Protein AF-0000000067797303 (afdb_homodimer)

Structure (mmCIF, N/CA/C/O backbone):
data_AF-0000000067797303-model_v1
#
loop_
_entity.id
_entity.type
_entity.pdbx_description
1 polymer 'Pre-rRNA-processing protein RIX1'
#
loop_
_atom_site.group_PDB
_atom_site.id
_atom_site.type_symbol
_atom_site.label_atom_id
_atom_site.label_alt_id
_atom_site.label_comp_id
_atom_site.label_asym_id
_atom_site.label_entity_id
_atom_site.label_seq_id
_atom_site.pdbx_PDB_ins_code
_atom_site.Cartn_x
_atom_site.Cartn_y
_atom_site.Cartn_z
_atom_site.occupancy
_atom_site.B_iso_or_equiv
_atom_site.auth_seq_id
_atom_site.auth_comp_id
_atom_site.auth_asym_id
_atom_site.auth_atom_id
_atom_site.pdbx_PDB_model_num
ATOM 1 N N . MET A 1 1 ? 4.363 29.547 15.898 1 52.78 1 MET A N 1
ATOM 2 C CA . MET A 1 1 ? 5.242 28.484 15.422 1 52.78 1 MET A CA 1
ATOM 3 C C . MET A 1 1 ? 6.004 27.844 16.578 1 52.78 1 MET A C 1
ATOM 5 O O . MET A 1 1 ? 6.551 28.547 17.438 1 52.78 1 MET A O 1
ATOM 9 N N . THR A 1 2 ? 5.508 26.719 16.922 1 61.22 2 THR A N 1
ATOM 10 C CA . THR A 1 2 ? 6.168 26.047 18.031 1 61.22 2 THR A CA 1
ATOM 11 C C . THR A 1 2 ? 7.68 26 17.828 1 61.22 2 THR A C 1
ATOM 13 O O . THR A 1 2 ? 8.148 25.594 16.766 1 61.22 2 THR A O 1
ATOM 16 N N . THR A 1 3 ? 8.359 26.734 18.703 1 76.94 3 THR A N 1
ATOM 17 C CA . THR A 1 3 ? 9.812 26.922 18.656 1 76.94 3 THR A CA 1
ATOM 18 C C . THR A 1 3 ? 10.516 25.734 19.312 1 76.94 3 THR A C 1
ATOM 20 O O . THR A 1 3 ? 9.898 24.953 20.031 1 76.94 3 THR A O 1
ATOM 23 N N . LEU A 1 4 ? 11.625 25.406 18.875 1 87 4 LEU A N 1
ATOM 24 C CA . LEU A 1 4 ? 12.469 24.359 19.453 1 87 4 LEU A CA 1
ATOM 25 C C . LEU A 1 4 ? 12.594 24.531 20.953 1 87 4 LEU A C 1
ATOM 27 O O . LEU A 1 4 ? 12.703 23.547 21.688 1 87 4 LEU A O 1
ATOM 31 N N . LYS A 1 5 ? 12.391 25.797 21.438 1 87 5 LYS A N 1
ATOM 32 C CA . LYS A 1 5 ? 12.453 26.078 22.859 1 87 5 LYS A CA 1
ATOM 33 C C . LYS A 1 5 ? 11.258 25.469 23.594 1 87 5 LYS A C 1
ATOM 35 O O . LYS A 1 5 ? 11.406 24.938 24.688 1 87 5 LYS A O 1
ATOM 40 N N . THR A 1 6 ? 10.195 25.547 22.953 1 87 6 THR A N 1
ATOM 41 C CA . THR A 1 6 ? 8.977 25 23.547 1 87 6 THR A CA 1
ATOM 42 C C . THR A 1 6 ? 9.047 23.469 23.609 1 87 6 THR A C 1
ATOM 44 O O . THR A 1 6 ? 8.578 22.859 24.578 1 87 6 THR A O 1
ATOM 47 N N . ILE A 1 7 ? 9.656 22.859 22.672 1 88.88 7 ILE A N 1
ATOM 48 C CA . ILE A 1 7 ? 9.773 21.406 22.609 1 88.88 7 ILE A CA 1
ATOM 49 C C . ILE A 1 7 ? 10.711 20.922 23.719 1 88.88 7 ILE A C 1
ATOM 51 O O . ILE A 1 7 ? 10.438 19.922 24.375 1 88.88 7 ILE A O 1
ATOM 55 N N . LEU A 1 8 ? 11.758 21.719 23.953 1 89.88 8 LEU A N 1
ATOM 56 C CA . LEU A 1 8 ? 12.75 21.344 24.938 1 89.88 8 LEU A CA 1
ATOM 57 C C . LEU A 1 8 ? 12.219 21.547 26.359 1 89.88 8 LEU A C 1
ATOM 59 O O . LEU A 1 8 ? 12.508 20.75 27.25 1 89.88 8 LEU A O 1
ATOM 63 N N . GLY A 1 9 ? 11.398 22.594 26.453 1 85.25 9 GLY A N 1
ATOM 64 C CA . GLY A 1 9 ? 10.891 22.922 27.781 1 85.25 9 GLY A CA 1
ATOM 65 C C . GLY A 1 9 ? 9.602 22.203 28.125 1 85.25 9 GLY A C 1
ATOM 66 O O . GLY A 1 9 ? 9.141 22.25 29.266 1 85.25 9 GLY A O 1
ATOM 67 N N . GLY A 1 10 ? 9.086 21.438 27.266 1 87.5 10 GLY A N 1
ATOM 68 C CA . GLY A 1 10 ? 7.809 20.781 27.484 1 87.5 10 GLY A CA 1
ATOM 69 C C . GLY A 1 10 ? 7.883 19.281 27.312 1 87.5 10 GLY A C 1
ATOM 70 O O . GLY A 1 10 ? 8.258 18.547 28.234 1 87.5 10 GLY A O 1
ATOM 71 N N . PRO A 1 11 ? 7.672 18.766 26.109 1 85.19 11 PRO A N 1
ATOM 72 C CA . PRO A 1 11 ? 7.574 17.328 25.891 1 85.19 11 PRO A CA 1
ATOM 73 C C . PRO A 1 11 ? 8.898 16.594 26.125 1 85.19 11 PRO A C 1
ATOM 75 O O . PRO A 1 11 ? 8.898 15.438 26.531 1 85.19 11 PRO A O 1
ATOM 78 N N . LEU A 1 12 ? 10.008 17.297 25.875 1 86.56 12 LEU A N 1
ATOM 79 C CA . LEU A 1 12 ? 11.305 16.625 26 1 86.56 12 LEU A CA 1
ATOM 80 C C . LEU A 1 12 ? 11.969 16.984 27.328 1 86.56 12 LEU A C 1
ATOM 82 O O . LEU A 1 12 ? 13.125 16.625 27.562 1 86.56 12 LEU A O 1
ATOM 86 N N . ALA A 1 13 ? 11.211 17.578 28.141 1 85.38 13 ALA A N 1
ATOM 87 C CA . ALA A 1 13 ? 11.766 17.938 29.453 1 85.38 13 ALA A CA 1
ATOM 88 C C . ALA A 1 13 ? 12.055 16.688 30.281 1 85.38 13 ALA A C 1
ATOM 90 O O . ALA A 1 13 ? 11.391 15.664 30.125 1 85.38 13 ALA A O 1
ATOM 91 N N . PRO A 1 14 ? 13.023 16.703 31.125 1 80.75 14 PRO A N 1
ATOM 92 C CA . PRO A 1 14 ? 13.414 15.539 31.938 1 80.75 14 PRO A CA 1
ATOM 93 C C . PRO A 1 14 ? 12.281 15.055 32.844 1 80.75 14 PRO A C 1
ATOM 95 O O . PRO A 1 14 ? 12.242 13.875 33.219 1 80.75 14 PRO A O 1
ATOM 98 N N . ASP A 1 15 ? 11.367 15.93 33.125 1 78.12 15 ASP A N 1
ATOM 99 C CA . ASP A 1 15 ? 10.289 15.578 34.062 1 78.12 15 ASP A CA 1
ATOM 100 C C . ASP A 1 15 ? 9.219 14.742 33.344 1 78.12 15 ASP A C 1
ATOM 102 O O . ASP A 1 15 ? 8.391 14.117 34.031 1 78.12 15 ASP A O 1
ATOM 106 N N . HIS A 1 16 ? 9.312 14.672 32.125 1 76.62 16 HIS A N 1
ATOM 107 C CA . HIS A 1 16 ? 8.242 14 31.375 1 76.62 16 HIS A CA 1
ATOM 108 C C . HIS A 1 16 ? 8.773 12.773 30.641 1 76.62 16 HIS A C 1
ATOM 110 O O . HIS A 1 16 ? 8.32 12.469 29.531 1 76.62 16 HIS A O 1
ATOM 116 N N . VAL A 1 17 ? 9.609 12.016 31.297 1 75.44 17 VAL A N 1
ATOM 117 C CA . VAL A 1 17 ? 10.281 10.883 30.656 1 75.44 17 VAL A CA 1
ATOM 118 C C . VAL A 1 17 ? 9.312 9.703 30.562 1 75.44 17 VAL A C 1
ATOM 120 O O . VAL A 1 17 ? 9.414 8.891 29.625 1 75.44 17 VAL A O 1
ATOM 123 N N . SER A 1 18 ? 8.266 9.695 31.391 1 76.38 18 SER A N 1
ATOM 124 C CA . SER A 1 18 ? 7.336 8.57 31.422 1 76.38 18 SER A CA 1
ATOM 125 C C . SER A 1 18 ? 6.41 8.602 30.203 1 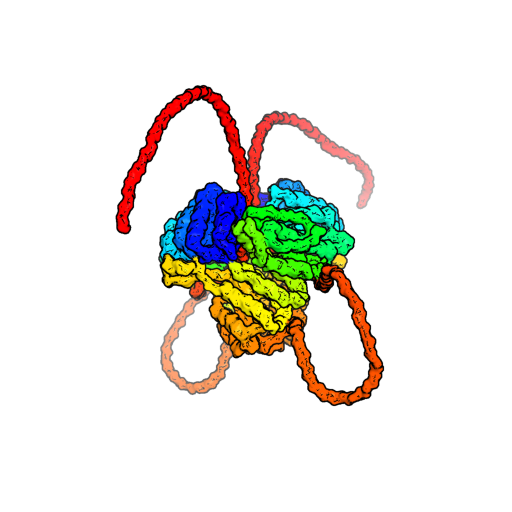76.38 18 SER A C 1
ATOM 127 O O . SER A 1 18 ? 5.969 7.551 29.734 1 76.38 18 SER A O 1
ATOM 129 N N . ASP A 1 19 ? 6.223 9.766 29.594 1 81.31 19 ASP A N 1
ATOM 130 C CA . ASP A 1 19 ? 5.297 9.898 28.484 1 81.31 19 ASP A CA 1
ATOM 131 C C . ASP A 1 19 ? 6.043 10.195 27.188 1 81.31 19 ASP A C 1
ATOM 133 O O . ASP A 1 19 ? 5.473 10.766 26.25 1 81.31 19 ASP A O 1
ATOM 137 N N . LEU A 1 20 ? 7.223 9.805 27.188 1 82.62 20 LEU A N 1
ATOM 138 C CA . LEU A 1 20 ? 8.102 10.18 26.078 1 82.62 20 LEU A CA 1
ATOM 139 C C . LEU A 1 20 ? 7.609 9.602 24.766 1 82.62 20 LEU A C 1
ATOM 141 O O . LEU A 1 20 ? 7.668 10.266 23.719 1 82.62 20 LEU A O 1
ATOM 145 N N . SER A 1 21 ? 7.039 8.406 24.828 1 78.38 21 SER A N 1
ATOM 146 C CA . SER A 1 21 ? 6.609 7.758 23.594 1 78.38 21 SER A CA 1
ATOM 147 C C . SER A 1 21 ? 5.449 8.508 22.953 1 78.38 21 SER A C 1
ATOM 149 O O . SER A 1 21 ? 5.434 8.711 21.734 1 78.38 21 SER A O 1
ATOM 151 N N . ASN A 1 22 ? 4.566 9.008 23.703 1 76.94 22 ASN A N 1
ATOM 152 C CA . ASN A 1 22 ? 3.42 9.758 23.188 1 76.94 22 ASN A CA 1
ATOM 153 C C . ASN A 1 22 ? 3.822 11.156 22.75 1 76.94 22 ASN A C 1
ATOM 155 O O . ASN A 1 22 ? 3.312 11.664 21.734 1 76.94 22 ASN A O 1
ATOM 159 N N . ASN A 1 23 ? 4.781 11.703 23.406 1 84.5 23 ASN A N 1
ATOM 160 C CA . ASN A 1 23 ? 5.246 13.047 23.078 1 84.5 23 ASN A CA 1
ATOM 161 C C . ASN A 1 23 ? 6.078 13.055 21.812 1 84.5 23 ASN A C 1
ATOM 163 O O . ASN A 1 23 ? 6.125 14.062 21.094 1 84.5 23 ASN A O 1
ATOM 167 N N . LEU A 1 24 ? 6.664 11.945 21.578 1 88 24 LEU A N 1
ATOM 168 C CA . LEU A 1 24 ? 7.609 11.859 20.469 1 88 24 LEU A CA 1
ATOM 169 C C . LEU A 1 24 ? 6.898 12.07 19.125 1 88 24 LEU A C 1
ATOM 171 O O . LEU A 1 24 ? 7.438 12.719 18.234 1 88 24 LEU A O 1
ATOM 175 N N . VAL A 1 25 ? 5.664 11.57 19.031 1 83.44 25 VAL A N 1
ATOM 176 C CA . VAL A 1 25 ? 4.93 11.664 17.781 1 83.44 25 VAL A CA 1
ATOM 177 C C . VAL A 1 25 ? 4.691 13.133 17.438 1 83.44 25 VAL A C 1
ATOM 179 O O . VAL A 1 25 ? 4.875 13.547 16.281 1 83.44 25 VAL A O 1
ATOM 182 N N . VAL A 1 26 ? 4.41 13.906 18.359 1 83.81 26 VAL A N 1
ATOM 183 C CA . VAL A 1 26 ? 4.105 15.32 18.156 1 83.81 26 VAL A CA 1
ATOM 184 C C . VAL A 1 26 ? 5.398 16.094 17.875 1 83.81 26 VAL A C 1
ATOM 186 O O . VAL A 1 26 ? 5.434 16.969 17 1 83.81 26 VAL A O 1
ATOM 189 N N . VAL A 1 27 ? 6.406 15.734 18.625 1 89 27 VAL A N 1
ATOM 190 C CA . VAL A 1 27 ? 7.691 16.406 18.469 1 89 27 VAL A CA 1
ATOM 191 C C . VAL A 1 27 ? 8.234 16.172 17.062 1 89 27 VAL A C 1
ATOM 193 O O . VAL A 1 27 ? 8.695 17.109 16.406 1 89 27 VAL A O 1
ATOM 196 N N . LEU A 1 28 ? 8.078 14.938 16.609 1 90.56 28 LEU A N 1
ATOM 197 C CA . LEU A 1 28 ? 8.57 14.602 15.281 1 90.56 28 LEU A CA 1
ATOM 198 C C . LEU A 1 28 ? 7.773 15.328 14.203 1 90.56 28 LEU A C 1
ATOM 200 O O . LEU A 1 28 ? 8.336 15.766 13.195 1 90.56 28 LEU A O 1
ATOM 204 N N . HIS A 1 29 ? 6.531 15.438 14.391 1 87.56 29 HIS A N 1
ATOM 205 C CA . HIS A 1 29 ? 5.699 16.172 13.445 1 87.56 29 HIS A CA 1
ATOM 206 C C . HIS A 1 29 ? 6.172 17.609 13.312 1 87.56 29 HIS A C 1
ATOM 208 O O . HIS A 1 29 ? 6.219 18.156 12.203 1 87.56 29 HIS A O 1
ATOM 214 N N . GLN A 1 30 ? 6.547 18.219 14.383 1 87.38 30 GLN A N 1
ATOM 215 C CA . GLN A 1 30 ? 6.992 19.609 14.383 1 87.38 30 GLN A CA 1
ATOM 216 C C . GLN A 1 30 ? 8.359 19.734 13.719 1 87.38 30 GLN A C 1
ATOM 218 O O . GLN A 1 30 ? 8.617 20.703 13 1 87.38 30 GLN A O 1
ATOM 223 N N . ILE A 1 31 ? 9.188 18.766 13.953 1 90.19 31 ILE A N 1
ATOM 224 C CA . ILE A 1 31 ? 10.531 18.812 13.398 1 90.19 31 ILE A CA 1
ATOM 225 C C . ILE A 1 31 ? 10.469 18.656 11.883 1 90.19 31 ILE A C 1
ATOM 227 O O . ILE A 1 31 ? 11.125 19.391 11.141 1 90.19 31 ILE A O 1
ATOM 231 N N . TYR A 1 32 ? 9.617 17.812 11.359 1 87.94 32 TYR A N 1
ATOM 232 C CA . TYR A 1 32 ? 9.586 17.484 9.938 1 87.94 32 TYR A CA 1
ATOM 233 C C . TYR A 1 32 ? 8.773 18.531 9.164 1 87.94 32 TYR A C 1
ATOM 235 O O . TYR A 1 32 ? 9.078 18.828 8.008 1 87.94 32 TYR A O 1
ATOM 243 N N . ASN A 1 33 ? 7.82 19.141 9.836 1 87.25 33 ASN A N 1
ATOM 244 C CA . ASN A 1 33 ? 6.887 19.922 9.031 1 87.25 33 ASN A CA 1
ATOM 245 C C . ASN A 1 33 ? 6.945 21.406 9.391 1 87.25 33 ASN A C 1
ATOM 247 O O . ASN A 1 33 ? 6.477 22.25 8.625 1 87.25 33 ASN A O 1
ATOM 251 N N . ALA A 1 34 ? 7.441 21.781 10.492 1 84.12 34 ALA A N 1
ATOM 252 C CA . ALA A 1 34 ? 7.465 23.188 10.906 1 84.12 34 ALA A CA 1
ATOM 253 C C . ALA A 1 34 ? 8.891 23.734 10.898 1 84.12 34 ALA A C 1
ATOM 255 O O . ALA A 1 34 ? 9.148 24.812 11.445 1 84.12 34 ALA A O 1
ATOM 256 N N . ASN A 1 35 ? 9.875 23.078 10.281 1 81.5 35 ASN A N 1
ATOM 257 C CA . ASN A 1 35 ? 11.258 23.516 10.195 1 81.5 35 ASN A CA 1
ATOM 258 C C . ASN A 1 35 ? 11.766 24.047 11.531 1 81.5 35 ASN A C 1
ATOM 260 O O . ASN A 1 35 ? 12.383 25.109 11.586 1 81.5 35 ASN A O 1
ATOM 264 N N . ALA A 1 36 ? 11.406 23.375 12.562 1 84.12 36 ALA A N 1
ATOM 265 C CA . ALA A 1 36 ? 11.719 23.797 13.922 1 84.12 36 ALA A CA 1
ATOM 266 C C . ALA A 1 36 ? 13.234 23.875 14.141 1 84.12 36 ALA A C 1
ATOM 268 O O . ALA A 1 36 ? 13.711 24.75 14.875 1 84.12 36 ALA A O 1
ATOM 269 N N . LEU A 1 37 ? 14.039 23.094 13.477 1 87.44 37 LEU A N 1
ATOM 270 C CA . LEU A 1 37 ? 15.484 23.047 13.711 1 87.44 37 LEU A CA 1
ATOM 271 C C . LEU A 1 37 ? 16.203 24.125 12.906 1 87.44 37 LEU A C 1
ATOM 273 O O . LEU A 1 37 ? 17.141 24.75 13.406 1 87.44 37 LEU A O 1
ATOM 277 N N . THR A 1 38 ? 15.766 24.375 11.727 1 82.81 38 THR A N 1
ATOM 278 C CA . THR A 1 38 ? 16.453 25.312 10.852 1 82.81 38 THR A CA 1
ATOM 279 C C . THR A 1 38 ? 16.203 26.75 11.297 1 82.81 38 THR A C 1
ATOM 281 O O . THR A 1 38 ? 17.016 27.641 11.055 1 82.81 38 THR A O 1
ATOM 284 N N . THR A 1 39 ? 15.086 27 11.953 1 82.12 39 THR A N 1
ATOM 285 C CA . THR A 1 39 ? 14.734 28.344 12.367 1 82.12 39 THR A CA 1
ATOM 286 C C . THR A 1 39 ? 15.227 28.625 13.789 1 82.12 39 THR A C 1
ATOM 288 O O . THR A 1 39 ? 15.156 29.75 14.266 1 82.12 39 THR A O 1
ATOM 291 N N . ALA A 1 40 ? 15.758 27.672 14.422 1 86.94 40 ALA A N 1
ATOM 292 C CA . ALA A 1 40 ? 16.188 27.812 15.812 1 86.94 40 ALA A CA 1
ATOM 293 C C . ALA A 1 40 ? 17.547 28.5 15.906 1 86.94 40 ALA A C 1
ATOM 295 O O . ALA A 1 40 ? 18.344 28.422 14.977 1 86.94 40 ALA A O 1
ATOM 296 N N . ASP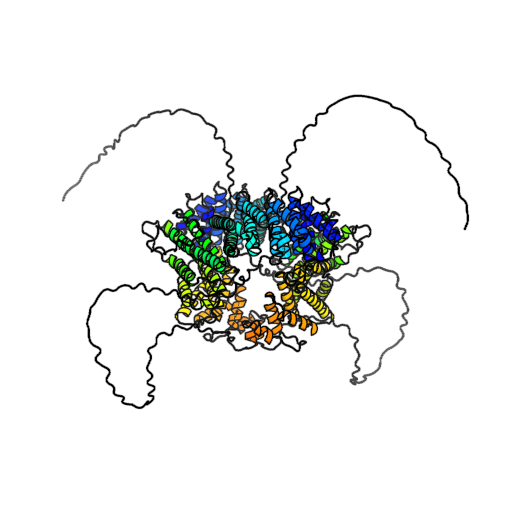 A 1 41 ? 17.734 29.219 17.031 1 87 41 ASP A N 1
ATOM 297 C CA . ASP A 1 41 ? 19.016 29.828 17.312 1 87 41 ASP A CA 1
ATOM 298 C C . ASP A 1 41 ? 20.062 28.766 17.688 1 87 41 ASP A C 1
ATOM 300 O O . ASP A 1 41 ? 19.703 27.672 18.125 1 87 41 ASP A O 1
ATOM 304 N N . GLU A 1 42 ? 21.328 29.078 17.562 1 87.62 42 GLU A N 1
ATOM 305 C CA . GLU A 1 42 ? 22.406 28.125 17.766 1 87.62 42 GLU A CA 1
ATOM 306 C C . GLU A 1 42 ? 22.438 27.609 19.203 1 87.62 42 GLU A C 1
ATOM 308 O O . GLU A 1 42 ? 22.703 26.438 19.453 1 87.62 42 GLU A O 1
ATOM 313 N N . ASN A 1 43 ? 22.109 28.484 20.109 1 90.62 43 ASN A N 1
ATOM 314 C CA . ASN A 1 43 ? 22.109 28.078 21.516 1 90.62 43 ASN A CA 1
ATOM 315 C C . ASN A 1 43 ? 21.016 27.031 21.797 1 90.62 43 ASN A C 1
ATOM 317 O O . ASN A 1 43 ? 21.266 26.047 22.484 1 90.62 43 ASN A O 1
ATOM 321 N N . THR A 1 44 ? 19.891 27.312 21.281 1 92 44 THR A N 1
ATOM 322 C CA . THR A 1 44 ? 18.781 26.375 21.469 1 92 44 THR A CA 1
ATOM 323 C C . THR A 1 44 ? 19.078 25.062 20.75 1 92 44 THR A C 1
ATOM 325 O O . THR A 1 44 ? 18.75 23.984 21.25 1 92 44 THR A O 1
ATOM 328 N N . LEU A 1 45 ? 19.703 25.141 19.594 1 92.5 45 LEU A N 1
ATOM 329 C CA . LEU A 1 45 ? 20.047 23.953 18.828 1 92.5 45 LEU A CA 1
ATOM 330 C C . LEU A 1 45 ? 21.078 23.109 19.578 1 92.5 45 LEU A C 1
ATOM 332 O O . LEU A 1 45 ? 20.984 21.875 19.578 1 92.5 45 LEU A O 1
ATOM 336 N N . HIS A 1 46 ? 21.969 23.781 20.234 1 93.19 46 HIS A N 1
ATOM 337 C CA . HIS A 1 46 ? 22.969 23.078 21.031 1 93.19 46 HIS A CA 1
ATOM 338 C C . HIS A 1 46 ? 22.344 22.328 22.203 1 93.19 46 HIS A C 1
ATOM 340 O O . HIS A 1 46 ? 22.688 21.188 22.484 1 93.19 46 HIS A O 1
ATOM 346 N N . LYS A 1 47 ? 21.422 23.031 22.844 1 93.88 47 LYS A N 1
ATOM 347 C CA . LYS A 1 47 ? 20.719 22.375 23.953 1 93.88 47 LYS A CA 1
ATOM 348 C C . LYS A 1 47 ? 19.969 21.141 23.469 1 93.88 47 LYS A C 1
ATOM 350 O O . LYS A 1 47 ? 19.891 20.141 24.172 1 93.88 47 LYS A O 1
ATOM 355 N N . PHE A 1 48 ? 19.406 21.312 22.328 1 95.06 48 PHE A N 1
ATOM 356 C CA . PHE A 1 48 ? 18.688 20.188 21.734 1 95.06 48 PHE A CA 1
ATOM 357 C C . PHE A 1 48 ? 19.625 19.031 21.453 1 95.06 48 PHE A C 1
ATOM 359 O O . PHE A 1 48 ? 19.328 17.875 21.781 1 95.06 48 PHE A O 1
ATOM 366 N N . ARG A 1 49 ? 20.781 19.281 20.891 1 96.38 49 ARG A N 1
ATOM 367 C CA . ARG A 1 49 ? 21.766 18.25 20.578 1 96.38 49 ARG A CA 1
ATOM 368 C C . ARG A 1 49 ? 22.219 17.547 21.859 1 96.38 49 ARG A C 1
ATOM 370 O O . ARG A 1 49 ? 22.375 16.312 21.875 1 96.38 49 ARG A O 1
ATOM 377 N N . VAL A 1 50 ? 22.359 18.312 22.859 1 95.62 50 VAL A N 1
ATOM 378 C CA . VAL A 1 50 ? 22.781 17.75 24.141 1 95.62 50 VAL A CA 1
ATOM 379 C C . VAL A 1 50 ? 21.688 16.844 24.703 1 95.62 50 VAL A C 1
ATOM 381 O O . VAL A 1 50 ? 21.969 15.773 25.234 1 95.62 50 VAL A O 1
ATOM 384 N N . ARG A 1 51 ? 20.5 17.297 24.578 1 94.62 51 ARG A N 1
ATOM 385 C CA . ARG A 1 51 ? 19.375 16.5 25.062 1 94.62 51 ARG A CA 1
ATOM 386 C C . ARG A 1 51 ? 19.266 15.188 24.297 1 94.62 51 ARG A C 1
ATOM 388 O O . ARG A 1 51 ? 19 14.141 24.906 1 94.62 51 ARG A O 1
ATOM 395 N N . VAL A 1 52 ? 19.422 15.195 23 1 96.44 52 VAL A N 1
ATOM 396 C CA . VAL A 1 52 ? 19.391 13.984 22.172 1 96.44 52 VAL A CA 1
ATOM 397 C C . VAL A 1 52 ? 20.5 13.031 22.625 1 96.44 52 VAL A C 1
ATOM 399 O O . VAL A 1 52 ? 20.25 11.828 22.781 1 96.44 52 VAL A O 1
ATOM 402 N N . SER A 1 53 ? 21.672 13.57 22.859 1 97.44 53 SER A N 1
ATOM 403 C CA . SER A 1 53 ? 22.781 12.75 23.328 1 97.44 53 SER A CA 1
ATOM 404 C C . SER A 1 53 ? 22.484 12.125 24.688 1 97.44 53 SER A C 1
ATOM 406 O O . SER A 1 53 ? 22.859 10.977 24.938 1 97.44 53 SER A O 1
ATOM 408 N N . ALA A 1 54 ? 21.812 12.875 25.469 1 95.69 54 ALA A N 1
ATOM 409 C CA . ALA A 1 54 ? 21.438 12.367 26.797 1 95.69 54 ALA A CA 1
ATOM 410 C C . ALA A 1 54 ? 20.484 11.188 26.688 1 95.69 54 ALA A C 1
ATOM 412 O O . ALA A 1 54 ? 20.594 10.219 27.438 1 95.69 54 ALA A O 1
ATOM 413 N N . PHE A 1 55 ? 19.547 11.273 25.844 1 95.69 55 PHE A N 1
ATOM 414 C CA . PHE A 1 55 ? 18.625 10.172 25.609 1 95.69 55 PHE A CA 1
ATOM 415 C C . PHE A 1 55 ? 19.375 8.938 25.109 1 95.69 55 PHE A C 1
ATOM 417 O O . PHE A 1 55 ? 19.109 7.82 25.547 1 95.69 55 PHE A O 1
ATOM 424 N N . LEU A 1 56 ? 20.328 9.102 24.203 1 97.25 56 LEU A N 1
ATOM 425 C CA . LEU A 1 56 ? 21.062 7.996 23.594 1 97.25 56 LEU A CA 1
ATOM 426 C C . LEU A 1 56 ? 21.953 7.305 24.625 1 97.25 56 LEU A C 1
ATOM 428 O O . LEU A 1 56 ? 22.203 6.102 24.516 1 97.25 56 LEU A O 1
ATOM 432 N N . LYS A 1 57 ? 22.328 8.055 25.609 1 95.62 57 LYS A N 1
ATOM 433 C CA . LYS A 1 57 ? 23.234 7.512 26.625 1 95.62 57 LYS A CA 1
ATOM 434 C C . LYS A 1 57 ? 22.453 6.988 27.828 1 95.62 57 LYS A C 1
ATOM 436 O O . LYS A 1 57 ? 23.031 6.441 28.766 1 95.62 57 LYS A O 1
ATOM 441 N N . SER A 1 58 ? 21.234 7.086 27.766 1 94.19 58 SER A N 1
ATOM 442 C CA . SER A 1 58 ? 20.406 6.734 28.922 1 94.19 58 SER A CA 1
ATOM 443 C C . SER A 1 58 ? 20.453 5.23 29.188 1 94.19 58 SER A C 1
ATOM 445 O O . SER A 1 58 ? 20.734 4.441 28.297 1 94.19 58 SER A O 1
ATOM 447 N N . ASN A 1 59 ? 20.125 4.867 30.422 1 92.25 59 ASN A N 1
ATOM 448 C CA . ASN A 1 59 ? 20.062 3.457 30.797 1 92.25 59 ASN A CA 1
ATOM 449 C C . ASN A 1 59 ? 18.688 2.857 30.5 1 92.25 59 ASN A C 1
ATOM 451 O O . ASN A 1 59 ? 18.516 1.64 30.578 1 92.25 59 ASN A O 1
ATOM 455 N N . ASP A 1 60 ? 17.828 3.697 30.203 1 91.88 60 ASP A N 1
ATOM 456 C CA . ASP A 1 60 ? 16.484 3.25 29.891 1 91.88 60 ASP A CA 1
ATOM 457 C C . ASP A 1 60 ? 16.328 2.984 28.391 1 91.88 60 ASP A C 1
ATOM 459 O O . ASP A 1 60 ? 16.641 3.852 27.562 1 91.88 60 ASP A O 1
ATOM 463 N N . SER A 1 61 ? 15.914 1.793 28.094 1 92.12 61 SER A N 1
ATOM 464 C CA . SER A 1 61 ? 15.789 1.37 26.703 1 92.12 61 SER A CA 1
ATOM 465 C C . SER A 1 61 ? 14.812 2.256 25.953 1 92.12 61 SER A C 1
ATOM 467 O O . SER A 1 61 ? 15.023 2.566 24.781 1 92.12 61 SER A O 1
ATOM 469 N N . ARG A 1 62 ? 13.781 2.703 26.594 1 90.12 62 ARG A N 1
ATOM 470 C CA . ARG A 1 62 ? 12.781 3.553 25.953 1 90.12 62 ARG A CA 1
ATOM 471 C C . ARG A 1 62 ? 13.367 4.918 25.609 1 90.12 62 ARG A C 1
ATOM 473 O O . ARG A 1 62 ? 13.047 5.488 24.562 1 90.12 62 ARG A O 1
ATOM 480 N N . GLN A 1 63 ? 14.156 5.371 26.453 1 93.38 63 GLN A N 1
ATOM 481 C CA . GLN A 1 63 ? 14.812 6.648 26.203 1 93.38 63 GLN A CA 1
ATOM 482 C C . GLN A 1 63 ? 15.812 6.543 25.062 1 93.38 63 GLN A C 1
ATOM 484 O O . GLN A 1 63 ? 15.922 7.453 24.234 1 93.38 63 GLN A O 1
ATOM 489 N N . ARG A 1 64 ? 16.5 5.445 25.047 1 95.81 64 ARG A N 1
ATOM 490 C CA . ARG A 1 64 ? 17.422 5.234 23.938 1 95.81 64 ARG A CA 1
ATOM 491 C C . ARG A 1 64 ? 16.688 5.148 22.609 1 95.81 64 ARG A C 1
ATOM 493 O O . ARG A 1 64 ? 17.125 5.688 21.609 1 95.81 64 ARG A O 1
ATOM 500 N N . TRP A 1 65 ? 15.586 4.438 22.672 1 95.25 65 TRP A N 1
ATOM 501 C CA . TRP A 1 65 ? 14.727 4.328 21.484 1 95.25 65 TRP A CA 1
ATOM 502 C C . TRP A 1 65 ? 14.281 5.707 21.016 1 95.25 65 TRP A C 1
ATOM 504 O O . TRP A 1 65 ? 14.375 6.023 19.828 1 95.25 65 TRP A O 1
ATOM 514 N N . CYS A 1 66 ? 13.891 6.574 21.875 1 94.38 66 CYS A N 1
ATOM 515 C CA . CYS A 1 66 ? 13.469 7.938 21.562 1 94.38 66 CYS A CA 1
ATOM 516 C C . CYS A 1 66 ? 14.641 8.766 21.047 1 94.38 66 CYS A C 1
ATOM 518 O O . CYS A 1 66 ? 14.492 9.523 20.078 1 94.38 66 CYS A O 1
ATOM 520 N N . GLY A 1 67 ? 15.719 8.578 21.703 1 96.12 67 GLY A N 1
ATOM 521 C CA . GLY A 1 67 ? 16.906 9.281 21.266 1 96.12 67 GLY A CA 1
ATOM 522 C C . GLY A 1 67 ? 17.297 8.953 19.828 1 96.12 67 GLY A C 1
ATOM 523 O O . GLY A 1 67 ? 17.703 9.836 19.078 1 96.12 67 GLY A O 1
ATOM 524 N N . ALA A 1 68 ? 17.141 7.73 19.453 1 97.38 68 ALA A N 1
ATOM 525 C CA . ALA A 1 68 ? 17.469 7.312 18.094 1 97.38 68 ALA A CA 1
ATOM 526 C C . ALA A 1 68 ? 16.547 7.961 17.078 1 97.38 68 ALA A C 1
ATOM 528 O O . ALA A 1 68 ? 16.984 8.383 16.016 1 97.38 68 ALA A O 1
ATOM 529 N N . PHE A 1 69 ? 15.25 8.086 17.422 1 96.19 69 PHE A N 1
ATOM 530 C CA . PHE A 1 69 ? 14.289 8.758 16.547 1 96.19 69 PHE A CA 1
ATOM 531 C C . PHE A 1 69 ? 14.648 10.227 16.375 1 96.19 69 PHE A C 1
ATOM 533 O O . PHE A 1 69 ? 14.617 10.758 15.273 1 96.19 69 PHE A O 1
ATOM 540 N N . LEU A 1 70 ? 14.969 10.797 17.469 1 96.44 70 LEU A N 1
ATOM 541 C CA . LEU A 1 70 ? 15.258 12.227 17.453 1 96.44 70 LEU A CA 1
ATOM 542 C C . LEU A 1 70 ? 16.547 12.508 16.688 1 96.44 70 LEU A C 1
ATOM 544 O O . LEU A 1 70 ? 16.656 13.508 15.969 1 96.44 70 LEU A O 1
ATOM 548 N N . ALA A 1 71 ? 17.5 11.641 16.875 1 97.81 71 ALA A N 1
ATOM 549 C CA . ALA A 1 71 ? 18.734 11.789 16.109 1 97.81 71 ALA A CA 1
ATOM 550 C C . ALA A 1 71 ? 18.469 11.68 14.609 1 97.81 71 ALA A C 1
ATOM 552 O O . ALA A 1 71 ? 19 12.461 13.82 1 97.81 71 ALA A O 1
ATOM 553 N N . LEU A 1 72 ? 17.656 10.672 14.211 1 97.38 72 LEU A N 1
ATOM 554 C CA . LEU A 1 72 ? 17.281 10.5 12.812 1 97.38 72 LEU A CA 1
ATOM 555 C C . LEU A 1 72 ? 16.594 11.75 12.273 1 97.38 72 LEU A C 1
ATOM 557 O O . LEU A 1 72 ? 16.953 12.25 11.211 1 97.38 72 LEU A O 1
ATOM 561 N N . ALA A 1 73 ? 15.68 12.258 13.023 1 95.38 73 ALA A N 1
ATOM 562 C CA . ALA A 1 73 ? 14.938 13.453 12.602 1 95.38 73 ALA A CA 1
ATOM 563 C C . ALA A 1 73 ? 15.859 14.664 12.516 1 95.38 73 ALA A C 1
ATOM 565 O O . ALA A 1 73 ? 15.734 15.477 11.602 1 95.38 73 ALA A O 1
ATOM 566 N N . ALA A 1 74 ? 16.766 14.805 13.453 1 95.56 74 ALA A N 1
ATOM 567 C CA . ALA A 1 74 ? 17.672 15.938 13.5 1 95.56 74 ALA A CA 1
ATOM 568 C C . ALA A 1 74 ? 18.609 15.945 12.289 1 95.56 74 ALA A C 1
ATOM 570 O O . ALA A 1 74 ? 18.781 16.984 11.641 1 95.56 74 ALA A O 1
ATOM 571 N N . VAL A 1 75 ? 19.109 14.82 11.93 1 94.5 75 VAL A N 1
ATOM 572 C CA . VAL A 1 75 ? 20.094 14.75 10.852 1 94.5 75 VAL A CA 1
ATOM 573 C C . VAL A 1 75 ? 19.391 14.953 9.508 1 94.5 75 VAL A C 1
ATOM 575 O O . VAL A 1 75 ? 19.984 15.508 8.578 1 94.5 75 VAL A O 1
ATOM 578 N N . GLN A 1 76 ? 18.172 14.57 9.367 1 92.06 76 GLN A N 1
ATOM 579 C CA . GLN A 1 76 ? 17.438 14.727 8.117 1 92.06 76 GLN A CA 1
ATOM 580 C C . GLN A 1 76 ? 17.016 16.172 7.898 1 92.06 76 GLN A C 1
ATOM 582 O O . GLN A 1 76 ? 16.812 16.594 6.758 1 92.06 76 GLN A O 1
ATOM 587 N N . ASN A 1 77 ? 16.922 16.906 9 1 90.88 77 ASN A N 1
ATOM 588 C CA . ASN A 1 77 ? 16.297 18.219 8.867 1 90.88 77 ASN A CA 1
ATOM 589 C C . ASN A 1 77 ? 17.281 19.344 9.133 1 90.88 77 ASN A C 1
ATOM 591 O O . ASN A 1 77 ? 16.969 20.516 8.93 1 90.88 77 ASN A O 1
ATOM 595 N N . SER A 1 78 ? 18.469 19 9.547 1 91.44 78 SER A N 1
ATOM 596 C CA . SER A 1 78 ? 19.453 20.047 9.844 1 91.44 78 SER A CA 1
ATOM 597 C C . SER A 1 78 ? 20.875 19.562 9.562 1 91.44 78 SER A C 1
ATOM 599 O O . SER A 1 78 ? 21.391 18.688 10.273 1 91.44 78 SER A O 1
ATOM 601 N N . TRP A 1 79 ? 21.578 20.156 8.617 1 91.12 79 TRP A N 1
ATOM 602 C CA . TRP A 1 79 ? 22.953 19.797 8.289 1 91.12 79 TRP A CA 1
ATOM 603 C C . TRP A 1 79 ? 23.906 20.234 9.391 1 91.12 79 TRP A C 1
ATOM 605 O O . TRP A 1 79 ? 24.953 19.625 9.602 1 91.12 79 TRP A O 1
ATOM 615 N N . GLU A 1 80 ? 23.453 21.219 10.148 1 90.44 80 GLU A N 1
ATOM 616 C CA . GLU A 1 80 ? 24.25 21.688 11.266 1 90.44 80 GLU A CA 1
ATOM 617 C C . GLU A 1 80 ? 24.344 20.641 12.367 1 90.44 80 GLU A C 1
ATOM 619 O O . GLU A 1 80 ? 25.406 20.453 12.969 1 90.44 80 GLU A O 1
ATOM 624 N N . CYS A 1 81 ? 23.219 20.047 12.594 1 93.12 81 CYS A N 1
ATOM 625 C CA . CYS A 1 81 ? 23.219 19 13.594 1 93.12 81 CYS A CA 1
ATOM 626 C C . CYS A 1 81 ? 24.141 17.844 13.172 1 93.12 81 CYS A C 1
ATOM 628 O O . CYS A 1 81 ? 24.875 17.297 14 1 93.12 81 CYS A O 1
ATOM 630 N N . LEU A 1 82 ? 24.141 17.5 11.914 1 93.56 82 LEU A N 1
ATOM 631 C CA . LEU A 1 82 ? 24.969 16.406 11.398 1 93.56 82 LEU A CA 1
ATOM 632 C C . LEU A 1 82 ? 26.438 16.766 11.461 1 93.56 82 LEU A C 1
ATOM 634 O O . LEU A 1 82 ? 27.266 15.953 11.875 1 93.56 82 LEU A O 1
ATOM 638 N N . LYS A 1 83 ? 26.766 18 11.07 1 91.88 83 LYS A N 1
ATOM 639 C CA . LYS A 1 83 ? 28.156 18.438 11.062 1 91.88 83 LYS A CA 1
ATOM 640 C C . LYS A 1 83 ? 28.719 18.484 12.477 1 91.88 83 LYS A C 1
ATOM 642 O O . LYS A 1 83 ? 29.844 18.031 12.719 1 91.88 83 LYS A O 1
ATOM 647 N N . ASN A 1 84 ? 27.953 18.906 13.438 1 92.19 84 ASN A N 1
ATOM 648 C CA . ASN A 1 84 ? 28.469 19.172 14.773 1 92.19 84 ASN A CA 1
ATOM 649 C C . ASN A 1 84 ? 28.422 17.938 15.664 1 92.19 84 ASN A C 1
ATOM 651 O O . ASN A 1 84 ? 29.312 17.703 16.469 1 92.19 84 ASN A O 1
ATOM 655 N N . HIS A 1 85 ? 27.359 17.125 15.516 1 95.06 85 HIS A N 1
ATOM 656 C CA . HIS A 1 85 ? 27.172 16.047 16.469 1 95.06 85 HIS A CA 1
ATOM 657 C C . HIS A 1 85 ? 27.031 14.703 15.75 1 95.06 85 HIS A C 1
ATOM 659 O O . HIS A 1 85 ? 26.828 13.672 16.391 1 95.06 85 HIS A O 1
ATOM 665 N N . GLY A 1 86 ? 27.109 14.664 14.492 1 95.38 86 GLY A N 1
ATOM 666 C CA . GLY A 1 86 ? 26.891 13.445 13.727 1 95.38 86 GLY A CA 1
ATOM 667 C C . GLY A 1 86 ? 27.828 12.32 14.117 1 95.38 86 GLY A C 1
ATOM 668 O O . GLY A 1 86 ? 27.391 11.188 14.328 1 95.38 86 GLY A O 1
ATOM 669 N N . ALA A 1 87 ? 29.094 12.633 14.281 1 96.12 87 ALA A N 1
ATOM 670 C CA . ALA A 1 87 ? 30.094 11.633 14.641 1 96.12 87 ALA A CA 1
ATOM 671 C C . ALA A 1 87 ? 29.812 11.062 16.031 1 96.12 87 ALA A C 1
ATOM 673 O O . ALA A 1 87 ? 29.891 9.852 16.234 1 96.12 87 ALA A O 1
ATOM 674 N N . THR A 1 88 ? 29.5 11.953 16.938 1 96.94 88 THR A N 1
ATOM 675 C CA . THR A 1 88 ? 29.203 11.547 18.312 1 96.94 88 THR A CA 1
ATOM 676 C C . THR A 1 88 ? 27.969 10.656 18.359 1 96.94 88 THR A C 1
ATOM 678 O O . THR A 1 88 ? 28 9.586 18.984 1 96.94 88 THR A O 1
ATOM 681 N N . TRP A 1 89 ? 26.906 11.055 17.719 1 98.19 89 TRP A N 1
ATOM 682 C CA . TRP A 1 89 ? 25.656 10.289 17.703 1 98.19 89 TRP A CA 1
ATOM 683 C C . TRP A 1 89 ? 25.875 8.93 17.047 1 98.19 89 TRP A C 1
ATOM 685 O O . TRP A 1 89 ? 25.344 7.918 17.516 1 98.19 89 TRP A O 1
ATOM 695 N N . LEU A 1 90 ? 26.609 8.883 15.93 1 98.12 90 LEU A N 1
ATOM 696 C CA . LEU A 1 90 ? 26.859 7.613 15.25 1 98.12 90 LEU A CA 1
ATOM 697 C C . LEU A 1 90 ? 27.578 6.641 16.188 1 98.12 90 LEU A C 1
ATOM 699 O O . LEU A 1 90 ? 27.234 5.457 16.234 1 98.12 90 LEU A O 1
ATOM 703 N N . GLY A 1 91 ? 28.516 7.18 16.938 1 97.62 91 GLY A N 1
ATOM 704 C CA . GLY A 1 91 ? 29.188 6.348 17.922 1 97.62 91 GLY A CA 1
ATOM 705 C C . GLY A 1 91 ? 28.25 5.801 18.969 1 97.62 91 GLY A C 1
ATOM 706 O O . GLY A 1 91 ? 28.312 4.617 19.312 1 97.62 91 GLY A O 1
ATOM 707 N N . MET A 1 92 ? 27.391 6.602 19.484 1 98 92 MET A N 1
ATOM 708 C CA . MET A 1 92 ? 26.438 6.203 20.5 1 98 92 MET A CA 1
ATOM 709 C C . MET A 1 92 ? 25.438 5.184 19.953 1 98 92 MET A C 1
ATOM 711 O O . MET A 1 92 ? 25.047 4.246 20.656 1 98 92 MET A O 1
ATOM 715 N N . LEU A 1 93 ? 25.016 5.387 18.719 1 98.44 93 LEU A N 1
ATOM 716 C CA . LEU A 1 93 ? 24.078 4.469 18.078 1 98.44 93 LEU A CA 1
ATOM 717 C C . LEU A 1 93 ? 24.703 3.096 17.875 1 98.44 93 LEU A C 1
ATOM 719 O O . LEU A 1 93 ? 24.047 2.07 18.062 1 98.44 93 LEU A O 1
ATOM 723 N N . ILE A 1 94 ? 25.984 3.066 17.469 1 98.19 94 ILE A N 1
ATOM 724 C CA . ILE A 1 94 ? 26.703 1.806 17.328 1 98.19 94 ILE A CA 1
ATOM 725 C C . ILE A 1 94 ? 26.766 1.09 18.672 1 98.19 94 ILE A C 1
ATOM 727 O O . ILE A 1 94 ? 26.578 -0.127 18.75 1 98.19 94 ILE A O 1
ATOM 731 N N . HIS A 1 95 ? 26.953 1.881 19.672 1 97.5 95 HIS A N 1
ATOM 732 C CA . HIS A 1 95 ? 26.984 1.312 21.016 1 97.5 95 HIS A CA 1
ATOM 733 C C . HIS A 1 95 ? 25.656 0.688 21.391 1 97.5 95 HIS A C 1
ATOM 735 O O . HIS A 1 95 ? 25.609 -0.379 22.016 1 97.5 95 HIS A O 1
ATOM 741 N N . ILE A 1 96 ? 24.562 1.276 21.062 1 97.75 96 ILE A N 1
ATOM 742 C CA . ILE A 1 96 ? 23.234 0.754 21.328 1 97.75 96 ILE A CA 1
ATOM 743 C C . ILE A 1 96 ? 23.062 -0.587 20.625 1 97.75 96 ILE A C 1
ATOM 745 O O . ILE A 1 96 ? 22.422 -1.497 21.156 1 97.75 96 ILE A O 1
ATOM 749 N N . LEU A 1 97 ? 23.609 -0.812 19.422 1 96.94 97 LEU A N 1
ATOM 750 C CA . LEU A 1 97 ? 23.5 -2.053 18.656 1 96.94 97 LEU A CA 1
ATOM 751 C C . LEU A 1 97 ? 24.281 -3.174 19.344 1 96.94 97 LEU A C 1
ATOM 753 O O . LEU A 1 97 ? 24 -4.355 19.125 1 96.94 97 LEU A O 1
ATOM 757 N N . GLU A 1 98 ? 25.219 -2.781 20.141 1 95.5 98 GLU A N 1
ATOM 758 C CA . GLU A 1 98 ? 26.031 -3.771 20.844 1 95.5 98 GLU A CA 1
ATOM 759 C C . GLU A 1 98 ? 25.375 -4.199 22.156 1 95.5 98 GLU A C 1
ATOM 761 O O . GLU A 1 98 ? 25.75 -5.227 22.719 1 95.5 98 GLU A O 1
ATOM 766 N N . LEU A 1 99 ? 24.406 -3.443 22.594 1 95 99 LEU A N 1
ATOM 767 C CA . LEU A 1 99 ? 23.688 -3.744 23.828 1 95 99 LEU A CA 1
ATOM 768 C C . LEU A 1 99 ? 22.5 -4.668 23.562 1 95 99 LEU A C 1
ATOM 770 O O . LEU A 1 99 ? 21.984 -4.707 22.453 1 95 99 LEU A O 1
ATOM 774 N N . PRO A 1 100 ? 22.141 -5.535 24.578 1 92.56 100 PRO A N 1
ATOM 775 C CA . PRO A 1 100 ? 20.922 -6.34 24.438 1 92.56 100 PRO A CA 1
ATOM 776 C C . PRO A 1 100 ? 19.656 -5.504 24.531 1 92.56 100 PRO A C 1
ATOM 778 O O . PRO A 1 100 ? 19.25 -5.105 25.625 1 92.56 100 PRO A O 1
ATOM 781 N N . GLU A 1 101 ? 19.156 -5.113 23.469 1 92.75 101 GLU A N 1
ATOM 782 C CA . GLU A 1 101 ? 18 -4.23 23.359 1 92.75 101 GLU A CA 1
ATOM 783 C C . GLU A 1 101 ? 16.844 -4.93 22.672 1 92.75 101 GLU A C 1
ATOM 785 O O . GLU A 1 101 ? 17 -6.004 22.094 1 92.75 101 GLU A O 1
ATOM 790 N N . ALA A 1 102 ? 15.68 -4.344 22.891 1 91.31 102 ALA A N 1
ATOM 791 C CA . ALA A 1 102 ? 14.516 -4.789 22.125 1 91.31 102 ALA A CA 1
ATOM 792 C C . ALA A 1 102 ? 14.734 -4.57 20.625 1 91.31 102 ALA A C 1
ATOM 794 O O . ALA A 1 102 ? 15.422 -3.631 20.219 1 91.31 102 ALA A O 1
ATOM 795 N N . PRO A 1 103 ? 14.172 -5.434 19.75 1 93.31 103 PRO A N 1
ATOM 796 C CA . PRO A 1 103 ? 14.359 -5.324 18.312 1 93.31 103 PRO A CA 1
ATOM 797 C C . PRO A 1 103 ? 13.969 -3.949 17.766 1 93.31 103 PRO A C 1
ATOM 799 O O . PRO A 1 103 ? 14.633 -3.43 16.859 1 93.31 103 PRO A O 1
ATOM 802 N N . ALA A 1 104 ? 12.969 -3.348 18.344 1 91.56 104 ALA A N 1
ATOM 803 C CA . ALA A 1 104 ? 12.523 -2.041 17.875 1 91.56 104 ALA A CA 1
ATOM 804 C C . ALA A 1 104 ? 13.609 -0.985 18.062 1 91.56 104 ALA A C 1
ATOM 806 O O . ALA A 1 104 ? 13.781 -0.106 17.203 1 91.56 104 ALA A O 1
ATOM 807 N N . THR A 1 105 ? 14.305 -1.06 19.141 1 95.5 105 THR A N 1
ATOM 808 C CA . THR A 1 105 ? 15.383 -0.116 19.422 1 95.5 105 THR A CA 1
ATOM 809 C C . THR A 1 105 ? 16.562 -0.357 18.5 1 95.5 105 THR A C 1
ATOM 811 O O . THR A 1 105 ? 17.156 0.59 17.969 1 95.5 105 THR A O 1
ATOM 814 N N . TRP A 1 106 ? 16.891 -1.607 18.25 1 96.56 106 TRP A N 1
ATOM 815 C CA . TRP A 1 106 ? 17.953 -1.952 17.312 1 96.56 106 TRP A CA 1
ATOM 816 C C . TRP A 1 106 ? 17.625 -1.438 15.922 1 96.56 106 TRP A C 1
ATOM 818 O O . TRP A 1 106 ? 18.5 -0.869 15.25 1 96.56 106 TRP A O 1
ATOM 828 N N . GLU A 1 107 ? 16.406 -1.653 15.484 1 96.75 107 GLU A N 1
ATOM 829 C CA . GLU A 1 107 ? 15.977 -1.234 14.148 1 96.75 107 GLU A CA 1
ATOM 830 C C . GLU A 1 107 ? 16.125 0.273 13.969 1 96.75 107 GLU A C 1
ATOM 832 O O . GLU A 1 107 ? 16.656 0.732 12.953 1 96.75 107 GLU A O 1
ATOM 837 N N . MET A 1 108 ? 15.773 1.04 14.977 1 96.88 108 MET A N 1
ATOM 838 C CA . MET A 1 108 ? 15.828 2.496 14.875 1 96.88 108 MET A CA 1
ATOM 839 C C . MET A 1 108 ? 17.266 2.986 14.93 1 96.88 108 MET A C 1
ATOM 841 O O . MET A 1 108 ? 17.641 3.939 14.242 1 96.88 108 MET A O 1
ATOM 845 N N . ALA A 1 109 ? 17.984 2.355 15.797 1 98.12 109 ALA A N 1
ATOM 846 C CA . ALA A 1 109 ? 19.406 2.721 15.875 1 98.12 109 ALA A CA 1
ATOM 847 C C . ALA A 1 109 ? 20.109 2.496 14.539 1 98.12 109 ALA A C 1
ATOM 849 O O . ALA A 1 109 ? 20.875 3.35 14.086 1 98.12 109 ALA A O 1
ATOM 850 N N . LEU A 1 110 ? 19.828 1.415 13.906 1 98.25 110 LEU A N 1
ATOM 851 C CA . LEU A 1 110 ? 20.438 1.116 12.617 1 98.25 110 LEU A CA 1
ATOM 852 C C . LEU A 1 110 ? 19.906 2.045 11.531 1 98.25 110 LEU A C 1
ATOM 854 O O . LEU A 1 110 ? 20.672 2.518 10.688 1 98.25 110 LEU A O 1
ATOM 858 N N . ARG A 1 111 ? 18.609 2.295 11.531 1 98 111 ARG A N 1
ATOM 859 C CA . ARG A 1 111 ? 18.031 3.207 10.555 1 98 111 ARG A CA 1
ATOM 860 C C . ARG A 1 111 ? 18.656 4.594 10.656 1 98 111 ARG A C 1
ATOM 862 O O . ARG A 1 111 ? 18.984 5.203 9.633 1 98 111 ARG A O 1
ATOM 869 N N . ALA A 1 112 ? 18.781 5.055 11.859 1 98.31 112 ALA A N 1
ATOM 870 C CA . ALA A 1 112 ? 19.391 6.367 12.078 1 98.31 112 ALA A CA 1
ATOM 871 C C . ALA A 1 112 ? 20.844 6.383 11.617 1 98.31 112 ALA A C 1
ATOM 873 O O . ALA A 1 112 ? 21.281 7.332 10.961 1 98.31 112 ALA A O 1
ATOM 874 N N . SER A 1 113 ? 21.594 5.344 11.938 1 98.44 113 SER A N 1
ATOM 875 C CA . SER A 1 113 ? 22.984 5.25 11.531 1 98.44 113 SER A CA 1
ATOM 876 C C . SER A 1 113 ? 23.125 5.211 10.016 1 98.44 113 SER A C 1
ATOM 878 O O . SER A 1 113 ? 23.953 5.93 9.445 1 98.44 113 SER A O 1
ATOM 880 N N . ALA A 1 114 ? 22.281 4.359 9.406 1 97.81 114 ALA A N 1
ATOM 881 C CA . ALA A 1 114 ? 22.344 4.223 7.953 1 97.81 114 ALA A CA 1
ATOM 882 C C . ALA A 1 114 ? 21.969 5.535 7.266 1 97.81 114 ALA A C 1
ATOM 884 O O . ALA A 1 114 ? 22.562 5.891 6.242 1 97.81 114 ALA A O 1
ATOM 885 N N . GLU A 1 115 ? 21.047 6.25 7.836 1 96.75 115 GLU A N 1
ATOM 886 C CA . GLU A 1 115 ? 20.641 7.539 7.273 1 96.75 115 GLU A CA 1
ATOM 887 C C . GLU A 1 115 ? 21.781 8.547 7.34 1 96.75 115 GLU A C 1
ATOM 889 O O . GLU A 1 115 ? 22.047 9.266 6.375 1 96.75 115 GLU A O 1
ATOM 894 N N . MET A 1 116 ? 22.484 8.602 8.438 1 97.12 116 MET A N 1
ATOM 895 C CA . MET A 1 116 ? 23.609 9.508 8.594 1 97.12 116 MET A CA 1
ATOM 896 C C . MET A 1 116 ? 24.703 9.203 7.566 1 97.12 116 MET A C 1
ATOM 898 O O . MET A 1 116 ? 25.234 10.117 6.93 1 97.12 116 MET A O 1
ATOM 902 N N . LEU A 1 117 ? 24.922 7.98 7.395 1 97.69 117 LEU A N 1
ATOM 903 C CA . LEU A 1 117 ? 25.953 7.562 6.457 1 97.69 117 LEU A CA 1
ATOM 904 C C . LEU A 1 117 ? 25.531 7.844 5.02 1 97.69 117 LEU A C 1
ATOM 906 O O . LEU A 1 117 ? 26.359 8.203 4.184 1 97.69 117 LEU A O 1
ATOM 910 N N . ALA A 1 118 ? 24.281 7.645 4.688 1 95.44 118 ALA A N 1
ATOM 911 C CA . ALA A 1 118 ? 23.781 7.938 3.348 1 95.44 118 ALA A CA 1
ATOM 912 C C . ALA A 1 118 ? 23.859 9.43 3.053 1 95.44 118 ALA A C 1
ATOM 914 O O . ALA A 1 118 ? 24.188 9.836 1.936 1 95.44 118 ALA A O 1
ATOM 915 N N . LEU A 1 119 ? 23.578 10.258 4.059 1 94.12 119 LEU A N 1
ATOM 916 C CA . LEU A 1 119 ? 23.562 11.703 3.883 1 94.12 119 LEU A CA 1
ATOM 917 C C . LEU A 1 119 ? 24.969 12.234 3.623 1 94.12 119 LEU A C 1
ATOM 919 O O . LEU A 1 119 ? 25.141 13.18 2.848 1 94.12 119 LEU A O 1
ATOM 923 N N . VAL A 1 120 ? 25.984 11.688 4.18 1 95.38 120 VAL A N 1
ATOM 924 C CA . VAL A 1 120 ? 27.328 12.219 4.078 1 95.38 120 VAL A CA 1
ATOM 925 C C . VAL A 1 120 ? 28.016 11.656 2.834 1 95.38 120 VAL A C 1
ATOM 927 O O . VAL A 1 120 ? 29.094 12.109 2.451 1 95.38 120 VAL A O 1
ATOM 930 N N . SER A 1 121 ? 27.312 10.75 2.176 1 93.44 121 SER A N 1
ATOM 931 C CA . SER A 1 121 ? 27.891 10.148 0.977 1 93.44 121 SER A CA 1
ATOM 932 C C . SER A 1 121 ? 28.219 11.203 -0.069 1 93.44 121 SER A C 1
ATOM 934 O O . SER A 1 121 ? 27.469 12.156 -0.269 1 93.44 121 SER A O 1
ATOM 936 N N . GLN A 1 122 ? 29.422 11.109 -0.749 1 90.06 122 GLN A N 1
ATOM 937 C CA . GLN A 1 122 ? 29.922 11.969 -1.822 1 90.06 122 GLN A CA 1
ATOM 938 C C . GLN A 1 122 ? 30.328 13.336 -1.29 1 90.06 122 GLN A C 1
ATOM 940 O O . GLN A 1 122 ? 30.562 14.266 -2.066 1 90.06 122 GLN A O 1
ATOM 945 N N . LYS A 1 123 ? 30.297 13.562 -0.018 1 93.25 123 LYS A N 1
ATOM 946 C CA . LYS A 1 123 ? 30.781 14.758 0.65 1 93.25 123 LYS A CA 1
ATOM 947 C C . LYS A 1 123 ? 32.094 14.477 1.392 1 93.25 123 LYS A C 1
ATOM 949 O O . LYS A 1 123 ? 32.062 14.008 2.533 1 93.25 123 LYS A O 1
ATOM 954 N N . THR A 1 124 ? 33.188 14.797 0.797 1 92.31 124 THR A N 1
ATOM 955 C CA . THR A 1 124 ? 34.5 14.32 1.146 1 92.31 124 THR A CA 1
ATOM 956 C C . THR A 1 124 ? 34.844 14.688 2.588 1 92.31 124 THR A C 1
ATOM 958 O O . THR A 1 124 ? 35.281 13.836 3.361 1 92.31 124 THR A O 1
ATOM 961 N N . GLU A 1 125 ? 34.625 15.898 3.014 1 92.69 125 GLU A N 1
ATOM 962 C CA . GLU A 1 125 ? 35.031 16.328 4.355 1 92.69 125 GLU A CA 1
ATOM 963 C C . GLU A 1 125 ? 34.125 15.688 5.418 1 92.69 125 GLU A C 1
ATOM 965 O O . GLU A 1 125 ? 34.625 15.203 6.438 1 92.69 125 GLU A O 1
ATOM 970 N N . LEU A 1 126 ? 32.844 15.711 5.176 1 93.94 126 LEU A N 1
ATOM 971 C CA . LEU A 1 126 ? 31.906 15.109 6.121 1 93.94 126 LEU A CA 1
ATOM 972 C C . LEU A 1 126 ? 32.125 13.602 6.215 1 93.94 126 LEU A C 1
ATOM 974 O O . LEU A 1 126 ? 32 13.016 7.293 1 93.94 126 LEU A O 1
ATOM 978 N N . THR A 1 127 ? 32.438 12.961 5.074 1 95.31 127 THR A N 1
ATOM 979 C CA . THR A 1 127 ? 32.719 11.531 5.066 1 95.31 127 THR A CA 1
ATOM 980 C C . THR A 1 127 ? 33.938 11.211 5.926 1 95.31 127 THR A C 1
ATOM 982 O O . THR A 1 127 ? 33.906 10.242 6.691 1 95.31 127 THR A O 1
ATOM 985 N N . ARG A 1 128 ? 34.938 11.984 5.805 1 94.56 128 ARG A N 1
ATOM 986 C CA . ARG A 1 128 ? 36.156 11.781 6.57 1 94.56 128 ARG A CA 1
ATOM 987 C C . ARG A 1 128 ? 35.906 11.945 8.062 1 94.56 128 ARG A C 1
ATOM 989 O O . ARG A 1 128 ? 36.406 11.156 8.875 1 94.56 128 ARG A O 1
ATOM 996 N N . GLU A 1 129 ? 35.062 12.844 8.391 1 93.94 129 GLU A N 1
ATOM 997 C CA . GLU A 1 129 ? 34.812 13.195 9.789 1 93.94 129 GLU A CA 1
ATOM 998 C C . GLU A 1 129 ? 33.844 12.219 10.445 1 93.94 129 GLU A C 1
ATOM 1000 O O . GLU A 1 129 ? 34 11.875 11.617 1 93.94 129 GLU A O 1
ATOM 1005 N N . ILE A 1 130 ? 32.844 11.789 9.734 1 95.56 130 ILE A N 1
ATOM 1006 C CA . ILE A 1 130 ? 31.734 11.102 10.367 1 95.56 130 ILE A CA 1
ATOM 1007 C C . ILE A 1 130 ? 31.75 9.617 9.992 1 95.56 130 ILE A C 1
ATOM 1009 O O . ILE A 1 130 ? 31.562 8.75 10.844 1 95.56 130 ILE A O 1
ATOM 1013 N N . ALA A 1 131 ? 31.984 9.219 8.758 1 95.19 131 ALA A N 1
ATOM 1014 C CA . ALA A 1 131 ? 31.688 7.887 8.234 1 95.19 131 ALA A CA 1
ATOM 1015 C C . ALA A 1 131 ? 32.938 6.996 8.266 1 95.19 131 ALA A C 1
ATOM 1017 O O . ALA A 1 131 ? 32.844 5.828 8.648 1 95.19 131 ALA A O 1
ATOM 1018 N N . THR A 1 132 ? 34.125 7.488 7.988 1 93.94 132 THR A N 1
ATOM 1019 C CA . THR A 1 132 ? 35.281 6.684 7.672 1 93.94 132 THR A CA 1
ATOM 1020 C C . THR A 1 132 ? 35.656 5.754 8.828 1 93.94 132 THR A C 1
ATOM 1022 O O . THR A 1 132 ? 35.906 4.566 8.625 1 93.94 132 THR A O 1
ATOM 1025 N N . SER A 1 133 ? 35.594 6.191 10.047 1 94.25 133 SER A N 1
ATOM 1026 C CA . SER A 1 133 ? 36.031 5.387 11.172 1 94.25 133 SER A CA 1
ATOM 1027 C C . SER A 1 133 ? 34.875 4.59 11.781 1 94.25 133 SER A C 1
ATOM 1029 O O . SER A 1 133 ? 35.094 3.766 12.672 1 94.25 133 SER A O 1
ATOM 1031 N N . ARG A 1 134 ? 33.719 4.723 11.281 1 96.12 134 ARG A N 1
ATOM 1032 C CA . ARG A 1 134 ? 32.562 4.16 11.984 1 96.12 134 ARG A CA 1
ATOM 1033 C C . ARG A 1 134 ? 31.859 3.125 11.125 1 96.12 134 ARG A C 1
ATOM 1035 O O . ARG A 1 134 ? 31.016 2.369 11.617 1 96.12 134 ARG A O 1
ATOM 1042 N N . ILE A 1 135 ? 32.125 2.98 9.867 1 96.75 135 ILE A N 1
ATOM 1043 C CA . ILE A 1 135 ? 31.453 2.061 8.961 1 96.75 135 ILE A CA 1
ATOM 1044 C C . ILE A 1 135 ? 31.75 0.62 9.375 1 96.75 135 ILE A C 1
ATOM 1046 O O . ILE A 1 135 ? 30.844 -0.207 9.438 1 96.75 135 ILE A O 1
ATOM 1050 N N . ALA A 1 136 ? 32.969 0.352 9.703 1 96.19 136 ALA A N 1
ATOM 1051 C CA . ALA A 1 136 ? 33.375 -1.007 10.055 1 96.19 136 ALA A CA 1
ATOM 1052 C C . ALA A 1 136 ? 32.719 -1.469 11.344 1 96.19 136 ALA A C 1
ATOM 1054 O O . ALA A 1 136 ? 32.062 -2.514 11.375 1 96.19 136 ALA A O 1
ATOM 1055 N N . PRO A 1 137 ? 32.812 -0.684 12.422 1 97.19 137 PRO A N 1
ATOM 1056 C CA . PRO A 1 137 ? 32.156 -1.109 13.648 1 97.19 137 PRO A CA 1
ATOM 1057 C C . PRO A 1 137 ? 30.641 -1.24 13.484 1 97.19 137 PRO A C 1
ATOM 1059 O O . PRO A 1 137 ? 30.031 -2.131 14.07 1 97.19 137 PRO A O 1
ATOM 1062 N N . LEU A 1 138 ? 30.047 -0.391 12.781 1 98.19 138 LEU A N 1
ATOM 1063 C CA . LEU A 1 138 ? 28.609 -0.467 12.539 1 98.19 138 LEU A CA 1
ATOM 1064 C C . LEU A 1 138 ? 28.25 -1.758 11.812 1 98.19 138 LEU A C 1
ATOM 1066 O O . LEU A 1 138 ? 27.312 -2.457 12.211 1 98.19 138 LEU A O 1
ATOM 1070 N N . SER A 1 139 ? 28.953 -2.041 10.703 1 97.31 139 SER A N 1
ATOM 1071 C CA . SER A 1 139 ? 28.688 -3.23 9.906 1 97.31 139 SER A CA 1
ATOM 1072 C C . SER A 1 139 ? 28.859 -4.504 10.727 1 97.31 139 SER A C 1
ATOM 1074 O O . SER A 1 139 ? 28.047 -5.426 10.633 1 97.31 139 SER A O 1
ATOM 1076 N N . LYS A 1 140 ? 29.859 -4.488 11.586 1 96.75 140 LYS A N 1
ATOM 1077 C CA . LYS A 1 140 ? 30.109 -5.645 12.438 1 96.75 140 LYS A CA 1
ATOM 1078 C C . LYS A 1 140 ? 28.969 -5.855 13.43 1 96.75 140 LYS A C 1
ATOM 1080 O O . LYS A 1 140 ? 28.469 -6.977 13.594 1 96.75 140 LYS A O 1
ATOM 1085 N N . ALA A 1 141 ? 28.547 -4.82 14.047 1 96.88 141 ALA A N 1
ATOM 1086 C CA . ALA A 1 141 ? 27.484 -4.902 15.031 1 96.88 141 ALA A CA 1
ATOM 1087 C C . ALA A 1 141 ? 26.172 -5.32 14.383 1 96.88 141 ALA A C 1
ATOM 1089 O O . ALA A 1 141 ? 25.453 -6.176 14.906 1 96.88 141 ALA A O 1
ATOM 1090 N N . ALA A 1 142 ? 25.844 -4.723 13.25 1 97.31 142 ALA A N 1
ATOM 1091 C CA . ALA A 1 142 ? 24.594 -5.012 12.555 1 97.31 142 ALA A CA 1
ATOM 1092 C C . ALA A 1 142 ? 24.578 -6.453 12.047 1 97.31 142 ALA A C 1
ATOM 1094 O O . ALA A 1 142 ? 23.547 -7.137 12.148 1 97.31 142 ALA A O 1
ATOM 1095 N N . LEU A 1 143 ? 25.672 -6.977 11.516 1 96.88 143 LEU A N 1
ATOM 1096 C CA . LEU A 1 143 ? 25.75 -8.336 10.992 1 96.88 143 LEU A CA 1
ATOM 1097 C C . LEU A 1 143 ? 25.656 -9.359 12.117 1 96.88 143 LEU A C 1
ATOM 1099 O O . LEU A 1 143 ? 25.094 -10.438 11.93 1 96.88 143 LEU A O 1
ATOM 1103 N N . ALA A 1 144 ? 26.188 -8.992 13.242 1 95.44 144 ALA A N 1
ATOM 1104 C CA . ALA A 1 144 ? 26.109 -9.891 14.391 1 95.44 144 ALA A CA 1
ATOM 1105 C C . ALA A 1 144 ? 24.656 -10.125 14.789 1 95.44 144 ALA A C 1
ATOM 1107 O O . ALA A 1 144 ? 24.266 -11.25 15.117 1 95.44 144 ALA A O 1
ATOM 1108 N N . ILE A 1 145 ? 23.875 -9.125 14.766 1 95.25 145 ILE A N 1
ATOM 1109 C CA . ILE A 1 145 ? 22.453 -9.227 15.109 1 95.25 145 ILE A CA 1
ATOM 1110 C C . ILE A 1 145 ? 21.703 -9.984 14.016 1 95.25 145 ILE A C 1
ATOM 1112 O O . ILE A 1 145 ? 20.875 -10.844 14.305 1 95.25 145 ILE A O 1
ATOM 1116 N N . LEU A 1 146 ? 22 -9.742 12.727 1 95.12 146 LEU A N 1
ATOM 1117 C CA . LEU A 1 146 ? 21.344 -10.367 11.578 1 95.12 146 LEU A CA 1
ATOM 1118 C C . LEU A 1 146 ? 21.594 -11.867 11.562 1 95.12 146 LEU A C 1
ATOM 1120 O O . LEU A 1 146 ? 20.719 -12.641 11.18 1 95.12 146 LEU A O 1
ATOM 1124 N N . GLU A 1 147 ? 22.734 -12.258 12.039 1 92.81 147 GLU A N 1
ATOM 1125 C CA . GLU A 1 147 ? 23.125 -13.656 12 1 92.81 147 GLU A CA 1
ATOM 1126 C C . GLU A 1 147 ? 22.578 -14.422 13.195 1 92.81 147 GLU A C 1
ATOM 1128 O O . GLU A 1 147 ? 22.609 -15.656 13.219 1 92.81 147 GLU A O 1
ATOM 1133 N N . SER A 1 148 ? 22 -13.703 14.086 1 88.44 148 SER A N 1
ATOM 1134 C CA . SER A 1 148 ? 21.469 -14.367 15.266 1 88.44 148 SER A CA 1
ATOM 1135 C C . SER A 1 148 ? 19.969 -14.609 15.125 1 88.44 148 SER A C 1
ATOM 1137 O O . SER A 1 148 ? 19.156 -13.688 15.266 1 88.44 148 SER A O 1
ATOM 1139 N N . PRO A 1 149 ? 19.547 -15.883 14.867 1 74.12 149 PRO A N 1
ATOM 1140 C CA . PRO A 1 149 ? 18.141 -16.203 14.617 1 74.12 149 PRO A CA 1
ATOM 1141 C C . PRO A 1 149 ? 17.266 -15.977 15.844 1 74.12 149 PRO A C 1
ATOM 1143 O O . PRO A 1 149 ? 16.062 -15.672 15.719 1 74.12 149 PRO A O 1
ATOM 1146 N N . GLU A 1 150 ? 17.797 -16.078 17.016 1 78.88 150 GLU A N 1
ATOM 1147 C CA . GLU A 1 150 ? 17 -15.945 18.25 1 78.88 150 GLU A CA 1
ATOM 1148 C C . GLU A 1 150 ? 16.578 -14.5 18.469 1 78.88 150 GLU A C 1
ATOM 1150 O O . GLU A 1 150 ? 15.5 -14.234 19 1 78.88 150 GLU A O 1
ATOM 1155 N N . ASN A 1 151 ? 17.391 -13.68 17.969 1 76.44 151 ASN A N 1
ATOM 1156 C CA . ASN A 1 151 ? 17.188 -12.273 18.297 1 76.44 151 ASN A CA 1
ATOM 1157 C C . ASN A 1 151 ? 16.594 -11.508 17.109 1 76.44 151 ASN A C 1
ATOM 1159 O O . ASN A 1 151 ? 16.172 -10.359 17.266 1 76.44 151 ASN A O 1
ATOM 1163 N N . CYS A 1 152 ? 16.531 -12.188 16.031 1 86.81 152 CYS A N 1
ATOM 1164 C CA . CYS A 1 152 ? 16.172 -11.406 14.852 1 86.81 152 CYS A CA 1
ATOM 1165 C C . CYS A 1 152 ? 14.922 -11.977 14.18 1 86.81 152 CYS A C 1
ATOM 1167 O O . CYS A 1 152 ? 15.008 -12.953 13.438 1 86.81 152 CYS A O 1
ATOM 1169 N N . SER A 1 153 ? 13.82 -11.391 14.547 1 88.69 153 SER A N 1
ATOM 1170 C CA . SER A 1 153 ? 12.578 -11.758 13.859 1 88.69 153 SER A CA 1
ATOM 1171 C C . SER A 1 153 ? 12.656 -11.438 12.375 1 88.69 153 SER A C 1
ATOM 1173 O O . SER A 1 153 ? 13.5 -10.648 11.945 1 88.69 153 SER A O 1
ATOM 1175 N N . PRO A 1 154 ? 11.891 -12.109 11.477 1 90.5 154 PRO A N 1
ATOM 1176 C CA . PRO A 1 154 ? 11.922 -11.82 10.039 1 90.5 154 PRO A CA 1
ATOM 1177 C C . PRO A 1 154 ? 11.664 -10.344 9.727 1 90.5 154 PRO A C 1
ATOM 1179 O O . PRO A 1 154 ? 12.266 -9.797 8.805 1 90.5 154 PRO A O 1
ATOM 1182 N N . SER A 1 155 ? 10.852 -9.758 10.5 1 90.12 155 SER A N 1
ATOM 1183 C CA . SER A 1 155 ? 10.57 -8.344 10.281 1 90.12 155 SER A CA 1
ATOM 1184 C C . SER A 1 155 ? 11.789 -7.484 10.602 1 90.12 155 SER A C 1
ATOM 1186 O O . SER A 1 155 ? 12.109 -6.543 9.875 1 90.12 155 SER A O 1
ATOM 1188 N N . THR A 1 156 ? 12.445 -7.816 11.703 1 94.19 156 THR A N 1
ATOM 1189 C CA . THR A 1 156 ? 13.656 -7.102 12.07 1 94.19 156 THR A CA 1
ATOM 1190 C C . THR A 1 156 ? 14.766 -7.352 11.055 1 94.19 156 THR A C 1
ATOM 1192 O O . THR A 1 156 ? 15.477 -6.422 10.664 1 94.19 156 THR A O 1
ATOM 1195 N N . ALA A 1 157 ? 14.836 -8.578 10.609 1 96.12 157 ALA A N 1
ATOM 1196 C CA . ALA A 1 157 ? 15.844 -8.938 9.617 1 96.12 157 ALA A CA 1
ATOM 1197 C C . ALA A 1 157 ? 15.648 -8.141 8.328 1 96.12 157 ALA A C 1
ATOM 1199 O O . ALA A 1 157 ? 16.625 -7.734 7.691 1 96.12 157 ALA A O 1
ATOM 1200 N N . ALA A 1 158 ? 14.43 -7.996 7.938 1 96.19 158 ALA A N 1
ATOM 1201 C CA . ALA A 1 158 ? 14.125 -7.242 6.723 1 96.19 158 ALA A CA 1
ATOM 1202 C C . ALA A 1 158 ? 14.648 -5.809 6.824 1 96.19 158 ALA A C 1
ATOM 1204 O O . ALA A 1 158 ? 15.211 -5.277 5.863 1 96.19 158 ALA A O 1
ATOM 1205 N N . VAL A 1 159 ? 14.516 -5.156 7.965 1 96.19 159 VAL A N 1
ATOM 1206 C CA . VAL A 1 159 ? 15.008 -3.801 8.18 1 96.19 159 VAL A CA 1
ATOM 1207 C C . VAL A 1 159 ? 16.531 -3.789 8.125 1 96.19 159 VAL A C 1
ATOM 1209 O O . VAL A 1 159 ? 17.125 -2.938 7.465 1 96.19 159 VAL A O 1
ATOM 1212 N N . PHE A 1 160 ? 17.125 -4.746 8.789 1 97.25 160 PHE A N 1
ATOM 1213 C CA . PHE A 1 160 ? 18.594 -4.82 8.844 1 97.25 160 PHE A CA 1
ATOM 1214 C C . PHE A 1 160 ? 19.172 -5.031 7.445 1 97.25 160 PHE A C 1
ATOM 1216 O O . PHE A 1 160 ? 20.156 -4.398 7.082 1 97.25 160 PHE A O 1
ATOM 1223 N N . VAL A 1 161 ? 18.5 -5.879 6.68 1 97.5 161 VAL A N 1
ATOM 1224 C CA . VAL A 1 161 ? 18.969 -6.152 5.324 1 97.5 161 VAL A CA 1
ATOM 1225 C C . VAL A 1 161 ? 18.859 -4.891 4.473 1 97.5 161 VAL A C 1
ATOM 1227 O O . VAL A 1 161 ? 19.812 -4.516 3.781 1 97.5 161 VAL A O 1
ATOM 1230 N N . SER A 1 162 ? 17.797 -4.184 4.555 1 97.38 162 SER A N 1
ATOM 1231 C CA . SER A 1 162 ? 17.562 -2.98 3.764 1 97.38 162 SER A CA 1
ATOM 1232 C C . SER A 1 162 ? 18.547 -1.874 4.148 1 97.38 162 SER A C 1
ATOM 1234 O O . SER A 1 162 ? 19.094 -1.197 3.277 1 97.38 162 SER A O 1
ATOM 1236 N N . GLU A 1 163 ? 18.719 -1.703 5.457 1 97.69 163 GLU A N 1
ATOM 1237 C CA . GLU A 1 163 ? 19.594 -0.629 5.918 1 97.69 163 GLU A CA 1
ATOM 1238 C C . GLU A 1 163 ? 21.062 -0.933 5.602 1 97.69 163 GLU A C 1
ATOM 1240 O O . GLU A 1 163 ? 21.828 -0.031 5.254 1 97.69 163 GLU A O 1
ATOM 1245 N N . LEU A 1 164 ? 21.5 -2.166 5.734 1 97.5 164 LEU A N 1
ATOM 1246 C CA . LEU A 1 164 ? 22.859 -2.535 5.383 1 97.5 164 LEU A CA 1
ATOM 1247 C C . LEU A 1 164 ? 23.094 -2.387 3.883 1 97.5 164 LEU A C 1
ATOM 1249 O O . LEU A 1 164 ? 24.188 -2.016 3.457 1 97.5 164 LEU A O 1
ATOM 1253 N N . GLN A 1 165 ? 22.047 -2.73 3.111 1 96.81 165 GLN A N 1
ATOM 1254 C CA . GLN A 1 165 ? 22.109 -2.49 1.674 1 96.81 165 GLN A CA 1
ATOM 1255 C C . GLN A 1 165 ? 22.344 -1.013 1.374 1 96.81 165 GLN A C 1
ATOM 1257 O O . GLN A 1 165 ? 23.188 -0.672 0.532 1 96.81 165 GLN A O 1
ATOM 1262 N N . ARG A 1 166 ? 21.656 -0.173 2.047 1 96.06 166 ARG A N 1
ATOM 1263 C CA . ARG A 1 166 ? 21.797 1.271 1.871 1 96.06 166 ARG A CA 1
ATOM 1264 C C . ARG A 1 166 ? 23.203 1.74 2.213 1 96.06 166 ARG A C 1
ATOM 1266 O O . ARG A 1 166 ? 23.766 2.578 1.51 1 96.06 166 ARG A O 1
ATOM 1273 N N . VAL A 1 167 ? 23.781 1.191 3.27 1 96.75 167 VAL A N 1
ATOM 1274 C CA . VAL A 1 167 ? 25.125 1.548 3.689 1 96.75 167 VAL A CA 1
ATOM 1275 C C . VAL A 1 167 ? 26.141 1.093 2.633 1 96.75 167 VAL A C 1
ATOM 1277 O O . VAL A 1 167 ? 27.062 1.831 2.289 1 96.75 167 VAL A O 1
ATOM 1280 N N . ASN A 1 168 ? 25.938 -0.105 2.104 1 95.75 168 ASN A N 1
ATOM 1281 C CA . ASN A 1 168 ? 26.828 -0.643 1.069 1 95.75 168 ASN A CA 1
ATOM 1282 C C . ASN A 1 168 ? 26.828 0.236 -0.179 1 95.75 168 ASN A C 1
ATOM 1284 O O . ASN A 1 168 ? 27.875 0.512 -0.749 1 95.75 168 ASN A O 1
ATOM 1288 N N . VAL A 1 169 ? 25.719 0.711 -0.595 1 94.88 169 VAL A N 1
ATOM 1289 C CA . VAL A 1 169 ? 25.594 1.536 -1.793 1 94.88 169 VAL A CA 1
ATOM 1290 C C . VAL A 1 169 ? 26.203 2.914 -1.535 1 94.88 169 VAL A C 1
ATOM 1292 O O . VAL A 1 169 ? 26.875 3.469 -2.4 1 94.88 169 VAL A O 1
ATOM 1295 N N . ALA A 1 170 ? 26.016 3.461 -0.302 1 95.31 170 ALA A N 1
ATOM 1296 C CA . ALA A 1 170 ? 26.5 4.797 0.037 1 95.31 170 ALA A CA 1
ATOM 1297 C C . ALA A 1 170 ? 28.016 4.812 0.213 1 95.31 170 ALA A C 1
ATOM 1299 O O . ALA A 1 170 ? 28.688 5.766 -0.19 1 95.31 170 ALA A O 1
ATOM 1300 N N . HIS A 1 171 ? 28.516 3.795 0.837 1 95.12 171 HIS A N 1
ATOM 1301 C CA . HIS A 1 171 ? 29.953 3.725 1.13 1 95.12 171 HIS A CA 1
ATOM 1302 C C . HIS A 1 171 ? 30.516 2.354 0.777 1 95.12 171 HIS A C 1
ATOM 1304 O O . HIS A 1 171 ? 30.953 1.609 1.66 1 95.12 171 HIS A O 1
ATOM 1310 N N . PRO A 1 172 ? 30.672 2.109 -0.519 1 94.12 172 PRO A N 1
ATOM 1311 C CA . PRO A 1 172 ? 31.109 0.783 -0.962 1 94.12 172 PRO A CA 1
ATOM 1312 C C . PRO A 1 172 ? 32.531 0.449 -0.512 1 94.12 172 PRO A C 1
ATOM 1314 O O . PRO A 1 172 ? 32.812 -0.692 -0.136 1 94.12 172 PRO A O 1
ATOM 1317 N N . VAL A 1 173 ? 33.406 1.424 -0.497 1 92.31 173 VAL A N 1
ATOM 1318 C CA . VAL A 1 173 ? 34.812 1.201 -0.146 1 92.31 173 VAL A CA 1
ATOM 1319 C C . VAL A 1 173 ? 34.906 0.823 1.33 1 92.31 173 VAL A C 1
ATOM 1321 O O . VAL A 1 173 ? 35.625 -0.119 1.686 1 92.31 173 VAL A O 1
ATOM 1324 N N . GLY A 1 174 ? 34.156 1.514 2.189 1 93.25 174 GLY A N 1
ATOM 1325 C CA . GLY A 1 174 ? 34.156 1.228 3.615 1 93.25 174 GLY A CA 1
ATOM 1326 C C . GLY A 1 174 ? 33.5 -0.091 3.973 1 93.25 174 GLY A C 1
ATOM 1327 O O . GLY A 1 174 ? 33.875 -0.731 4.957 1 93.25 174 GLY A O 1
ATOM 1328 N N . PHE A 1 175 ? 32.625 -0.542 3.156 1 95.5 175 PHE A N 1
ATOM 1329 C CA . PHE A 1 175 ? 31.844 -1.735 3.43 1 95.5 175 PHE A CA 1
ATOM 1330 C C . PHE A 1 175 ? 32.5 -2.975 2.855 1 95.5 175 PHE A C 1
ATOM 1332 O O . PHE A 1 175 ? 32.156 -4.102 3.205 1 95.5 175 PHE A O 1
ATOM 1339 N N . ARG A 1 176 ? 33.5 -2.891 2.051 1 94.25 176 ARG A N 1
ATOM 1340 C CA . ARG A 1 176 ? 34.156 -3.949 1.281 1 94.25 176 ARG A CA 1
ATOM 1341 C C . ARG A 1 176 ? 34.625 -5.078 2.191 1 94.25 176 ARG A C 1
ATOM 1343 O O . ARG A 1 176 ? 34.375 -6.254 1.914 1 94.25 176 ARG A O 1
ATOM 1350 N N . PRO A 1 177 ? 35.188 -4.809 3.365 1 94.56 177 PRO A N 1
ATOM 1351 C CA . PRO A 1 177 ? 35.656 -5.895 4.227 1 94.56 177 PRO A CA 1
ATOM 1352 C C . PRO A 1 177 ? 34.531 -6.754 4.77 1 94.56 177 PRO A C 1
ATOM 1354 O O . PRO A 1 177 ? 34.75 -7.891 5.191 1 94.56 177 PRO A O 1
ATOM 1357 N N . HIS A 1 178 ? 33.375 -6.254 4.789 1 95.5 178 HIS A N 1
ATOM 1358 C CA . HIS A 1 178 ? 32.219 -6.949 5.375 1 95.5 178 HIS A CA 1
ATOM 1359 C C . HIS A 1 178 ? 31.297 -7.477 4.293 1 95.5 178 HIS A C 1
ATOM 1361 O O . HIS A 1 178 ? 30.266 -8.094 4.598 1 95.5 178 HIS A O 1
ATOM 1367 N N . SER A 1 179 ? 31.625 -7.277 3.037 1 94.25 179 SER A N 1
ATOM 1368 C CA . SER A 1 179 ? 30.766 -7.613 1.914 1 94.25 179 SER A CA 1
ATOM 1369 C C . SER A 1 179 ? 30.547 -9.117 1.81 1 94.25 179 SER A C 1
ATOM 1371 O O . SER A 1 179 ? 29.422 -9.578 1.623 1 94.25 179 SER A O 1
ATOM 1373 N N . LYS A 1 180 ? 31.562 -9.906 1.972 1 93.5 180 LYS A N 1
ATOM 1374 C CA . LYS A 1 180 ? 31.453 -11.352 1.857 1 93.5 180 LYS A CA 1
ATOM 1375 C C . LYS A 1 180 ? 30.594 -11.93 2.979 1 93.5 180 LYS A C 1
ATOM 1377 O O . LYS A 1 180 ? 29.781 -12.828 2.746 1 93.5 180 LYS A O 1
ATOM 1382 N N . ARG A 1 181 ? 30.859 -11.43 4.148 1 95.44 181 ARG A N 1
ATOM 1383 C CA . ARG A 1 181 ? 30.062 -11.867 5.289 1 95.44 181 ARG A CA 1
ATOM 1384 C C . ARG A 1 181 ? 28.594 -11.523 5.09 1 95.44 181 ARG A C 1
ATOM 1386 O O . ARG A 1 181 ? 27.703 -12.336 5.387 1 95.44 181 ARG A O 1
ATOM 1393 N N . PHE A 1 182 ? 28.375 -10.383 4.629 1 96 182 PHE A N 1
ATOM 1394 C CA . PHE A 1 182 ? 27.031 -9.938 4.336 1 96 182 PHE A CA 1
ATOM 1395 C C . PHE A 1 182 ? 26.391 -10.805 3.258 1 96 182 PHE A C 1
ATOM 1397 O O . PHE A 1 182 ? 25.25 -11.234 3.393 1 96 182 PHE A O 1
ATOM 1404 N N . GLN A 1 183 ? 27.078 -11.164 2.252 1 95.25 183 GLN A N 1
ATOM 1405 C CA . GLN A 1 183 ? 26.594 -12.031 1.177 1 95.25 183 GLN A CA 1
ATOM 1406 C C . GLN A 1 183 ? 26.219 -13.414 1.706 1 95.25 183 GLN A C 1
ATOM 1408 O O . GLN A 1 183 ? 25.172 -13.953 1.356 1 95.25 183 GLN A O 1
ATOM 1413 N N . SER A 1 184 ? 27.047 -13.914 2.541 1 94.88 184 SER A N 1
ATOM 1414 C CA . SER A 1 184 ? 26.781 -15.234 3.119 1 94.88 184 SER A CA 1
ATOM 1415 C C . SER A 1 184 ? 25.5 -15.219 3.949 1 94.88 184 SER A C 1
ATOM 1417 O O . SER A 1 184 ? 24.719 -16.172 3.9 1 94.88 184 SER A O 1
ATOM 1419 N N . ALA A 1 185 ? 25.344 -14.164 4.699 1 95.19 185 ALA A N 1
ATOM 1420 C CA . ALA A 1 185 ? 24.125 -14.023 5.492 1 95.19 185 ALA A CA 1
ATOM 1421 C C . ALA A 1 185 ? 22.891 -13.938 4.602 1 95.19 185 ALA A C 1
ATOM 1423 O O . ALA A 1 185 ? 21.859 -14.523 4.91 1 95.19 185 ALA A O 1
ATOM 1424 N N . LEU A 1 186 ? 23 -13.203 3.498 1 96.81 186 LEU A N 1
ATOM 1425 C CA . LEU A 1 186 ? 21.891 -13.039 2.568 1 96.81 186 LEU A CA 1
ATOM 1426 C C . LEU A 1 186 ? 21.547 -14.367 1.906 1 96.81 186 LEU A C 1
ATOM 1428 O O . LEU A 1 186 ? 20.359 -14.711 1.772 1 96.81 186 LEU A O 1
ATOM 1432 N N . ILE A 1 187 ? 22.531 -15.148 1.521 1 95.81 187 ILE A N 1
ATOM 1433 C CA . ILE A 1 187 ? 22.312 -16.453 0.891 1 95.81 187 ILE A CA 1
ATOM 1434 C C . ILE A 1 187 ? 21.578 -17.375 1.861 1 95.81 187 ILE A C 1
ATOM 1436 O O . ILE A 1 187 ? 20.656 -18.078 1.474 1 95.81 187 ILE A O 1
ATOM 1440 N N . ARG A 1 188 ? 21.938 -17.312 3.062 1 93.56 188 ARG A N 1
ATOM 1441 C CA . ARG A 1 188 ? 21.281 -18.125 4.078 1 93.56 188 ARG A CA 1
ATOM 1442 C C . ARG A 1 188 ? 19.828 -17.719 4.246 1 93.56 188 ARG A C 1
ATOM 1444 O O . ARG A 1 188 ? 18.938 -18.578 4.355 1 93.56 188 ARG A O 1
ATOM 1451 N N . LEU A 1 189 ? 19.547 -16.438 4.301 1 94.56 189 LEU A N 1
ATOM 1452 C CA . LEU A 1 189 ? 18.188 -15.93 4.457 1 94.56 189 LEU A CA 1
ATOM 1453 C C . LEU A 1 189 ? 17.328 -16.312 3.262 1 94.56 189 LEU A C 1
ATOM 1455 O O . LEU A 1 189 ? 16.172 -16.703 3.428 1 94.56 189 LEU A O 1
ATOM 1459 N N . ILE A 1 190 ? 17.844 -16.281 2.07 1 95.94 190 ILE A N 1
ATOM 1460 C CA . ILE A 1 190 ? 17.109 -16.625 0.858 1 95.94 190 ILE A CA 1
ATOM 1461 C C . ILE A 1 190 ? 16.781 -18.109 0.862 1 95.94 190 ILE A C 1
ATOM 1463 O O . ILE A 1 190 ? 15.688 -18.516 0.448 1 95.94 190 ILE A O 1
ATOM 1467 N N . ALA A 1 191 ? 17.656 -18.875 1.419 1 92.75 191 ALA A N 1
ATOM 1468 C CA . ALA A 1 191 ? 17.516 -20.328 1.397 1 92.75 191 ALA A CA 1
ATOM 1469 C C . ALA A 1 191 ? 16.547 -20.797 2.473 1 92.75 191 ALA A C 1
ATOM 1471 O O . ALA A 1 191 ? 15.828 -21.797 2.283 1 92.75 191 ALA A O 1
ATOM 1472 N N . THR A 1 192 ? 16.438 -20.062 3.545 1 87.88 192 THR A N 1
ATOM 1473 C CA . THR A 1 192 ? 15.789 -20.672 4.699 1 87.88 192 THR A CA 1
ATOM 1474 C C . THR A 1 192 ? 14.539 -19.891 5.082 1 87.88 192 THR A C 1
ATOM 1476 O O . THR A 1 192 ? 13.625 -20.438 5.703 1 87.88 192 THR A O 1
ATOM 1479 N N . SER A 1 193 ? 14.438 -18.688 4.754 1 85.88 193 SER A N 1
ATOM 1480 C CA . SER A 1 193 ? 13.367 -17.859 5.293 1 85.88 193 SER A CA 1
ATOM 1481 C C . SER A 1 193 ? 12.039 -18.141 4.602 1 85.88 193 SER A C 1
ATOM 1483 O O . SER A 1 193 ? 11.977 -18.203 3.371 1 85.88 193 SER A O 1
ATOM 1485 N N . PRO A 1 194 ? 11.031 -18.312 5.414 1 84.81 194 PRO A N 1
ATOM 1486 C CA . PRO A 1 194 ? 9.703 -18.531 4.832 1 84.81 194 PRO A CA 1
ATOM 1487 C C . PRO A 1 194 ? 9 -17.219 4.48 1 84.81 194 PRO A C 1
ATOM 1489 O O . PRO A 1 194 ? 7.984 -17.234 3.777 1 84.81 194 PRO A O 1
ATOM 1492 N N . ASP A 1 195 ? 9.539 -16.062 4.938 1 87.69 195 ASP A N 1
ATOM 1493 C CA . ASP A 1 195 ? 8.922 -14.758 4.691 1 87.69 195 ASP A CA 1
ATOM 1494 C C . ASP A 1 195 ? 9.305 -14.219 3.318 1 87.69 195 ASP A C 1
ATOM 1496 O O . ASP A 1 195 ? 10.477 -13.914 3.07 1 87.69 195 ASP A O 1
ATOM 1500 N N . SER A 1 196 ? 8.344 -14.148 2.475 1 89.38 196 SER A N 1
ATOM 1501 C CA . SER A 1 196 ? 8.602 -13.742 1.097 1 89.38 196 SER A CA 1
ATOM 1502 C C . SER A 1 196 ? 9.125 -12.312 1.032 1 89.38 196 SER A C 1
ATOM 1504 O O . SER A 1 196 ? 9.945 -11.984 0.169 1 89.38 196 SER A O 1
ATOM 1506 N N . LYS A 1 197 ? 8.648 -11.414 1.938 1 93.31 197 LYS A N 1
ATOM 1507 C CA . LYS A 1 197 ? 9.125 -10.039 1.937 1 93.31 197 LYS A CA 1
ATOM 1508 C C . LYS A 1 197 ? 10.602 -9.969 2.301 1 93.31 197 LYS A C 1
ATOM 1510 O O . LYS A 1 197 ? 11.367 -9.219 1.685 1 93.31 197 LYS A O 1
ATOM 1515 N N . LEU A 1 198 ? 10.898 -10.781 3.285 1 95.75 198 LEU A N 1
ATOM 1516 C CA . LEU A 1 198 ? 12.297 -10.828 3.689 1 95.75 198 LEU A CA 1
ATOM 1517 C C . LEU A 1 198 ? 13.164 -11.398 2.572 1 95.75 198 LEU A C 1
ATOM 1519 O O . LEU A 1 198 ? 14.258 -10.891 2.307 1 95.75 198 LEU A O 1
ATOM 1523 N N . VAL A 1 199 ? 12.695 -12.406 1.896 1 96.44 199 VAL A N 1
ATOM 1524 C CA . VAL A 1 199 ? 13.438 -13.016 0.797 1 96.44 199 VAL A CA 1
ATOM 1525 C C . VAL A 1 199 ? 13.633 -11.992 -0.321 1 96.44 199 VAL A C 1
ATOM 1527 O O . VAL A 1 199 ? 14.727 -11.883 -0.888 1 96.44 199 VAL A O 1
ATOM 1530 N N . GLN A 1 200 ? 12.656 -11.25 -0.614 1 97 200 GLN A N 1
ATOM 1531 C CA . GLN A 1 200 ? 12.758 -10.219 -1.642 1 97 200 GLN A CA 1
ATOM 1532 C C . GLN A 1 200 ? 13.82 -9.188 -1.277 1 97 200 GLN A C 1
ATOM 1534 O O . GLN A 1 200 ? 14.648 -8.812 -2.115 1 97 200 GLN A O 1
ATOM 1539 N N . LYS A 1 201 ? 13.75 -8.695 -0.055 1 97.25 201 LYS A N 1
ATOM 1540 C CA . LYS A 1 201 ? 14.734 -7.719 0.39 1 97.25 201 LYS A CA 1
ATOM 1541 C C . LYS A 1 201 ? 16.141 -8.297 0.348 1 97.25 201 LYS A C 1
ATOM 1543 O O . LYS A 1 201 ? 17.094 -7.602 -0.002 1 97.25 201 LYS A O 1
ATOM 1548 N N . ALA A 1 202 ? 16.219 -9.539 0.787 1 97.81 202 ALA A N 1
ATOM 1549 C CA . ALA A 1 202 ? 17.531 -10.211 0.744 1 97.81 202 ALA A CA 1
ATOM 1550 C C . ALA A 1 202 ? 18.031 -10.344 -0.691 1 97.81 202 ALA A C 1
ATOM 1552 O O . ALA A 1 202 ? 19.219 -10.164 -0.958 1 97.81 202 ALA A O 1
ATOM 1553 N N . CYS A 1 203 ? 17.156 -10.633 -1.611 1 97.94 203 CYS A N 1
ATOM 1554 C CA . CYS A 1 203 ? 17.531 -10.719 -3.021 1 97.94 203 CYS A CA 1
ATOM 1555 C C . CYS A 1 203 ? 17.969 -9.367 -3.553 1 97.94 203 CYS A C 1
ATOM 1557 O O . CYS A 1 203 ? 18.984 -9.266 -4.246 1 97.94 203 CYS A O 1
ATOM 1559 N N . ASP A 1 204 ? 17.297 -8.344 -3.217 1 96.75 204 ASP A N 1
ATOM 1560 C CA . ASP A 1 204 ? 17.688 -7 -3.627 1 96.75 204 ASP A CA 1
ATOM 1561 C C . ASP A 1 204 ? 19.078 -6.641 -3.104 1 96.75 204 ASP A C 1
ATOM 1563 O O . ASP A 1 204 ? 19.875 -6.055 -3.824 1 96.75 204 ASP A O 1
ATOM 1567 N N . ALA A 1 205 ? 19.234 -7.012 -1.886 1 97.38 205 ALA A N 1
ATOM 1568 C CA . ALA A 1 205 ? 20.5 -6.676 -1.241 1 97.38 205 ALA A CA 1
ATOM 1569 C C . ALA A 1 205 ? 21.656 -7.449 -1.867 1 97.38 205 ALA A C 1
ATOM 1571 O O . ALA A 1 205 ? 22.766 -6.922 -1.995 1 97.38 205 ALA A O 1
ATOM 1572 N N . LEU A 1 206 ? 21.438 -8.68 -2.225 1 96.75 206 LEU A N 1
ATOM 1573 C CA . LEU A 1 206 ? 22.484 -9.508 -2.807 1 96.75 206 LEU A CA 1
ATOM 1574 C C . LEU A 1 206 ? 22.922 -8.961 -4.16 1 96.75 206 LEU A C 1
ATOM 1576 O O . LEU A 1 206 ? 24.094 -9.102 -4.539 1 96.75 206 LEU A O 1
ATOM 1580 N N . THR A 1 207 ? 22.062 -8.297 -4.879 1 95.25 207 THR A N 1
ATOM 1581 C CA . THR A 1 207 ? 22.391 -7.75 -6.191 1 95.25 207 THR A CA 1
ATOM 1582 C C . THR A 1 207 ? 23.328 -6.551 -6.059 1 95.25 207 THR A C 1
ATOM 1584 O O . THR A 1 207 ? 24.031 -6.199 -7.008 1 95.25 207 THR A O 1
ATOM 1587 N N . VAL A 1 208 ? 23.312 -5.871 -4.871 1 92 208 VAL A N 1
ATOM 1588 C CA . VAL A 1 208 ? 24.125 -4.668 -4.688 1 92 208 VAL A CA 1
ATOM 1589 C C . VAL A 1 208 ? 25.516 -5.051 -4.211 1 92 208 VAL A C 1
ATOM 1591 O O . VAL A 1 208 ? 26.375 -4.184 -3.992 1 92 208 VAL A O 1
ATOM 1594 N N . ALA A 1 209 ? 25.828 -6.297 -4.148 1 87.75 209 ALA A N 1
ATOM 1595 C CA . ALA A 1 209 ? 27.125 -6.785 -3.727 1 87.75 209 ALA A CA 1
ATOM 1596 C C . ALA A 1 209 ? 28.234 -6.27 -4.648 1 87.75 209 ALA A C 1
ATOM 1598 O O . ALA A 1 209 ? 29.359 -6.023 -4.207 1 87.75 209 ALA A O 1
ATOM 1599 N N . HIS A 1 210 ? 27.922 -5.961 -5.887 1 92.19 210 HIS A N 1
ATOM 1600 C CA . HIS A 1 210 ? 28.922 -5.562 -6.875 1 92.19 210 HIS A CA 1
ATOM 1601 C C . HIS A 1 210 ? 29.422 -4.145 -6.617 1 92.19 210 HIS A C 1
ATOM 1603 O O . HIS A 1 210 ? 30.469 -3.75 -7.117 1 92.19 210 HIS A O 1
ATOM 1609 N N . TYR A 1 211 ? 28.703 -3.352 -5.824 1 92.19 211 TYR A N 1
ATOM 1610 C CA . TYR A 1 211 ? 29.125 -1.993 -5.496 1 92.19 211 TYR A CA 1
ATOM 1611 C C . TYR A 1 211 ? 30.469 -1.997 -4.766 1 92.19 211 TYR A C 1
ATOM 1613 O O . TYR A 1 211 ? 31.25 -1.059 -4.895 1 92.19 211 TYR A O 1
ATOM 1621 N N . SER A 1 212 ? 30.672 -3.041 -3.992 1 91.25 212 SER A N 1
ATOM 1622 C CA . SER A 1 212 ? 31.891 -3.121 -3.176 1 91.25 212 SER A CA 1
ATOM 1623 C C . SER A 1 212 ? 32.969 -3.908 -3.887 1 91.25 212 SER A C 1
ATOM 1625 O O . SER A 1 212 ? 33.938 -4.383 -3.248 1 91.25 212 SER A O 1
ATOM 1627 N N . ALA A 1 213 ? 32.812 -4.094 -5.164 1 89.5 213 ALA A N 1
ATOM 1628 C CA . ALA A 1 213 ? 33.844 -4.801 -5.918 1 89.5 213 ALA A CA 1
ATOM 1629 C C . ALA A 1 213 ? 35.125 -4 -5.953 1 89.5 213 ALA A C 1
ATOM 1631 O O . ALA A 1 213 ? 35.125 -2.77 -5.875 1 89.5 213 ALA A O 1
ATOM 1632 N N . SER A 1 214 ? 36.281 -4.637 -5.98 1 85.75 214 SER A N 1
ATOM 1633 C CA . SER A 1 214 ? 37.562 -3.979 -6.035 1 85.75 214 SER A CA 1
ATOM 1634 C C . SER A 1 214 ? 38 -3.73 -7.473 1 85.75 214 SER A C 1
ATOM 1636 O O . SER A 1 214 ? 37.562 -4.418 -8.391 1 85.75 214 SER A O 1
ATOM 1638 N N . ASN A 1 215 ? 38.875 -2.834 -7.727 1 82.44 215 ASN A N 1
ATOM 1639 C CA . ASN A 1 215 ? 39.625 -2.605 -8.961 1 82.44 215 ASN A CA 1
ATOM 1640 C C . ASN A 1 215 ? 38.688 -2.443 -10.156 1 82.44 215 ASN A C 1
ATOM 1642 O O . ASN A 1 215 ? 38.906 -3.088 -11.188 1 82.44 215 ASN A O 1
ATOM 1646 N N . PHE A 1 216 ? 37.625 -1.656 -10.055 1 82.88 216 PHE A N 1
ATOM 1647 C CA . PHE A 1 216 ? 36.688 -1.334 -11.125 1 82.88 216 PHE A CA 1
ATOM 1648 C C . PHE A 1 216 ? 36.031 -2.598 -11.68 1 82.88 216 PHE A C 1
ATOM 1650 O O . PHE A 1 216 ? 35.812 -2.705 -12.891 1 82.88 216 PHE A O 1
ATOM 1657 N N . GLY A 1 217 ? 35.938 -3.596 -10.828 1 90.31 217 GLY A N 1
ATOM 1658 C CA . GLY A 1 217 ? 35.344 -4.867 -11.234 1 90.31 217 GLY A CA 1
ATOM 1659 C C . GLY A 1 217 ? 33.844 -4.957 -10.977 1 90.31 217 GLY A C 1
ATOM 1660 O O . GLY A 1 217 ? 33.312 -6.051 -10.859 1 90.31 217 GLY A O 1
ATOM 1661 N N . GLU A 1 218 ? 33.219 -3.781 -10.852 1 91.75 218 GLU A N 1
ATOM 1662 C CA . GLU A 1 218 ? 31.812 -3.77 -10.492 1 91.75 218 GLU A CA 1
ATOM 1663 C C . GLU A 1 218 ? 30.953 -4.465 -11.547 1 91.75 218 GLU A C 1
ATOM 1665 O O . GLU A 1 218 ? 30.109 -5.305 -11.227 1 91.75 218 GLU A O 1
ATOM 1670 N N . ALA A 1 219 ? 31.203 -4.176 -12.828 1 94 219 ALA A N 1
ATOM 1671 C CA . ALA A 1 219 ? 30.422 -4.762 -13.922 1 94 219 ALA A CA 1
ATOM 1672 C C . ALA A 1 219 ? 30.656 -6.27 -14.008 1 94 219 ALA A C 1
ATOM 1674 O O . ALA A 1 219 ? 29.703 -7.035 -14.195 1 94 219 ALA A O 1
ATOM 1675 N N . ALA A 1 220 ? 31.875 -6.707 -13.828 1 93 220 ALA A N 1
ATOM 1676 C CA . ALA A 1 220 ? 32.219 -8.125 -13.898 1 93 220 ALA A CA 1
ATOM 1677 C C . ALA A 1 220 ? 31.594 -8.898 -12.742 1 93 220 ALA A C 1
ATOM 1679 O O . ALA A 1 220 ? 31.078 -10 -12.93 1 93 220 ALA A O 1
ATOM 1680 N N . GLU A 1 221 ? 31.672 -8.328 -11.586 1 92.94 221 GLU A N 1
ATOM 1681 C CA . GLU A 1 221 ? 31.094 -8.977 -10.414 1 92.94 221 GLU A CA 1
ATOM 1682 C C . GLU A 1 221 ? 29.578 -9.094 -10.539 1 92.94 221 GLU A C 1
ATOM 1684 O O . GLU A 1 221 ? 28.984 -10.109 -10.148 1 92.94 221 GLU A O 1
ATOM 1689 N N . TRP A 1 222 ? 28.984 -8.016 -11.008 1 95.12 222 TRP A N 1
ATOM 1690 C CA . TRP A 1 222 ? 27.531 -8.062 -11.242 1 95.12 222 TRP A CA 1
ATOM 1691 C C . TRP A 1 222 ? 27.188 -9.18 -12.219 1 95.12 222 TRP A C 1
ATOM 1693 O O . TRP A 1 222 ? 26.266 -9.961 -11.969 1 95.12 222 TRP A O 1
ATOM 1703 N N . ARG A 1 223 ? 27.875 -9.234 -13.352 1 94 223 ARG A N 1
ATOM 1704 C CA . ARG A 1 223 ? 27.609 -10.242 -14.375 1 94 223 ARG A CA 1
ATOM 1705 C C . ARG A 1 223 ? 27.844 -11.648 -13.836 1 94 223 ARG A C 1
ATOM 1707 O O . ARG A 1 223 ? 27.062 -12.562 -14.125 1 94 223 ARG A O 1
ATOM 1714 N N . GLU A 1 224 ? 28.844 -11.781 -13.047 1 93.06 224 GLU A N 1
ATOM 1715 C CA . GLU A 1 224 ? 29.109 -13.078 -12.43 1 93.06 224 GLU A CA 1
ATOM 1716 C C . GLU A 1 224 ? 27.984 -13.492 -11.5 1 93.06 224 GLU A C 1
ATOM 1718 O O . GLU A 1 224 ? 27.578 -14.656 -11.469 1 93.06 224 GLU A O 1
ATOM 1723 N N . GLY A 1 225 ? 27.516 -12.578 -10.719 1 94.56 225 GLY A N 1
ATOM 1724 C CA . GLY A 1 225 ? 26.375 -12.852 -9.859 1 94.56 225 GLY A CA 1
ATOM 1725 C C . GLY A 1 225 ? 25.125 -13.258 -10.625 1 94.56 225 GLY A C 1
ATOM 1726 O O . GLY A 1 225 ? 24.422 -14.195 -10.227 1 94.56 225 GLY A O 1
ATOM 1727 N N . CYS A 1 226 ? 24.859 -12.594 -11.711 1 95.5 226 CYS A N 1
ATOM 1728 C CA . CYS A 1 226 ? 23.703 -12.891 -12.555 1 95.5 226 CYS A CA 1
ATOM 1729 C C . CYS A 1 226 ? 23.828 -14.273 -13.18 1 95.5 226 CYS A C 1
ATOM 1731 O O . CYS A 1 226 ? 22.875 -15.062 -13.148 1 95.5 226 CYS A O 1
ATOM 1733 N N . LEU A 1 227 ? 25 -14.555 -13.703 1 95.19 227 LEU A N 1
ATOM 1734 C CA . LEU A 1 227 ? 25.234 -15.859 -14.312 1 95.19 227 LEU A CA 1
ATOM 1735 C C . LEU A 1 227 ? 25.156 -16.969 -13.273 1 95.19 227 LEU A C 1
ATOM 1737 O O . LEU A 1 227 ? 24.656 -18.062 -13.555 1 95.19 227 LEU A O 1
ATOM 1741 N N . SER A 1 228 ? 25.672 -16.672 -12.078 1 94.94 228 SER A N 1
ATOM 1742 C CA . SER A 1 228 ? 25.578 -17.641 -10.992 1 94.94 228 SER A CA 1
ATOM 1743 C C . SER A 1 228 ? 24.125 -17.953 -10.648 1 94.94 228 SER A C 1
ATOM 1745 O O . SER A 1 228 ? 23.781 -19.094 -10.367 1 94.94 228 SER A O 1
ATOM 1747 N N . THR A 1 229 ? 23.328 -16.953 -10.641 1 96.5 229 THR A N 1
ATOM 1748 C CA . THR A 1 229 ? 21.906 -17.125 -10.359 1 96.5 229 THR A CA 1
ATOM 1749 C C . THR A 1 229 ? 21.25 -18 -11.422 1 96.5 229 THR A C 1
ATOM 1751 O O . THR A 1 229 ? 20.5 -18.906 -11.102 1 96.5 229 THR A O 1
ATOM 1754 N N . ILE A 1 230 ? 21.562 -17.75 -12.727 1 96.12 230 ILE A N 1
ATOM 1755 C CA . ILE A 1 230 ? 21.031 -18.531 -13.836 1 96.12 230 ILE A CA 1
ATOM 1756 C C . ILE A 1 230 ? 21.469 -20 -13.695 1 96.12 230 ILE A C 1
ATOM 1758 O O . ILE A 1 230 ? 20.656 -20.906 -13.836 1 96.12 230 ILE A O 1
ATOM 1762 N N . SER A 1 231 ? 22.703 -20.141 -13.367 1 94.75 231 SER A N 1
ATOM 1763 C CA . SER A 1 231 ? 23.234 -21.484 -13.18 1 94.75 231 SER A CA 1
ATOM 1764 C C . SER A 1 231 ? 22.562 -22.188 -12.016 1 94.75 231 SER A C 1
ATOM 1766 O O . SER A 1 231 ? 22.219 -23.375 -12.117 1 94.75 231 SER A O 1
ATOM 1768 N N . ASP A 1 232 ? 22.391 -21.516 -10.93 1 94.94 232 ASP A N 1
ATOM 1769 C CA . ASP A 1 232 ? 21.734 -22.094 -9.75 1 94.94 232 ASP A CA 1
ATOM 1770 C C . ASP A 1 232 ? 20.297 -22.484 -10.062 1 94.94 232 ASP A C 1
ATOM 1772 O O . ASP A 1 232 ? 19.797 -23.469 -9.508 1 94.94 232 ASP A O 1
ATOM 1776 N N . ILE A 1 233 ? 19.578 -21.766 -10.922 1 95.69 233 ILE A N 1
ATOM 1777 C CA . ILE A 1 233 ? 18.219 -22.125 -11.32 1 95.69 233 ILE A CA 1
ATOM 1778 C C . ILE A 1 233 ? 18.25 -23.453 -12.078 1 95.69 233 ILE A C 1
ATOM 1780 O O . ILE A 1 233 ? 17.453 -24.344 -11.82 1 95.69 233 ILE A O 1
ATOM 1784 N N . HIS A 1 234 ? 19.234 -23.547 -13.023 1 94 234 HIS A N 1
ATOM 1785 C CA . HIS A 1 234 ? 19.375 -24.797 -13.758 1 94 234 HIS A CA 1
ATOM 1786 C C . HIS A 1 234 ? 19.656 -25.969 -12.82 1 94 234 HIS A C 1
ATOM 1788 O O . HIS A 1 234 ? 19.062 -27.047 -12.953 1 94 234 HIS A O 1
ATOM 1794 N N . ILE A 1 235 ? 20.5 -25.719 -11.859 1 92.25 235 ILE A N 1
ATOM 1795 C CA . ILE A 1 235 ? 20.875 -26.75 -10.906 1 92.25 235 ILE A CA 1
ATOM 1796 C C . ILE A 1 235 ? 19.656 -27.156 -10.078 1 92.25 235 ILE A C 1
ATOM 1798 O O . ILE A 1 235 ? 19.406 -28.344 -9.859 1 92.25 235 ILE A O 1
ATOM 1802 N N . ALA A 1 236 ? 18.953 -26.203 -9.602 1 92.94 236 ALA A N 1
ATOM 1803 C CA . ALA A 1 236 ? 17.766 -26.469 -8.781 1 92.94 236 ALA A CA 1
ATOM 1804 C C . ALA A 1 236 ? 16.703 -27.219 -9.57 1 92.94 236 ALA A C 1
ATOM 1806 O O . ALA A 1 236 ? 16.078 -28.141 -9.055 1 92.94 236 ALA A O 1
ATOM 1807 N N . VAL A 1 237 ? 16.484 -26.859 -10.875 1 93.44 237 VAL A N 1
ATOM 1808 C CA . VAL A 1 237 ? 15.508 -27.547 -11.727 1 93.44 237 VAL A CA 1
ATOM 1809 C C . VAL A 1 237 ? 15.969 -28.984 -11.977 1 93.44 237 VAL A C 1
ATOM 1811 O O . VAL A 1 237 ? 15.156 -29.906 -11.945 1 93.44 237 VAL A O 1
ATOM 1814 N N . ASN A 1 238 ? 17.281 -29.141 -12.219 1 91.5 238 ASN A N 1
ATOM 1815 C CA . ASN A 1 238 ? 17.828 -30.484 -12.375 1 91.5 238 ASN A CA 1
ATOM 1816 C C . ASN A 1 238 ? 17.562 -31.344 -11.141 1 91.5 238 ASN A C 1
ATOM 1818 O O . ASN A 1 238 ? 17.172 -32.5 -11.266 1 91.5 238 ASN A O 1
ATOM 1822 N N . ALA A 1 239 ? 17.734 -30.766 -10.023 1 90.56 239 ALA A N 1
ATOM 1823 C CA . ALA A 1 239 ? 17.531 -31.5 -8.773 1 90.56 239 ALA A CA 1
ATOM 1824 C C . ALA A 1 239 ? 16.062 -31.906 -8.609 1 90.56 239 ALA A C 1
ATOM 1826 O O . ALA A 1 239 ? 15.781 -32.969 -8.086 1 90.56 239 ALA A O 1
ATOM 1827 N N . LEU A 1 240 ? 15.164 -31.109 -8.969 1 91.56 240 LEU A N 1
ATOM 1828 C CA . LEU A 1 240 ? 13.734 -31.391 -8.891 1 91.56 240 LEU A CA 1
ATOM 1829 C C . LEU A 1 240 ? 13.359 -32.531 -9.812 1 91.56 240 LEU A C 1
ATOM 1831 O O . LEU A 1 240 ? 12.516 -33.375 -9.469 1 91.56 240 LEU A O 1
ATOM 1835 N N . LEU A 1 241 ? 14.031 -32.656 -10.992 1 91.19 241 LEU A N 1
ATOM 1836 C CA . LEU A 1 241 ? 13.664 -33.625 -12.016 1 91.19 241 LEU A CA 1
ATOM 1837 C C . LEU A 1 241 ? 14.492 -34.906 -11.875 1 91.19 241 LEU A C 1
ATOM 1839 O O . LEU A 1 241 ? 14.125 -35.938 -12.406 1 91.19 241 LEU A O 1
ATOM 1843 N N . GLU A 1 242 ? 15.578 -34.688 -11.242 1 87.44 242 GLU A N 1
ATOM 1844 C CA . GLU A 1 242 ? 16.516 -35.812 -11.148 1 87.44 242 GLU A CA 1
ATOM 1845 C C . GLU A 1 242 ? 15.852 -37.031 -10.539 1 87.44 242 GLU A C 1
ATOM 1847 O O . GLU A 1 242 ? 15.211 -36.938 -9.492 1 87.44 242 GLU A O 1
ATOM 1852 N N . GLY A 1 243 ? 16.016 -38.156 -11.211 1 85.38 243 GLY A N 1
ATOM 1853 C CA . GLY A 1 243 ? 15.469 -39.406 -10.75 1 85.38 243 GLY A CA 1
ATOM 1854 C C . GLY A 1 243 ? 14.008 -39.594 -11.102 1 85.38 243 GLY A C 1
ATOM 1855 O O . GLY A 1 243 ? 13.469 -40.719 -10.961 1 85.38 243 GLY A O 1
ATOM 1856 N N . ARG A 1 244 ? 13.359 -38.656 -11.586 1 90.12 244 ARG A N 1
ATOM 1857 C CA . ARG A 1 244 ? 11.922 -38.688 -11.836 1 90.12 244 ARG A CA 1
ATOM 1858 C C . ARG A 1 244 ? 11.625 -38.719 -13.328 1 90.12 244 ARG A C 1
ATOM 1860 O O . ARG A 1 244 ? 10.594 -39.25 -13.758 1 90.12 244 ARG A O 1
ATOM 1867 N N . THR A 1 245 ? 12.484 -38.094 -14.031 1 88.69 245 THR A N 1
ATOM 1868 C CA . THR A 1 245 ? 12.227 -37.969 -15.461 1 88.69 245 THR A CA 1
ATOM 1869 C C . THR A 1 245 ? 13.32 -38.656 -16.281 1 88.69 245 THR A C 1
ATOM 1871 O O . THR A 1 245 ? 14.414 -38.906 -15.758 1 88.69 245 THR A O 1
ATOM 1874 N N . ASP A 1 246 ? 12.992 -39 -17.531 1 82.69 246 ASP A N 1
ATOM 1875 C CA . ASP A 1 246 ? 13.922 -39.594 -18.484 1 82.69 246 ASP A CA 1
ATOM 1876 C C . ASP A 1 246 ? 14.594 -38.531 -19.344 1 82.69 246 ASP A C 1
ATOM 1878 O O . ASP A 1 246 ? 15.539 -38.844 -20.094 1 82.69 246 ASP A O 1
ATOM 1882 N N . ASP A 1 247 ? 14.055 -37.375 -19.156 1 77.12 247 ASP A N 1
ATOM 1883 C CA . ASP A 1 247 ? 14.562 -36.312 -20 1 77.12 247 ASP A CA 1
ATOM 1884 C C . ASP A 1 247 ? 15.977 -35.906 -19.609 1 77.12 247 ASP A C 1
ATOM 1886 O O . ASP A 1 247 ? 16.359 -36.062 -18.438 1 77.12 247 ASP A O 1
ATOM 1890 N N . ALA A 1 248 ? 16.688 -35.469 -20.625 1 71.56 248 ALA A N 1
ATOM 1891 C CA . ALA A 1 248 ? 18.047 -35.031 -20.359 1 71.56 248 ALA A CA 1
ATOM 1892 C C . ALA A 1 248 ? 18.047 -33.781 -19.5 1 71.56 248 ALA A C 1
ATOM 1894 O O . ALA A 1 248 ? 17.266 -32.844 -19.734 1 71.56 248 ALA A O 1
ATOM 1895 N N . LEU A 1 249 ? 18.797 -33.906 -18.438 1 75.62 249 LEU A N 1
ATOM 1896 C CA . LEU A 1 249 ? 18.984 -32.75 -17.562 1 75.62 249 LEU A CA 1
ATOM 1897 C C . LEU A 1 249 ? 19.875 -31.719 -18.219 1 75.62 249 LEU A C 1
ATOM 1899 O O . LEU A 1 249 ? 20.688 -32.031 -19.078 1 75.62 249 LEU A O 1
ATOM 1903 N N . ALA A 1 250 ? 19.547 -30.406 -18.016 1 73.69 250 ALA A N 1
ATOM 1904 C CA . ALA A 1 250 ? 20.312 -29.297 -18.594 1 73.69 250 ALA A CA 1
ATOM 1905 C C . ALA A 1 250 ? 21.766 -29.344 -18.109 1 73.69 250 ALA A C 1
ATOM 1907 O O . ALA A 1 250 ? 22.031 -29.719 -16.984 1 73.69 250 ALA A O 1
ATOM 1908 N N . SER A 1 251 ? 22.656 -29.062 -19.141 1 75.38 251 SER A N 1
ATOM 1909 C CA . SER A 1 251 ? 24.062 -28.922 -18.781 1 75.38 251 SER A CA 1
ATOM 1910 C C . SER A 1 251 ? 24.328 -27.609 -18.047 1 75.38 251 SER A C 1
ATOM 1912 O O . SER A 1 251 ? 23.922 -26.531 -18.516 1 75.38 251 SER A O 1
ATOM 1914 N N . VAL A 1 252 ? 24.719 -27.734 -16.781 1 72.5 252 VAL A N 1
ATOM 1915 C CA . VAL A 1 252 ? 24.906 -26.531 -15.969 1 72.5 252 VAL A CA 1
ATOM 1916 C C . VAL A 1 252 ? 26.391 -26.25 -15.812 1 72.5 252 VAL A C 1
ATOM 1918 O O . VAL A 1 252 ? 27.203 -27.172 -15.742 1 72.5 252 VAL A O 1
ATOM 1921 N N . GLU A 1 253 ? 26.781 -24.953 -16.172 1 69.75 253 GLU A N 1
ATOM 1922 C CA . GLU A 1 253 ? 28.109 -24.5 -15.797 1 69.75 253 GLU A CA 1
ATOM 1923 C C . GLU A 1 253 ? 28.266 -24.422 -14.281 1 69.75 253 GLU A C 1
ATOM 1925 O O . GLU A 1 253 ? 27.75 -23.5 -13.648 1 69.75 253 GLU A O 1
ATOM 1930 N N . GLN A 1 254 ? 28.812 -25.453 -13.602 1 63.97 254 GLN A N 1
ATOM 1931 C CA . GLN A 1 254 ? 28.875 -25.578 -12.148 1 63.97 254 GLN A CA 1
ATOM 1932 C C . GLN A 1 254 ? 29.797 -24.516 -11.547 1 63.97 254 GLN A C 1
ATOM 1934 O O . GLN A 1 254 ? 29.672 -24.172 -10.375 1 63.97 254 GLN A O 1
ATOM 1939 N N . THR A 1 255 ? 30.656 -23.844 -12.281 1 67.5 255 THR A N 1
ATOM 1940 C CA . THR A 1 255 ? 31.703 -22.969 -11.742 1 67.5 255 THR A CA 1
ATOM 1941 C C . THR A 1 255 ? 31.094 -21.641 -11.297 1 67.5 255 THR A C 1
ATOM 1943 O O . THR A 1 255 ? 31.672 -20.938 -10.461 1 67.5 255 THR A O 1
ATOM 1946 N N . LYS A 1 256 ? 29.875 -21.359 -11.617 1 81 256 LYS A N 1
ATOM 1947 C CA . LYS A 1 256 ? 29.281 -20.078 -11.25 1 81 256 LYS A CA 1
ATOM 1948 C C . LYS A 1 256 ? 28 -20.281 -10.445 1 81 256 LYS A C 1
ATOM 1950 O O . LYS A 1 256 ? 26.922 -20.484 -11.023 1 81 256 LYS A O 1
ATOM 1955 N N . SER A 1 257 ? 28.281 -20.422 -9.094 1 90.75 257 SER A N 1
ATOM 1956 C CA . SER A 1 257 ? 27.141 -20.641 -8.211 1 90.75 257 SER A CA 1
ATOM 1957 C C . SER A 1 257 ? 27.281 -19.844 -6.918 1 90.75 257 SER A C 1
ATOM 1959 O O . SER A 1 257 ? 28.391 -19.625 -6.434 1 90.75 257 SER A O 1
ATOM 1961 N N . TRP A 1 258 ? 26.172 -19.344 -6.414 1 91.25 258 TRP A N 1
ATOM 1962 C CA . TRP A 1 258 ? 26.172 -18.719 -5.102 1 91.25 258 TRP A CA 1
ATOM 1963 C C . TRP A 1 258 ? 26.328 -19.75 -3.996 1 91.25 258 TRP A C 1
ATOM 1965 O O . TRP A 1 258 ? 26.672 -19.406 -2.861 1 91.25 258 TRP A O 1
ATOM 1975 N N . GLY A 1 259 ? 26.047 -20.969 -4.34 1 87.12 259 GLY A N 1
ATOM 1976 C CA . GLY A 1 259 ? 26.219 -22.047 -3.377 1 87.12 259 GLY A CA 1
ATOM 1977 C C . GLY A 1 259 ? 24.938 -22.375 -2.621 1 87.12 259 GLY A C 1
ATOM 1978 O O . GLY A 1 259 ? 24.984 -22.766 -1.451 1 87.12 259 GLY A O 1
ATOM 1979 N N . PHE A 1 260 ? 23.75 -22.234 -3.219 1 90 260 PHE A N 1
ATOM 1980 C CA . PHE A 1 260 ? 22.484 -22.609 -2.596 1 90 260 PHE A CA 1
ATOM 1981 C C . PHE A 1 260 ? 22.344 -24.125 -2.498 1 90 260 PHE A C 1
ATOM 1983 O O . PHE A 1 260 ? 22.734 -24.844 -3.418 1 90 260 PHE A O 1
ATOM 1990 N N . ASP A 1 261 ? 21.844 -24.562 -1.403 1 82.38 261 ASP A N 1
ATOM 1991 C CA . ASP A 1 261 ? 21.641 -26 -1.236 1 82.38 261 ASP A CA 1
ATOM 1992 C C . ASP A 1 261 ? 20.406 -26.469 -2.01 1 82.38 261 ASP A C 1
ATOM 1994 O O . ASP A 1 261 ? 19.375 -25.812 -2.004 1 82.38 261 ASP A O 1
ATOM 1998 N N . THR A 1 262 ? 20.656 -27.531 -2.76 1 78 262 THR A N 1
ATOM 1999 C CA . THR A 1 262 ? 19.531 -28.109 -3.486 1 78 262 THR A CA 1
ATOM 2000 C C . THR A 1 262 ? 18.812 -29.141 -2.631 1 78 262 THR A C 1
ATOM 2002 O O . THR A 1 262 ? 19.438 -29.875 -1.864 1 78 262 THR A O 1
ATOM 2005 N N . LYS A 1 263 ? 17.578 -29.016 -2.518 1 72.56 263 LYS A N 1
ATOM 2006 C CA . LYS A 1 263 ? 16.75 -29.969 -1.764 1 72.56 263 LYS A CA 1
ATOM 2007 C C . LYS A 1 263 ? 16.203 -31.062 -2.67 1 72.56 263 LYS A C 1
ATOM 2009 O O . LYS A 1 263 ? 15.727 -30.781 -3.773 1 72.56 263 LYS A O 1
ATOM 2014 N N . SER A 1 264 ? 16.734 -32.375 -2.467 1 76.31 264 SER A N 1
ATOM 2015 C CA . SER A 1 264 ? 16.266 -33.5 -3.264 1 76.31 264 SER A CA 1
ATOM 2016 C C . SER A 1 264 ? 15.508 -34.531 -2.406 1 76.31 264 SER A C 1
ATOM 2018 O O . SER A 1 264 ? 15.859 -34.75 -1.244 1 76.31 264 SER A O 1
ATOM 2020 N N . GLY A 1 265 ? 14.117 -34.5 -2.43 1 80.31 265 GLY A N 1
ATOM 2021 C CA . GLY A 1 265 ? 13.312 -35.438 -1.682 1 80.31 265 GLY A CA 1
ATOM 2022 C C . GLY A 1 265 ? 12.016 -35.812 -2.375 1 80.31 265 GLY A C 1
ATOM 2023 O O . GLY A 1 265 ? 11.633 -35.188 -3.363 1 80.31 265 GLY A O 1
ATOM 2024 N N . SER A 1 266 ? 11.516 -36.969 -1.854 1 83.19 266 SER A N 1
ATOM 2025 C CA . SER A 1 266 ? 10.312 -37.469 -2.504 1 83.19 266 SER A CA 1
ATOM 2026 C C . SER A 1 266 ? 9.062 -37.094 -1.712 1 83.19 266 SER A C 1
ATOM 2028 O O . SER A 1 266 ? 7.945 -37.219 -2.217 1 83.19 266 SER A O 1
ATOM 2030 N N . SER A 1 267 ? 9.281 -36.688 -0.509 1 84.25 267 SER A N 1
ATOM 2031 C CA . SER A 1 267 ? 8.117 -36.281 0.277 1 84.25 267 SER A CA 1
ATOM 2032 C C . SER A 1 267 ? 7.492 -35 -0.281 1 84.25 267 SER A C 1
ATOM 2034 O O . SER A 1 267 ? 8.172 -34.219 -0.928 1 84.25 267 SER A O 1
ATOM 2036 N N . PRO A 1 268 ? 6.227 -34.875 -0.16 1 86.12 268 PRO A N 1
ATOM 2037 C CA . PRO A 1 268 ? 5.59 -33.656 -0.636 1 86.12 268 PRO A CA 1
ATOM 2038 C C . PRO A 1 268 ? 6.262 -32.406 -0.102 1 86.12 268 PRO A C 1
ATOM 2040 O O . PRO A 1 268 ? 6.434 -31.422 -0.84 1 86.12 268 PRO A O 1
ATOM 2043 N N . ALA A 1 269 ? 6.676 -32.438 1.126 1 84.31 269 ALA A N 1
ATOM 2044 C CA . ALA A 1 269 ? 7.34 -31.266 1.725 1 84.31 269 ALA A CA 1
ATOM 2045 C C . ALA A 1 269 ? 8.656 -30.969 1.017 1 84.31 269 ALA A C 1
ATOM 2047 O O . ALA A 1 269 ? 9 -29.812 0.795 1 84.31 269 ALA A O 1
ATOM 2048 N N . ASP A 1 270 ? 9.312 -31.984 0.658 1 87.81 270 ASP A N 1
ATOM 2049 C CA . ASP A 1 270 ? 10.594 -31.812 -0.029 1 87.81 270 ASP A CA 1
ATOM 2050 C C . ASP A 1 270 ? 10.391 -31.25 -1.434 1 87.81 270 ASP A C 1
ATOM 2052 O O . ASP A 1 270 ? 11.164 -30.406 -1.884 1 87.81 270 ASP A O 1
ATOM 2056 N N . ILE A 1 271 ? 9.422 -31.75 -2.078 1 90.19 271 ILE A N 1
ATOM 2057 C CA . ILE A 1 271 ? 9.125 -31.312 -3.438 1 90.19 271 ILE A CA 1
ATOM 2058 C C . ILE A 1 271 ? 8.734 -29.844 -3.43 1 90.19 271 ILE A C 1
ATOM 2060 O O . ILE A 1 271 ? 9.219 -29.047 -4.246 1 90.19 271 ILE A O 1
ATOM 2064 N N . TYR A 1 272 ? 7.957 -29.5 -2.463 1 88.62 272 TYR A N 1
ATOM 2065 C CA . TYR A 1 272 ? 7.504 -28.109 -2.389 1 88.62 272 TYR A CA 1
ATOM 2066 C C . TYR A 1 272 ? 8.633 -27.188 -1.949 1 88.62 272 TYR A C 1
ATOM 2068 O O . TYR A 1 272 ? 8.719 -26.047 -2.391 1 88.62 272 TYR A O 1
ATOM 2076 N N . ALA A 1 273 ? 9.477 -27.656 -1.078 1 88.38 273 ALA A N 1
ATOM 2077 C CA . ALA A 1 273 ? 10.641 -26.891 -0.674 1 88.38 273 ALA A CA 1
ATOM 2078 C C . ALA A 1 273 ? 11.57 -26.625 -1.859 1 88.38 273 ALA A C 1
ATOM 2080 O O . ALA A 1 273 ? 12.148 -25.547 -1.986 1 88.38 273 ALA A O 1
ATOM 2081 N N . SER A 1 274 ? 11.727 -27.656 -2.68 1 91.56 274 SER A N 1
ATOM 2082 C CA . SER A 1 274 ? 12.539 -27.516 -3.883 1 91.56 274 SER A CA 1
ATOM 2083 C C . SER A 1 274 ? 11.938 -26.5 -4.84 1 91.56 274 SER A C 1
ATOM 2085 O O . SER A 1 274 ? 12.656 -25.672 -5.414 1 91.56 274 SER A O 1
ATOM 2087 N N . ALA A 1 275 ? 10.68 -26.578 -4.988 1 91.25 275 ALA A N 1
ATOM 2088 C CA . ALA A 1 275 ? 9.992 -25.609 -5.844 1 91.25 275 ALA A CA 1
ATOM 2089 C C . ALA A 1 275 ? 10.141 -24.188 -5.301 1 91.25 275 ALA A C 1
ATOM 2091 O O . ALA A 1 275 ? 10.359 -23.25 -6.062 1 91.25 275 ALA A O 1
ATOM 2092 N N . LYS A 1 276 ? 10.031 -24.062 -4 1 91.62 276 LYS A N 1
ATOM 2093 C CA . LYS A 1 276 ? 10.172 -22.75 -3.369 1 91.62 276 LYS A CA 1
ATOM 2094 C C . LYS A 1 276 ? 11.578 -22.203 -3.57 1 91.62 276 LYS A C 1
ATOM 2096 O O . LYS A 1 276 ? 11.758 -20.984 -3.756 1 91.62 276 LYS A O 1
ATOM 2101 N N . ALA A 1 277 ? 12.516 -23.062 -3.482 1 93.75 277 ALA A N 1
ATOM 2102 C CA . ALA A 1 277 ? 13.898 -22.641 -3.725 1 93.75 277 ALA A CA 1
ATOM 2103 C C . ALA A 1 277 ? 14.055 -22.078 -5.137 1 93.75 277 ALA A C 1
ATOM 2105 O O . ALA A 1 277 ? 14.734 -21.062 -5.332 1 93.75 277 ALA A O 1
ATOM 2106 N N . ILE A 1 278 ? 13.438 -22.75 -6.105 1 95.5 278 ILE A N 1
ATOM 2107 C CA . ILE A 1 278 ? 13.5 -22.297 -7.488 1 95.5 278 ILE A CA 1
ATOM 2108 C C . ILE A 1 278 ? 12.805 -20.953 -7.617 1 95.5 278 ILE A C 1
ATOM 2110 O O . ILE A 1 278 ? 13.312 -20.047 -8.281 1 95.5 278 ILE A O 1
ATOM 2114 N N . GLU A 1 279 ? 11.695 -20.797 -6.977 1 95.06 279 GLU A N 1
ATOM 2115 C CA . GLU A 1 279 ? 10.977 -19.531 -6.973 1 95.06 279 GLU A CA 1
ATOM 2116 C C . GLU A 1 279 ? 11.836 -18.406 -6.395 1 95.06 279 GLU A C 1
ATOM 2118 O O . GLU A 1 279 ? 11.852 -17.297 -6.926 1 95.06 279 GLU A O 1
ATOM 2123 N N . ASN A 1 280 ? 12.477 -18.672 -5.301 1 96.31 280 ASN A N 1
ATOM 2124 C CA . ASN A 1 280 ? 13.352 -17.688 -4.676 1 96.31 280 ASN A CA 1
ATOM 2125 C C . ASN A 1 280 ? 14.484 -17.266 -5.609 1 96.31 280 ASN A C 1
ATOM 2127 O O . ASN A 1 280 ? 14.859 -16.094 -5.652 1 96.31 280 ASN A O 1
ATOM 2131 N N . LEU A 1 281 ? 15 -18.234 -6.324 1 97.12 281 LEU A N 1
ATOM 2132 C CA . LEU A 1 281 ? 16.078 -17.938 -7.258 1 97.12 281 LEU A CA 1
ATOM 2133 C C . LEU A 1 281 ? 15.578 -17.062 -8.398 1 97.12 281 LEU A C 1
ATOM 2135 O O . LEU A 1 281 ? 16.297 -16.172 -8.875 1 97.12 281 LEU A O 1
ATOM 2139 N N . TYR A 1 282 ? 14.414 -17.312 -8.844 1 97.81 282 TYR A N 1
ATOM 2140 C CA . TYR A 1 282 ? 13.836 -16.438 -9.859 1 97.81 282 TYR A CA 1
ATOM 2141 C C . TYR A 1 282 ? 13.594 -15.039 -9.297 1 97.81 282 TYR A C 1
ATOM 2143 O O . TYR A 1 282 ? 13.711 -14.047 -10.016 1 97.81 282 TYR A O 1
ATOM 2151 N N . THR A 1 283 ? 13.219 -14.961 -8.039 1 97.69 283 THR A N 1
ATOM 2152 C CA . THR A 1 283 ? 13.102 -13.656 -7.395 1 97.69 283 THR A CA 1
ATOM 2153 C C . THR A 1 283 ? 14.438 -12.922 -7.406 1 97.69 283 THR A C 1
ATOM 2155 O O . THR A 1 283 ? 14.492 -11.711 -7.637 1 97.69 283 THR A O 1
ATOM 2158 N N . LEU A 1 284 ? 15.445 -13.68 -7.133 1 98.12 284 LEU A N 1
ATOM 2159 C CA . LEU A 1 284 ? 16.797 -13.117 -7.184 1 98.12 284 LEU A CA 1
ATOM 2160 C C . LEU A 1 284 ? 17.125 -12.633 -8.594 1 98.12 284 LEU A C 1
ATOM 2162 O O . LEU A 1 284 ? 17.672 -11.539 -8.766 1 98.12 284 LEU A O 1
ATOM 2166 N N . LEU A 1 285 ? 16.797 -13.453 -9.586 1 98.19 285 LEU A N 1
ATOM 2167 C CA . LEU A 1 285 ? 17.031 -13.062 -10.969 1 98.19 285 LEU A CA 1
ATOM 2168 C C . LEU A 1 285 ? 16.266 -11.789 -11.32 1 98.19 285 LEU A C 1
ATOM 2170 O O . LEU A 1 285 ? 16.797 -10.898 -11.977 1 98.19 285 LEU A O 1
ATOM 2174 N N . THR A 1 286 ? 15.055 -11.75 -10.875 1 97.94 286 THR A N 1
ATOM 2175 C CA . THR A 1 286 ? 14.234 -10.562 -11.094 1 97.94 286 THR A CA 1
ATOM 2176 C C . THR A 1 286 ? 14.883 -9.336 -10.469 1 97.94 286 THR A C 1
ATOM 2178 O O . THR A 1 286 ? 14.891 -8.258 -11.062 1 97.94 286 THR A O 1
ATOM 2181 N N . ALA A 1 287 ? 15.445 -9.492 -9.312 1 97.44 287 ALA A N 1
ATOM 2182 C CA . ALA A 1 287 ? 16.125 -8.391 -8.641 1 97.44 287 ALA A CA 1
ATOM 2183 C C . ALA A 1 287 ? 17.328 -7.914 -9.445 1 97.44 287 ALA A C 1
ATOM 2185 O O . ALA A 1 287 ? 17.562 -6.707 -9.578 1 97.44 287 ALA A O 1
ATOM 2186 N N . PHE A 1 288 ? 18.094 -8.812 -10.047 1 97.06 288 PHE A N 1
ATOM 2187 C CA . PHE A 1 288 ? 19.234 -8.461 -10.891 1 97.06 288 PHE A CA 1
ATOM 2188 C C . PHE A 1 288 ? 18.781 -7.625 -12.086 1 97.06 288 PHE A C 1
ATOM 2190 O O . PHE A 1 288 ? 19.484 -6.691 -12.484 1 97.06 288 PHE A O 1
ATOM 2197 N N . LEU A 1 289 ? 17.641 -7.926 -12.539 1 96.88 289 LEU A N 1
ATOM 2198 C CA . LEU A 1 289 ? 17.172 -7.32 -13.781 1 96.88 289 LEU A CA 1
ATOM 2199 C C . LEU A 1 289 ? 16.422 -6.023 -13.508 1 96.88 289 LEU A C 1
ATOM 2201 O O . LEU A 1 289 ? 16.203 -5.219 -14.422 1 96.88 289 LEU A O 1
ATOM 2205 N N . SER A 1 290 ? 16.031 -5.801 -12.281 1 94.69 290 SER A N 1
ATOM 2206 C CA . SER A 1 290 ? 15.164 -4.656 -12 1 94.69 290 SER A CA 1
ATOM 2207 C C . SER A 1 290 ? 15.914 -3.58 -11.219 1 94.69 290 SER A C 1
ATOM 2209 O O . SER A 1 290 ? 15.602 -2.393 -11.336 1 94.69 290 SER A O 1
ATOM 2211 N N . GLN A 1 291 ? 16.891 -3.883 -10.508 1 93.06 291 GLN A N 1
ATOM 2212 C CA . GLN A 1 291 ? 17.578 -2.928 -9.641 1 93.06 291 GLN A CA 1
ATOM 2213 C C . GLN A 1 291 ? 18.625 -2.139 -10.414 1 93.06 291 GLN A C 1
ATOM 2215 O O . GLN A 1 291 ? 19.281 -2.674 -11.312 1 93.06 291 GLN A O 1
ATOM 2220 N N . PRO A 1 292 ? 18.828 -0.885 -10.016 1 91.5 292 PRO A N 1
ATOM 2221 C CA . PRO A 1 292 ? 19.875 -0.084 -10.648 1 91.5 292 PRO A CA 1
ATOM 2222 C C . PRO A 1 292 ? 21.281 -0.595 -10.336 1 91.5 292 PRO A C 1
ATOM 2224 O O . PRO A 1 292 ? 21.5 -1.242 -9.312 1 91.5 292 PRO A O 1
ATOM 2227 N N . THR A 1 293 ? 22.172 -0.381 -11.234 1 92.75 293 THR A N 1
ATOM 2228 C CA . THR A 1 293 ? 23.547 -0.824 -11.07 1 92.75 293 THR A CA 1
ATOM 2229 C C . THR A 1 293 ? 24.484 0.372 -10.93 1 92.75 293 THR A C 1
ATOM 2231 O O . THR A 1 293 ? 24.141 1.492 -11.305 1 92.75 293 THR A O 1
ATOM 2234 N N . ALA A 1 294 ? 25.625 0.174 -10.383 1 89.94 294 ALA A N 1
ATOM 2235 C CA . ALA A 1 294 ? 26.641 1.211 -10.18 1 89.94 294 ALA A CA 1
ATOM 2236 C C . ALA A 1 294 ? 27.219 1.682 -11.508 1 89.94 294 ALA A C 1
ATOM 2238 O O . ALA A 1 294 ? 27.516 2.865 -11.672 1 89.94 294 ALA A O 1
ATOM 2239 N N . VAL A 1 295 ? 27.406 0.791 -12.398 1 91.38 295 VAL A N 1
ATOM 2240 C CA . VAL A 1 295 ? 27.984 1.022 -13.719 1 91.38 295 VAL A CA 1
ATOM 2241 C C . VAL A 1 295 ? 27.156 0.296 -14.781 1 91.38 295 VAL A C 1
ATOM 2243 O O . VAL A 1 295 ? 26.359 -0.589 -14.461 1 91.38 295 VAL A O 1
ATOM 2246 N N . PRO A 1 296 ? 27.25 0.748 -15.961 1 92.19 296 PRO A N 1
ATOM 2247 C CA . PRO A 1 296 ? 26.562 -0.002 -17.016 1 92.19 296 PRO A CA 1
ATOM 2248 C C . PRO A 1 296 ? 27.031 -1.454 -17.109 1 92.19 296 PRO A C 1
ATOM 2250 O O . PRO A 1 296 ? 28.234 -1.732 -16.984 1 92.19 296 PRO A O 1
ATOM 2253 N N . VAL A 1 297 ? 26.141 -2.281 -17.188 1 94 297 VAL A N 1
ATOM 2254 C CA . VAL A 1 297 ? 26.453 -3.705 -17.188 1 94 297 VAL A CA 1
ATOM 2255 C C . VAL A 1 297 ? 25.922 -4.363 -18.453 1 94 297 VAL A C 1
ATOM 2257 O O . VAL A 1 297 ? 25.047 -3.809 -19.125 1 94 297 VAL A O 1
ATOM 2260 N N . LYS A 1 298 ? 26.516 -5.531 -18.797 1 92.81 298 LYS A N 1
ATOM 2261 C CA . LYS A 1 298 ? 26.047 -6.344 -19.922 1 92.81 298 LYS A CA 1
ATOM 2262 C C . LYS A 1 298 ? 25.094 -7.445 -19.438 1 92.81 298 LYS A C 1
ATOM 2264 O O . LYS A 1 298 ? 25.516 -8.367 -18.75 1 92.81 298 LYS A O 1
ATOM 2269 N N . ILE A 1 299 ? 23.859 -7.387 -19.844 1 95.06 299 ILE A N 1
ATOM 2270 C CA . ILE A 1 299 ? 22.844 -8.352 -19.422 1 95.06 299 ILE A CA 1
ATOM 2271 C C . ILE A 1 299 ? 22.906 -9.586 -20.328 1 95.06 299 ILE A C 1
ATOM 2273 O O . ILE A 1 299 ? 22.906 -9.469 -21.547 1 95.06 299 ILE A O 1
ATOM 2277 N N . PRO A 1 300 ? 23.016 -10.719 -19.781 1 94.06 300 PRO A N 1
ATOM 2278 C CA . PRO A 1 300 ? 23.078 -11.945 -20.578 1 94.06 300 PRO A CA 1
ATOM 2279 C C . PRO A 1 300 ? 21.719 -12.398 -21.094 1 94.06 300 PRO A C 1
ATOM 2281 O O . PRO A 1 300 ? 21.219 -13.445 -20.672 1 94.06 300 PRO A O 1
ATOM 2284 N N . VAL A 1 301 ? 21.125 -11.781 -22.047 1 94.69 301 VAL A N 1
ATOM 2285 C CA . VAL A 1 301 ? 19.812 -12.062 -22.594 1 94.69 301 VAL A CA 1
ATOM 2286 C C . VAL A 1 301 ? 19.812 -13.445 -23.25 1 94.69 301 VAL A C 1
ATOM 2288 O O . VAL A 1 301 ? 18.844 -14.195 -23.125 1 94.69 301 VAL A O 1
ATOM 2291 N N . GLY A 1 302 ? 20.891 -13.805 -23.844 1 91.62 302 GLY A N 1
ATOM 2292 C CA . GLY A 1 302 ? 21.031 -15.086 -24.516 1 91.62 302 GLY A CA 1
ATOM 2293 C C . GLY A 1 302 ? 20.984 -16.266 -23.578 1 91.62 302 GLY A C 1
ATOM 2294 O O . GLY A 1 302 ? 20.766 -17.406 -24.016 1 91.62 302 GLY A O 1
ATOM 2295 N N . ARG A 1 303 ? 21.172 -16.062 -22.328 1 92.56 303 ARG A N 1
ATOM 2296 C CA . ARG A 1 303 ? 21.109 -17.125 -21.344 1 92.56 303 ARG A CA 1
ATOM 2297 C C . ARG A 1 303 ? 19.766 -17.141 -20.625 1 92.56 303 ARG A C 1
ATOM 2299 O O . ARG A 1 303 ? 19.297 -18.172 -20.156 1 92.56 303 ARG A O 1
ATOM 2306 N N . ILE A 1 304 ? 19.141 -16.016 -20.516 1 95.69 304 ILE A N 1
ATOM 2307 C CA . ILE A 1 304 ? 17.891 -15.867 -19.766 1 95.69 304 ILE A CA 1
ATOM 2308 C C . ILE A 1 304 ? 16.719 -16.406 -20.594 1 95.69 304 ILE A C 1
ATOM 2310 O O . ILE A 1 304 ? 15.836 -17.078 -20.078 1 95.69 304 ILE A O 1
ATOM 2314 N N . ILE A 1 305 ? 16.703 -16.172 -21.906 1 94.69 305 ILE A N 1
ATOM 2315 C CA . ILE A 1 305 ? 15.602 -16.594 -22.766 1 94.69 305 ILE A CA 1
ATOM 2316 C C . ILE A 1 305 ? 15.562 -18.109 -22.844 1 94.69 305 ILE A C 1
ATOM 2318 O O . ILE A 1 305 ? 14.516 -18.734 -22.641 1 94.69 305 ILE A O 1
ATOM 2322 N N . PRO A 1 306 ? 16.719 -18.766 -23.094 1 93.25 306 PRO A N 1
ATOM 2323 C CA . PRO A 1 306 ? 16.688 -20.219 -23.078 1 93.25 306 PRO A CA 1
ATOM 2324 C C . PRO A 1 306 ? 16.266 -20.797 -21.734 1 93.25 306 PRO A C 1
ATOM 2326 O O . PRO A 1 306 ? 15.617 -21.828 -21.672 1 93.25 306 PRO A O 1
ATOM 2329 N N . LEU A 1 307 ? 16.672 -20.172 -20.672 1 94.62 307 LEU A N 1
ATOM 2330 C CA . LEU A 1 307 ? 16.234 -20.594 -19.344 1 94.62 307 LEU A CA 1
ATOM 2331 C C . LEU A 1 307 ? 14.711 -20.547 -19.25 1 94.62 307 LEU A C 1
ATOM 2333 O O . LEU A 1 307 ? 14.086 -21.469 -18.703 1 94.62 307 LEU A O 1
ATOM 2337 N N . PHE A 1 308 ? 14.156 -19.469 -19.703 1 95.19 308 PHE A N 1
ATOM 2338 C CA . PHE A 1 308 ? 12.711 -19.312 -19.719 1 95.19 308 PHE A CA 1
ATOM 2339 C C . PHE A 1 308 ? 12.062 -20.422 -20.547 1 95.19 308 PHE A C 1
ATOM 2341 O O . PHE A 1 308 ? 11.062 -21.016 -20.125 1 95.19 308 PHE A O 1
ATOM 2348 N N . ASN A 1 309 ? 12.625 -20.672 -21.734 1 92.94 309 ASN A N 1
ATOM 2349 C CA . ASN A 1 309 ? 12.109 -21.734 -22.594 1 92.94 309 ASN A CA 1
ATOM 2350 C C . ASN A 1 309 ? 12.18 -23.094 -21.906 1 92.94 309 ASN A C 1
ATOM 2352 O O . ASN A 1 309 ? 11.258 -23.906 -22.031 1 92.94 309 ASN A O 1
ATOM 2356 N N . ARG A 1 310 ? 13.188 -23.328 -21.203 1 91.94 310 ARG A N 1
ATOM 2357 C CA . ARG A 1 310 ? 13.352 -24.578 -20.469 1 91.94 310 ARG A CA 1
ATOM 2358 C C . ARG A 1 310 ? 12.242 -24.766 -19.438 1 91.94 310 ARG A C 1
ATOM 2360 O O . ARG A 1 310 ? 11.633 -25.828 -19.359 1 91.94 310 ARG A O 1
ATOM 2367 N N . VAL A 1 311 ? 11.984 -23.781 -18.656 1 92.31 311 VAL A N 1
ATOM 2368 C CA . VAL A 1 311 ? 11.023 -23.859 -17.562 1 92.31 311 VAL A CA 1
ATOM 2369 C C . VAL A 1 311 ? 9.617 -24.016 -18.125 1 92.31 311 VAL A C 1
ATOM 2371 O O . VAL A 1 311 ? 8.797 -24.75 -17.578 1 92.31 311 VAL A O 1
ATOM 2374 N N . THR A 1 312 ? 9.312 -23.375 -19.219 1 90.56 312 THR A N 1
ATOM 2375 C CA . THR A 1 312 ? 7.992 -23.484 -19.828 1 90.56 312 THR A CA 1
ATOM 2376 C C . THR A 1 312 ? 7.781 -24.859 -20.453 1 90.56 312 THR A C 1
ATOM 2378 O O . THR A 1 312 ? 6.648 -25.312 -20.578 1 90.56 312 THR A O 1
ATOM 2381 N N . SER A 1 313 ? 8.867 -25.5 -20.797 1 89.31 313 SER A N 1
ATOM 2382 C CA . SER A 1 313 ? 8.789 -26.828 -21.422 1 89.31 313 SER A CA 1
ATOM 2383 C C . SER A 1 313 ? 8.648 -27.922 -20.359 1 89.31 313 SER A C 1
ATOM 2385 O O . SER A 1 313 ? 8.484 -29.094 -20.703 1 89.31 313 SER A O 1
ATOM 2387 N N . LEU A 1 314 ? 8.703 -27.594 -19.109 1 89.25 314 LEU A N 1
ATOM 2388 C CA . LEU A 1 314 ? 8.602 -28.562 -18.031 1 89.25 314 LEU A CA 1
ATOM 2389 C C . LEU A 1 314 ? 7.266 -29.297 -18.078 1 89.25 314 LEU A C 1
ATOM 2391 O O . LEU A 1 314 ? 7.168 -30.453 -17.656 1 89.25 314 LEU A O 1
ATOM 2395 N N . ALA A 1 315 ? 6.254 -28.641 -18.531 1 83.19 315 ALA A N 1
ATOM 2396 C CA . ALA A 1 315 ? 4.926 -29.234 -18.594 1 83.19 315 ALA A CA 1
ATOM 2397 C C . ALA A 1 315 ? 4.926 -30.469 -19.484 1 83.19 315 ALA A C 1
ATOM 2399 O O . ALA A 1 315 ? 4.066 -31.344 -19.359 1 83.19 315 ALA A O 1
ATOM 2400 N N . GLN A 1 316 ? 5.934 -30.594 -20.344 1 84.56 316 GLN A N 1
ATOM 2401 C CA . GLN A 1 316 ? 5.98 -31.672 -21.312 1 84.56 316 GLN A CA 1
ATOM 2402 C C . GLN A 1 316 ? 6.957 -32.75 -20.891 1 84.56 316 GLN A C 1
ATOM 2404 O O . GLN A 1 316 ? 7.273 -33.656 -21.656 1 84.56 316 GLN A O 1
ATOM 2409 N N . VAL A 1 317 ? 7.34 -32.688 -19.688 1 87.19 317 VAL A N 1
ATOM 2410 C CA . VAL A 1 317 ? 8.312 -33.656 -19.203 1 87.19 317 VAL A CA 1
ATOM 2411 C C . VAL A 1 317 ? 7.629 -35.031 -19.031 1 87.19 317 VAL A C 1
ATOM 2413 O O . VAL A 1 317 ? 6.484 -35.094 -18.578 1 87.19 317 VAL A O 1
ATOM 2416 N N . HIS A 1 318 ? 8.406 -36.062 -19.359 1 89.75 318 HIS A N 1
ATOM 2417 C CA . HIS A 1 318 ? 7.922 -37.406 -19.203 1 89.75 318 HIS A CA 1
ATOM 2418 C C . HIS A 1 318 ? 8.523 -38.062 -17.953 1 89.75 318 HIS A C 1
ATOM 2420 O O . HIS A 1 318 ? 9.75 -38.188 -17.859 1 89.75 318 HIS A O 1
ATOM 2426 N N . PHE A 1 319 ? 7.621 -38.531 -17.141 1 91.94 319 PHE A N 1
ATOM 2427 C CA . PHE A 1 319 ? 8.078 -39.125 -15.891 1 91.94 319 PHE A CA 1
ATOM 2428 C C . PHE A 1 319 ? 8.414 -40.594 -16.094 1 91.94 319 PHE A C 1
ATOM 2430 O O . PHE A 1 319 ? 7.793 -41.281 -16.922 1 91.94 319 PHE A O 1
ATOM 2437 N N . LYS A 1 320 ? 9.375 -41.031 -15.359 1 91.25 320 LYS A N 1
ATOM 2438 C CA . LYS A 1 320 ? 9.727 -42.438 -15.367 1 91.25 320 LYS A CA 1
ATOM 2439 C C . LYS A 1 320 ? 8.57 -43.281 -14.836 1 91.25 320 LYS A C 1
ATOM 2441 O O . LYS A 1 320 ? 7.797 -42.844 -13.984 1 91.25 320 LYS A O 1
ATOM 2446 N N . ALA A 1 321 ? 8.531 -44.5 -15.203 1 89.12 321 ALA A N 1
ATOM 2447 C CA . ALA A 1 321 ? 7.418 -45.406 -14.898 1 89.12 321 ALA A CA 1
ATOM 2448 C C . ALA A 1 321 ? 7.359 -45.719 -13.406 1 89.12 321 ALA A C 1
ATOM 2450 O O . ALA A 1 321 ? 6.281 -45.969 -12.859 1 89.12 321 ALA A O 1
ATOM 2451 N N . HIS A 1 322 ? 8.484 -45.719 -12.766 1 90.19 322 HIS A N 1
ATOM 2452 C CA . HIS A 1 322 ? 8.516 -46.156 -11.375 1 90.19 322 HIS A CA 1
ATOM 2453 C C . HIS A 1 322 ? 8.062 -45.031 -10.438 1 90.19 322 HIS A C 1
ATOM 2455 O O . HIS A 1 322 ? 7.793 -45.281 -9.258 1 90.19 322 HIS A O 1
ATOM 2461 N N . VAL A 1 323 ? 7.969 -43.844 -10.953 1 91.81 323 VAL A N 1
ATOM 2462 C CA . VAL A 1 323 ? 7.562 -42.719 -10.117 1 91.81 323 VAL A CA 1
ATOM 2463 C C . VAL A 1 323 ? 6.055 -42.75 -9.898 1 91.81 323 VAL A C 1
ATOM 2465 O O . VAL A 1 323 ? 5.277 -42.75 -10.852 1 91.81 323 VAL A O 1
ATOM 2468 N N . PRO A 1 324 ? 5.625 -42.906 -8.586 1 89.5 324 PRO A N 1
ATOM 2469 C CA . PRO A 1 324 ? 4.191 -42.938 -8.289 1 89.5 324 PRO A CA 1
ATOM 2470 C C . PRO A 1 324 ? 3.43 -41.75 -8.875 1 89.5 324 PRO A C 1
ATOM 2472 O O . PRO A 1 324 ? 3.982 -40.656 -8.992 1 89.5 324 PRO A O 1
ATOM 2475 N N . LEU A 1 325 ? 2.252 -42 -9.164 1 87.94 325 LEU A N 1
ATOM 2476 C CA . LEU A 1 325 ? 1.4 -41 -9.797 1 87.94 325 LEU A CA 1
ATOM 2477 C C . LEU A 1 325 ? 1.226 -39.781 -8.891 1 87.94 325 LEU A C 1
ATOM 2479 O O . LEU A 1 325 ? 1.193 -38.656 -9.359 1 87.94 325 LEU A O 1
ATOM 2483 N N . VAL A 1 326 ? 1.097 -40.031 -7.621 1 86.62 326 VAL A N 1
ATOM 2484 C CA . VAL A 1 326 ? 0.922 -38.938 -6.664 1 86.62 326 VAL A CA 1
ATOM 2485 C C . VAL A 1 326 ? 2.129 -38.031 -6.719 1 86.62 326 VAL A C 1
ATOM 2487 O O . VAL A 1 326 ? 1.977 -36.781 -6.73 1 86.62 326 VAL A O 1
ATOM 2490 N N . GLU A 1 327 ? 3.264 -38.562 -6.762 1 89.25 327 GLU A N 1
ATOM 2491 C CA . GLU A 1 327 ? 4.488 -37.781 -6.82 1 89.25 327 GLU A CA 1
ATOM 2492 C C . GLU A 1 327 ? 4.594 -37.031 -8.141 1 89.25 327 GLU A C 1
ATOM 2494 O O . GLU A 1 327 ? 5.027 -35.875 -8.164 1 89.25 327 GLU A O 1
ATOM 2499 N N . GLN A 1 328 ? 4.199 -37.719 -9.242 1 90.81 328 GLN A N 1
ATOM 2500 C CA . GLN A 1 328 ? 4.211 -37.031 -10.547 1 90.81 328 GLN A CA 1
ATOM 2501 C C . GLN A 1 328 ? 3.318 -35.812 -10.539 1 90.81 328 GLN A C 1
ATOM 2503 O O . GLN A 1 328 ? 3.734 -34.719 -10.984 1 90.81 328 GLN A O 1
ATOM 2508 N N . ASN A 1 329 ? 2.201 -36 -9.969 1 87.94 329 ASN A N 1
ATOM 2509 C CA . ASN A 1 329 ? 1.234 -34.906 -9.953 1 87.94 329 ASN A CA 1
ATOM 2510 C C . ASN A 1 329 ? 1.678 -33.781 -9.023 1 87.94 329 ASN A C 1
ATOM 2512 O O . ASN A 1 329 ? 1.406 -32.594 -9.297 1 87.94 329 ASN A O 1
ATOM 2516 N N . LEU A 1 330 ? 2.344 -34.156 -7.996 1 87.75 330 LEU A N 1
ATOM 2517 C CA . LEU A 1 330 ? 2.875 -33.156 -7.09 1 87.75 330 LEU A CA 1
ATOM 2518 C C . LEU A 1 330 ? 3.924 -32.312 -7.789 1 87.75 330 LEU A C 1
ATOM 2520 O O . LEU A 1 330 ? 3.9 -31.062 -7.68 1 87.75 330 LEU A O 1
ATOM 2524 N N . VAL A 1 331 ? 4.766 -32.906 -8.469 1 90.56 331 VAL A N 1
ATOM 2525 C CA . VAL A 1 331 ? 5.82 -32.219 -9.188 1 90.56 331 VAL A CA 1
ATOM 2526 C C . VAL A 1 331 ? 5.203 -31.328 -10.273 1 90.56 331 VAL A C 1
ATOM 2528 O O . VAL A 1 331 ? 5.598 -30.172 -10.438 1 90.56 331 VAL A O 1
ATOM 2531 N N . ARG A 1 332 ? 4.207 -31.828 -10.93 1 88.38 332 ARG A N 1
ATOM 2532 C CA . ARG A 1 332 ? 3.535 -31.062 -11.977 1 88.38 332 ARG A CA 1
ATOM 2533 C C . ARG A 1 332 ? 2.863 -29.812 -11.406 1 88.38 332 ARG A C 1
ATOM 2535 O O . ARG A 1 332 ? 2.836 -28.766 -12.047 1 88.38 332 ARG A O 1
ATOM 2542 N N . SER A 1 333 ? 2.381 -29.969 -10.234 1 85.38 333 SER A N 1
ATOM 2543 C CA . SER A 1 333 ? 1.7 -28.844 -9.602 1 85.38 333 SER A CA 1
ATOM 2544 C C . SER A 1 333 ? 2.678 -27.719 -9.266 1 85.38 333 SER A C 1
ATOM 2546 O O . SER A 1 333 ? 2.279 -26.562 -9.156 1 85.38 333 SER A O 1
ATOM 2548 N N . THR A 1 334 ? 3.959 -28.031 -9.086 1 89.94 334 THR A N 1
ATOM 2549 C CA . THR A 1 334 ? 4.957 -27.016 -8.75 1 89.94 334 THR A CA 1
ATOM 2550 C C . THR A 1 334 ? 5.34 -26.203 -9.984 1 89.94 334 THR A C 1
ATOM 2552 O O . THR A 1 334 ? 5.848 -25.094 -9.867 1 89.94 334 THR A O 1
ATOM 2555 N N . PHE A 1 335 ? 5.027 -26.766 -11.172 1 91.56 335 PHE A N 1
ATOM 2556 C CA . PHE A 1 335 ? 5.426 -26.109 -12.406 1 91.56 335 PHE A CA 1
ATOM 2557 C C . PHE A 1 335 ? 4.668 -24.797 -12.586 1 91.56 335 PHE A C 1
ATOM 2559 O O . PHE A 1 335 ? 5.203 -23.844 -13.148 1 91.56 335 PHE A O 1
ATOM 2566 N N . GLU A 1 336 ? 3.525 -24.719 -12.078 1 90.06 336 GLU A N 1
ATOM 2567 C CA . GLU A 1 336 ? 2.709 -23.516 -12.227 1 90.06 336 GLU A CA 1
ATOM 2568 C C . GLU A 1 336 ? 3.354 -22.328 -11.531 1 90.06 336 GLU A C 1
ATOM 2570 O O . GLU A 1 336 ? 3.531 -21.266 -12.133 1 90.06 336 GLU A O 1
ATOM 2575 N N . ARG A 1 337 ? 3.736 -22.531 -10.352 1 90.69 337 ARG A N 1
ATOM 2576 C CA . ARG A 1 337 ? 4.336 -21.453 -9.57 1 90.69 337 ARG A CA 1
ATOM 2577 C C . ARG A 1 337 ? 5.699 -21.062 -10.141 1 90.69 337 ARG A C 1
ATOM 2579 O O . ARG A 1 337 ? 6.059 -19.875 -10.141 1 90.69 337 ARG A O 1
ATOM 2586 N N . ILE A 1 338 ? 6.414 -22.047 -10.578 1 94.56 338 ILE A N 1
ATOM 2587 C CA . ILE A 1 338 ? 7.723 -21.797 -11.172 1 94.56 338 ILE A CA 1
ATOM 2588 C C . ILE A 1 338 ? 7.559 -20.969 -12.453 1 94.56 338 ILE A C 1
ATOM 2590 O O . ILE A 1 338 ? 8.312 -20.031 -12.695 1 94.56 338 ILE A O 1
ATOM 2594 N N . ASN A 1 339 ? 6.555 -21.359 -13.25 1 94.62 339 ASN A N 1
ATOM 2595 C CA . ASN A 1 339 ? 6.277 -20.625 -14.477 1 94.62 339 ASN A CA 1
ATOM 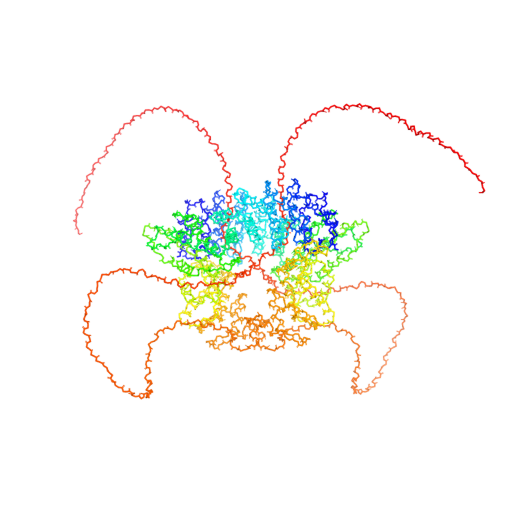2596 C C . ASN A 1 339 ? 5.91 -19.172 -14.195 1 94.62 339 ASN A C 1
ATOM 2598 O O . ASN A 1 339 ? 6.344 -18.266 -14.914 1 94.62 339 ASN A O 1
ATOM 2602 N N . ILE A 1 340 ? 5.156 -18.969 -13.18 1 95 340 ILE A N 1
ATOM 2603 C CA . ILE A 1 340 ? 4.762 -17.625 -12.812 1 95 340 ILE A CA 1
ATOM 2604 C C . ILE A 1 340 ? 6 -16.797 -12.453 1 95 340 ILE A C 1
ATOM 2606 O O . ILE A 1 340 ? 6.164 -15.672 -12.922 1 95 340 ILE A O 1
ATOM 2610 N N . ALA A 1 341 ? 6.855 -17.359 -11.648 1 96.5 341 ALA A N 1
ATOM 2611 C CA . ALA A 1 341 ? 8.086 -16.672 -11.25 1 96.5 341 ALA A CA 1
ATOM 2612 C C . ALA A 1 341 ? 8.961 -16.375 -12.469 1 96.5 341 ALA A C 1
ATOM 2614 O O . ALA A 1 341 ? 9.562 -15.305 -12.562 1 96.5 341 ALA A O 1
ATOM 2615 N N . ALA A 1 342 ? 9.039 -17.344 -13.352 1 97.19 342 ALA A N 1
ATOM 2616 C CA . ALA A 1 342 ? 9.836 -17.188 -14.57 1 97.19 342 ALA A CA 1
ATOM 2617 C C . ALA A 1 342 ? 9.289 -16.062 -15.445 1 97.19 342 ALA A C 1
ATOM 2619 O O . ALA A 1 342 ? 10.055 -15.258 -15.984 1 97.19 342 ALA A O 1
ATOM 2620 N N . MET A 1 343 ? 8.039 -16 -15.57 1 97 343 MET A N 1
ATOM 2621 C CA . MET A 1 343 ? 7.418 -14.961 -16.391 1 97 343 MET A CA 1
ATOM 2622 C C . MET A 1 343 ? 7.629 -13.578 -15.766 1 97 343 MET A C 1
ATOM 2624 O O . MET A 1 343 ? 7.801 -12.594 -16.484 1 97 343 MET A O 1
ATOM 2628 N N . GLN A 1 344 ? 7.633 -13.531 -14.477 1 97 344 GLN A N 1
ATOM 2629 C CA . GLN A 1 344 ? 7.906 -12.273 -13.797 1 97 344 GLN A CA 1
ATOM 2630 C C . GLN A 1 344 ? 9.336 -11.797 -14.062 1 97 344 GLN A C 1
ATOM 2632 O O . GLN A 1 344 ? 9.562 -10.609 -14.289 1 97 344 GLN A O 1
ATOM 2637 N N . SER A 1 345 ? 10.219 -12.727 -14.008 1 97.69 345 SER A N 1
ATOM 2638 C CA . SER A 1 345 ? 11.609 -12.398 -14.305 1 97.69 345 SER A CA 1
ATOM 2639 C C . SER A 1 345 ? 11.773 -11.922 -15.742 1 97.69 345 SER A C 1
ATOM 2641 O O . SER A 1 345 ? 12.516 -10.977 -16 1 97.69 345 SER A O 1
ATOM 2643 N N . LEU A 1 346 ? 11.078 -12.594 -16.625 1 97.31 346 LEU A N 1
ATOM 2644 C CA . LEU A 1 346 ? 11.156 -12.195 -18.016 1 97.31 346 LEU A CA 1
ATOM 2645 C C . LEU A 1 346 ? 10.555 -10.812 -18.234 1 97.31 346 LEU A C 1
ATOM 2647 O O . LEU A 1 346 ? 11.07 -10.023 -19.016 1 97.31 346 LEU A O 1
ATOM 2651 N N . SER A 1 347 ? 9.461 -10.555 -17.547 1 97 347 SER A N 1
ATOM 2652 C CA . SER A 1 347 ? 8.859 -9.227 -17.625 1 97 347 SER A CA 1
ATOM 2653 C C . SER A 1 347 ? 9.836 -8.148 -17.156 1 97 347 SER A C 1
ATOM 2655 O O . SER A 1 347 ? 9.93 -7.082 -17.766 1 97 347 SER A O 1
ATOM 2657 N N . ALA A 1 348 ? 10.531 -8.438 -16.094 1 97.06 348 ALA A N 1
ATOM 2658 C CA . ALA A 1 348 ? 11.539 -7.504 -15.594 1 97.06 348 ALA A CA 1
ATOM 2659 C C . ALA A 1 348 ? 12.633 -7.27 -16.625 1 97.06 348 ALA A C 1
ATOM 2661 O O . ALA A 1 348 ? 13.078 -6.137 -16.828 1 97.06 348 ALA A O 1
ATOM 2662 N N . LEU A 1 349 ? 13.047 -8.32 -17.328 1 97 349 LEU A N 1
ATOM 2663 C CA . LEU A 1 349 ? 14.055 -8.219 -18.375 1 97 349 LEU A CA 1
ATOM 2664 C C . LEU A 1 349 ? 13.57 -7.32 -19.5 1 97 349 LEU A C 1
ATOM 2666 O O . LEU A 1 349 ? 14.297 -6.418 -19.938 1 97 349 LEU A O 1
ATOM 2670 N N . ILE A 1 350 ? 12.398 -7.5 -19.906 1 95.56 350 ILE A N 1
ATOM 2671 C CA . ILE A 1 350 ? 11.844 -6.766 -21.047 1 95.56 350 ILE A CA 1
ATOM 2672 C C . ILE A 1 350 ? 11.695 -5.289 -20.672 1 95.56 350 ILE A C 1
ATOM 2674 O O . ILE A 1 350 ? 11.977 -4.41 -21.5 1 95.56 350 ILE A O 1
ATOM 2678 N N . ASN A 1 351 ? 11.281 -5.039 -19.469 1 93.62 351 ASN A N 1
ATOM 2679 C CA . ASN A 1 351 ? 11.172 -3.658 -19.016 1 93.62 351 ASN A CA 1
ATOM 2680 C C . ASN A 1 351 ? 12.523 -2.963 -18.984 1 93.62 351 ASN A C 1
ATOM 2682 O O . ASN A 1 351 ? 12.617 -1.757 -19.219 1 93.62 351 ASN A O 1
ATOM 2686 N N . THR A 1 352 ? 13.523 -3.719 -18.734 1 94.19 352 THR A N 1
ATOM 2687 C CA . THR A 1 352 ? 14.867 -3.158 -18.625 1 94.19 352 THR A CA 1
ATOM 2688 C C . THR A 1 352 ? 15.484 -2.965 -20 1 94.19 352 THR A C 1
ATOM 2690 O O . THR A 1 352 ? 16.062 -1.911 -20.281 1 94.19 352 THR A O 1
ATOM 2693 N N . VAL A 1 353 ? 15.359 -3.906 -20.891 1 92.5 353 VAL A N 1
ATOM 2694 C CA . VAL A 1 353 ? 16 -3.865 -22.203 1 92.5 353 VAL A CA 1
ATOM 2695 C C . VAL A 1 353 ? 15.156 -3.035 -23.172 1 92.5 353 VAL A C 1
ATOM 2697 O O . VAL A 1 353 ? 15.672 -2.477 -24.141 1 92.5 353 VAL A O 1
ATOM 2700 N N . GLY A 1 354 ? 13.945 -2.924 -22.891 1 88.81 354 GLY A N 1
ATOM 2701 C CA . GLY A 1 354 ? 13.055 -2.111 -23.719 1 88.81 354 GLY A CA 1
ATOM 2702 C C . GLY A 1 354 ? 12.875 -2.652 -25.125 1 88.81 354 GLY A C 1
ATOM 2703 O O . GLY A 1 354 ? 12.625 -3.844 -25.297 1 88.81 354 GLY A O 1
ATOM 2704 N N . ALA A 1 355 ? 13.062 -1.821 -26.094 1 85.62 355 ALA A N 1
ATOM 2705 C CA . ALA A 1 355 ? 12.789 -2.133 -27.484 1 85.62 355 ALA A CA 1
ATOM 2706 C C . ALA A 1 355 ? 13.82 -3.117 -28.047 1 85.62 355 ALA A C 1
ATOM 2708 O O . ALA A 1 355 ? 13.57 -3.777 -29.047 1 85.62 355 ALA A O 1
ATOM 2709 N N . ASN A 1 356 ? 14.859 -3.326 -27.359 1 86.88 356 ASN A N 1
ATOM 2710 C CA . ASN A 1 356 ? 15.922 -4.219 -27.812 1 86.88 356 ASN A CA 1
ATOM 2711 C C . ASN A 1 356 ? 15.484 -5.68 -27.766 1 86.88 356 ASN A C 1
ATOM 2713 O O . ASN A 1 356 ? 16.156 -6.551 -28.328 1 86.88 356 ASN A O 1
ATOM 2717 N N . ILE A 1 357 ? 14.305 -5.918 -27.172 1 89.94 357 ILE A N 1
ATOM 2718 C CA . ILE A 1 357 ? 13.805 -7.281 -27.062 1 89.94 357 ILE A CA 1
ATOM 2719 C C . ILE A 1 357 ? 13.102 -7.676 -28.359 1 89.94 357 ILE A C 1
ATOM 2721 O O . ILE A 1 357 ? 12.711 -8.836 -28.547 1 89.94 357 ILE A O 1
ATOM 2725 N N . SER A 1 358 ? 13.047 -6.828 -29.328 1 86.25 358 SER A N 1
ATOM 2726 C CA . SER A 1 358 ? 12.273 -7.016 -30.562 1 86.25 358 SER A CA 1
ATOM 2727 C C . SER A 1 358 ? 12.742 -8.25 -31.312 1 86.25 358 SER A C 1
ATOM 2729 O O . SER A 1 358 ? 11.938 -8.961 -31.922 1 86.25 358 SER A O 1
ATOM 2731 N N . ALA A 1 359 ? 14.023 -8.57 -31.219 1 86.25 359 ALA A N 1
ATOM 2732 C CA . ALA A 1 359 ? 14.586 -9.711 -31.938 1 86.25 359 ALA A CA 1
ATOM 2733 C C . ALA A 1 359 ? 14.031 -11.023 -31.391 1 86.25 359 ALA A C 1
ATOM 2735 O O . ALA A 1 359 ? 14.039 -12.047 -32.094 1 86.25 359 ALA A O 1
ATOM 2736 N N . TYR A 1 360 ? 13.484 -11.047 -30.203 1 89.5 360 TYR A N 1
ATOM 2737 C CA . TYR A 1 360 ? 13.078 -12.281 -29.547 1 89.5 360 TYR A CA 1
ATOM 2738 C C . TYR A 1 360 ? 11.562 -12.352 -29.422 1 89.5 360 TYR A C 1
ATOM 2740 O O . TYR A 1 360 ? 11.023 -13.312 -28.859 1 89.5 360 TYR A O 1
ATOM 2748 N N . VAL A 1 361 ? 10.836 -11.453 -29.891 1 88.62 361 VAL A N 1
ATOM 2749 C CA . VAL A 1 361 ? 9.414 -11.297 -29.609 1 88.62 361 VAL A CA 1
ATOM 2750 C C . VAL A 1 361 ? 8.641 -12.492 -30.156 1 88.62 361 VAL A C 1
ATOM 2752 O O . VAL A 1 361 ? 7.773 -13.039 -29.484 1 88.62 361 VAL A O 1
ATOM 2755 N N . GLU A 1 362 ? 8.914 -12.898 -31.406 1 86.75 362 GLU A N 1
ATOM 2756 C CA . GLU A 1 362 ? 8.188 -14.016 -32 1 86.75 362 GLU A CA 1
ATOM 2757 C C . GLU A 1 362 ? 8.406 -15.305 -31.219 1 86.75 362 GLU A C 1
ATOM 2759 O O . GLU A 1 362 ? 7.461 -16.047 -30.969 1 86.75 362 GLU A O 1
ATOM 2764 N N . ASP A 1 363 ? 9.625 -15.555 -30.891 1 89.25 363 ASP A N 1
ATOM 2765 C CA . ASP A 1 363 ? 9.961 -16.734 -30.109 1 89.25 363 ASP A CA 1
ATOM 2766 C C . ASP A 1 363 ? 9.258 -16.703 -28.75 1 89.25 363 ASP A C 1
ATOM 2768 O O . ASP A 1 363 ? 8.766 -17.734 -28.281 1 89.25 363 ASP A O 1
ATOM 2772 N N . LEU A 1 364 ? 9.242 -15.547 -28.172 1 92.31 364 LEU A N 1
ATOM 2773 C CA . LEU A 1 364 ? 8.625 -15.391 -26.844 1 92.31 364 LEU A CA 1
ATOM 2774 C C . LEU A 1 364 ? 7.121 -15.609 -26.922 1 92.31 364 LEU A C 1
ATOM 2776 O O . LEU A 1 364 ? 6.539 -16.25 -26.047 1 92.31 364 LEU A O 1
ATOM 2780 N N . LEU A 1 365 ? 6.512 -15.117 -27.984 1 90.75 365 LEU A N 1
ATOM 2781 C CA . LEU A 1 365 ? 5.074 -15.305 -28.156 1 90.75 365 LEU A CA 1
ATOM 2782 C C . LEU A 1 365 ? 4.734 -16.781 -28.328 1 90.75 365 LEU A C 1
ATOM 2784 O O . LEU A 1 365 ? 3.738 -17.266 -27.797 1 90.75 365 LEU A O 1
ATOM 2788 N N . GLU A 1 366 ? 5.527 -17.406 -29.062 1 89.88 366 GLU A N 1
ATOM 2789 C CA . GLU A 1 366 ? 5.332 -18.844 -29.266 1 89.88 366 GLU A CA 1
ATOM 2790 C C . GLU A 1 366 ? 5.461 -19.609 -27.953 1 89.88 366 GLU A C 1
ATOM 2792 O O . GLU A 1 366 ? 4.656 -20.484 -27.656 1 89.88 366 GLU A O 1
ATOM 2797 N N . THR A 1 367 ? 6.434 -19.312 -27.203 1 91.5 367 THR A N 1
ATOM 2798 C CA . THR A 1 367 ? 6.668 -19.969 -25.922 1 91.5 367 THR A CA 1
ATOM 2799 C C . THR A 1 367 ? 5.512 -19.719 -24.969 1 91.5 367 THR A C 1
ATOM 2801 O O . THR A 1 367 ? 5.078 -20.641 -24.25 1 91.5 367 THR A O 1
ATOM 2804 N N . VAL A 1 368 ? 5.023 -18.5 -24.922 1 90.62 368 VAL A N 1
ATOM 2805 C CA . VAL A 1 368 ? 3.926 -18.156 -24.031 1 90.62 368 VAL A CA 1
ATOM 2806 C C . VAL A 1 368 ? 2.662 -18.906 -24.438 1 90.62 368 VAL A C 1
ATOM 2808 O O . VAL A 1 368 ? 1.878 -19.328 -23.578 1 90.62 368 VAL A O 1
ATOM 2811 N N . ASP A 1 369 ? 2.521 -19.094 -25.719 1 89.12 369 ASP A N 1
ATOM 2812 C CA . ASP A 1 369 ? 1.358 -19.812 -26.234 1 89.12 369 ASP A CA 1
ATOM 2813 C C . ASP A 1 369 ? 1.365 -21.266 -25.781 1 89.12 369 ASP A C 1
ATOM 2815 O O . ASP A 1 369 ? 0.308 -21.875 -25.641 1 89.12 369 ASP A O 1
ATOM 2819 N N . MET A 1 370 ? 2.49 -21.797 -25.5 1 84.44 370 MET A N 1
ATOM 2820 C CA . MET A 1 370 ? 2.637 -23.188 -25.109 1 84.44 370 MET A CA 1
ATOM 2821 C C . MET A 1 370 ? 2.258 -23.391 -23.641 1 84.44 370 MET A C 1
ATOM 2823 O O . MET A 1 370 ? 2.057 -24.531 -23.203 1 84.44 370 MET A O 1
ATOM 2827 N N . ILE A 1 371 ? 2.137 -22.344 -22.906 1 85.19 371 ILE A N 1
ATOM 2828 C CA . ILE A 1 371 ? 1.807 -22.453 -21.5 1 85.19 371 ILE A CA 1
ATOM 2829 C C . ILE A 1 371 ? 0.323 -22.781 -21.344 1 85.19 371 ILE A C 1
ATOM 2831 O O . ILE A 1 371 ? -0.529 -22.125 -21.953 1 85.19 371 ILE A O 1
ATOM 2835 N N . SER A 1 372 ? 0.06 -23.812 -20.547 1 76.88 372 SER A N 1
ATOM 2836 C CA . SER A 1 372 ? -1.303 -24.297 -20.359 1 76.88 372 SER A CA 1
ATOM 2837 C C . SER A 1 372 ? -2.17 -23.234 -19.672 1 76.88 372 SER A C 1
ATOM 2839 O O . SER A 1 372 ? -1.7 -22.531 -18.797 1 76.88 372 SER A O 1
ATOM 2841 N N . ALA A 1 373 ? -3.455 -23.156 -20.078 1 73.69 373 ALA A N 1
ATOM 2842 C CA . ALA A 1 373 ? -4.398 -22.172 -19.578 1 73.69 373 ALA A CA 1
ATOM 2843 C C . ALA A 1 373 ? -5.27 -22.75 -18.469 1 73.69 373 ALA A C 1
ATOM 2845 O O . ALA A 1 373 ? -6.27 -22.141 -18.062 1 73.69 373 ALA A O 1
ATOM 2846 N N . ASP A 1 374 ? -4.82 -23.844 -17.859 1 79.56 374 ASP A N 1
ATOM 2847 C CA . ASP A 1 374 ? -5.688 -24.484 -16.875 1 79.56 374 ASP A CA 1
ATOM 2848 C C . ASP A 1 374 ? -5.641 -23.766 -15.539 1 79.56 374 ASP A C 1
ATOM 2850 O O . ASP A 1 374 ? -6.555 -23.906 -14.719 1 79.56 374 ASP A O 1
ATOM 2854 N N . ASN A 1 375 ? -4.676 -23.094 -15.359 1 87.94 375 ASN A N 1
ATOM 2855 C CA . ASN A 1 375 ? -4.488 -22.359 -14.117 1 87.94 375 ASN A CA 1
ATOM 2856 C C . ASN A 1 375 ? -4.641 -20.859 -14.336 1 87.94 375 ASN A C 1
ATOM 2858 O O . ASN A 1 375 ? -3.881 -20.25 -15.094 1 87.94 375 ASN A O 1
ATOM 2862 N N . SER A 1 376 ? -5.633 -20.281 -13.656 1 90 376 SER A N 1
ATOM 2863 C CA . SER A 1 376 ? -5.965 -18.875 -13.883 1 90 376 SER A CA 1
ATOM 2864 C C . SER A 1 376 ? -4.801 -17.969 -13.508 1 90 376 SER A C 1
ATOM 2866 O O . SER A 1 376 ? -4.578 -16.938 -14.156 1 90 376 SER A O 1
ATOM 2868 N N . ALA A 1 377 ? -4.047 -18.344 -12.469 1 92.12 377 ALA A N 1
ATOM 2869 C CA . ALA A 1 377 ? -2.91 -17.516 -12.055 1 92.12 377 ALA A CA 1
ATOM 2870 C C . ALA A 1 377 ? -1.824 -17.5 -13.125 1 92.12 377 ALA A C 1
ATOM 2872 O O . ALA A 1 377 ? -1.201 -16.469 -13.367 1 92.12 377 ALA A O 1
ATOM 2873 N N . VAL A 1 378 ? -1.607 -18.672 -13.734 1 93.44 378 VAL A N 1
ATOM 2874 C CA . VAL A 1 378 ? -0.614 -18.781 -14.797 1 93.44 378 VAL A CA 1
ATOM 2875 C C . VAL A 1 378 ? -1.07 -17.969 -16.016 1 93.44 378 VAL A C 1
ATOM 2877 O O . VAL A 1 378 ? -0.274 -17.25 -16.625 1 93.44 378 VAL A O 1
ATOM 2880 N N . THR A 1 379 ? -2.322 -18.062 -16.328 1 94.56 379 THR A N 1
ATOM 2881 C CA . THR A 1 379 ? -2.869 -17.312 -17.453 1 94.56 379 THR A CA 1
ATOM 2882 C C . THR A 1 379 ? -2.744 -15.812 -17.219 1 94.56 379 THR A C 1
ATOM 2884 O O . THR A 1 379 ? -2.393 -15.062 -18.125 1 94.56 379 THR A O 1
ATOM 2887 N N . LEU A 1 380 ? -3.025 -15.398 -16.016 1 95.44 380 LEU A N 1
ATOM 2888 C CA . LEU A 1 380 ? -2.916 -13.977 -15.688 1 95.44 380 LEU A CA 1
ATOM 2889 C C . LEU A 1 380 ? -1.473 -13.5 -15.812 1 95.44 380 LEU A C 1
ATOM 2891 O O . LEU A 1 380 ? -1.22 -12.406 -16.328 1 95.44 380 LEU A O 1
ATOM 2895 N N . ALA A 1 381 ? -0.555 -14.336 -15.328 1 95.81 381 ALA A N 1
ATOM 2896 C CA . ALA A 1 381 ? 0.858 -13.984 -15.453 1 95.81 381 ALA A CA 1
ATOM 2897 C C . ALA A 1 381 ? 1.278 -13.898 -16.922 1 95.81 381 ALA A C 1
ATOM 2899 O O . ALA A 1 381 ? 2.066 -13.023 -17.297 1 95.81 381 ALA A O 1
ATOM 2900 N N . ALA A 1 382 ? 0.759 -14.82 -17.734 1 96.19 382 ALA A N 1
ATOM 2901 C CA . ALA A 1 382 ? 1.055 -14.82 -19.172 1 96.19 382 ALA A CA 1
ATOM 2902 C C . ALA A 1 382 ? 0.519 -13.555 -19.828 1 96.19 382 ALA A C 1
ATOM 2904 O O . ALA A 1 382 ? 1.205 -12.945 -20.656 1 96.19 382 ALA A O 1
ATOM 2905 N N . LEU A 1 383 ? -0.683 -13.18 -19.438 1 96.56 383 LEU A N 1
ATOM 2906 C CA . LEU A 1 383 ? -1.271 -11.961 -19.984 1 96.56 383 LEU A CA 1
ATOM 2907 C C . LEU A 1 383 ? -0.467 -10.734 -19.578 1 96.56 383 LEU A C 1
ATOM 2909 O O . LEU A 1 383 ? -0.268 -9.82 -20.391 1 96.56 383 LEU A O 1
ATOM 2913 N N . ASP A 1 384 ? -0.03 -10.68 -18.406 1 96.31 384 ASP A N 1
ATOM 2914 C CA . ASP A 1 384 ? 0.801 -9.578 -17.922 1 96.31 384 ASP A CA 1
ATOM 2915 C C . ASP A 1 384 ? 2.113 -9.508 -18.703 1 96.31 384 ASP A C 1
ATOM 2917 O O . ASP A 1 384 ? 2.576 -8.414 -19.047 1 96.31 384 ASP A O 1
ATOM 2921 N N . LEU A 1 385 ? 2.695 -10.68 -18.891 1 96.69 385 LEU A N 1
ATOM 2922 C CA . LEU A 1 385 ? 3.928 -10.742 -19.672 1 96.69 385 LEU A CA 1
ATOM 2923 C C . LEU A 1 385 ? 3.699 -10.234 -21.078 1 96.69 385 LEU A C 1
ATOM 2925 O O . LEU A 1 385 ? 4.492 -9.445 -21.609 1 96.69 385 LEU A O 1
ATOM 2929 N N . LEU A 1 386 ? 2.641 -10.641 -21.719 1 95.06 386 LEU A N 1
ATOM 2930 C CA . LEU A 1 386 ? 2.312 -10.195 -23.062 1 95.06 386 LEU A CA 1
ATOM 2931 C C . LEU A 1 386 ? 2.119 -8.68 -23.094 1 95.06 386 LEU A C 1
ATOM 2933 O O . LEU A 1 386 ? 2.574 -8.016 -24.031 1 95.06 386 LEU A O 1
ATOM 2937 N N . THR A 1 387 ? 1.434 -8.156 -22.062 1 95.12 387 THR A N 1
ATOM 2938 C CA . THR A 1 387 ? 1.244 -6.715 -21.969 1 95.12 387 THR A CA 1
ATOM 2939 C C . THR A 1 387 ? 2.59 -5.996 -21.906 1 95.12 387 THR A C 1
ATOM 2941 O O . THR A 1 387 ? 2.779 -4.98 -22.578 1 95.12 387 THR A O 1
ATOM 2944 N N . THR A 1 388 ? 3.49 -6.547 -21.141 1 95.31 388 THR A N 1
ATOM 2945 C CA . THR A 1 388 ? 4.82 -5.965 -21.016 1 95.31 388 THR A CA 1
ATOM 2946 C C . THR A 1 388 ? 5.551 -5.996 -22.359 1 95.31 388 THR A C 1
ATOM 2948 O O . THR A 1 388 ? 6.203 -5.02 -22.75 1 95.31 388 THR A O 1
ATOM 2951 N N . ILE A 1 389 ? 5.406 -7.117 -23.109 1 92.88 389 ILE A N 1
ATOM 2952 C CA . ILE A 1 389 ? 6.027 -7.25 -24.422 1 92.88 389 ILE A CA 1
ATOM 2953 C C . ILE A 1 389 ? 5.453 -6.199 -25.359 1 92.88 389 ILE A C 1
ATOM 2955 O O . ILE A 1 389 ? 6.203 -5.484 -26.031 1 92.88 389 ILE A O 1
ATOM 2959 N N . PHE A 1 390 ? 4.191 -6.059 -25.328 1 91.12 390 PHE A N 1
ATOM 2960 C CA . PHE A 1 390 ? 3.514 -5.164 -26.266 1 91.12 390 PHE A CA 1
ATOM 2961 C C . PHE A 1 390 ? 3.844 -3.709 -25.953 1 91.12 390 PHE A C 1
ATOM 2963 O O . PHE A 1 390 ? 4.004 -2.896 -26.859 1 91.12 390 PHE A O 1
ATOM 2970 N N . ASN A 1 391 ? 3.939 -3.354 -24.734 1 88.31 391 ASN A N 1
ATOM 2971 C CA . ASN A 1 391 ? 4.23 -1.981 -24.328 1 88.31 391 ASN A CA 1
ATOM 2972 C C . ASN A 1 391 ? 5.652 -1.574 -24.703 1 88.31 391 ASN A C 1
ATOM 2974 O O . ASN A 1 391 ? 5.945 -0.385 -24.828 1 88.31 391 ASN A O 1
ATOM 2978 N N . ASN A 1 392 ? 6.469 -2.559 -24.906 1 87.75 392 ASN A N 1
ATOM 2979 C CA . ASN A 1 392 ? 7.867 -2.23 -25.172 1 87.75 392 ASN A CA 1
ATOM 2980 C C . ASN A 1 392 ? 8.211 -2.387 -26.656 1 87.75 392 ASN A C 1
ATOM 2982 O O . ASN A 1 392 ? 9.188 -1.812 -27.125 1 87.75 392 ASN A O 1
ATOM 2986 N N . VAL A 1 393 ? 7.574 -3.275 -27.469 1 82.81 393 VAL A N 1
ATOM 2987 C CA . VAL A 1 393 ? 7.918 -3.57 -28.859 1 82.81 393 VAL A CA 1
ATOM 2988 C C . VAL A 1 393 ? 7.098 -2.682 -29.781 1 82.81 393 VAL A C 1
ATOM 2990 O O . VAL A 1 393 ? 7.551 -2.34 -30.875 1 82.81 393 VAL A O 1
ATOM 2993 N N . GLY A 1 394 ? 6.441 -1.666 -29.469 1 69.19 394 GLY A N 1
ATOM 2994 C CA . GLY A 1 394 ? 5.598 -0.845 -30.312 1 69.19 394 GLY A CA 1
ATOM 2995 C C . GLY A 1 394 ? 4.684 -1.66 -31.219 1 69.19 394 GLY A C 1
ATOM 2996 O O . GLY A 1 394 ? 4.086 -2.643 -30.781 1 69.19 394 GLY A O 1
ATOM 2997 N N . TYR A 1 395 ? 4.73 -1.585 -32.625 1 74.19 395 TYR A N 1
ATOM 2998 C CA . TYR A 1 395 ? 3.791 -2.213 -33.531 1 74.19 395 TYR A CA 1
ATOM 2999 C C . TYR A 1 395 ? 4.32 -3.557 -34.031 1 74.19 395 TYR A C 1
ATOM 3001 O O . TYR A 1 395 ? 5.488 -3.672 -34.406 1 74.19 395 TYR A O 1
ATOM 3009 N N . ILE A 1 396 ? 3.625 -4.602 -33.719 1 73.62 396 ILE A N 1
ATOM 3010 C CA . ILE A 1 396 ? 3.973 -5.941 -34.188 1 73.62 396 ILE A CA 1
ATOM 3011 C C . ILE A 1 396 ? 3.201 -6.262 -35.469 1 73.62 396 ILE A C 1
ATOM 3013 O O . ILE A 1 396 ? 1.969 -6.215 -35.469 1 73.62 396 ILE A O 1
ATOM 3017 N N . SER A 1 397 ? 3.898 -6.121 -36.594 1 61.88 397 SER A N 1
ATOM 3018 C CA . SER A 1 397 ? 3.262 -6.395 -37.906 1 61.88 397 SER A CA 1
ATOM 3019 C C . SER A 1 397 ? 2.648 -7.789 -37.906 1 61.88 397 SER A C 1
ATOM 3021 O O . SER A 1 397 ? 3.254 -8.75 -37.438 1 61.88 397 SER A O 1
ATOM 3023 N N . ALA A 1 398 ? 1.39 -7.898 -37.969 1 60.5 398 ALA A N 1
ATOM 3024 C CA . ALA A 1 398 ? 0.53 -9.078 -37.875 1 60.5 398 ALA A CA 1
ATOM 3025 C C . ALA A 1 398 ? 0.973 -10.141 -38.906 1 60.5 398 ALA A C 1
ATOM 3027 O O . ALA A 1 398 ? 0.706 -10.023 -40.094 1 60.5 398 ALA A O 1
ATOM 3028 N N . GLY A 1 399 ? 2.244 -10.648 -38.812 1 64.88 399 GLY A N 1
ATOM 3029 C CA . GLY A 1 399 ? 2.26 -11.914 -39.531 1 64.88 399 GLY A CA 1
ATOM 3030 C C . GLY A 1 399 ? 1.236 -12.906 -39 1 64.88 399 GLY A C 1
ATOM 3031 O O . GLY A 1 399 ? 0.68 -12.719 -37.906 1 64.88 399 GLY A O 1
ATOM 3032 N N . SER A 1 400 ? 0.711 -13.828 -39.812 1 66.75 400 SER A N 1
ATOM 3033 C CA . SER A 1 400 ? -0.386 -14.758 -39.562 1 66.75 400 SER A CA 1
ATOM 3034 C C . SER A 1 400 ? -0.2 -15.477 -38.219 1 66.75 400 SER A C 1
ATOM 3036 O O . SER A 1 400 ? -1.142 -15.594 -37.438 1 66.75 400 SER A O 1
ATOM 3038 N N . SER A 1 401 ? 1.076 -15.867 -37.844 1 81.56 401 SER A N 1
ATOM 3039 C CA . SER A 1 401 ? 1.266 -16.672 -36.656 1 81.56 401 SER A CA 1
ATOM 3040 C C . SER A 1 401 ? 1.125 -15.828 -35.375 1 81.56 401 SER A C 1
ATOM 3042 O O . SER A 1 401 ? 0.498 -16.25 -34.406 1 81.56 401 SER A O 1
ATOM 3044 N N . VAL A 1 402 ? 1.615 -14.672 -35.438 1 83.31 402 VAL A N 1
ATOM 3045 C CA . VAL A 1 402 ? 1.554 -13.781 -34.281 1 83.31 402 VAL A CA 1
ATOM 3046 C C . VAL A 1 402 ? 0.101 -13.406 -34 1 83.31 402 VAL A C 1
ATOM 3048 O O . VAL A 1 402 ? -0.315 -13.367 -32.844 1 83.31 402 VAL A O 1
ATOM 3051 N N . GLN A 1 403 ? -0.579 -13.219 -35.062 1 85.31 403 GLN A N 1
ATOM 3052 C CA . GLN A 1 403 ? -1.99 -12.883 -34.906 1 85.31 403 GLN A CA 1
ATOM 3053 C C . GLN A 1 403 ? -2.754 -14.008 -34.219 1 85.31 403 GLN A C 1
ATOM 3055 O O . GLN A 1 403 ? -3.607 -13.75 -33.344 1 85.31 403 GLN A O 1
ATOM 3060 N N . GLU A 1 404 ? -2.387 -15.172 -34.562 1 88.44 404 GLU A N 1
ATOM 3061 C CA . GLU A 1 404 ? -3.062 -16.328 -33.969 1 88.44 404 GLU A CA 1
ATOM 3062 C C . GLU A 1 404 ? -2.758 -16.438 -32.5 1 88.44 404 GLU A C 1
ATOM 3064 O O . GLU A 1 404 ? -3.656 -16.688 -31.688 1 88.44 404 GLU A O 1
ATOM 3069 N N . TYR A 1 405 ? -1.48 -16.328 -32.188 1 89.62 405 TYR A N 1
ATOM 3070 C CA . TYR A 1 405 ? -1.082 -16.391 -30.781 1 89.62 405 TYR A CA 1
ATOM 3071 C C . TYR A 1 405 ? -1.811 -15.328 -29.953 1 89.62 405 TYR A C 1
ATOM 3073 O O . TYR A 1 405 ? -2.305 -15.617 -28.859 1 89.62 405 TYR A O 1
ATOM 3081 N N . VAL A 1 406 ? -1.939 -14.172 -30.484 1 90.88 406 VAL A N 1
ATOM 3082 C CA . VAL A 1 406 ? -2.525 -13.039 -29.781 1 90.88 406 VAL A CA 1
ATOM 3083 C C . VAL A 1 406 ? -4.031 -13.25 -29.625 1 90.88 406 VAL A C 1
ATOM 3085 O O . VAL A 1 406 ? -4.598 -12.977 -28.562 1 90.88 406 VAL A O 1
ATOM 3088 N N . GLU A 1 407 ? -4.668 -13.703 -30.641 1 92.62 407 GLU A N 1
ATOM 3089 C CA . GLU A 1 407 ? -6.113 -13.914 -30.594 1 92.62 407 GLU A CA 1
ATOM 3090 C C . GLU A 1 407 ? -6.473 -15.016 -29.594 1 92.62 407 GLU A C 1
ATOM 3092 O O . GLU A 1 407 ? -7.512 -14.945 -28.938 1 92.62 407 GLU A O 1
ATOM 3097 N N . LYS A 1 408 ? -5.645 -15.977 -29.562 1 92.94 408 LYS A N 1
ATOM 3098 C CA . LYS A 1 408 ? -5.844 -17.016 -28.547 1 92.94 408 LYS A CA 1
ATOM 3099 C C . LYS A 1 408 ? -5.746 -16.422 -27.141 1 92.94 408 LYS A C 1
ATOM 3101 O O . LYS A 1 408 ? -6.543 -16.766 -26.266 1 92.94 408 LYS A O 1
ATOM 3106 N N . ALA A 1 409 ? -4.746 -15.625 -26.922 1 93.75 409 ALA A N 1
ATOM 3107 C CA . ALA A 1 409 ? -4.57 -14.977 -25.625 1 93.75 409 ALA A CA 1
ATOM 3108 C C . ALA A 1 409 ? -5.766 -14.086 -25.297 1 93.75 409 ALA A C 1
ATOM 3110 O O . ALA A 1 409 ? -6.188 -14.016 -24.141 1 93.75 409 ALA A O 1
ATOM 3111 N N . VAL A 1 410 ? -6.297 -13.391 -26.266 1 95.25 410 VAL A N 1
ATOM 3112 C CA . VAL A 1 410 ? -7.465 -12.539 -26.062 1 95.25 410 VAL A CA 1
ATOM 3113 C C . VAL A 1 410 ? -8.664 -13.391 -25.641 1 95.25 410 VAL A C 1
ATOM 3115 O O . VAL A 1 410 ? -9.398 -13.023 -24.719 1 95.25 410 VAL A O 1
ATOM 3118 N N . SER A 1 411 ? -8.82 -14.531 -26.312 1 94.12 411 SER A N 1
ATOM 3119 C CA . SER A 1 411 ? -9.914 -15.43 -25.953 1 94.12 411 SER A CA 1
ATOM 3120 C C . SER A 1 411 ? -9.789 -15.891 -24.516 1 94.12 411 SER A C 1
ATOM 3122 O O . SER A 1 411 ? -10.781 -15.945 -23.781 1 94.12 411 SER A O 1
ATOM 3124 N N . GLN A 1 412 ? -8.602 -16.203 -24.141 1 93.44 412 GLN A N 1
ATOM 3125 C CA . GLN A 1 412 ? -8.359 -16.625 -22.75 1 93.44 412 GLN A CA 1
ATOM 3126 C C . GLN A 1 412 ? -8.656 -15.484 -21.781 1 93.44 412 GLN A C 1
ATOM 3128 O O . GLN A 1 412 ? -9.211 -15.719 -20.703 1 93.44 412 GLN A O 1
ATOM 3133 N N . ALA A 1 413 ? -8.25 -14.281 -22.094 1 94.94 413 ALA A N 1
ATOM 3134 C CA . ALA A 1 413 ? -8.5 -13.109 -21.266 1 94.94 413 ALA A CA 1
ATOM 3135 C C . ALA A 1 413 ? -9.992 -12.875 -21.078 1 94.94 413 ALA A C 1
ATOM 3137 O O . ALA A 1 413 ? -10.453 -12.586 -19.969 1 94.94 413 ALA A O 1
ATOM 3138 N N . LEU A 1 414 ? -10.742 -13.047 -22.141 1 93.69 414 LEU A N 1
ATOM 3139 C CA . LEU A 1 414 ? -12.188 -12.812 -22.109 1 93.69 414 LEU A CA 1
ATOM 3140 C C . LEU A 1 414 ? -12.883 -13.852 -21.234 1 93.69 414 LEU A C 1
ATOM 3142 O O . LEU A 1 414 ? -13.859 -13.539 -20.547 1 93.69 414 LEU A O 1
ATOM 3146 N N . VAL A 1 415 ? -12.344 -15.039 -21.219 1 90.88 415 VAL A N 1
ATOM 3147 C CA . VAL A 1 415 ? -12.898 -16.094 -20.375 1 90.88 415 VAL A CA 1
ATOM 3148 C C . VAL A 1 415 ? -12.703 -15.742 -18.906 1 90.88 415 VAL A C 1
ATOM 3150 O O . VAL A 1 415 ? -13.594 -15.977 -18.078 1 90.88 415 VAL A O 1
ATOM 3153 N N . LEU A 1 416 ? -11.617 -15.156 -18.531 1 91.31 416 LEU A N 1
ATOM 3154 C CA . LEU A 1 416 ? -11.281 -14.828 -17.156 1 91.31 416 LEU A CA 1
ATOM 3155 C C . LEU A 1 416 ? -12.219 -13.766 -16.609 1 91.31 416 LEU A C 1
ATOM 3157 O O . LEU A 1 416 ? -12.469 -13.711 -15.398 1 91.31 416 LEU A O 1
ATOM 3161 N N . ILE A 1 417 ? -12.773 -12.859 -17.406 1 91.56 417 ILE A N 1
ATOM 3162 C CA . ILE A 1 417 ? -13.594 -11.758 -16.906 1 91.56 417 ILE A CA 1
ATOM 3163 C C . ILE A 1 417 ? -15.07 -12.102 -17.094 1 91.56 417 ILE A C 1
ATOM 3165 O O . ILE A 1 417 ? -15.945 -11.266 -16.844 1 91.56 417 ILE A O 1
ATOM 3169 N N . THR A 1 418 ? -15.391 -13.289 -17.562 1 86.62 418 THR A N 1
ATOM 3170 C CA . THR A 1 418 ? -16.766 -13.773 -17.594 1 86.62 418 THR A CA 1
ATOM 3171 C C . THR A 1 418 ? -17.125 -14.477 -16.297 1 86.62 418 THR A C 1
ATOM 3173 O O . THR A 1 418 ? -16.438 -15.406 -15.875 1 86.62 418 THR A O 1
ATOM 3176 N N . PRO A 1 419 ? -18.094 -13.859 -15.602 1 79.88 419 PRO A N 1
ATOM 3177 C CA . PRO A 1 419 ? -18.438 -14.445 -14.305 1 79.88 419 PRO A CA 1
ATOM 3178 C C . PRO A 1 419 ? -18.859 -15.906 -14.414 1 79.88 419 PRO A C 1
ATOM 3180 O O . PRO A 1 419 ? -19.625 -16.266 -15.305 1 79.88 419 PRO A O 1
ATOM 3183 N N . GLY A 1 420 ? -18.141 -16.75 -13.773 1 77.75 420 GLY A N 1
ATOM 3184 C CA . GLY A 1 420 ? -18.516 -18.156 -13.648 1 77.75 420 GLY A CA 1
ATOM 3185 C C . GLY A 1 420 ? -19.266 -18.453 -12.359 1 77.75 420 GLY A C 1
ATOM 3186 O O . GLY A 1 420 ? -19.5 -17.547 -11.555 1 77.75 420 GLY A O 1
ATOM 3187 N N . THR A 1 421 ? -20.062 -19.609 -12.438 1 79 421 THR A N 1
ATOM 3188 C CA . THR A 1 421 ? -20.688 -20.047 -11.195 1 79 421 THR A CA 1
ATOM 3189 C C . THR A 1 421 ? -19.938 -21.234 -10.594 1 79 421 THR A C 1
ATOM 3191 O O . THR A 1 421 ? -19.406 -22.062 -11.328 1 79 421 THR A O 1
ATOM 3194 N N . ASN A 1 422 ? -19.406 -21.125 -9.453 1 75.44 422 ASN A N 1
ATOM 3195 C CA . ASN A 1 422 ? -18.75 -22.219 -8.75 1 75.44 422 ASN A CA 1
ATOM 3196 C C . ASN A 1 422 ? -19.734 -23.281 -8.312 1 75.44 422 ASN A C 1
ATOM 3198 O O . ASN A 1 422 ? -19.594 -23.875 -7.242 1 75.44 422 ASN A O 1
ATOM 3202 N N . VAL A 1 423 ? -20.891 -23.406 -9.102 1 77.5 423 VAL A N 1
ATOM 3203 C CA . VAL A 1 423 ? -21.891 -24.438 -8.836 1 77.5 423 VAL A CA 1
ATOM 3204 C C . VAL A 1 423 ? -21.766 -25.547 -9.867 1 77.5 423 VAL A C 1
ATOM 3206 O O . VAL A 1 423 ? -21.734 -25.281 -11.07 1 77.5 423 VAL A O 1
ATOM 3209 N N . SER A 1 424 ? -21.5 -26.703 -9.367 1 76 424 SER A N 1
ATOM 3210 C CA . SER A 1 424 ? -21.453 -27.844 -10.281 1 76 424 SER A CA 1
ATOM 3211 C C . SER A 1 424 ? -22.812 -28.078 -10.93 1 76 424 SER A C 1
ATOM 3213 O O . SER A 1 424 ? -23.828 -27.516 -10.508 1 76 424 SER A O 1
ATOM 3215 N N . GLN A 1 425 ? -22.844 -28.797 -12 1 75.19 425 GLN A N 1
ATOM 3216 C CA . GLN A 1 425 ? -24.094 -29.141 -12.672 1 75.19 425 GLN A CA 1
ATOM 3217 C C . GLN A 1 425 ? -25.078 -29.812 -11.719 1 75.19 425 GLN A C 1
ATOM 3219 O O . GLN A 1 425 ? -26.266 -29.516 -11.727 1 75.19 425 GLN A O 1
ATOM 3224 N N . ALA A 1 426 ? -24.516 -30.672 -10.828 1 73.31 426 ALA A N 1
ATOM 3225 C CA . ALA A 1 426 ? -25.344 -31.359 -9.836 1 73.31 426 ALA A CA 1
ATOM 3226 C C . ALA A 1 426 ? -25.875 -30.375 -8.789 1 73.31 426 ALA A C 1
ATOM 3228 O O . ALA A 1 426 ? -27.031 -30.469 -8.367 1 73.31 426 ALA A O 1
ATOM 3229 N N . GLY A 1 427 ? -25.109 -29.438 -8.492 1 75.19 427 GLY A N 1
ATOM 3230 C CA . GLY A 1 427 ? -25.469 -28.469 -7.473 1 75.19 427 GLY A CA 1
ATOM 3231 C C . GLY A 1 427 ? -26.562 -27.516 -7.918 1 75.19 427 GLY A C 1
ATOM 3232 O O . GLY A 1 427 ? -27.312 -26.984 -7.09 1 75.19 427 GLY A O 1
ATOM 3233 N N . GLN A 1 428 ? -26.672 -27.312 -9.195 1 77.88 428 GLN A N 1
ATOM 3234 C CA . GLN A 1 428 ? -27.672 -26.391 -9.75 1 77.88 428 GLN A CA 1
ATOM 3235 C C . GLN A 1 428 ? -29.094 -26.875 -9.461 1 77.88 428 GLN A C 1
ATOM 3237 O O . GLN A 1 428 ? -30 -26.062 -9.344 1 77.88 428 GLN A O 1
ATOM 3242 N N . THR A 1 429 ? -29.125 -28.141 -9.203 1 77 429 THR A N 1
ATOM 3243 C CA . THR A 1 429 ? -30.438 -28.703 -8.953 1 77 429 THR A CA 1
ATOM 3244 C C . THR A 1 429 ? -30.656 -28.953 -7.465 1 77 429 THR A C 1
ATOM 3246 O O . THR A 1 429 ? -31.797 -29 -6.992 1 77 429 THR A O 1
ATOM 3249 N N . GLU A 1 430 ? -29.578 -28.984 -6.734 1 82.25 430 GLU A N 1
ATOM 3250 C CA . GLU A 1 430 ? -29.672 -29.375 -5.332 1 82.25 430 GLU A CA 1
ATOM 3251 C C . GLU A 1 430 ? -29.75 -28.156 -4.414 1 82.25 430 GLU A C 1
ATOM 3253 O O . GLU A 1 430 ? -30.156 -28.281 -3.254 1 82.25 430 GLU A O 1
ATOM 3258 N N . ILE A 1 431 ? -29.453 -27.016 -4.961 1 86.44 431 ILE A N 1
ATOM 3259 C CA . ILE A 1 431 ? -29.484 -25.781 -4.164 1 86.44 431 ILE A CA 1
ATOM 3260 C C . ILE A 1 431 ? -30.703 -24.953 -4.555 1 86.44 431 ILE A C 1
ATOM 3262 O O . ILE A 1 431 ? -30.703 -24.312 -5.609 1 86.44 431 ILE A O 1
ATOM 3266 N N . PRO A 1 432 ? -31.672 -24.969 -3.771 1 85.5 432 PRO A N 1
ATOM 3267 C CA . PRO A 1 432 ? -32.938 -24.266 -4.094 1 85.5 432 PRO A CA 1
ATOM 3268 C C . PRO A 1 432 ? -32.719 -22.781 -4.344 1 85.5 432 PRO A C 1
ATOM 3270 O O . PRO A 1 432 ? -33.344 -22.203 -5.238 1 85.5 432 PRO A O 1
ATOM 3273 N N . ASP A 1 433 ? -31.875 -22.156 -3.627 1 89.19 433 ASP A N 1
ATOM 3274 C CA . ASP A 1 433 ? -31.641 -20.734 -3.803 1 89.19 433 ASP A CA 1
ATOM 3275 C C . ASP A 1 433 ? -31.078 -20.438 -5.188 1 89.19 433 ASP A C 1
ATOM 3277 O O . ASP A 1 433 ? -31.297 -19.344 -5.738 1 89.19 433 ASP A O 1
ATOM 3281 N N . TYR A 1 434 ? -30.312 -21.375 -5.719 1 87.12 434 TYR A N 1
ATOM 3282 C CA . TYR A 1 434 ? -29.719 -21.203 -7.043 1 87.12 434 TYR A CA 1
ATOM 3283 C C . TYR A 1 434 ? -30.812 -21.203 -8.117 1 87.12 434 TYR A C 1
ATOM 3285 O O . TYR A 1 434 ? -30.719 -20.469 -9.102 1 87.12 434 TYR A O 1
ATOM 3293 N N . ILE A 1 435 ? -31.781 -21.969 -7.859 1 84.5 435 ILE A N 1
ATOM 3294 C CA . ILE A 1 435 ? -32.875 -22.109 -8.812 1 84.5 435 ILE A CA 1
ATOM 3295 C C . ILE A 1 435 ? -33.688 -20.812 -8.852 1 84.5 435 ILE A C 1
ATOM 3297 O O . ILE A 1 435 ? -34.062 -20.328 -9.93 1 84.5 435 ILE A O 1
ATOM 3301 N N . SER A 1 436 ? -33.875 -20.234 -7.738 1 86.06 436 SER A N 1
ATOM 3302 C CA . SER A 1 436 ? -34.719 -19.031 -7.641 1 86.06 436 SER A CA 1
ATOM 3303 C C . SER A 1 436 ? -33.938 -17.781 -7.98 1 86.06 436 SER A C 1
ATOM 3305 O O . SER A 1 436 ? -34.438 -16.859 -8.625 1 86.06 436 SER A O 1
ATOM 3307 N N . LYS A 1 437 ? -32.625 -17.688 -7.555 1 87 437 LYS A N 1
ATOM 3308 C CA . LYS A 1 437 ? -31.797 -16.484 -7.691 1 87 437 LYS A CA 1
ATOM 3309 C C . LYS A 1 437 ? -30.391 -16.828 -8.148 1 87 437 LYS A C 1
ATOM 3311 O O . LYS A 1 437 ? -29.406 -16.547 -7.453 1 87 437 LYS A O 1
ATOM 3316 N N . SER A 1 438 ? -30.234 -17.297 -9.344 1 84.38 438 SER A N 1
ATOM 3317 C CA . SER A 1 438 ? -28.969 -17.781 -9.891 1 84.38 438 SER A CA 1
ATOM 3318 C C . SER A 1 438 ? -27.938 -16.656 -9.945 1 84.38 438 SER A C 1
ATOM 3320 O O . SER A 1 438 ? -26.734 -16.922 -9.844 1 84.38 438 SER A O 1
ATOM 3322 N N . HIS A 1 439 ? -28.344 -15.453 -9.992 1 83.75 439 HIS A N 1
ATOM 3323 C CA . HIS A 1 439 ? -27.422 -14.328 -10.141 1 83.75 439 HIS A CA 1
ATOM 3324 C C . HIS A 1 439 ? -26.625 -14.086 -8.859 1 83.75 439 HIS A C 1
ATOM 3326 O O . HIS A 1 439 ? -25.531 -13.523 -8.898 1 83.75 439 HIS A O 1
ATOM 3332 N N . LEU A 1 440 ? -27.125 -14.547 -7.781 1 84.81 440 LEU A N 1
ATOM 3333 C CA . LEU A 1 440 ? -26.469 -14.344 -6.492 1 84.81 440 LEU A CA 1
ATOM 3334 C C . LEU A 1 440 ? -25.312 -15.305 -6.309 1 84.81 440 LEU A C 1
ATOM 3336 O O . LEU A 1 440 ? -24.5 -15.141 -5.391 1 84.81 440 LEU A O 1
ATOM 3340 N N . PHE A 1 441 ? -25.219 -16.234 -7.254 1 85.56 441 PHE A N 1
ATOM 3341 C CA . PHE A 1 441 ? -24.203 -17.266 -7.105 1 85.56 441 PHE A CA 1
ATOM 3342 C C . PHE A 1 441 ? -23.031 -17 -8.047 1 85.56 441 PHE A C 1
ATOM 3344 O O . PHE A 1 441 ? -22.094 -17.797 -8.125 1 85.56 441 PHE A O 1
ATOM 3351 N N . GLU A 1 442 ? -23.062 -15.883 -8.656 1 83.31 442 GLU A N 1
ATOM 3352 C CA . GLU A 1 442 ? -21.953 -15.508 -9.539 1 83.31 442 GLU A CA 1
ATOM 3353 C C . GLU A 1 442 ? -20.719 -15.102 -8.734 1 83.31 442 GLU A C 1
ATOM 3355 O O . GLU A 1 442 ? -20.828 -14.375 -7.746 1 83.31 442 GLU A O 1
ATOM 3360 N N . SER A 1 443 ? -19.641 -15.734 -9.125 1 82.88 443 SER A N 1
ATOM 3361 C CA . SER A 1 443 ? -18.391 -15.43 -8.438 1 82.88 443 SER A CA 1
ATOM 3362 C C . SER A 1 443 ? -17.859 -14.062 -8.852 1 82.88 443 SER A C 1
ATOM 3364 O O . SER A 1 443 ? -17.75 -13.773 -10.039 1 82.88 443 SER A O 1
ATOM 3366 N N . PRO A 1 444 ? -17.656 -13.234 -7.895 1 83.06 444 PRO A N 1
ATOM 3367 C CA . PRO A 1 444 ? -17.094 -11.93 -8.242 1 83.06 444 PRO A CA 1
ATOM 3368 C C . PRO A 1 444 ? -15.68 -12.031 -8.805 1 83.06 444 PRO A C 1
ATOM 3370 O O . PRO A 1 444 ? -14.898 -12.883 -8.375 1 83.06 444 PRO A O 1
ATOM 3373 N N . ILE A 1 445 ? -15.43 -11.289 -9.875 1 89 445 ILE A N 1
ATOM 3374 C CA . ILE A 1 445 ? -14.109 -11.258 -10.492 1 89 445 ILE A CA 1
ATOM 3375 C C . ILE A 1 445 ? -13.219 -10.273 -9.742 1 89 445 ILE A C 1
ATOM 3377 O O . ILE A 1 445 ? -13.602 -9.133 -9.492 1 89 445 ILE A O 1
ATOM 3381 N N . SER A 1 446 ? -12.117 -10.82 -9.367 1 88.69 446 SER A N 1
ATOM 3382 C CA . SER A 1 446 ? -11.188 -10.016 -8.578 1 88.69 446 SER A CA 1
ATOM 3383 C C . SER A 1 446 ? -10.75 -8.773 -9.352 1 88.69 446 SER A C 1
ATOM 3385 O O . SER A 1 446 ? -10.727 -8.773 -10.578 1 88.69 446 SER A O 1
ATOM 3387 N N . HIS A 1 447 ? -10.453 -7.684 -8.68 1 90.5 447 HIS A N 1
ATOM 3388 C CA . HIS A 1 447 ? -10.008 -6.43 -9.273 1 90.5 447 HIS A CA 1
ATOM 3389 C C . HIS A 1 447 ? -8.703 -6.617 -10.047 1 90.5 447 HIS A C 1
ATOM 3391 O O . HIS A 1 447 ? -8.523 -6.039 -11.117 1 90.5 447 HIS A O 1
ATOM 3397 N N . ILE A 1 448 ? -7.824 -7.449 -9.508 1 91.25 448 ILE A N 1
ATOM 3398 C CA . ILE A 1 448 ? -6.535 -7.68 -10.148 1 91.25 448 ILE A CA 1
ATOM 3399 C C . ILE A 1 448 ? -6.738 -8.359 -11.5 1 91.25 448 ILE A C 1
ATOM 3401 O O . ILE A 1 448 ? -6.082 -8.008 -12.484 1 91.25 448 ILE A O 1
ATOM 3405 N N . THR A 1 449 ? -7.648 -9.32 -11.516 1 93.81 449 THR A N 1
ATOM 3406 C CA . THR A 1 449 ? -7.957 -10 -12.766 1 93.81 449 THR A CA 1
ATOM 3407 C C . THR A 1 449 ? -8.539 -9.023 -13.781 1 93.81 449 THR A C 1
ATOM 3409 O O . THR A 1 449 ? -8.133 -9.008 -14.945 1 93.81 449 THR A O 1
ATOM 3412 N N . GLN A 1 450 ? -9.453 -8.172 -13.328 1 95.25 450 GLN A N 1
ATOM 3413 C CA . GLN A 1 450 ? -10.062 -7.18 -14.211 1 95.25 450 GLN A CA 1
ATOM 3414 C C . GLN A 1 450 ? -9.008 -6.227 -14.773 1 95.25 450 GLN A C 1
ATOM 3416 O O . GLN A 1 450 ? -8.93 -6.027 -15.992 1 95.25 450 GLN A O 1
ATOM 3421 N N . GLN A 1 451 ? -8.211 -5.762 -13.898 1 95 451 GLN A N 1
ATOM 3422 C CA . GLN A 1 451 ? -7.199 -4.797 -14.312 1 95 451 GLN A CA 1
ATOM 3423 C C . GLN A 1 451 ? -6.215 -5.43 -15.297 1 95 451 GLN A C 1
ATOM 3425 O O . GLN A 1 451 ? -5.867 -4.82 -16.312 1 95 451 GLN A O 1
ATOM 3430 N N . THR A 1 452 ? -5.762 -6.625 -14.969 1 95.88 452 THR A N 1
ATOM 3431 C CA . THR A 1 452 ? -4.789 -7.301 -15.828 1 95.88 452 THR A CA 1
ATOM 3432 C C . THR A 1 452 ? -5.379 -7.562 -17.203 1 95.88 452 THR A C 1
ATOM 3434 O O . THR A 1 452 ? -4.73 -7.301 -18.219 1 95.88 452 THR A O 1
ATOM 3437 N N . VAL A 1 453 ? -6.605 -8.008 -17.266 1 96.75 453 VAL A N 1
ATOM 3438 C CA . VAL A 1 453 ? -7.246 -8.359 -18.531 1 96.75 453 VAL A CA 1
ATOM 3439 C C . VAL A 1 453 ? -7.488 -7.098 -19.359 1 96.75 453 VAL A C 1
ATOM 3441 O O . VAL A 1 453 ? -7.148 -7.047 -20.531 1 96.75 453 VAL A O 1
ATOM 3444 N N . TYR A 1 454 ? -8.008 -6.062 -18.766 1 96.56 454 TYR A N 1
ATOM 3445 C CA . TYR A 1 454 ? -8.336 -4.863 -19.516 1 96.56 454 TYR A CA 1
ATOM 3446 C C . TYR A 1 454 ? -7.07 -4.137 -19.969 1 96.56 454 TYR A C 1
ATOM 3448 O O . TYR A 1 454 ? -7.031 -3.543 -21.047 1 96.56 454 TYR A O 1
ATOM 3456 N N . THR A 1 455 ? -6.066 -4.121 -19.125 1 96.31 455 THR A N 1
ATOM 3457 C CA . THR A 1 455 ? -4.789 -3.551 -19.547 1 96.31 455 THR A CA 1
ATOM 3458 C C . THR A 1 455 ? -4.207 -4.328 -20.719 1 96.31 455 THR A C 1
ATOM 3460 O O . THR A 1 455 ? -3.643 -3.738 -21.641 1 96.31 455 THR A O 1
ATOM 3463 N N . PHE A 1 456 ? -4.312 -5.625 -20.656 1 96.12 456 PHE A N 1
ATOM 3464 C CA . PHE A 1 456 ? -3.852 -6.477 -21.75 1 96.12 456 PHE A CA 1
ATOM 3465 C C . PHE A 1 456 ? -4.633 -6.191 -23.031 1 96.12 456 PHE A C 1
ATOM 3467 O O . PHE A 1 456 ? -4.043 -6.035 -24.094 1 96.12 456 PHE A O 1
ATOM 3474 N N . LEU A 1 457 ? -5.961 -6.078 -22.922 1 95.94 457 LEU A N 1
ATOM 3475 C CA . LEU A 1 457 ? -6.793 -5.789 -24.078 1 95.94 457 LEU A CA 1
ATOM 3476 C C . LEU A 1 457 ? -6.438 -4.434 -24.672 1 95.94 457 LEU A C 1
ATOM 3478 O O . LEU A 1 457 ? -6.391 -4.285 -25.906 1 95.94 457 LEU A O 1
ATOM 3482 N N . GLU A 1 458 ? -6.199 -3.486 -23.812 1 93.31 458 GLU A N 1
ATOM 3483 C CA . GLU A 1 458 ? -5.801 -2.158 -24.281 1 93.31 458 GLU A CA 1
ATOM 3484 C C . GLU A 1 458 ? -4.488 -2.215 -25.047 1 93.31 458 GLU A C 1
ATOM 3486 O O . GLU A 1 458 ? -4.383 -1.646 -26.141 1 93.31 458 GLU A O 1
ATOM 3491 N N . ALA A 1 459 ? -3.512 -2.902 -24.531 1 91.62 459 ALA A N 1
ATOM 3492 C CA . ALA A 1 459 ? -2.207 -3.016 -25.172 1 91.62 459 ALA A CA 1
ATOM 3493 C C . ALA A 1 459 ? -2.316 -3.748 -26.516 1 91.62 459 ALA A C 1
ATOM 3495 O O . ALA A 1 459 ? -1.66 -3.373 -27.484 1 91.62 459 ALA A O 1
ATOM 3496 N N . THR A 1 460 ? -3.133 -4.797 -26.594 1 91.62 460 THR A N 1
ATOM 3497 C CA . THR A 1 460 ? -3.305 -5.613 -27.781 1 91.62 460 THR A CA 1
ATOM 3498 C C . THR A 1 460 ? -3.92 -4.793 -28.922 1 91.62 460 THR A C 1
ATOM 3500 O O . THR A 1 460 ? -3.516 -4.922 -30.078 1 91.62 460 THR A O 1
ATOM 3503 N N . MET A 1 461 ? -4.789 -3.943 -28.578 1 88 461 MET A N 1
ATOM 3504 C CA . MET A 1 461 ? -5.48 -3.148 -29.594 1 88 461 MET A CA 1
ATOM 3505 C C . MET A 1 461 ? -4.543 -2.119 -30.219 1 88 461 MET A C 1
ATOM 3507 O O . MET A 1 461 ? -4.723 -1.723 -31.359 1 88 461 MET A O 1
ATOM 3511 N N . LEU A 1 462 ? -3.588 -1.737 -29.469 1 83.31 462 LEU A N 1
ATOM 3512 C CA . LEU A 1 462 ? -2.686 -0.688 -29.938 1 83.31 462 LEU A CA 1
ATOM 3513 C C . LEU A 1 462 ? -1.533 -1.275 -30.734 1 83.31 462 LEU A C 1
ATOM 3515 O O . LEU A 1 462 ? -0.988 -0.611 -31.625 1 83.31 462 LEU A O 1
ATOM 3519 N N . VAL A 1 463 ? -1.186 -2.512 -30.453 1 83.19 463 VAL A N 1
ATOM 3520 C CA . VAL A 1 463 ? 0.075 -3.025 -30.984 1 83.19 463 VAL A CA 1
ATOM 3521 C C . VAL A 1 463 ? -0.201 -4.02 -32.094 1 83.19 463 VAL A C 1
ATOM 3523 O O . VAL A 1 463 ? 0.591 -4.141 -33.031 1 83.19 463 VAL A O 1
ATOM 3526 N N . CYS A 1 464 ? -1.296 -4.762 -32.031 1 82.94 464 CYS A N 1
ATOM 3527 C CA . CYS A 1 464 ? -1.511 -5.863 -32.938 1 82.94 464 CYS A CA 1
ATOM 3528 C C . CYS A 1 464 ? -2.729 -5.605 -33.844 1 82.94 464 CYS A C 1
ATOM 3530 O O . CYS A 1 464 ? -3.693 -4.977 -33.406 1 82.94 464 CYS A O 1
ATOM 3532 N N . ASP A 1 465 ? -2.547 -6.055 -35.031 1 80.38 465 ASP A N 1
ATOM 3533 C CA . ASP A 1 465 ? -3.707 -6.082 -35.906 1 80.38 465 ASP A CA 1
ATOM 3534 C C . ASP A 1 465 ? -4.555 -7.328 -35.656 1 80.38 465 ASP A C 1
ATOM 3536 O O . ASP A 1 465 ? -4.102 -8.453 -35.906 1 80.38 465 ASP A O 1
ATOM 3540 N N . LEU A 1 466 ? -5.652 -7.117 -35.188 1 87 466 LEU A N 1
ATOM 3541 C CA . LEU A 1 466 ? -6.531 -8.227 -34.844 1 87 466 LEU A CA 1
ATOM 3542 C C . LEU A 1 466 ? -7.57 -8.461 -35.938 1 87 466 LEU A C 1
ATOM 3544 O O . LEU A 1 466 ? -7.855 -7.566 -36.719 1 87 466 LEU A O 1
ATOM 3548 N N . SER A 1 467 ? -8.039 -9.695 -36.031 1 87.69 467 SER A N 1
ATOM 3549 C CA . SER A 1 467 ? -9.141 -10 -36.938 1 87.69 467 SER A CA 1
ATOM 3550 C C . SER A 1 467 ? -10.398 -9.227 -36.562 1 87.69 467 SER A C 1
ATOM 3552 O O . SER A 1 467 ? -10.555 -8.805 -35.406 1 87.69 467 SER A O 1
ATOM 3554 N N . GLY A 1 468 ? -11.219 -8.992 -37.5 1 86.94 468 GLY A N 1
ATOM 3555 C CA . GLY A 1 468 ? -12.469 -8.297 -37.25 1 86.94 468 GLY A CA 1
ATOM 3556 C C . GLY A 1 468 ? -13.312 -8.961 -36.188 1 86.94 468 GLY A C 1
ATOM 3557 O O . GLY A 1 468 ? -13.938 -8.273 -35.375 1 86.94 468 GLY A O 1
ATOM 3558 N N . ARG A 1 469 ? -13.227 -10.195 -36.188 1 88.88 469 ARG A N 1
ATOM 3559 C CA . ARG A 1 469 ? -14 -10.953 -35.219 1 88.88 469 ARG A CA 1
ATOM 3560 C C . ARG A 1 469 ? -13.477 -10.719 -33.781 1 88.88 469 ARG A C 1
ATOM 3562 O O . ARG A 1 469 ? -14.258 -10.461 -32.875 1 88.88 469 ARG A O 1
ATOM 3569 N N . CYS A 1 470 ? -12.227 -10.82 -33.656 1 91.44 470 CYS A N 1
ATOM 3570 C CA . CYS A 1 470 ? -11.594 -10.656 -32.375 1 91.44 470 CYS A CA 1
ATOM 3571 C C . CYS A 1 470 ? -11.797 -9.242 -31.828 1 91.44 470 CYS A C 1
ATOM 3573 O O . CYS A 1 470 ? -12.133 -9.047 -30.672 1 91.44 470 CYS A O 1
ATOM 3575 N N . ARG A 1 471 ? -11.625 -8.289 -32.719 1 90.75 471 ARG A N 1
ATOM 3576 C CA . ARG A 1 471 ? -11.82 -6.891 -32.312 1 90.75 471 ARG A CA 1
ATOM 3577 C C . ARG A 1 471 ? -13.273 -6.633 -31.938 1 90.75 471 ARG A C 1
ATOM 3579 O O . ARG A 1 471 ? -13.547 -5.914 -30.969 1 90.75 471 ARG A O 1
ATOM 3586 N N . GLY A 1 472 ? -14.148 -7.246 -32.688 1 89.94 472 GLY A N 1
ATOM 3587 C CA . GLY A 1 472 ? -15.562 -7.125 -32.344 1 89.94 472 GLY A CA 1
ATOM 3588 C C . GLY A 1 472 ? -15.906 -7.664 -30.984 1 89.94 472 GLY A C 1
ATOM 3589 O O . GLY A 1 472 ? -16.719 -7.074 -30.266 1 89.94 472 GLY A O 1
ATOM 3590 N N . LEU A 1 473 ? -15.281 -8.734 -30.672 1 92.19 473 LEU A N 1
ATOM 3591 C CA . LEU A 1 473 ? -15.516 -9.336 -29.359 1 92.19 473 LEU A CA 1
ATOM 3592 C C . LEU A 1 473 ? -14.992 -8.438 -28.25 1 92.19 473 LEU A C 1
ATOM 3594 O O . LEU A 1 473 ? -15.633 -8.305 -27.203 1 92.19 473 LEU A O 1
ATOM 3598 N N . ILE A 1 474 ? -13.852 -7.859 -28.453 1 93.44 474 ILE A N 1
ATOM 3599 C CA . ILE A 1 474 ? -13.266 -6.949 -27.484 1 93.44 474 ILE A CA 1
ATOM 3600 C C . ILE A 1 474 ? -14.188 -5.75 -27.281 1 93.44 474 ILE A C 1
ATOM 3602 O O . ILE A 1 474 ? -14.523 -5.398 -26.141 1 93.44 474 ILE A O 1
ATOM 3606 N N . ASP A 1 475 ? -14.656 -5.199 -28.359 1 92.56 475 ASP A N 1
ATOM 3607 C CA . ASP A 1 475 ? -15.516 -4.023 -28.297 1 92.56 475 ASP A CA 1
ATOM 3608 C C . ASP A 1 475 ? -16.828 -4.344 -27.594 1 92.56 475 ASP A C 1
ATOM 3610 O O . ASP A 1 475 ? -17.312 -3.551 -26.781 1 92.56 475 ASP A O 1
ATOM 3614 N N . ARG A 1 476 ? -17.312 -5.453 -27.922 1 91.75 476 ARG A N 1
ATOM 3615 C CA . ARG A 1 476 ? -18.547 -5.867 -27.266 1 91.75 476 ARG A CA 1
ATOM 3616 C C . ARG A 1 476 ? -18.359 -6 -25.75 1 91.75 476 ARG A C 1
ATOM 3618 O O . ARG A 1 476 ? -19.203 -5.559 -24.984 1 91.75 476 ARG A O 1
ATOM 3625 N N . THR A 1 477 ? -17.312 -6.613 -25.375 1 93.25 477 THR A N 1
ATOM 3626 C CA . THR A 1 477 ? -17.031 -6.793 -23.953 1 93.25 477 THR A CA 1
ATOM 3627 C C . THR A 1 477 ? -16.828 -5.445 -23.266 1 93.25 477 THR A C 1
ATOM 3629 O O . THR A 1 477 ? -17.297 -5.238 -22.156 1 93.25 477 THR A O 1
ATOM 3632 N N . LEU A 1 478 ? -16.156 -4.488 -23.859 1 93.56 478 LEU A N 1
ATOM 3633 C CA . LEU A 1 478 ? -15.891 -3.172 -23.297 1 93.56 478 LEU A CA 1
ATOM 3634 C C . LEU A 1 478 ? -17.188 -2.379 -23.125 1 93.56 478 LEU A C 1
ATOM 3636 O O . LEU A 1 478 ? -17.297 -1.56 -22.219 1 93.56 478 LEU A O 1
ATOM 3640 N N . LEU A 1 479 ? -18.156 -2.637 -24 1 92 479 LEU A N 1
ATOM 3641 C CA . LEU A 1 479 ? -19.406 -1.887 -23.969 1 92 479 LEU A CA 1
ATOM 3642 C C . LEU A 1 479 ? -20.391 -2.494 -22.953 1 92 479 LEU A C 1
ATOM 3644 O O . LEU A 1 479 ? -21.109 -1.768 -22.266 1 92 479 LEU A O 1
ATOM 3648 N N . LEU A 1 480 ? -20.328 -3.807 -22.797 1 89.56 480 LEU A N 1
ATOM 3649 C CA . LEU A 1 480 ? -21.344 -4.492 -22.016 1 89.56 480 LEU A CA 1
ATOM 3650 C C . LEU A 1 480 ? -20.875 -4.723 -20.578 1 89.56 480 LEU A C 1
ATOM 3652 O O . LEU A 1 480 ? -21.688 -4.879 -19.672 1 89.56 480 LEU A O 1
ATOM 3656 N N . SER A 1 481 ? -19.641 -4.77 -20.344 1 89.94 481 SER A N 1
ATOM 3657 C CA . SER A 1 481 ? -19.125 -5.07 -19.016 1 89.94 481 SER A CA 1
ATOM 3658 C C . SER A 1 481 ? -19.422 -3.943 -18.031 1 89.94 481 SER A C 1
ATOM 3660 O O . SER A 1 481 ? -19.453 -2.773 -18.422 1 89.94 481 SER A O 1
ATOM 3662 N N . LYS A 1 482 ? -19.656 -4.293 -16.766 1 85.56 482 LYS A N 1
ATOM 3663 C CA . LYS A 1 482 ? -19.953 -3.318 -15.727 1 85.56 482 LYS A CA 1
ATOM 3664 C C . LYS A 1 482 ? -18.719 -3.031 -14.867 1 85.56 482 LYS A C 1
ATOM 3666 O O . LYS A 1 482 ? -18.797 -2.283 -13.891 1 85.56 482 LYS A O 1
ATOM 3671 N N . HIS A 1 483 ? -17.609 -3.582 -15.328 1 89.88 483 HIS A N 1
ATOM 3672 C CA . HIS A 1 483 ? -16.391 -3.406 -14.539 1 89.88 483 HIS A CA 1
ATOM 3673 C C . HIS A 1 483 ? -15.852 -1.984 -14.672 1 89.88 483 HIS A C 1
ATOM 3675 O O . HIS A 1 483 ? -15.781 -1.438 -15.773 1 89.88 483 HIS A O 1
ATOM 3681 N N . ALA A 1 484 ? -15.508 -1.396 -13.664 1 86.25 484 ALA A N 1
ATOM 3682 C CA . ALA A 1 484 ? -14.961 -0.045 -13.672 1 86.25 484 ALA A CA 1
ATOM 3683 C C . ALA A 1 484 ? -13.594 -0.015 -14.359 1 86.25 484 ALA A C 1
ATOM 3685 O O . ALA A 1 484 ? -13.234 0.979 -14.992 1 86.25 484 ALA A O 1
ATOM 3686 N N . ALA A 1 485 ? -12.883 -1.061 -14.336 1 87.81 485 ALA A N 1
ATOM 3687 C CA . ALA A 1 485 ? -11.516 -1.139 -14.844 1 87.81 485 ALA A CA 1
ATOM 3688 C C . ALA A 1 485 ? -11.492 -1.077 -16.359 1 87.81 485 ALA A C 1
ATOM 3690 O O . ALA A 1 485 ? -10.438 -0.894 -16.969 1 87.81 485 ALA A O 1
ATOM 3691 N N . ARG A 1 486 ? -12.617 -1.12 -17 1 91.94 486 ARG A N 1
ATOM 3692 C CA . ARG A 1 486 ? -12.68 -1.192 -18.453 1 91.94 486 ARG A CA 1
ATOM 3693 C C . ARG A 1 486 ? -12.547 0.193 -19.078 1 91.94 486 ARG A C 1
ATOM 3695 O O . ARG A 1 486 ? -12.406 0.322 -20.297 1 91.94 486 ARG A O 1
ATOM 3702 N N . ARG A 1 487 ? -12.648 1.184 -18.312 1 90.31 487 ARG A N 1
ATOM 3703 C CA . ARG A 1 487 ? -12.766 2.549 -18.812 1 90.31 487 ARG A CA 1
ATOM 3704 C C . ARG A 1 487 ? -11.609 2.887 -19.75 1 90.31 487 ARG A C 1
ATOM 3706 O O . ARG A 1 487 ? -11.836 3.342 -20.875 1 90.31 487 ARG A O 1
ATOM 3713 N N . SER A 1 488 ? -10.391 2.709 -19.328 1 89.44 488 SER A N 1
ATOM 3714 C CA . SER A 1 488 ? -9.219 3.057 -20.125 1 89.44 488 SER A CA 1
ATOM 3715 C C . SER A 1 488 ? -9.203 2.293 -21.453 1 89.44 488 SER A C 1
ATOM 3717 O O . SER A 1 488 ? -8.945 2.873 -22.5 1 89.44 488 SER A O 1
ATOM 3719 N N . ALA A 1 489 ? -9.531 1.053 -21.359 1 92.69 489 ALA A N 1
ATOM 3720 C CA . ALA A 1 489 ? -9.547 0.228 -22.562 1 92.69 489 ALA A CA 1
ATOM 3721 C C . ALA A 1 489 ? -10.664 0.66 -23.5 1 92.69 489 ALA A C 1
ATOM 3723 O O . ALA A 1 489 ? -10.492 0.662 -24.719 1 92.69 489 ALA A O 1
ATOM 3724 N N . ALA A 1 490 ? -11.797 0.993 -22.969 1 92.38 490 ALA A N 1
ATOM 3725 C CA . ALA A 1 490 ? -12.93 1.444 -23.766 1 92.38 490 ALA A CA 1
ATOM 3726 C C . ALA A 1 490 ? -12.602 2.748 -24.484 1 92.38 490 ALA A C 1
ATOM 3728 O O . ALA A 1 490 ? -12.898 2.898 -25.672 1 92.38 490 ALA A O 1
ATOM 3729 N N . VAL A 1 491 ? -11.992 3.658 -23.828 1 87.56 491 VAL A N 1
ATOM 3730 C CA . VAL A 1 491 ? -11.617 4.934 -24.422 1 87.56 491 VAL A CA 1
ATOM 3731 C C . VAL A 1 491 ? -10.578 4.711 -25.531 1 87.56 491 VAL A C 1
ATOM 3733 O O . VAL A 1 491 ? -10.664 5.297 -26.609 1 87.56 491 VAL A O 1
ATOM 3736 N N . THR A 1 492 ? -9.617 3.838 -25.219 1 85.94 492 THR A N 1
ATOM 3737 C CA . THR A 1 492 ? -8.578 3.535 -26.188 1 85.94 492 THR A CA 1
ATOM 3738 C C . THR A 1 492 ? -9.188 2.898 -27.438 1 85.94 492 THR A C 1
ATOM 3740 O O . THR A 1 492 ? -8.789 3.223 -28.562 1 85.94 492 THR A O 1
ATOM 3743 N N . SER A 1 493 ? -10.109 1.996 -27.234 1 88.19 493 SER A N 1
ATOM 3744 C CA . SER A 1 493 ? -10.766 1.354 -28.375 1 88.19 493 SER A CA 1
ATOM 3745 C C . SER A 1 493 ? -11.562 2.363 -29.188 1 88.19 493 SER A C 1
ATOM 3747 O O . SER A 1 493 ? -11.57 2.297 -30.422 1 88.19 493 SER A O 1
ATOM 3749 N N . ALA A 1 494 ? -12.156 3.285 -28.484 1 86.75 494 ALA A N 1
ATOM 3750 C CA . ALA A 1 494 ? -12.961 4.309 -29.141 1 86.75 494 ALA A CA 1
ATOM 3751 C C . ALA A 1 494 ? -12.078 5.238 -29.984 1 86.75 494 ALA A C 1
ATOM 3753 O O . ALA A 1 494 ? -12.477 5.676 -31.062 1 86.75 494 ALA A O 1
ATOM 3754 N N . LEU A 1 495 ? -10.914 5.473 -29.5 1 81.75 495 LEU A N 1
ATOM 3755 C CA . LEU A 1 495 ? -10.023 6.418 -30.172 1 81.75 495 LEU A CA 1
ATOM 3756 C C . LEU A 1 495 ? -9.164 5.711 -31.203 1 81.75 495 LEU A C 1
ATOM 3758 O O . LEU A 1 495 ? -8.516 6.363 -32.031 1 81.75 495 LEU A O 1
ATOM 3762 N N . ASN A 1 496 ? -9.141 4.371 -31.109 1 80.88 496 ASN A N 1
ATOM 3763 C CA . ASN A 1 496 ? -8.352 3.594 -32.062 1 80.88 496 ASN A CA 1
ATOM 3764 C C . ASN A 1 496 ? -9.195 2.527 -32.75 1 80.88 496 ASN A C 1
ATOM 3766 O O . ASN A 1 496 ? -8.984 1.332 -32.531 1 80.88 496 ASN A O 1
ATOM 3770 N N . PRO A 1 497 ? -10.055 3.039 -33.625 1 79.62 497 PRO A N 1
ATOM 3771 C CA . PRO A 1 497 ? -10.875 2.043 -34.312 1 79.62 497 PRO A CA 1
ATOM 3772 C C . PRO A 1 497 ? -10.062 1.169 -35.281 1 79.62 497 PRO A C 1
ATOM 3774 O O . PRO A 1 497 ? -9.055 1.618 -35.812 1 79.62 497 PRO A O 1
ATOM 3777 N N . SER A 1 498 ? -10.305 -0.098 -35.188 1 73.44 498 SER A N 1
ATOM 3778 C CA . SER A 1 498 ? -9.594 -1.034 -36.062 1 73.44 498 SER A CA 1
ATOM 3779 C C . SER A 1 498 ? -9.977 -0.835 -37.531 1 73.44 498 SER A C 1
ATOM 3781 O O . SER A 1 498 ? -11.109 -0.461 -37.812 1 73.44 498 SER A O 1
ATOM 3783 N N . MET A 1 499 ? -8.945 -0.958 -38.375 1 64.88 499 MET A N 1
ATOM 3784 C CA . MET A 1 499 ? -9.188 -0.879 -39.812 1 64.88 499 MET A CA 1
ATOM 3785 C C . MET A 1 499 ? -10.125 -1.987 -40.281 1 64.88 499 MET A C 1
ATOM 3787 O O . MET A 1 499 ? -10.82 -1.841 -41.281 1 64.88 499 MET A O 1
ATOM 3791 N N . ALA A 1 500 ? -10.047 -3.025 -39.438 1 64.56 500 ALA A N 1
ATOM 3792 C CA . ALA A 1 500 ? -10.828 -4.203 -39.781 1 64.56 500 ALA A CA 1
ATOM 3793 C C . ALA A 1 500 ? -12.281 -4.055 -39.344 1 64.56 500 ALA A C 1
ATOM 3795 O O . ALA A 1 500 ? -13.172 -4.719 -39.875 1 64.56 500 ALA A O 1
ATOM 3796 N N . SER A 1 501 ? -12.438 -3.141 -38.344 1 62.44 501 SER A N 1
ATOM 3797 C CA . SER A 1 501 ? -13.797 -3.025 -37.812 1 62.44 501 SER A CA 1
ATOM 3798 C C . SER A 1 501 ? -14.555 -1.903 -38.531 1 62.44 501 SER A C 1
ATOM 3800 O O . SER A 1 501 ? -14.016 -0.817 -38.75 1 62.44 501 SER A O 1
ATOM 3802 N N . LYS A 1 502 ? -15.633 -2.172 -39.25 1 62.31 502 LYS A N 1
ATOM 3803 C CA . LYS A 1 502 ? -16.484 -1.218 -39.969 1 62.31 502 LYS A CA 1
ATOM 3804 C C . LYS A 1 502 ? -17.172 -0.274 -38.969 1 62.31 502 LYS A C 1
ATOM 3806 O O . LYS A 1 502 ? -17.75 0.741 -39.375 1 62.31 502 LYS A O 1
ATOM 3811 N N . HIS A 1 503 ? -17.109 -0.652 -37.688 1 68 503 HIS A N 1
ATOM 3812 C CA . HIS A 1 503 ? -17.906 0.137 -36.75 1 68 503 HIS A CA 1
ATOM 3813 C C . HIS A 1 503 ? -17.031 0.744 -35.656 1 68 503 HIS A C 1
ATOM 3815 O O . HIS A 1 503 ? -16.047 0.144 -35.25 1 68 503 HIS A O 1
ATOM 3821 N N . SER A 1 504 ? -17.203 2.049 -35.438 1 79.38 504 SER A N 1
ATOM 3822 C CA . SER A 1 504 ? -16.562 2.744 -34.312 1 79.38 504 SER A CA 1
ATOM 3823 C C . SER A 1 504 ? -17.453 2.768 -33.094 1 79.38 504 SER A C 1
ATOM 3825 O O . SER A 1 504 ? -18.672 2.912 -33.188 1 79.38 504 SER A O 1
ATOM 3827 N N . ILE A 1 505 ? -16.891 2.471 -31.922 1 85.94 505 ILE A N 1
ATOM 3828 C CA . ILE A 1 505 ? -17.656 2.461 -30.688 1 85.94 505 ILE A CA 1
ATOM 3829 C C . ILE A 1 505 ? -17.547 3.816 -30 1 85.94 505 ILE A C 1
ATOM 3831 O O . ILE A 1 505 ? -17.906 3.951 -28.828 1 85.94 505 ILE A O 1
ATOM 3835 N N . LEU A 1 506 ? -17.109 4.797 -30.688 1 85.56 506 LEU A N 1
ATOM 3836 C CA . LEU A 1 506 ? -16.844 6.117 -30.125 1 85.56 506 LEU A CA 1
ATOM 3837 C C . LEU A 1 506 ? -18.109 6.719 -29.531 1 85.56 506 LEU A C 1
ATOM 3839 O O . LEU A 1 506 ? -18.109 7.199 -28.406 1 85.56 506 LEU A O 1
ATOM 3843 N N . ALA A 1 507 ? -19.203 6.637 -30.234 1 85.31 507 ALA A N 1
ATOM 3844 C CA . ALA A 1 507 ? -20.469 7.242 -29.797 1 85.31 507 ALA A CA 1
ATOM 3845 C C . ALA A 1 507 ? -20.984 6.57 -28.531 1 85.31 507 ALA A C 1
ATOM 3847 O O . ALA A 1 507 ? -21.453 7.246 -27.609 1 85.31 507 ALA A O 1
ATOM 3848 N N . MET A 1 508 ? -20.844 5.305 -28.438 1 89.81 508 MET A N 1
ATOM 3849 C CA . MET A 1 508 ? -21.328 4.539 -27.297 1 89.81 508 MET A CA 1
ATOM 3850 C C . MET A 1 508 ? -20.469 4.797 -26.062 1 89.81 508 MET A C 1
ATOM 3852 O O . MET A 1 508 ? -21 4.898 -24.953 1 89.81 508 MET A O 1
ATOM 3856 N N . VAL A 1 509 ? -19.188 4.926 -26.297 1 89.81 509 VAL A N 1
ATOM 3857 C CA . VAL A 1 509 ? -18.266 5.16 -25.188 1 89.81 509 VAL A CA 1
ATOM 3858 C C . VAL A 1 509 ? -18.438 6.586 -24.672 1 89.81 509 VAL A C 1
ATOM 3860 O O . VAL A 1 509 ? -18.359 6.832 -23.469 1 89.81 509 VAL A O 1
ATOM 3863 N N . GLN A 1 510 ? -18.719 7.488 -25.578 1 86.12 510 GLN A N 1
ATOM 3864 C CA . GLN A 1 510 ? -18.953 8.875 -25.188 1 86.12 510 GLN A CA 1
ATOM 3865 C C . GLN A 1 510 ? -20.188 9 -24.297 1 86.12 510 GLN A C 1
ATOM 3867 O O . GLN A 1 510 ? -20.219 9.797 -23.359 1 86.12 510 GLN A O 1
ATOM 3872 N N . GLN A 1 511 ? -21.156 8.195 -24.578 1 85.94 511 GLN A N 1
ATOM 3873 C CA . GLN A 1 511 ? -22.375 8.203 -23.781 1 85.94 511 GLN A CA 1
ATOM 3874 C C . GLN A 1 511 ? -22.125 7.645 -22.375 1 85.94 511 GLN A C 1
ATOM 3876 O O . GLN A 1 511 ? -22.688 8.133 -21.391 1 85.94 511 GLN A O 1
ATOM 3881 N N . GLN A 1 512 ? -21.281 6.688 -22.328 1 87.5 512 GLN A N 1
ATOM 3882 C CA . GLN A 1 512 ? -20.984 6.047 -21.047 1 87.5 512 GLN A CA 1
ATOM 3883 C C . GLN A 1 512 ? -20.062 6.922 -20.203 1 87.5 512 GLN A C 1
ATOM 3885 O O . GLN A 1 512 ? -20.172 6.93 -18.969 1 87.5 512 GLN A O 1
ATOM 3890 N N . TYR A 1 513 ? -19.203 7.617 -20.891 1 84.81 513 TYR A N 1
ATOM 3891 C CA . TYR A 1 513 ? -18.25 8.477 -20.188 1 84.81 513 TYR A CA 1
ATOM 3892 C C . TYR A 1 513 ? -18.312 9.898 -20.75 1 84.81 513 TYR A C 1
ATOM 3894 O O . TYR A 1 513 ? -17.359 10.359 -21.375 1 84.81 513 TYR A O 1
ATOM 3902 N N . PRO A 1 514 ? -19.344 10.531 -20.406 1 75.88 514 PRO A N 1
ATOM 3903 C CA . PRO A 1 514 ? -19.531 11.859 -20.984 1 75.88 514 PRO A CA 1
ATOM 3904 C C . PRO A 1 514 ? -18.469 12.859 -20.531 1 75.88 514 PRO A C 1
ATOM 3906 O O . PRO A 1 514 ? -18.172 13.82 -21.25 1 75.88 514 PRO A O 1
ATOM 3909 N N . ARG A 1 515 ? -17.812 12.539 -19.5 1 69.12 515 ARG A N 1
ATOM 3910 C CA . ARG A 1 515 ? -16.891 13.523 -18.938 1 69.12 515 ARG A CA 1
ATOM 3911 C C . ARG A 1 515 ? -15.438 13.156 -19.234 1 69.12 515 ARG A C 1
ATOM 3913 O O . ARG A 1 515 ? -14.516 13.766 -18.688 1 69.12 515 ARG A O 1
ATOM 3920 N N . ASP A 1 516 ? -15.32 12.211 -20.062 1 75.81 516 ASP A N 1
ATOM 3921 C CA . ASP A 1 516 ? -13.945 11.82 -20.359 1 75.81 516 ASP A CA 1
ATOM 3922 C C . ASP A 1 516 ? -13.258 12.844 -21.25 1 75.81 516 ASP A C 1
ATOM 3924 O O . ASP A 1 516 ? -13.766 13.172 -22.328 1 75.81 516 ASP A O 1
ATOM 3928 N N . THR A 1 517 ? -12.188 13.375 -20.797 1 70.56 517 THR A N 1
ATOM 3929 C CA . THR A 1 517 ? -11.5 14.477 -21.453 1 70.56 517 THR A CA 1
ATOM 3930 C C . THR A 1 517 ? -10.891 14.023 -22.766 1 70.56 517 THR A C 1
ATOM 3932 O O . THR A 1 517 ? -10.82 14.797 -23.734 1 70.56 517 THR A O 1
ATOM 3935 N N . SER A 1 518 ? -10.469 12.766 -22.844 1 72.69 518 SER A N 1
ATOM 3936 C CA . SER A 1 518 ? -9.828 12.273 -24.047 1 72.69 518 SER A CA 1
ATOM 3937 C C . SER A 1 518 ? -10.82 12.195 -25.203 1 72.69 518 SER A C 1
ATOM 3939 O O . SER A 1 518 ? -10.492 12.555 -26.344 1 72.69 518 SER A O 1
ATOM 3941 N N . ILE A 1 519 ? -11.969 11.82 -24.891 1 74.19 519 ILE A N 1
ATOM 3942 C CA . ILE A 1 519 ? -13.008 11.695 -25.906 1 74.19 519 ILE A CA 1
ATOM 3943 C C . ILE A 1 519 ? -13.492 13.078 -26.328 1 74.19 519 ILE A C 1
ATOM 3945 O O . ILE A 1 519 ? -13.656 13.352 -27.516 1 74.19 519 ILE A O 1
ATOM 3949 N N . SER A 1 520 ? -13.57 13.906 -25.344 1 70.94 520 SER A N 1
ATOM 3950 C CA . SER A 1 520 ? -14.039 15.258 -25.625 1 70.94 520 SER A CA 1
ATOM 3951 C C . SER A 1 520 ? -13.039 16.016 -26.5 1 70.94 520 SER A C 1
ATOM 3953 O O . SER A 1 520 ? -13.438 16.766 -27.391 1 70.94 520 SER A O 1
ATOM 3955 N N . ARG A 1 521 ? -11.852 15.742 -26.281 1 66.56 521 ARG A N 1
ATOM 3956 C CA . ARG A 1 521 ? -10.797 16.391 -27.047 1 66.56 521 ARG A CA 1
ATOM 3957 C C . ARG A 1 521 ? -10.797 15.914 -28.5 1 66.56 521 ARG A C 1
ATOM 3959 O O . ARG A 1 521 ? -10.445 16.672 -29.406 1 66.56 521 ARG A O 1
ATOM 3966 N N . PHE A 1 522 ? -11.148 14.672 -28.609 1 68.31 522 PHE A N 1
ATOM 3967 C CA . PHE A 1 522 ? -11.148 14.078 -29.938 1 68.31 522 PHE A CA 1
ATOM 3968 C C . PHE A 1 522 ? -12.375 14.516 -30.734 1 68.31 522 PHE A C 1
ATOM 3970 O O . PHE A 1 522 ? -12.273 14.836 -31.922 1 68.31 522 PHE A O 1
ATOM 3977 N N . VAL A 1 523 ? -13.453 14.555 -30.125 1 66.06 523 VAL A N 1
ATOM 3978 C CA . VAL A 1 523 ? -14.719 14.859 -30.781 1 66.06 523 VAL A CA 1
ATOM 3979 C C . VAL A 1 523 ? -14.82 16.359 -31.031 1 66.06 523 VAL A C 1
ATOM 3981 O O . VAL A 1 523 ? -15.32 16.797 -32.062 1 66.06 523 VAL A O 1
ATOM 3984 N N . HIS A 1 524 ? -14.352 17.125 -30.031 1 61.28 524 HIS A N 1
ATOM 3985 C CA . HIS A 1 524 ? -14.391 18.578 -30.156 1 61.28 524 HIS A CA 1
ATOM 3986 C C . HIS A 1 524 ? -12.992 19.172 -30.062 1 61.28 524 HIS A C 1
ATOM 3988 O O . HIS A 1 524 ? -12.625 19.734 -29.031 1 61.28 524 HIS A O 1
ATOM 3994 N N . PRO A 1 525 ? -12.125 18.844 -31.172 1 55.72 525 PRO A N 1
ATOM 3995 C CA . PRO A 1 525 ? -10.734 19.297 -31.109 1 55.72 525 PRO A CA 1
ATOM 3996 C C . PRO A 1 525 ? -10.617 20.797 -30.891 1 55.72 525 PRO A C 1
ATOM 3998 O O . PRO A 1 525 ? -9.516 21.344 -30.969 1 55.72 525 PRO A O 1
ATOM 4001 N N . ARG A 1 526 ? -11.68 21.531 -30.453 1 49.16 526 ARG A N 1
ATOM 4002 C CA . ARG A 1 526 ? -11.492 22.969 -30.297 1 49.16 526 ARG A CA 1
ATOM 4003 C C . ARG A 1 526 ? -10.562 23.266 -29.125 1 49.16 526 ARG A C 1
ATOM 4005 O O . ARG A 1 526 ? -10.5 22.5 -28.156 1 49.16 526 ARG A O 1
ATOM 4012 N N . LEU A 1 527 ? -9.445 24.031 -29.5 1 49.97 527 LEU A N 1
ATOM 4013 C CA . LEU A 1 527 ? -8.633 24.594 -28.422 1 49.97 527 LEU A CA 1
ATOM 4014 C C . LEU A 1 527 ? -9.477 25.469 -27.516 1 49.97 527 LEU A C 1
ATOM 4016 O O . LEU A 1 527 ? -10.281 26.281 -27.984 1 49.97 527 LEU A O 1
ATOM 4020 N N . PRO A 1 528 ? -9.414 25.641 -26.078 1 49.47 528 PRO A N 1
ATOM 4021 C CA . PRO A 1 528 ? -9.469 24.844 -24.844 1 49.47 528 PRO A CA 1
ATOM 4022 C C . PRO A 1 528 ? -10.578 23.797 -24.875 1 49.47 528 PRO A C 1
ATOM 4024 O O . PRO A 1 528 ? -11.617 24 -25.5 1 49.47 528 PRO A O 1
ATOM 4027 N N . PRO A 1 529 ? -10.344 22.578 -24.875 1 48.59 529 PRO A N 1
ATOM 4028 C CA . PRO A 1 529 ? -11.375 21.531 -24.891 1 48.59 529 PRO A CA 1
ATOM 4029 C C . PRO A 1 529 ? -12.664 21.969 -24.188 1 48.59 529 PRO A C 1
ATOM 4031 O O . PRO A 1 529 ? -12.617 22.766 -23.25 1 48.59 529 PRO A O 1
ATOM 4034 N N . LEU A 1 530 ? -13.859 22.062 -24.812 1 44.94 530 LEU A N 1
ATOM 4035 C CA . LEU A 1 530 ? -15.148 22.391 -24.219 1 44.94 530 LEU A CA 1
ATOM 4036 C C . LEU A 1 530 ? -15.312 21.719 -22.859 1 44.94 530 LEU A C 1
ATOM 4038 O O . LEU A 1 530 ? -15.266 20.484 -22.766 1 44.94 530 LEU A O 1
ATOM 4042 N N . THR A 1 531 ? -14.586 21.984 -21.922 1 41.88 531 THR A N 1
ATOM 4043 C CA . THR A 1 531 ? -14.945 21.5 -20.594 1 41.88 531 THR A CA 1
ATOM 4044 C C . THR A 1 531 ? -16.469 21.391 -20.453 1 41.88 531 THR A C 1
ATOM 4046 O O . THR A 1 531 ? -17.188 22.312 -20.828 1 41.88 531 THR A O 1
ATOM 4049 N N . THR A 1 532 ? -17.047 20.219 -20.484 1 41.03 532 THR A N 1
ATOM 4050 C CA . THR A 1 532 ? -18.484 20.031 -20.344 1 41.03 532 THR A CA 1
ATOM 4051 C C . THR A 1 532 ? -19.109 21.203 -19.578 1 41.03 532 THR A C 1
ATOM 4053 O O . THR A 1 532 ? -19.953 21.922 -20.094 1 41.03 532 THR A O 1
ATOM 4056 N N . GLU A 1 533 ? -19.969 20.906 -18.391 1 40 533 GLU A N 1
ATOM 4057 C CA . GLU A 1 533 ? -20.984 21.703 -17.703 1 40 533 GLU A CA 1
ATOM 4058 C C . GLU A 1 533 ? -20.375 22.875 -16.953 1 40 533 GLU A C 1
ATOM 4060 O O . GLU A 1 533 ? -19.672 22.703 -15.961 1 40 533 GLU A O 1
ATOM 4065 N N . ARG A 1 534 ? -19.906 23.922 -17.656 1 41.62 534 ARG A N 1
ATOM 4066 C CA . ARG A 1 534 ? -19.641 25.188 -17 1 41.62 534 ARG A CA 1
ATOM 4067 C C . ARG A 1 534 ? -20.75 25.516 -16 1 41.62 534 ARG A C 1
ATOM 4069 O O . ARG A 1 534 ? -21.875 25.844 -16.391 1 41.62 534 ARG A O 1
ATOM 4076 N N . ARG A 1 535 ? -20.797 24.859 -14.898 1 41.28 535 ARG A N 1
ATOM 4077 C CA . ARG A 1 535 ? -21.75 25.359 -13.914 1 41.28 535 ARG A CA 1
ATOM 4078 C C . ARG A 1 535 ? -21.344 26.734 -13.406 1 41.28 535 ARG A C 1
ATOM 4080 O O . ARG A 1 535 ? -20.266 26.906 -12.836 1 41.28 535 ARG A O 1
ATOM 4087 N N . TYR A 1 536 ? -21.766 27.812 -14.094 1 39.19 536 TYR A N 1
ATOM 4088 C CA . TYR A 1 536 ? -21.625 29.172 -13.57 1 39.19 536 TYR A CA 1
ATOM 4089 C C . TYR A 1 536 ? -22.047 29.234 -12.109 1 39.19 536 TYR A C 1
ATOM 4091 O O . TYR A 1 536 ? -23.156 28.797 -11.758 1 39.19 536 TYR A O 1
ATOM 4099 N N . LEU A 1 537 ? -21.109 29.047 -11.258 1 41.53 537 LEU A N 1
ATOM 4100 C CA . LEU A 1 537 ? -21.562 29.438 -9.922 1 41.53 537 LEU A CA 1
ATOM 4101 C C . LEU A 1 537 ? -22.328 30.75 -9.961 1 41.53 537 LEU A C 1
ATOM 4103 O O . LEU A 1 537 ? -21.938 31.688 -10.664 1 41.53 537 LEU A O 1
ATOM 4107 N N . PRO A 1 538 ? -23.641 30.828 -9.781 1 36.28 538 PRO A N 1
ATOM 4108 C CA . PRO A 1 538 ? -24.297 32.125 -9.734 1 36.28 538 PRO A CA 1
ATOM 4109 C C . PRO A 1 538 ? -23.484 33.188 -8.969 1 36.28 538 PRO A C 1
ATOM 4111 O O . PRO A 1 538 ? -23.094 32.938 -7.824 1 36.28 538 PRO A O 1
ATOM 4114 N N . VAL A 1 539 ? -22.531 33.844 -9.633 1 35.88 539 VAL A N 1
ATOM 4115 C CA . VAL A 1 539 ? -21.953 35 -8.984 1 35.88 539 VAL A CA 1
ATOM 4116 C C . VAL A 1 539 ? -23.016 35.781 -8.219 1 35.88 539 VAL A C 1
ATOM 4118 O O . VAL A 1 539 ? -24.109 36.031 -8.758 1 35.88 539 VAL A O 1
ATOM 4121 N N . SER A 1 540 ? -23.078 35.781 -6.973 1 32.59 540 SER A N 1
ATOM 4122 C CA . SER A 1 540 ? -23.922 36.781 -6.32 1 32.59 540 SER A CA 1
ATOM 4123 C C . SER A 1 540 ? -23.797 38.125 -7.012 1 32.59 540 SER A C 1
ATOM 4125 O O . SER A 1 540 ? -22.703 38.656 -7.172 1 32.59 540 SER A O 1
ATOM 4127 N N . SER A 1 541 ? -24.672 38.5 -7.984 1 29.42 541 SER A N 1
ATOM 4128 C CA . SER A 1 541 ? -24.906 39.844 -8.547 1 29.42 541 SER A CA 1
ATOM 4129 C C . SER A 1 541 ? -24.641 40.938 -7.516 1 29.42 541 SER A C 1
ATOM 4131 O O . SER A 1 541 ? -25.234 40.906 -6.438 1 29.42 541 SER A O 1
ATOM 4133 N N . SER A 1 542 ? -23.516 41.531 -7.395 1 27.61 542 SER A N 1
ATOM 4134 C CA . SER A 1 542 ? -23.609 42.844 -6.797 1 27.61 542 SER A CA 1
ATOM 4135 C C . SER A 1 542 ? -24.875 43.562 -7.25 1 27.61 542 SER A C 1
ATOM 4137 O O . SER A 1 542 ? -25.25 43.5 -8.414 1 27.61 542 SER A O 1
ATOM 4139 N N . LEU A 1 543 ? -25.812 43.906 -6.367 1 29.06 543 LEU A N 1
ATOM 4140 C CA . LEU A 1 543 ? -26.906 44.875 -6.551 1 29.06 543 LEU A CA 1
ATOM 4141 C C . LEU A 1 543 ? -26.469 46.062 -7.398 1 29.06 543 LEU A C 1
ATOM 4143 O O . LEU A 1 543 ? -25.844 47 -6.887 1 29.06 543 LEU A O 1
ATOM 4147 N N . GLY A 1 544 ? -25.875 45.906 -8.5 1 23.17 544 GLY A N 1
ATOM 4148 C CA . GLY A 1 544 ? -25.812 47.156 -9.273 1 23.17 544 GLY A CA 1
ATOM 4149 C C . GLY A 1 544 ? -27.141 47.906 -9.305 1 23.17 544 GLY A C 1
ATOM 4150 O O . GLY A 1 544 ? -28.203 47.312 -9.086 1 23.17 544 GLY A O 1
ATOM 4151 N N . GLU A 1 545 ? -27.156 49.281 -9.148 1 25.34 545 GLU A N 1
ATOM 4152 C CA . GLU A 1 545 ? -28.219 50.25 -9.359 1 25.34 545 GLU A CA 1
ATOM 4153 C C . GLU A 1 545 ? -29 49.969 -10.633 1 25.34 545 GLU A C 1
ATOM 4155 O O . GLU A 1 545 ? -28.422 49.625 -11.664 1 25.34 545 GLU A O 1
ATOM 4160 N N . GLU A 1 546 ? -30.25 49.562 -10.539 1 26.58 546 GLU A N 1
ATOM 4161 C CA . GLU A 1 546 ? -31.297 49.625 -11.555 1 26.58 546 GLU A CA 1
ATOM 4162 C C . GLU A 1 546 ? -31.141 50.875 -12.414 1 26.58 546 GLU A C 1
ATOM 4164 O O . GLU A 1 546 ? -31.438 52 -11.977 1 26.58 546 GLU A O 1
ATOM 4169 N N . GLU A 1 547 ? -30.062 51.094 -13.039 1 23.91 547 GLU A N 1
ATOM 4170 C CA . GLU A 1 547 ? -30.359 52.156 -14 1 23.91 547 GLU A CA 1
ATOM 4171 C C . GLU A 1 547 ? -31.609 51.812 -14.812 1 23.91 547 GLU A C 1
ATOM 4173 O O . GLU A 1 547 ? -31.688 50.781 -15.438 1 23.91 547 GLU A O 1
ATOM 4178 N N . GLU A 1 548 ? -32.75 52.438 -14.414 1 25.41 548 GLU A N 1
ATOM 4179 C CA . GLU A 1 548 ? -34.031 52.656 -15.109 1 25.41 548 GLU A CA 1
ATOM 4180 C C . GLU A 1 548 ? -33.781 52.969 -16.578 1 25.41 548 GLU A C 1
ATOM 4182 O O . GLU A 1 548 ? -33.375 54.094 -16.938 1 25.41 548 GLU A O 1
ATOM 4187 N N . LEU A 1 549 ? -33.094 52.219 -17.188 1 22.84 549 LEU A N 1
ATOM 4188 C CA . LEU A 1 549 ? -33.281 52.594 -18.594 1 22.84 549 LEU A CA 1
ATOM 4189 C C . LEU A 1 549 ? -34.781 52.688 -18.922 1 22.84 549 LEU A C 1
ATOM 4191 O O . LEU A 1 549 ? -35.531 51.719 -18.75 1 22.84 549 LEU A O 1
ATOM 4195 N N . ASP A 1 550 ? -35.312 53.969 -18.891 1 22.66 550 ASP A N 1
ATOM 4196 C CA . ASP A 1 550 ? -36.531 54.562 -19.375 1 22.66 550 ASP A CA 1
ATOM 4197 C C . ASP A 1 550 ? -36.875 54.062 -20.766 1 22.66 550 ASP A C 1
ATOM 4199 O O . ASP A 1 550 ? -36.281 54.5 -21.766 1 22.66 550 ASP A O 1
ATOM 4203 N N . GLU A 1 551 ? -36.719 52.844 -21.016 1 23.05 551 GLU A N 1
ATOM 4204 C CA . GLU A 1 551 ? -37.469 52.656 -22.266 1 23.05 551 GLU A CA 1
ATOM 4205 C C . GLU A 1 551 ? -38.844 53.281 -22.203 1 23.05 551 GLU A C 1
ATOM 4207 O O . GLU A 1 551 ? -39.656 52.938 -21.328 1 23.05 551 GLU A O 1
ATOM 4212 N N . GLU A 1 552 ? -38.938 54.5 -22.656 1 21.45 552 GLU A N 1
ATOM 4213 C CA . GLU A 1 552 ? -40.094 55.344 -22.984 1 21.45 552 GLU A CA 1
ATOM 4214 C C . GLU A 1 552 ? -41.156 54.562 -23.719 1 21.45 552 GLU A C 1
ATOM 4216 O O . GLU A 1 552 ? -41.094 54.406 -24.938 1 21.45 552 GLU A O 1
ATOM 4221 N N . MET A 1 553 ? -41.406 53.312 -23.359 1 21.5 553 MET A N 1
ATOM 4222 C CA . MET A 1 553 ? -42.625 52.969 -24.078 1 21.5 553 MET A CA 1
ATOM 4223 C C . MET A 1 553 ? -43.75 53.969 -23.75 1 21.5 553 MET A C 1
ATOM 4225 O O . MET A 1 553 ? -43.906 54.344 -22.594 1 21.5 553 MET A O 1
ATOM 4229 N N . GLU A 1 554 ? -44.25 54.719 -24.719 1 19.94 554 GLU A N 1
ATOM 4230 C CA . GLU A 1 554 ? -45.375 55.625 -24.844 1 19.94 554 GLU A CA 1
ATOM 4231 C C . GLU A 1 554 ? -46.656 55.031 -24.328 1 19.94 554 GLU A C 1
ATOM 4233 O O . GLU A 1 554 ? -47.344 54.281 -25.047 1 19.94 554 GLU A O 1
ATOM 4238 N N . ILE A 1 555 ? -46.656 54.156 -23.297 1 20.44 555 ILE A N 1
ATOM 4239 C CA . ILE A 1 555 ? -48.062 53.875 -23.031 1 20.44 555 ILE A CA 1
ATOM 4240 C C . ILE A 1 555 ? -48.781 55.156 -22.656 1 20.44 555 ILE A C 1
ATOM 4242 O O . ILE A 1 555 ? -48.25 55.969 -21.891 1 20.44 555 ILE A O 1
ATOM 4246 N N . GLU A 1 556 ? -49.938 55.469 -23.312 1 19.23 556 GLU A N 1
ATOM 4247 C CA . GLU A 1 556 ? -51.031 56.406 -23.281 1 19.23 556 GLU A CA 1
ATOM 4248 C C . GLU A 1 556 ? -51.656 56.469 -21.875 1 19.23 556 GLU A C 1
ATOM 4250 O O . GLU A 1 556 ? -51.656 55.469 -21.141 1 19.23 556 GLU A O 1
ATOM 4255 N N . GLU A 1 557 ? -51.906 57.719 -21.297 1 19.06 557 GLU A N 1
ATOM 4256 C CA . GLU A 1 557 ? -52.25 58.562 -20.141 1 19.06 557 GLU A CA 1
ATOM 4257 C C . GLU A 1 557 ? -53.562 58.125 -19.516 1 19.06 557 GLU A C 1
ATOM 4259 O O . GLU A 1 557 ? -54.094 58.812 -18.625 1 19.06 557 GLU A O 1
ATOM 4264 N N . GLU A 1 558 ? -54.062 56.812 -19.672 1 19.02 558 GLU A N 1
ATOM 4265 C CA . GLU A 1 558 ? -55.469 57.031 -19.312 1 19.02 558 GLU A CA 1
ATOM 4266 C C . GLU A 1 558 ? -55.594 57.438 -17.859 1 19.02 558 GLU A C 1
ATOM 4268 O O . GLU A 1 558 ? -54.844 56.969 -17 1 19.02 558 GLU A O 1
ATOM 4273 N N . GLU A 1 559 ? -56.438 58.406 -17.438 1 17.94 559 GLU A N 1
ATOM 4274 C CA . GLU A 1 559 ? -56.812 59.406 -16.453 1 17.94 559 GLU A CA 1
ATOM 4275 C C . GLU A 1 559 ? -57.406 58.75 -15.195 1 17.94 559 GLU A C 1
ATOM 4277 O O . GLU A 1 559 ? -57.688 59.406 -14.211 1 17.94 559 GLU A O 1
ATOM 4282 N N . GLU A 1 560 ? -57.406 57.375 -15.016 1 18.83 560 GLU A N 1
ATOM 4283 C CA . GLU A 1 560 ? -58.594 57.219 -14.195 1 18.83 560 GLU A CA 1
ATOM 4284 C C . GLU A 1 560 ? -58.375 57.781 -12.789 1 18.83 560 GLU A C 1
ATOM 4286 O O . GLU A 1 560 ? -57.281 57.75 -12.273 1 18.83 560 GLU A O 1
ATOM 4291 N N . THR A 1 561 ? -59.375 58.25 -12.094 1 17.81 561 THR A N 1
ATOM 4292 C CA . THR A 1 561 ? -59.906 59.219 -11.133 1 17.81 561 THR A CA 1
ATOM 4293 C C . THR A 1 561 ? -59.688 58.75 -9.703 1 17.81 561 THR A C 1
ATOM 4295 O O . THR A 1 561 ? -59.344 59.531 -8.82 1 17.81 561 THR A O 1
ATOM 4298 N N . SER A 1 562 ? -60.031 57.469 -9.273 1 18.66 562 SER A N 1
ATOM 4299 C CA . SER A 1 562 ? -60.969 57.562 -8.156 1 18.66 562 SER A CA 1
ATOM 4300 C C . SER A 1 562 ? -60.219 57.812 -6.84 1 18.66 562 SER A C 1
ATOM 4302 O O . SER A 1 562 ? -59 57.562 -6.746 1 18.66 562 SER A O 1
ATOM 4304 N N . GLY A 1 563 ? -60.844 57.812 -5.664 1 18.19 563 GLY A N 1
ATOM 4305 C CA . GLY A 1 563 ? -61.156 58.594 -4.473 1 18.19 563 GLY A CA 1
ATOM 4306 C C . GLY A 1 563 ? -60.469 58.094 -3.229 1 18.19 563 GLY A C 1
ATOM 4307 O O . GLY A 1 563 ? -60.781 58.5 -2.113 1 18.19 563 GLY A O 1
ATOM 4308 N N . ILE A 1 564 ? -59.562 57.062 -3.354 1 18.19 564 ILE A N 1
ATOM 4309 C CA . ILE A 1 564 ? -59.562 56.281 -2.111 1 18.19 564 ILE A CA 1
ATOM 4310 C C . ILE A 1 564 ? -58.969 57.125 -0.987 1 18.19 564 ILE A C 1
ATOM 4312 O O . ILE A 1 564 ? -57.938 57.812 -1.176 1 18.19 564 ILE A O 1
ATOM 4316 N N . GLU A 1 565 ? -59.531 56.938 0.12 1 19.06 565 GLU A N 1
ATOM 4317 C CA . GLU A 1 565 ? -59.75 57.688 1.352 1 19.06 565 GLU A CA 1
ATOM 4318 C C . GLU A 1 565 ? -58.5 57.719 2.207 1 19.06 565 GLU A C 1
ATOM 4320 O O . GLU A 1 565 ? -57.625 56.844 2.062 1 19.06 565 GLU A O 1
ATOM 4325 N N . PRO A 1 566 ? -58.531 58.438 3.367 1 19.06 566 PRO A N 1
ATOM 4326 C CA . PRO A 1 566 ? -57.75 59.344 4.191 1 19.06 566 PRO A CA 1
ATOM 4327 C C . PRO A 1 566 ? -56.875 58.594 5.223 1 19.06 566 PRO A C 1
ATOM 4329 O O . PRO A 1 566 ? -57.406 58.188 6.27 1 19.06 566 PRO A O 1
ATOM 4332 N N . VAL A 1 567 ? -56 57.656 4.844 1 18.45 567 VAL A N 1
ATOM 4333 C CA . VAL A 1 567 ? -55.438 56.781 5.852 1 18.45 567 VAL A CA 1
ATOM 4334 C C . VAL A 1 567 ? -54.562 57.594 6.805 1 18.45 567 VAL A C 1
ATOM 4336 O O . VAL A 1 567 ? -53.594 58.219 6.379 1 18.45 567 VAL A O 1
ATOM 4339 N N . SER A 1 568 ? -54.969 57.719 7.949 1 16.67 568 SER A N 1
ATOM 4340 C CA . SER A 1 568 ? -54.5 58.688 8.945 1 16.67 568 SER A CA 1
ATOM 4341 C C . SER A 1 568 ? -53.094 58.375 9.438 1 16.67 568 SER A C 1
ATOM 4343 O O . SER A 1 568 ? -52.625 57.25 9.25 1 16.67 568 SER A O 1
ATOM 4345 N N . ALA A 1 569 ? -52.781 58.719 10.758 1 16.94 569 ALA A N 1
ATOM 4346 C CA . ALA A 1 569 ? -51.844 59.688 11.352 1 16.94 569 ALA A CA 1
ATOM 4347 C C . ALA A 1 569 ? -50.594 58.969 11.859 1 16.94 569 ALA A C 1
ATOM 4349 O O . ALA A 1 569 ? -49.469 59.375 11.539 1 16.94 569 ALA A O 1
ATOM 4350 N N . SER A 1 570 ? -50.531 58.188 13.039 1 16.83 570 SER A N 1
ATOM 4351 C CA . SER A 1 570 ? -49.875 58.781 14.195 1 16.83 570 SER A CA 1
ATOM 4352 C C . SER A 1 570 ? -48.406 58.375 14.297 1 16.83 570 SER A C 1
ATOM 4354 O O . SER A 1 570 ? -48 57.375 13.672 1 16.83 570 SER A O 1
ATOM 4356 N N . SER A 1 571 ? -47.656 58.625 15.555 1 16.77 571 SER A N 1
ATOM 4357 C CA . SER A 1 571 ? -46.469 59.344 15.984 1 16.77 571 SER A CA 1
ATOM 4358 C C . SER A 1 571 ? -45.312 58.375 16.234 1 16.77 571 SER A C 1
ATOM 4360 O O . SER A 1 571 ? -44.156 58.688 15.906 1 16.77 571 SER A O 1
ATOM 4362 N N . ALA A 1 572 ? -45.344 57.281 17.047 1 19.8 572 ALA A N 1
ATOM 4363 C CA . ALA A 1 572 ? -44.562 57.344 18.281 1 19.8 572 ALA A CA 1
ATOM 4364 C C . ALA A 1 572 ? -43.125 56.906 18.016 1 19.8 572 ALA A C 1
ATOM 4366 O O . ALA A 1 572 ? -42.844 56.188 17.047 1 19.8 572 ALA A O 1
ATOM 4367 N N . PRO A 1 573 ? -42.219 56.844 19.125 1 18.94 573 PRO A N 1
ATOM 4368 C CA . PRO A 1 573 ? -40.875 57.281 19.406 1 18.94 573 PRO A CA 1
ATOM 4369 C C . PRO A 1 573 ? -39.812 56.25 19 1 18.94 573 PRO A C 1
ATOM 4371 O O . PRO A 1 573 ? -40.188 55.125 18.656 1 18.94 573 PRO A O 1
ATOM 4374 N N . VAL A 1 574 ? -38.75 56.125 19.75 1 18.7 574 VAL A N 1
ATOM 4375 C CA . VAL A 1 574 ? -37.281 56.312 19.609 1 18.7 574 VAL A CA 1
ATOM 4376 C C . VAL A 1 574 ? -36.625 54.938 19.422 1 18.7 574 VAL A C 1
ATOM 4378 O O . VAL A 1 574 ? -35.844 54.781 18.5 1 18.7 574 VAL A O 1
ATOM 4381 N N . THR A 1 575 ? -36.594 54.062 20.484 1 17.94 575 THR A N 1
ATOM 4382 C CA . THR A 1 575 ? -35.312 53.875 21.172 1 17.94 575 THR A CA 1
ATOM 4383 C C . THR A 1 575 ? -34.5 52.812 20.469 1 17.94 575 THR A C 1
ATOM 4385 O O . THR A 1 575 ? -33.344 53.031 20.125 1 17.94 575 THR A O 1
ATOM 4388 N N . THR A 1 576 ? -34.312 51.625 21.219 1 20.17 576 THR A N 1
ATOM 4389 C CA . THR A 1 576 ? -33.219 50.812 21.797 1 20.17 576 THR A CA 1
ATOM 4390 C C . THR A 1 576 ? -32.75 49.75 20.828 1 20.17 576 THR A C 1
ATOM 4392 O O . THR A 1 576 ? -33.562 49.094 20.188 1 20.17 576 THR A O 1
ATOM 4395 N N . ASN A 1 577 ? -31.453 49.688 20.484 1 18.55 577 ASN A N 1
ATOM 4396 C CA . ASN A 1 577 ? -30.734 49.031 19.406 1 18.55 577 ASN A CA 1
ATOM 4397 C C . ASN A 1 577 ? -30.75 47.5 19.562 1 18.55 577 ASN A C 1
ATOM 4399 O O . ASN A 1 577 ? -30.016 46.969 20.375 1 18.55 577 ASN A O 1
ATOM 4403 N N . THR A 1 578 ? -31.922 46.875 19.688 1 17.84 578 THR A N 1
ATOM 4404 C CA . THR A 1 578 ? -31.953 45.469 20.031 1 17.84 578 THR A CA 1
ATOM 4405 C C . THR A 1 578 ? -31.219 44.625 18.969 1 17.84 578 THR A C 1
ATOM 4407 O O . THR A 1 578 ? -31.578 44.656 17.797 1 17.84 578 THR A O 1
ATOM 4410 N N . PHE A 1 579 ? -29.891 44.25 19.266 1 19.92 579 PHE A N 1
ATOM 4411 C CA . PHE A 1 579 ? -29.062 43.438 18.406 1 19.92 579 PHE A CA 1
ATOM 4412 C C . PHE A 1 579 ? -29.797 42.156 18 1 19.92 579 PHE A C 1
ATOM 4414 O O . PHE A 1 579 ? -30 41.25 18.812 1 19.92 579 PHE A O 1
ATOM 4421 N N . ALA A 1 580 ? -30.688 42.125 17.188 1 21.39 580 ALA A N 1
ATOM 4422 C CA . ALA A 1 580 ? -31.594 41.031 16.844 1 21.39 580 ALA A CA 1
ATOM 4423 C C . ALA A 1 580 ? -30.828 39.875 16.219 1 21.39 580 ALA A C 1
ATOM 4425 O O . ALA A 1 580 ? -30.109 40.062 15.242 1 21.39 580 ALA A O 1
ATOM 4426 N N . SER A 1 581 ? -30.562 38.938 17.094 1 21.94 581 SER A N 1
ATOM 4427 C CA . SER A 1 581 ? -30.031 37.594 16.859 1 21.94 581 SER A CA 1
ATOM 4428 C C . SER A 1 581 ? -30.656 36.969 15.625 1 21.94 581 SER A C 1
ATOM 4430 O O . SER A 1 581 ? -31.859 36.719 15.594 1 21.94 581 SER A O 1
ATOM 4432 N N . THR A 1 582 ? -30.312 37.406 14.516 1 21.97 582 THR A N 1
ATOM 4433 C CA . THR A 1 582 ? -30.906 36.875 13.289 1 21.97 582 THR A CA 1
ATOM 4434 C C . THR A 1 582 ? -30.891 35.344 13.297 1 21.97 582 THR A C 1
ATOM 4436 O O . THR A 1 582 ? -29.844 34.75 13.523 1 21.97 582 THR A O 1
ATOM 4439 N N . ALA A 1 583 ? -32.031 34.781 13.586 1 24.39 583 ALA A N 1
ATOM 4440 C CA . ALA A 1 583 ? -32.406 33.375 13.469 1 24.39 583 ALA A CA 1
ATOM 4441 C C . ALA A 1 583 ? -31.984 32.781 12.117 1 24.39 583 ALA A C 1
ATOM 4443 O O . ALA A 1 583 ? -32.5 33.219 11.07 1 24.39 583 ALA A O 1
ATOM 4444 N N . PHE A 1 584 ? -30.688 32.5 11.977 1 24.48 584 PHE A N 1
ATOM 4445 C CA . PHE A 1 584 ? -30.203 31.781 10.805 1 24.48 584 PHE A CA 1
ATOM 4446 C C . PHE A 1 584 ? -31.125 30.625 10.461 1 24.48 584 PHE A C 1
ATOM 4448 O O . PHE A 1 584 ? -31.375 29.75 11.297 1 24.48 584 PHE A O 1
ATOM 4455 N N . ARG A 1 585 ? -32.156 30.875 9.688 1 27.31 585 ARG A N 1
ATOM 4456 C CA . ARG A 1 585 ? -32.969 29.828 9.102 1 27.31 585 ARG A CA 1
ATOM 4457 C C . ARG A 1 585 ? -32.125 28.688 8.555 1 27.31 585 ARG A C 1
ATOM 4459 O O . ARG A 1 585 ? -31.188 28.938 7.785 1 27.31 585 ARG A O 1
ATOM 4466 N N . GLU A 1 586 ? -32.031 27.641 9.273 1 31.75 586 GLU A N 1
ATOM 4467 C CA . GLU A 1 586 ? -31.406 26.391 8.875 1 31.75 586 GLU A CA 1
ATOM 4468 C C . GLU A 1 586 ? -31.703 26.062 7.414 1 31.75 586 GLU A C 1
ATOM 4470 O O . GLU A 1 586 ? -32.875 25.938 7.031 1 31.75 586 GLU A O 1
ATOM 4475 N N . PRO A 1 587 ? -31.094 26.734 6.492 1 33.59 587 PRO A N 1
ATOM 4476 C CA . PRO A 1 587 ? -31.453 26.219 5.164 1 33.59 587 PRO A CA 1
ATOM 4477 C C . PRO A 1 587 ? -31.594 24.703 5.141 1 33.59 587 PRO A C 1
ATOM 4479 O O . PRO A 1 587 ? -30.672 23.984 5.566 1 33.59 587 PRO A O 1
ATOM 4482 N N . GLU A 1 588 ? -32.812 24.125 5.312 1 35.94 588 GLU A N 1
ATOM 4483 C CA . GLU A 1 588 ? -33.344 22.766 5.363 1 35.94 588 GLU A CA 1
ATOM 4484 C C . GLU A 1 588 ? -32.812 21.938 4.188 1 35.94 588 GLU A C 1
ATOM 4486 O O . GLU A 1 588 ? -33.312 20.828 3.938 1 35.94 588 GLU A O 1
ATOM 4491 N N . ASN A 1 589 ? -32.219 22.484 3.168 1 35.34 589 ASN A N 1
ATOM 4492 C CA . ASN A 1 589 ? -32.156 21.516 2.082 1 35.34 589 ASN A CA 1
ATOM 4493 C C . ASN A 1 589 ? -31.203 20.375 2.387 1 35.34 589 ASN A C 1
ATOM 4495 O O . ASN A 1 589 ? -29.984 20.562 2.385 1 35.34 589 ASN A O 1
ATOM 4499 N N . PRO A 1 590 ? -31.656 19.469 3.234 1 44.81 590 PRO A N 1
ATOM 4500 C CA . PRO A 1 590 ? -30.828 18.266 3.381 1 44.81 590 PRO A CA 1
ATOM 4501 C C . PRO A 1 590 ? -30.375 17.703 2.039 1 44.81 590 PRO A C 1
ATOM 4503 O O . PRO A 1 590 ? -31.172 17.562 1.111 1 44.81 590 PRO A O 1
ATOM 4506 N N . VAL A 1 591 ? -29.188 17.969 1.731 1 48.03 591 VAL A N 1
ATOM 4507 C CA . VAL A 1 591 ? -28.688 17.266 0.554 1 48.03 591 VAL A CA 1
ATOM 4508 C C . VAL A 1 591 ? -28.922 15.773 0.708 1 48.03 591 VAL A C 1
ATOM 4510 O O . VAL A 1 591 ? -28.344 15.133 1.59 1 48.03 591 VAL A O 1
ATOM 4513 N N . VAL A 1 592 ? -30.109 15.383 0.368 1 49.06 592 VAL A N 1
ATOM 4514 C CA . VAL A 1 592 ? -30.422 13.953 0.324 1 49.06 592 VAL A CA 1
ATOM 4515 C C . VAL A 1 592 ? -29.531 13.258 -0.707 1 49.06 592 VAL A C 1
ATOM 4517 O O . VAL A 1 592 ? -29.531 13.641 -1.881 1 49.06 592 VAL A O 1
ATOM 4520 N N . VAL A 1 593 ? -28.5 12.719 -0.251 1 48.31 593 VAL A N 1
ATOM 4521 C CA . VAL A 1 593 ? -27.781 11.859 -1.182 1 48.31 593 VAL A CA 1
ATOM 4522 C C . VAL A 1 593 ? -28.609 10.617 -1.484 1 48.31 593 VAL A C 1
ATOM 4524 O O . VAL A 1 593 ? -28.859 9.789 -0.6 1 48.31 593 VAL A O 1
ATOM 4527 N N . ASP A 1 594 ? -29.562 10.656 -2.449 1 46.78 594 ASP A N 1
ATOM 4528 C CA . ASP A 1 594 ? -30.547 9.664 -2.852 1 46.78 594 ASP A CA 1
ATOM 4529 C C . ASP A 1 594 ? -29.922 8.281 -2.996 1 46.78 594 ASP A C 1
ATOM 4531 O O . ASP A 1 594 ? -30.609 7.266 -2.967 1 46.78 594 ASP A O 1
ATOM 4535 N N . ALA A 1 595 ? -28.625 8.273 -3.389 1 48.44 595 ALA A N 1
ATOM 4536 C CA . ALA A 1 595 ? -28.094 6.93 -3.617 1 48.44 595 ALA A CA 1
ATOM 4537 C C . ALA A 1 595 ? -27.047 6.566 -2.562 1 48.44 595 ALA A C 1
ATOM 4539 O O . ALA A 1 595 ? -26.344 7.441 -2.051 1 48.44 595 ALA A O 1
ATOM 4540 N N . PRO A 1 596 ? -27.344 5.395 -1.981 1 47.72 596 PRO A N 1
ATOM 4541 C CA . PRO A 1 596 ? -26.328 4.926 -1.047 1 47.72 596 PRO A CA 1
ATOM 4542 C C . PRO A 1 596 ? -24.906 5.219 -1.533 1 47.72 596 PRO A C 1
ATOM 4544 O O . PRO A 1 596 ? -24.656 5.25 -2.74 1 47.72 596 PRO A O 1
ATOM 4547 N N . PHE A 1 597 ? -24.234 5.797 -0.709 1 51.25 597 PHE A N 1
ATOM 4548 C CA . PHE A 1 597 ? -22.844 6.121 -0.964 1 51.25 597 PHE A CA 1
ATOM 4549 C C . PHE A 1 597 ? -22.141 4.977 -1.688 1 51.25 597 PHE A C 1
ATOM 4551 O O . PHE A 1 597 ? -22.281 3.812 -1.307 1 51.25 597 PHE A O 1
ATOM 4558 N N . GLU A 1 598 ? -21.922 5.133 -2.965 1 49.22 598 GLU A N 1
ATOM 4559 C CA . GLU A 1 598 ? -21 4.121 -3.482 1 49.22 598 GLU A CA 1
ATOM 4560 C C . GLU A 1 598 ? -19.641 4.203 -2.795 1 49.22 598 GLU A C 1
ATOM 4562 O O . GLU A 1 598 ? -19.141 5.297 -2.523 1 49.22 598 GLU A O 1
ATOM 4567 N N . PRO A 1 599 ? -19.328 3.273 -2.15 1 44.47 599 PRO A N 1
ATOM 4568 C CA . PRO A 1 599 ? -18.047 3.336 -1.449 1 44.47 599 PRO A CA 1
ATOM 4569 C C . PRO A 1 599 ? -16.969 4.023 -2.271 1 44.47 599 PRO A C 1
ATOM 4571 O O . PRO A 1 599 ? -16.938 3.906 -3.5 1 44.47 599 PRO A O 1
ATOM 4574 N N . LEU A 1 600 ? -16.469 5.184 -1.856 1 39.69 600 LEU A N 1
ATOM 4575 C CA . LEU A 1 600 ? -15.273 5.715 -2.492 1 39.69 600 LEU A CA 1
ATOM 4576 C C . LEU A 1 600 ? -14.367 4.586 -2.965 1 39.69 600 LEU A C 1
ATOM 4578 O O . LEU A 1 600 ? -14.234 3.564 -2.287 1 39.69 600 LEU A O 1
ATOM 4582 N N . PRO A 1 601 ? -14.047 4.594 -4.227 1 33.31 601 PRO A N 1
ATOM 4583 C CA . PRO A 1 601 ? -13.18 3.484 -4.633 1 33.31 601 PRO A CA 1
ATOM 4584 C C . PRO A 1 601 ? -12.094 3.18 -3.607 1 33.31 601 PRO A C 1
ATOM 4586 O O . PRO A 1 601 ? -11.5 4.102 -3.041 1 33.31 601 PRO A O 1
ATOM 4589 N N . GLU A 1 602 ? -12.352 2.289 -2.828 1 33.38 602 GLU A N 1
ATOM 4590 C CA . GLU A 1 602 ? -11.289 1.839 -1.93 1 33.38 602 GLU A CA 1
ATOM 4591 C C . GLU A 1 602 ? -9.906 2.127 -2.516 1 33.38 602 GLU A C 1
ATOM 4593 O O . GLU A 1 602 ? -9.656 1.856 -3.691 1 33.38 602 GLU A O 1
ATOM 4598 N N . THR A 1 603 ? -9.219 3.201 -2.236 1 30.91 603 THR A N 1
ATOM 4599 C CA . THR A 1 603 ? -7.793 3.039 -2.52 1 30.91 603 THR A CA 1
ATOM 4600 C C . THR A 1 603 ? -7.414 1.561 -2.562 1 30.91 603 THR A C 1
ATOM 4602 O O . THR A 1 603 ? -7.988 0.747 -1.832 1 30.91 603 THR A O 1
ATOM 4605 N N . MET A 1 604 ? -6.531 1.201 -3.498 1 26.47 604 MET A N 1
ATOM 4606 C CA . MET A 1 604 ? -6.066 -0.131 -3.873 1 26.47 604 MET A CA 1
ATOM 4607 C C . MET A 1 604 ? -5.969 -1.038 -2.65 1 26.47 604 MET A C 1
ATOM 4609 O O . MET A 1 604 ? -5.238 -0.737 -1.705 1 26.47 604 MET A O 1
ATOM 4613 N N . ALA A 1 605 ? -6.98 -1.682 -2.301 1 28.05 605 ALA A N 1
ATOM 4614 C CA . ALA A 1 605 ? -6.789 -2.861 -1.46 1 28.05 605 ALA A CA 1
ATOM 4615 C C . ALA A 1 605 ? -5.398 -3.455 -1.656 1 28.05 605 ALA A C 1
ATOM 4617 O O . ALA A 1 605 ? -4.91 -3.547 -2.783 1 28.05 605 ALA A O 1
ATOM 4618 N N . GLU A 1 606 ? -4.535 -3.205 -0.781 1 26.5 606 GLU A N 1
ATOM 4619 C CA . GLU A 1 606 ? -3.414 -4.129 -0.917 1 26.5 606 GLU A CA 1
ATOM 4620 C C . GLU A 1 606 ? -3.867 -5.461 -1.509 1 26.5 606 GLU A C 1
ATOM 4622 O O . GLU A 1 606 ? -4.945 -5.961 -1.177 1 26.5 606 GLU A O 1
ATOM 4627 N N . PRO A 1 607 ? -3.604 -5.77 -2.719 1 23.39 607 PRO A N 1
ATOM 4628 C CA . PRO A 1 607 ? -3.971 -7.113 -3.172 1 23.39 607 PRO A CA 1
ATOM 4629 C C . PRO A 1 607 ? -4.141 -8.102 -2.018 1 23.39 607 PRO A C 1
ATOM 4631 O O . PRO A 1 607 ? -3.438 -8 -1.009 1 23.39 607 PRO A O 1
ATOM 4634 N N . VAL A 1 608 ? -5.309 -8.445 -1.726 1 23.83 608 VAL A N 1
ATOM 4635 C CA . VAL A 1 608 ? -5.328 -9.75 -1.062 1 23.83 608 VAL A CA 1
ATOM 4636 C C . VAL A 1 608 ? -4.125 -10.57 -1.513 1 23.83 608 VAL A C 1
ATOM 4638 O O . VAL A 1 608 ? -4.023 -10.945 -2.684 1 23.83 608 VAL A O 1
ATOM 4641 N N . GLN A 1 609 ? -2.895 -10.234 -1.185 1 24.02 609 GLN A N 1
ATOM 4642 C CA . GLN A 1 609 ? -1.909 -11.289 -1.391 1 24.02 609 GLN A CA 1
ATOM 4643 C C . GLN A 1 609 ? -2.562 -12.672 -1.34 1 24.02 609 GLN A C 1
ATOM 4645 O O . GLN A 1 609 ? -3.504 -12.891 -0.575 1 24.02 609 GLN A O 1
ATOM 4650 N N . ALA A 1 610 ? -2.627 -13.43 -2.381 1 26.23 610 ALA A N 1
ATOM 4651 C CA . ALA A 1 610 ? -2.727 -14.875 -2.195 1 26.23 610 ALA A CA 1
ATOM 4652 C C . ALA A 1 610 ? -2.342 -15.281 -0.774 1 26.23 610 ALA A C 1
ATOM 4654 O O . ALA A 1 610 ? -1.513 -14.617 -0.141 1 26.23 610 ALA A O 1
ATOM 4655 N N . ILE A 1 611 ? -3.168 -15.914 -0.047 1 25.39 611 ILE A N 1
ATOM 4656 C CA . ILE A 1 611 ? -2.807 -16.578 1.199 1 25.39 611 ILE A CA 1
ATOM 4657 C C . ILE A 1 611 ? -1.332 -16.984 1.164 1 25.39 611 ILE A C 1
ATOM 4659 O O . ILE A 1 611 ? -0.955 -17.938 0.479 1 25.39 611 ILE A O 1
ATOM 4663 N N . GLU A 1 612 ? -0.377 -16.188 0.862 1 23.98 612 GLU A N 1
ATOM 4664 C CA . GLU A 1 612 ? 0.921 -16.781 1.167 1 23.98 612 GLU A CA 1
ATOM 4665 C C . GLU A 1 612 ? 0.919 -17.438 2.547 1 23.98 612 GLU A C 1
ATOM 4667 O O . GLU A 1 612 ? 0.076 -17.125 3.389 1 23.98 612 GLU A O 1
ATOM 4672 N N . ARG A 1 613 ? 1.979 -18.266 2.803 1 23.47 613 ARG A N 1
ATOM 4673 C CA . ARG A 1 613 ? 2.293 -19.125 3.936 1 23.47 613 ARG A CA 1
ATOM 4674 C C . ARG A 1 613 ? 2.15 -18.375 5.254 1 23.47 613 ARG A C 1
ATOM 4676 O O . ARG A 1 613 ? 2.533 -17.203 5.352 1 23.47 613 ARG A O 1
ATOM 4683 N N . PRO A 1 614 ? 1.154 -18.641 6.035 1 25.58 614 PRO A N 1
ATOM 4684 C CA . PRO A 1 614 ? 1.292 -18.156 7.41 1 25.58 614 PRO A CA 1
ATOM 4685 C C . PRO A 1 614 ? 2.732 -18.219 7.918 1 25.58 614 PRO A C 1
ATOM 4687 O O . PRO A 1 614 ? 3.338 -19.297 7.938 1 25.58 614 PRO A O 1
ATOM 4690 N N . SER A 1 615 ? 3.57 -17.266 7.547 1 24.03 615 SER A N 1
ATOM 4691 C CA . SER A 1 615 ? 4.961 -17.453 7.949 1 24.03 615 SER A CA 1
ATOM 4692 C C . SER A 1 615 ? 5.059 -18.031 9.359 1 24.03 615 SER A C 1
ATOM 4694 O O . SER A 1 615 ? 5.785 -19 9.578 1 24.03 615 SER A O 1
ATOM 4696 N N . ASN A 1 616 ? 4.949 -17.094 10.328 1 24.58 616 ASN A N 1
ATOM 4697 C CA . ASN A 1 616 ? 5.73 -17.406 11.523 1 24.58 616 ASN A CA 1
ATOM 4698 C C . ASN A 1 616 ? 5.059 -18.484 12.367 1 24.58 616 ASN A C 1
ATOM 4700 O O . ASN A 1 616 ? 4.211 -18.188 13.211 1 24.58 616 ASN A O 1
ATOM 4704 N N . ILE A 1 617 ? 4.566 -19.531 11.773 1 26.3 617 ILE A N 1
ATOM 4705 C CA . ILE A 1 617 ? 4.055 -20.531 12.711 1 26.3 617 ILE A CA 1
ATOM 4706 C C . ILE A 1 617 ? 5.125 -20.859 13.75 1 26.3 617 ILE A C 1
ATOM 4708 O O . ILE A 1 617 ? 6.102 -21.547 13.453 1 26.3 617 ILE A O 1
ATOM 4712 N N . GLU A 1 618 ? 5.695 -19.812 14.469 1 24.7 618 GLU A N 1
ATOM 4713 C CA . GLU A 1 618 ? 6.695 -20.281 15.43 1 24.7 618 GLU A CA 1
ATOM 4714 C C . GLU A 1 618 ? 6.105 -21.297 16.406 1 24.7 618 GLU A C 1
ATOM 4716 O O . GLU A 1 618 ? 5.129 -21 17.094 1 24.7 618 GLU A O 1
ATOM 4721 N N . PRO A 1 619 ? 5.902 -22.531 16.047 1 23.92 619 PRO A N 1
ATOM 4722 C CA . PRO A 1 619 ? 5.441 -23.484 17.047 1 23.92 619 PRO A CA 1
ATOM 4723 C C . PRO A 1 619 ? 6.203 -23.359 18.375 1 23.92 619 PRO A C 1
ATOM 4725 O O . PRO A 1 619 ? 7.434 -23.281 18.375 1 23.92 619 PRO A O 1
ATOM 4728 N N . THR A 1 620 ? 5.816 -22.516 19.266 1 22.09 620 THR A N 1
ATOM 4729 C CA . THR A 1 620 ? 6.426 -22.5 20.578 1 22.09 620 THR A CA 1
ATOM 4730 C C . THR A 1 620 ? 6.52 -23.906 21.156 1 22.09 620 THR A C 1
ATOM 4732 O O . THR A 1 620 ? 5.496 -24.562 21.359 1 22.09 620 THR A O 1
ATOM 4735 N N . THR A 1 621 ? 7.445 -24.672 20.703 1 21.2 621 THR A N 1
ATOM 4736 C CA . THR A 1 621 ? 7.777 -26.016 21.156 1 21.2 621 THR A CA 1
ATOM 4737 C C . THR A 1 621 ? 7.93 -26.047 22.688 1 21.2 621 THR A C 1
ATOM 4739 O O . THR A 1 621 ? 8.969 -25.656 23.219 1 21.2 621 THR A O 1
ATOM 4742 N N . GLU A 1 622 ? 7.047 -25.391 23.438 1 19.69 622 GLU A N 1
ATOM 4743 C CA . GLU A 1 622 ? 7.328 -25.625 24.844 1 19.69 622 GLU A CA 1
ATOM 4744 C C . GLU A 1 622 ? 7.305 -27.125 25.156 1 19.69 622 GLU A C 1
ATOM 4746 O O . GLU A 1 622 ? 6.266 -27.781 25.016 1 19.69 622 GLU A O 1
ATOM 4751 N N . PHE A 1 623 ? 8.305 -27.828 24.766 1 20.12 623 PHE A N 1
ATOM 4752 C CA . PHE A 1 623 ? 8.539 -29.234 25.094 1 20.12 623 PHE A CA 1
ATOM 4753 C C . PHE A 1 623 ? 8.398 -29.453 26.609 1 20.12 623 PHE A C 1
ATOM 4755 O O . PHE A 1 623 ? 9.156 -28.875 27.391 1 20.12 623 PHE A O 1
ATOM 4762 N N . GLU A 1 624 ? 7.16 -29.391 27.078 1 18.47 624 GLU A N 1
ATOM 4763 C CA . GLU A 1 624 ? 7.047 -29.844 28.453 1 18.47 624 GLU A CA 1
ATOM 4764 C C . GLU A 1 624 ? 7.793 -31.156 28.672 1 18.47 624 GLU A C 1
ATOM 4766 O O . GLU A 1 624 ? 7.609 -32.125 27.906 1 18.47 624 GLU A O 1
ATOM 4771 N N . GLU A 1 625 ? 8.984 -31.078 29.172 1 19.55 625 GLU A N 1
ATOM 4772 C CA . GLU A 1 625 ? 9.812 -32.188 29.625 1 19.55 625 GLU A CA 1
ATOM 4773 C C . GLU A 1 625 ? 9 -33.188 30.438 1 19.55 625 GLU A C 1
ATOM 4775 O O . GLU A 1 625 ? 8.492 -32.844 31.516 1 19.55 625 GLU A O 1
ATOM 4780 N N . ILE A 1 626 ? 8.055 -33.844 29.688 1 19.62 626 ILE A N 1
ATOM 4781 C CA . ILE A 1 626 ? 7.375 -34.906 30.406 1 19.62 626 ILE A CA 1
ATOM 4782 C C . ILE A 1 626 ? 8.398 -35.75 31.172 1 19.62 626 ILE A C 1
ATOM 4784 O O . ILE A 1 626 ? 9.32 -36.312 30.562 1 19.62 626 ILE A O 1
ATOM 4788 N N . GLU A 1 627 ? 8.586 -35.406 32.375 1 18.06 627 GLU A N 1
ATOM 4789 C CA . GLU A 1 627 ? 9.383 -36.094 33.375 1 18.06 627 GLU A CA 1
ATOM 4790 C C . GLU A 1 627 ? 9.086 -37.594 33.375 1 18.06 627 GLU A C 1
ATOM 4792 O O . GLU A 1 627 ? 7.922 -38 33.438 1 18.06 627 GLU A O 1
ATOM 4797 N N . GLU A 1 628 ? 9.984 -38.281 32.656 1 17.92 628 GLU A N 1
ATOM 4798 C CA . GLU A 1 628 ? 10.172 -39.719 32.594 1 17.92 628 GLU A CA 1
ATOM 4799 C C . GLU A 1 628 ? 9.953 -40.375 33.938 1 17.92 628 GLU A C 1
ATOM 4801 O O . GLU A 1 628 ? 10.719 -40.125 34.875 1 17.92 628 GLU A O 1
ATOM 4806 N N . GLU A 1 629 ? 8.672 -40.406 34.312 1 17.42 629 GLU A N 1
ATOM 4807 C CA . GLU A 1 629 ? 8.508 -41.156 35.562 1 17.42 629 GLU A CA 1
ATOM 4808 C C . GLU A 1 629 ? 9.133 -42.562 35.469 1 17.42 629 GLU A C 1
ATOM 4810 O O . GLU A 1 629 ? 9.008 -43.219 34.438 1 17.42 629 GLU A O 1
ATOM 4815 N N . GLU A 1 630 ? 10.094 -42.812 36.281 1 17.94 630 GLU A N 1
ATOM 4816 C CA . GLU A 1 630 ? 10.875 -44 36.625 1 17.94 630 GLU A CA 1
ATOM 4817 C C . GLU A 1 630 ? 9.969 -45.219 36.906 1 17.94 630 GLU A C 1
ATOM 4819 O O . GLU A 1 630 ? 9.203 -45.188 37.875 1 17.94 630 GLU A O 1
ATOM 4824 N N . VAL A 1 631 ? 9.367 -45.656 35.781 1 17.08 631 VAL A N 1
ATOM 4825 C CA . VAL A 1 631 ? 8.656 -46.906 36 1 17.08 631 VAL A CA 1
ATOM 4826 C C . VAL A 1 631 ? 9.562 -47.906 36.719 1 17.08 631 VAL A C 1
ATOM 4828 O O . VAL A 1 631 ? 10.664 -48.188 36.25 1 17.08 631 VAL A O 1
ATOM 4831 N N . ALA A 1 632 ? 9.266 -48.094 37.938 1 16.8 632 ALA A N 1
ATOM 4832 C CA . ALA A 1 632 ? 9.781 -49.062 38.938 1 16.8 632 ALA A CA 1
ATOM 4833 C C . ALA A 1 632 ? 9.68 -50.5 38.406 1 16.8 632 ALA A C 1
ATOM 4835 O O . ALA A 1 632 ? 8.703 -50.844 37.75 1 16.8 632 ALA A O 1
ATOM 4836 N N . GLU A 1 633 ? 10.719 -51.25 38.344 1 16.47 633 GLU A N 1
ATOM 4837 C CA . GLU A 1 633 ? 11.188 -52.594 38.031 1 16.47 633 GLU A CA 1
ATOM 4838 C C . GLU A 1 633 ? 10.336 -53.656 38.719 1 16.47 633 GLU A C 1
ATOM 4840 O O . GLU A 1 633 ? 10.672 -54.844 38.656 1 16.47 633 GLU A O 1
ATOM 4845 N N . ASN A 1 634 ? 9.023 -53.531 38.875 1 16.34 634 ASN A N 1
ATOM 4846 C CA . ASN A 1 634 ? 8.734 -54.625 39.781 1 16.34 634 ASN A CA 1
ATOM 4847 C C . ASN A 1 634 ? 9.008 -55.969 39.156 1 16.34 634 ASN A C 1
ATOM 4849 O O . ASN A 1 634 ? 8.773 -56.156 37.969 1 16.34 634 ASN A O 1
ATOM 4853 N N . GLN A 1 635 ? 9.508 -57 39.938 1 15.61 635 GLN A N 1
ATOM 4854 C CA . GLN A 1 635 ? 10.164 -58.281 40.031 1 15.61 635 GLN A CA 1
ATOM 4855 C C . GLN A 1 635 ? 9.203 -59.406 39.688 1 15.61 635 GLN A C 1
ATOM 4857 O O . GLN A 1 635 ? 9.625 -60.5 39.281 1 15.61 635 GLN A O 1
ATOM 4862 N N . VAL A 1 636 ? 7.879 -59.406 39.875 1 15.94 636 VAL A N 1
ATOM 4863 C CA . VAL A 1 636 ? 7.676 -60.688 40.531 1 15.94 636 VAL A CA 1
ATOM 4864 C C . VAL A 1 636 ? 7.887 -61.812 39.531 1 15.94 636 VAL A C 1
ATOM 4866 O O . VAL A 1 636 ? 7.816 -61.594 38.312 1 15.94 636 VAL A O 1
ATOM 4869 N N . ASP A 1 637 ? 7.477 -63.125 39.969 1 15.63 637 ASP A N 1
ATOM 4870 C CA . ASP A 1 637 ? 7.914 -64.5 40.094 1 15.63 637 ASP A CA 1
ATOM 4871 C C . ASP A 1 637 ? 7.457 -65.375 38.906 1 15.63 637 ASP A C 1
ATOM 4873 O O . ASP A 1 637 ? 6.645 -64.938 38.094 1 15.63 637 ASP A O 1
ATOM 4877 N N . ASP A 1 638 ? 6.645 -66.438 39.156 1 15.61 638 ASP A N 1
ATOM 4878 C CA . ASP A 1 638 ? 6.996 -67.812 39.125 1 15.61 638 ASP A CA 1
ATOM 4879 C C . ASP A 1 638 ? 6.543 -68.5 37.812 1 15.61 638 ASP A C 1
ATOM 4881 O O . ASP A 1 638 ? 7.348 -69.125 37.125 1 15.61 638 ASP A O 1
ATOM 4885 N N . SER A 1 639 ? 5.328 -69.25 37.812 1 16.03 639 SER A N 1
ATOM 4886 C CA . SER A 1 639 ? 5.281 -70.75 37.75 1 16.03 639 SER A CA 1
ATOM 4887 C C . SER A 1 639 ? 4.988 -71.188 36.312 1 16.03 639 SER A C 1
ATOM 4889 O O . SER A 1 639 ? 4.504 -70.438 35.5 1 16.03 639 SER A O 1
ATOM 4891 N N . ASP A 1 640 ? 4.969 -72.625 36.031 1 15.33 640 ASP A N 1
ATOM 4892 C CA . ASP A 1 640 ? 5.383 -73.75 35.25 1 15.33 640 ASP A CA 1
ATOM 4893 C C . ASP A 1 640 ? 4.305 -74.125 34.219 1 15.33 640 ASP A C 1
ATOM 4895 O O . ASP A 1 640 ? 4.617 -74.562 33.125 1 15.33 640 ASP A O 1
ATOM 4899 N N . GLU A 1 641 ? 2.926 -74.312 34.5 1 15.67 641 GLU A N 1
ATOM 4900 C CA . GLU A 1 641 ? 2.422 -75.625 34.281 1 15.67 641 GLU A CA 1
ATOM 4901 C C . GLU A 1 641 ? 2.16 -75.875 32.812 1 15.67 641 GLU A C 1
ATOM 4903 O O . GLU A 1 641 ? 1.908 -75 32.031 1 15.67 641 GLU A O 1
ATOM 4908 N N . GLU A 1 642 ? 1.995 -77.25 32.344 1 15.6 642 GLU A N 1
ATOM 4909 C CA . GLU A 1 642 ? 2.225 -78.375 31.422 1 15.6 642 GLU A CA 1
ATOM 4910 C C . GLU A 1 642 ? 1.08 -78.5 30.422 1 15.6 642 GLU A C 1
ATOM 4912 O O . GLU A 1 642 ? 1.281 -78.938 29.281 1 15.6 642 GLU A O 1
ATOM 4917 N N . MET A 1 643 ? -0.182 -78.062 30.656 1 15.73 643 MET A N 1
ATOM 4918 C CA . MET A 1 643 ? -1.037 -79.25 30.375 1 15.73 643 MET A CA 1
ATOM 4919 C C . MET A 1 643 ? -1.127 -79.5 28.875 1 15.73 643 MET A C 1
ATOM 4921 O O . MET A 1 643 ? -0.92 -78.562 28.062 1 15.73 643 MET A O 1
ATOM 4925 N N . GLY A 1 644 ? -1.812 -80.75 28.5 1 15.73 644 GLY A N 1
ATOM 4926 C CA . GLY A 1 644 ? -1.906 -81.938 27.703 1 15.73 644 GLY A CA 1
ATOM 4927 C C . GLY A 1 644 ? -2.629 -81.75 26.391 1 15.73 644 GLY A C 1
ATOM 4928 O O . GLY A 1 644 ? -1.999 -81.75 25.328 1 15.73 644 GLY A O 1
ATOM 4929 N N . SER A 1 645 ? -3.941 -82.125 26.266 1 15.53 645 SER A N 1
ATOM 4930 C CA . SER A 1 645 ? -4.359 -83.375 25.641 1 15.53 645 SER A CA 1
ATOM 4931 C C . SER A 1 645 ? -4.715 -83.188 24.172 1 15.53 645 SER A C 1
ATOM 4933 O O . SER A 1 645 ? -4.879 -82 23.719 1 15.53 645 SER A O 1
ATOM 4935 N N . ASP A 1 646 ? -5.953 -83.75 23.625 1 15.62 646 ASP A N 1
ATOM 4936 C CA . ASP A 1 646 ? -6.312 -84.938 22.891 1 15.62 646 ASP A CA 1
ATOM 4937 C C . ASP A 1 646 ? -6.824 -84.625 21.484 1 15.62 646 ASP A C 1
ATOM 4939 O O . ASP A 1 646 ? -6.395 -85.188 20.5 1 15.62 646 ASP A O 1
ATOM 4943 N N . PHE A 1 647 ? -8.156 -84.25 21.203 1 16.59 647 PHE A N 1
ATOM 4944 C CA . PHE A 1 647 ? -9.078 -85.125 20.531 1 16.59 647 PHE A CA 1
ATOM 4945 C C . PHE A 1 647 ? -8.969 -85 19.031 1 16.59 647 PHE A C 1
ATOM 4947 O O . PHE A 1 647 ? -8.547 -84 18.516 1 16.59 647 PHE A O 1
ATOM 4954 N N . GLU A 1 648 ? -9.859 -86 18.172 1 16.69 648 GLU A N 1
ATOM 4955 C CA . GLU A 1 648 ? -9.945 -87.062 17.172 1 16.69 648 GLU A CA 1
ATOM 4956 C C . GLU A 1 648 ? -10.516 -86.5 15.859 1 16.69 648 GLU A C 1
ATOM 4958 O O . GLU A 1 648 ? -10.039 -86.875 14.781 1 16.69 648 GLU A O 1
ATOM 4963 N N . MET A 1 649 ? -11.609 -85.75 15.648 1 17.64 649 MET A N 1
ATOM 4964 C CA . MET A 1 649 ? -12.641 -86.562 14.945 1 17.64 649 MET A CA 1
ATOM 4965 C C . MET A 1 649 ? -12.297 -86.688 13.461 1 17.64 649 MET A C 1
ATOM 4967 O O . MET A 1 649 ? -11.617 -85.812 12.898 1 17.64 649 MET A O 1
ATOM 4971 N N . PRO A 1 650 ? -13.219 -87.688 12.68 1 17.28 650 PRO A N 1
ATOM 4972 C CA . PRO A 1 650 ? -13.258 -88.688 11.609 1 17.28 650 PRO A CA 1
ATOM 4973 C C . PRO A 1 650 ? -13.375 -88.062 10.219 1 17.28 650 PRO A C 1
ATOM 4975 O O . PRO A 1 650 ? -13.742 -86.875 10.094 1 17.28 650 PRO A O 1
ATOM 4978 N N . ALA A 1 651 ? -13.297 -89 9.164 1 20.61 651 ALA A N 1
ATOM 4979 C CA . ALA A 1 651 ? -12.977 -89.188 7.754 1 20.61 651 ALA A CA 1
ATOM 4980 C C . ALA A 1 651 ? -14.195 -88.938 6.871 1 20.61 651 ALA A C 1
ATOM 4982 O O . ALA A 1 651 ? -14.125 -89.062 5.648 1 20.61 651 ALA A O 1
ATOM 4983 N N . LEU A 1 652 ? -15.383 -88.625 7.328 1 16.81 652 LEU A N 1
ATOM 4984 C CA . LEU A 1 652 ? -16.453 -89.312 6.609 1 16.81 652 LEU A CA 1
ATOM 4985 C C . LEU A 1 652 ? -16.344 -89.062 5.109 1 16.81 652 LEU A C 1
ATOM 4987 O O . LEU A 1 652 ? -15.805 -88 4.684 1 16.81 652 LEU A O 1
ATOM 4991 N N . ASP A 1 653 ? -16.984 -90.188 4.27 1 19.86 653 ASP A N 1
ATOM 4992 C CA . ASP A 1 653 ? -17.141 -90.938 3.049 1 19.86 653 ASP A CA 1
ATOM 4993 C C . ASP A 1 653 ? -18.016 -90.188 2.033 1 19.86 653 ASP A C 1
ATOM 4995 O O . ASP A 1 653 ? -18.062 -90.625 0.862 1 19.86 653 ASP A O 1
ATOM 4999 N N . VAL A 1 654 ? -18.812 -89.312 2.27 1 18.31 654 VAL A N 1
ATOM 5000 C CA . VAL A 1 654 ? -20.125 -89.5 1.654 1 18.31 654 VAL A CA 1
ATOM 5001 C C . VAL A 1 654 ? -19.969 -89.625 0.14 1 18.31 654 VAL A C 1
ATOM 5003 O O . VAL A 1 654 ? -19 -89.125 -0.438 1 18.31 654 VAL A O 1
ATOM 5006 N N . GLY A 1 655 ? -21.266 -90 -0.566 1 17.97 655 GLY A N 1
ATOM 5007 C CA . GLY A 1 655 ? -22.172 -90.688 -1.452 1 17.97 655 GLY A CA 1
ATOM 5008 C C . GLY A 1 655 ? -22.156 -90.188 -2.871 1 17.97 655 GLY A C 1
ATOM 5009 O O . GLY A 1 655 ? -21.5 -89.188 -3.154 1 17.97 655 GLY A O 1
ATOM 5010 N N . ASP A 1 656 ? -23.391 -90.125 -3.404 1 18.75 656 ASP A N 1
ATOM 5011 C CA . ASP A 1 656 ? -24.203 -90.812 -4.406 1 18.75 656 ASP A CA 1
ATOM 5012 C C . ASP A 1 656 ? -24.016 -90.188 -5.785 1 18.75 656 ASP A C 1
ATOM 5014 O O . ASP A 1 656 ? -23.734 -90.875 -6.758 1 18.75 656 ASP A O 1
ATOM 5018 N N . SER A 1 657 ? -25.188 -89.5 -6.25 1 20.64 657 SER A N 1
ATOM 5019 C CA . SER A 1 657 ? -26.141 -89.812 -7.305 1 20.64 657 SER A CA 1
ATOM 5020 C C . SER A 1 657 ? -25.641 -89.375 -8.664 1 20.64 657 SER A C 1
ATOM 5022 O O . SER A 1 657 ? -25.109 -88.25 -8.789 1 20.64 657 SER A O 1
ATOM 5024 N N . ASP A 1 658 ? -25.703 -90.312 -9.695 1 20.72 658 ASP A N 1
ATOM 5025 C CA . ASP A 1 658 ? -25.422 -90.562 -11.102 1 20.72 658 ASP A CA 1
ATOM 5026 C C . ASP A 1 658 ? -26.266 -89.688 -12.008 1 20.72 658 ASP A C 1
ATOM 5028 O O . ASP A 1 658 ? -26.078 -89.688 -13.227 1 20.72 658 ASP A O 1
ATOM 5032 N N . ASP A 1 659 ? -27.656 -89.688 -11.859 1 19.39 659 ASP A N 1
ATOM 5033 C CA . ASP A 1 659 ? -28.562 -90 -12.961 1 19.39 659 ASP A CA 1
ATOM 5034 C C . ASP A 1 659 ? -28.125 -89.25 -14.25 1 19.39 659 ASP A C 1
ATOM 5036 O O . ASP A 1 659 ? -27.969 -89.938 -15.289 1 19.39 659 ASP A O 1
ATOM 5040 N N . ASP A 1 660 ? -29.391 -89 -15.047 1 21.7 660 ASP A N 1
ATOM 5041 C CA . ASP A 1 660 ? -30.219 -88.875 -16.234 1 21.7 660 ASP A CA 1
ATOM 5042 C C . ASP A 1 660 ? -29.766 -87.688 -17.078 1 21.7 660 ASP A C 1
ATOM 5044 O O . ASP A 1 660 ? -29.469 -87.812 -18.266 1 21.7 660 ASP A O 1
ATOM 5048 N N . GLU A 1 661 ? -31.031 -86.938 -17.547 1 21.81 661 GLU A N 1
ATOM 5049 C CA . GLU A 1 661 ? -31.375 -86.25 -18.812 1 21.81 661 GLU A CA 1
ATOM 5050 C C . GLU A 1 661 ? -30.453 -85.125 -19.109 1 21.81 661 GLU A C 1
ATOM 5052 O O . GLU A 1 661 ? -30.172 -84.25 -18.219 1 21.81 661 GLU A O 1
ATOM 5057 N N . MET B 1 1 ? -3.584 -31.312 -14.453 1 51.97 1 MET B N 1
ATOM 5058 C CA . MET B 1 1 ? -4.406 -30.609 -13.477 1 51.97 1 MET B CA 1
ATOM 5059 C C . MET B 1 1 ? -4.477 -31.375 -12.156 1 51.97 1 MET B C 1
ATOM 5061 O O . MET B 1 1 ? -4.707 -32.594 -12.156 1 51.97 1 MET B O 1
ATOM 5065 N N . THR B 1 2 ? -3.662 -30.953 -11.289 1 60.75 2 THR B N 1
ATOM 5066 C CA . THR B 1 2 ? -3.66 -31.625 -9.992 1 60.75 2 THR B CA 1
ATOM 5067 C C . THR B 1 2 ? -5.082 -31.797 -9.469 1 60.75 2 THR B C 1
ATOM 5069 O O . THR B 1 2 ? -5.867 -30.844 -9.484 1 60.75 2 THR B O 1
ATOM 5072 N N . THR B 1 3 ? -5.473 -33.094 -9.336 1 77.56 3 THR B N 1
ATOM 5073 C CA . THR B 1 3 ? -6.805 -33.5 -8.906 1 77.56 3 THR B CA 1
ATOM 5074 C C . THR B 1 3 ? -6.926 -33.438 -7.391 1 77.56 3 THR B C 1
ATOM 5076 O O . THR B 1 3 ? -5.918 -33.375 -6.684 1 77.56 3 THR B O 1
ATOM 5079 N N . LEU B 1 4 ? -8.023 -33.125 -6.926 1 88.12 4 LEU B N 1
ATOM 5080 C CA . LEU B 1 4 ? -8.328 -33.156 -5.5 1 88.12 4 LEU B CA 1
ATOM 5081 C C . LEU B 1 4 ? -7.875 -34.438 -4.855 1 88.12 4 LEU B C 1
ATOM 5083 O O . LEU B 1 4 ? -7.461 -34.469 -3.695 1 88.12 4 LEU B O 1
ATOM 5087 N N . LYS B 1 5 ? -7.766 -35.531 -5.684 1 87.69 5 LYS B N 1
ATOM 5088 C CA . LYS B 1 5 ? -7.312 -36.812 -5.195 1 87.69 5 LYS B CA 1
ATOM 5089 C C . LYS B 1 5 ? -5.828 -36.781 -4.844 1 87.69 5 LYS B C 1
ATOM 5091 O O . LYS B 1 5 ? -5.41 -37.375 -3.832 1 87.69 5 LYS B O 1
ATOM 5096 N N . THR B 1 6 ? -5.148 -36.125 -5.621 1 87.38 6 THR B N 1
ATOM 5097 C CA . THR B 1 6 ? -3.713 -36 -5.398 1 87.38 6 THR B CA 1
ATOM 5098 C C . THR B 1 6 ? -3.422 -35.188 -4.148 1 87.38 6 THR B C 1
ATOM 5100 O O . THR B 1 6 ? -2.496 -35.5 -3.395 1 87.38 6 THR B O 1
ATOM 5103 N N . ILE B 1 7 ? -4.199 -34.219 -3.885 1 89.12 7 ILE B N 1
ATOM 5104 C CA . ILE B 1 7 ? -4.023 -33.344 -2.727 1 89.12 7 ILE B CA 1
ATOM 5105 C C . ILE B 1 7 ? -4.32 -34.125 -1.446 1 89.12 7 ILE B C 1
ATOM 5107 O O . ILE B 1 7 ? -3.596 -34 -0.456 1 89.12 7 ILE B O 1
ATOM 5111 N N . LEU B 1 8 ? -5.332 -35 -1.545 1 90.38 8 LEU B N 1
ATOM 5112 C CA . LEU B 1 8 ? -5.754 -35.75 -0.375 1 90.38 8 LEU B CA 1
ATOM 5113 C C . LEU B 1 8 ? -4.762 -36.875 -0.071 1 90.38 8 LEU B C 1
ATOM 5115 O O . LEU B 1 8 ? -4.496 -37.156 1.096 1 90.38 8 LEU B O 1
ATOM 5119 N N . GLY B 1 9 ? -4.219 -37.375 -1.165 1 85.5 9 GLY B N 1
ATOM 5120 C CA . GLY B 1 9 ? -3.314 -38.5 -0.997 1 85.5 9 GLY B CA 1
ATOM 5121 C C . GLY B 1 9 ? -1.874 -38.094 -0.773 1 85.5 9 GLY B C 1
ATOM 5122 O O . GLY B 1 9 ? -1.022 -38.906 -0.446 1 85.5 9 GLY B O 1
ATOM 5123 N N . GLY B 1 10 ? -1.592 -36.875 -0.797 1 87.69 10 GLY B N 1
ATOM 5124 C CA . GLY B 1 10 ? -0.224 -36.375 -0.675 1 87.69 10 GLY B CA 1
ATOM 5125 C C . GLY B 1 10 ? -0.044 -35.375 0.442 1 87.69 10 GLY B C 1
ATOM 5126 O O . GLY B 1 10 ? 0.127 -35.75 1.604 1 87.69 10 GLY B O 1
ATOM 5127 N N . PRO B 1 11 ? -0.214 -34.094 0.188 1 85.5 11 PRO B N 1
ATOM 5128 C CA . PRO B 1 11 ? 0.089 -33.062 1.168 1 85.5 11 PRO B CA 1
ATOM 5129 C C . PRO B 1 11 ? -0.845 -33.094 2.375 1 85.5 11 PRO B C 1
ATOM 5131 O O . PRO B 1 11 ? -0.443 -32.719 3.482 1 85.5 11 PRO B O 1
ATOM 5134 N N . LEU B 1 12 ? -2.086 -33.531 2.164 1 86.88 12 LEU B N 1
ATOM 5135 C CA . LEU B 1 12 ? -3.051 -33.5 3.258 1 86.88 12 LEU B CA 1
ATOM 5136 C C . LEU B 1 12 ? -3.199 -34.906 3.879 1 86.88 12 LEU B C 1
ATOM 5138 O O . LEU B 1 12 ? -4.07 -35.125 4.727 1 86.88 12 LEU B O 1
ATOM 5142 N N . ALA B 1 13 ? -2.32 -35.719 3.492 1 85.38 13 ALA B N 1
ATOM 5143 C CA . ALA B 1 13 ? -2.379 -37.062 4.055 1 85.38 13 ALA B CA 1
ATOM 5144 C C . ALA B 1 13 ? -2.049 -37.062 5.543 1 85.38 13 ALA B C 1
ATOM 5146 O O . ALA B 1 13 ? -1.312 -36.188 6.016 1 85.38 13 ALA B O 1
ATOM 5147 N N . PRO B 1 14 ? -2.598 -37.938 6.324 1 81.12 14 PRO B N 1
ATOM 5148 C CA . PRO B 1 14 ? -2.383 -37.969 7.773 1 81.12 14 PRO B CA 1
ATOM 5149 C C . PRO B 1 14 ? -0.915 -38.156 8.148 1 81.12 14 PRO B C 1
ATOM 5151 O O . PRO B 1 14 ? -0.488 -37.75 9.227 1 81.12 14 PRO B O 1
ATOM 5154 N N . ASP B 1 15 ? -0.157 -38.719 7.242 1 77.75 15 ASP B N 1
ATOM 5155 C CA . ASP B 1 15 ? 1.243 -39 7.535 1 77.75 15 ASP B CA 1
ATOM 5156 C C . ASP B 1 15 ? 2.094 -37.719 7.441 1 77.75 15 ASP B C 1
ATOM 5158 O O . ASP B 1 15 ? 3.225 -37.688 7.934 1 77.75 15 ASP B O 1
ATOM 5162 N N . HIS B 1 16 ? 1.551 -36.75 6.91 1 76 16 HIS B N 1
ATOM 5163 C CA . HIS B 1 16 ? 2.357 -35.562 6.668 1 76 16 HIS B CA 1
ATOM 5164 C C . HIS B 1 16 ? 1.852 -34.375 7.48 1 76 16 HIS B C 1
ATOM 5166 O O . HIS B 1 16 ? 1.878 -33.219 7.012 1 76 16 HIS B O 1
ATOM 5172 N N . VAL B 1 17 ? 1.511 -34.594 8.727 1 75.5 17 VAL B N 1
ATOM 5173 C CA . VAL B 1 17 ? 0.899 -33.594 9.578 1 75.5 17 VAL B CA 1
ATOM 5174 C C . VAL B 1 17 ? 1.965 -32.594 10.062 1 75.5 17 VAL B C 1
ATOM 5176 O O . VAL B 1 17 ? 1.678 -31.422 10.289 1 75.5 17 VAL B O 1
ATOM 5179 N N . SER B 1 18 ? 3.248 -33.031 10.062 1 76.06 18 SER B N 1
ATOM 5180 C CA . SER B 1 18 ? 4.324 -32.188 10.578 1 76.06 18 SER B CA 1
ATOM 5181 C C . SER B 1 18 ? 4.66 -31.062 9.602 1 76.06 18 SER B C 1
ATOM 5183 O O . SER B 1 18 ? 5.078 -29.984 10.016 1 76.06 18 SER B O 1
ATOM 5185 N N . ASP B 1 19 ? 4.352 -31.266 8.328 1 81.31 19 ASP B N 1
ATOM 5186 C CA . ASP B 1 19 ? 4.711 -30.266 7.32 1 81.31 19 ASP B CA 1
ATOM 5187 C C . ASP B 1 19 ? 3.469 -29.594 6.754 1 81.31 19 ASP B C 1
ATOM 5189 O O . ASP B 1 19 ? 3.494 -29.062 5.637 1 81.31 19 ASP B O 1
ATOM 5193 N N . LEU B 1 20 ? 2.5 -29.609 7.516 1 82.81 20 LEU B N 1
ATOM 5194 C CA . LEU B 1 20 ? 1.199 -29.156 7.043 1 82.81 20 LEU B CA 1
ATOM 5195 C C . LEU B 1 20 ? 1.245 -27.672 6.676 1 82.81 20 LEU B C 1
ATOM 5197 O O . LEU B 1 20 ? 0.648 -27.266 5.68 1 82.81 20 LEU B O 1
ATOM 5201 N N . SER B 1 21 ? 2.016 -26.906 7.418 1 78.31 21 SER B N 1
ATOM 5202 C CA . SER B 1 21 ? 2.053 -25.469 7.172 1 78.31 21 SER B CA 1
ATOM 5203 C C . SER B 1 21 ? 2.684 -25.156 5.82 1 78.31 21 SER B C 1
ATOM 5205 O O . SER B 1 21 ? 2.182 -24.312 5.074 1 78.31 21 SER B O 1
ATOM 5207 N N . ASN B 1 22 ? 3.664 -25.859 5.441 1 76.81 22 ASN B N 1
ATOM 5208 C CA . ASN B 1 22 ? 4.332 -25.656 4.164 1 76.81 22 ASN B CA 1
ATOM 5209 C C . ASN B 1 22 ? 3.502 -26.203 3.004 1 76.81 22 ASN B C 1
ATOM 5211 O O . ASN B 1 22 ? 3.461 -25.609 1.928 1 76.81 22 ASN B O 1
ATOM 5215 N N . ASN B 1 23 ? 2.797 -27.25 3.273 1 84.69 23 ASN B N 1
ATOM 5216 C CA . ASN B 1 23 ? 1.97 -27.875 2.246 1 84.69 23 ASN B CA 1
ATOM 5217 C C . ASN B 1 23 ? 0.718 -27.047 1.958 1 84.69 23 ASN B C 1
ATOM 5219 O O . ASN B 1 23 ? 0.182 -27.094 0.849 1 84.69 23 ASN B O 1
ATOM 5223 N N . LEU B 1 24 ? 0.34 -26.344 2.957 1 88.12 24 LEU B N 1
ATOM 5224 C CA . LEU B 1 24 ? -0.923 -25.625 2.867 1 88.12 24 LEU B CA 1
ATOM 5225 C C . LEU B 1 24 ? -0.862 -24.547 1.783 1 88.12 24 LEU B C 1
ATOM 5227 O O . LEU B 1 24 ? -1.837 -24.344 1.059 1 88.12 24 LEU B O 1
ATOM 5231 N N . VAL B 1 25 ? 0.313 -23.906 1.632 1 83.5 25 VAL B N 1
ATOM 5232 C CA . VAL B 1 25 ? 0.456 -22.828 0.662 1 83.5 25 VAL B CA 1
ATOM 5233 C C . VAL B 1 25 ? 0.22 -23.375 -0.748 1 83.5 25 VAL B C 1
ATOM 5235 O O . VAL B 1 25 ? -0.491 -22.75 -1.543 1 83.5 25 VAL B O 1
ATOM 5238 N N . VAL B 1 26 ? 0.671 -24.5 -1.021 1 83.94 26 VAL B N 1
ATOM 5239 C CA . VAL B 1 26 ? 0.556 -25.094 -2.35 1 83.94 26 VAL B CA 1
ATOM 5240 C C . VAL B 1 26 ? -0.868 -25.594 -2.568 1 83.94 26 VAL B C 1
ATOM 5242 O O . VAL B 1 26 ? -1.433 -25.422 -3.652 1 83.94 26 VAL B O 1
ATOM 5245 N N . VAL B 1 27 ? -1.389 -26.203 -1.532 1 89.25 27 VAL B N 1
ATOM 5246 C CA . VAL B 1 27 ? -2.74 -26.75 -1.626 1 89.25 27 VAL B CA 1
ATOM 5247 C C . VAL B 1 27 ? -3.73 -25.609 -1.894 1 89.25 27 VAL B C 1
ATOM 5249 O O . VAL B 1 27 ? -4.605 -25.734 -2.754 1 89.25 27 VAL B O 1
ATOM 5252 N N . LEU B 1 28 ? -3.516 -24.5 -1.213 1 90.81 28 LEU B N 1
ATOM 5253 C CA . LEU B 1 28 ? -4.414 -23.375 -1.384 1 90.81 28 LEU B CA 1
ATOM 5254 C C . LEU B 1 28 ? -4.281 -22.781 -2.785 1 90.81 28 LEU B C 1
ATOM 5256 O O . LEU B 1 28 ? -5.277 -22.375 -3.387 1 90.81 28 LEU B O 1
ATOM 5260 N N . HIS B 1 29 ? -3.127 -22.734 -3.27 1 87.62 29 HIS B N 1
ATOM 5261 C CA . HIS B 1 29 ? -2.916 -22.25 -4.629 1 87.62 29 HIS B CA 1
ATOM 5262 C C . HIS B 1 29 ? -3.697 -23.078 -5.641 1 87.62 29 HIS B C 1
ATOM 5264 O O . HIS B 1 29 ? -4.293 -22.531 -6.57 1 87.62 29 HIS B O 1
ATOM 5270 N N . GLN B 1 30 ? -3.73 -24.359 -5.445 1 87.56 30 GLN B N 1
ATOM 5271 C CA . GLN B 1 30 ? -4.426 -25.25 -6.359 1 87.56 30 GLN B CA 1
ATOM 5272 C C . GLN B 1 30 ? -5.938 -25.094 -6.234 1 87.56 30 GLN B C 1
ATOM 5274 O O . GLN B 1 30 ? -6.656 -25.141 -7.234 1 87.56 30 GLN B O 1
ATOM 5279 N N . ILE B 1 31 ? -6.371 -24.906 -5.039 1 90.44 31 ILE B N 1
ATOM 5280 C CA . ILE B 1 31 ? -7.809 -24.766 -4.809 1 90.44 31 ILE B CA 1
ATOM 5281 C C . ILE B 1 31 ? -8.32 -23.484 -5.438 1 90.44 31 ILE B C 1
ATOM 5283 O O . ILE B 1 31 ? -9.359 -23.469 -6.098 1 90.44 31 ILE B O 1
ATOM 5287 N N . TYR B 1 32 ? -7.582 -22.391 -5.355 1 88.12 32 TYR B N 1
ATOM 5288 C CA . TYR B 1 32 ? -8.047 -21.094 -5.801 1 88.12 32 TYR B CA 1
ATOM 5289 C C . TYR B 1 32 ? -7.855 -20.922 -7.305 1 88.12 32 TYR B C 1
ATOM 5291 O O . TYR B 1 32 ? -8.656 -20.266 -7.973 1 88.12 32 TYR B O 1
ATOM 5299 N N . ASN B 1 33 ? -6.859 -21.594 -7.844 1 87.44 33 ASN B N 1
ATOM 5300 C CA . ASN B 1 33 ? -6.512 -21.219 -9.211 1 87.44 33 ASN B CA 1
ATOM 5301 C C . ASN B 1 33 ? -6.734 -22.375 -10.18 1 87.44 33 ASN B C 1
ATOM 5303 O O . ASN B 1 33 ? -6.801 -22.172 -11.391 1 87.44 33 ASN B O 1
ATOM 5307 N N . ALA B 1 34 ? -6.824 -23.578 -9.75 1 84.62 34 ALA B N 1
ATOM 5308 C CA . ALA B 1 34 ? -6.98 -24.719 -10.641 1 84.62 34 ALA B CA 1
ATOM 5309 C C . ALA B 1 34 ? -8.367 -25.344 -10.508 1 84.62 34 ALA B C 1
ATOM 5311 O O . ALA B 1 34 ? -8.609 -26.453 -10.984 1 84.62 34 ALA B O 1
ATOM 5312 N N . ASN B 1 35 ? -9.344 -24.672 -9.898 1 81.75 35 ASN B N 1
ATOM 5313 C CA . ASN B 1 35 ? -10.719 -25.141 -9.727 1 81.75 35 ASN B CA 1
ATOM 5314 C C . ASN B 1 35 ? -10.75 -26.609 -9.305 1 81.75 35 ASN B C 1
ATOM 5316 O O . ASN B 1 35 ? -11.508 -27.406 -9.867 1 81.75 35 ASN B O 1
ATOM 5320 N N . ALA B 1 36 ? -9.898 -26.953 -8.43 1 84.62 36 ALA B N 1
ATOM 5321 C CA . ALA B 1 36 ? -9.727 -28.328 -7.98 1 84.62 36 ALA B CA 1
ATOM 5322 C C . ALA B 1 36 ? -11.008 -28.859 -7.352 1 84.62 36 ALA B C 1
ATOM 5324 O O . ALA B 1 36 ? -11.328 -30.047 -7.477 1 84.62 36 ALA B O 1
ATOM 5325 N N . LEU B 1 37 ? -11.836 -28.062 -6.73 1 87.88 37 LEU B N 1
ATOM 5326 C CA . LEU B 1 37 ? -13.023 -28.5 -6.004 1 87.88 37 LEU B CA 1
ATOM 5327 C C . LEU B 1 37 ? -14.211 -28.656 -6.945 1 87.88 37 LEU B C 1
ATOM 5329 O O . LEU B 1 37 ? -14.984 -29.609 -6.824 1 87.88 37 LEU B O 1
ATOM 5333 N N . THR B 1 38 ? -14.336 -27.766 -7.883 1 83.06 38 THR B N 1
ATOM 5334 C CA . THR B 1 38 ? -15.492 -27.781 -8.773 1 83.06 38 THR B CA 1
ATOM 5335 C C . THR B 1 38 ? -15.391 -28.922 -9.781 1 83.06 38 THR B C 1
ATOM 5337 O O . THR B 1 38 ? -16.406 -29.422 -10.258 1 83.06 38 THR B O 1
ATOM 5340 N N . THR B 1 39 ? -14.195 -29.344 -10.102 1 82.5 39 THR B N 1
ATOM 5341 C CA . THR B 1 39 ? -14 -30.391 -11.102 1 82.5 39 THR B CA 1
ATOM 5342 C C . THR B 1 39 ? -13.922 -31.766 -10.445 1 82.5 39 THR B C 1
ATOM 5344 O O . THR B 1 39 ? -13.922 -32.781 -11.125 1 82.5 39 THR B O 1
ATOM 5347 N N . ALA B 1 40 ? -13.953 -31.844 -9.188 1 87.31 40 ALA B N 1
ATOM 5348 C CA . ALA B 1 40 ? -13.812 -33.094 -8.461 1 87.31 40 ALA B CA 1
ATOM 5349 C C . ALA B 1 40 ? -15.141 -33.844 -8.422 1 87.31 40 ALA B C 1
ATOM 5351 O O . ALA B 1 40 ? -16.219 -33.25 -8.477 1 87.31 40 ALA B O 1
ATOM 5352 N N . ASP B 1 41 ? -15 -35.188 -8.344 1 87.25 41 ASP B N 1
ATOM 5353 C CA . ASP B 1 41 ? -16.172 -36.031 -8.172 1 87.25 41 ASP B CA 1
ATOM 5354 C C . ASP B 1 41 ? -16.734 -35.906 -6.75 1 87.25 41 ASP B C 1
ATOM 5356 O O . ASP B 1 41 ? -16.016 -35.531 -5.824 1 87.25 41 ASP B O 1
ATOM 5360 N N . GLU B 1 42 ? -17.984 -36.25 -6.582 1 87.81 42 GLU B N 1
ATOM 5361 C CA . GLU B 1 42 ? -18.672 -36.094 -5.301 1 87.81 42 GLU B CA 1
ATOM 5362 C C . GLU B 1 42 ? -18.016 -36.906 -4.207 1 87.81 42 GLU B C 1
ATOM 5364 O O . GLU B 1 42 ? -17.906 -36.469 -3.061 1 87.81 42 GLU B O 1
ATOM 5369 N N . ASN B 1 43 ? -17.531 -38.062 -4.574 1 90.75 43 ASN B N 1
ATOM 5370 C CA . ASN B 1 43 ? -16.906 -38.938 -3.584 1 90.75 43 ASN B CA 1
ATOM 5371 C C . ASN B 1 43 ? -15.602 -38.312 -3.064 1 90.75 43 ASN B C 1
ATOM 5373 O O . ASN B 1 43 ? -15.344 -38.312 -1.858 1 90.75 43 ASN B O 1
ATOM 5377 N N . THR B 1 44 ? -14.844 -37.844 -3.99 1 92.19 44 THR B N 1
ATOM 5378 C CA . THR B 1 44 ? -13.594 -37.219 -3.605 1 92.19 44 THR B CA 1
ATOM 5379 C C . THR B 1 44 ? -13.859 -35.938 -2.805 1 92.19 44 THR B C 1
ATOM 5381 O O . THR B 1 44 ? -13.133 -35.625 -1.851 1 92.19 44 THR B O 1
ATOM 5384 N N . LEU B 1 45 ? -14.891 -35.219 -3.18 1 92.56 45 LEU B N 1
ATOM 5385 C CA . LEU B 1 45 ? -15.258 -34 -2.473 1 92.56 45 LEU B CA 1
ATOM 5386 C C . LEU B 1 45 ? -15.695 -34.312 -1.046 1 92.56 45 LEU B C 1
ATOM 5388 O O . LEU B 1 45 ? -15.352 -33.562 -0.114 1 92.56 45 LEU B O 1
ATOM 5392 N N . HIS B 1 46 ? -16.391 -35.406 -0.896 1 93.31 46 HIS B N 1
ATOM 5393 C CA . HIS B 1 46 ? -16.812 -35.812 0.432 1 93.31 46 HIS B CA 1
ATOM 5394 C C . HIS B 1 46 ? -15.633 -36.156 1.316 1 93.31 46 HIS B C 1
ATOM 5396 O O . HIS B 1 46 ? -15.586 -35.781 2.488 1 93.31 46 HIS B O 1
ATOM 5402 N N . LYS B 1 47 ? -14.711 -36.875 0.726 1 94 47 LYS B N 1
ATOM 5403 C CA . LYS B 1 47 ? -13.508 -37.219 1.479 1 94 47 LYS B CA 1
ATOM 5404 C C . LYS B 1 47 ? -12.758 -35.969 1.909 1 94 47 LYS B C 1
ATOM 5406 O O . LYS B 1 47 ? -12.203 -35.906 3.01 1 94 47 LYS B O 1
ATOM 5411 N N . PHE B 1 48 ? -12.742 -35.062 1.024 1 95.31 48 PHE B N 1
ATOM 5412 C CA . PHE B 1 48 ? -12.102 -33.781 1.326 1 95.31 48 PHE B CA 1
ATOM 5413 C C . PHE B 1 48 ? -12.797 -33.094 2.488 1 95.31 48 PHE B C 1
ATOM 5415 O O . PHE B 1 48 ? -12.141 -32.625 3.42 1 95.31 48 PHE B O 1
ATOM 5422 N N . ARG B 1 49 ? -14.117 -33.031 2.453 1 96.5 49 ARG B N 1
ATOM 5423 C CA . ARG B 1 49 ? -14.891 -32.375 3.512 1 96.5 49 ARG B CA 1
ATOM 5424 C C . ARG B 1 49 ? -14.648 -33.062 4.855 1 96.5 49 ARG B C 1
ATOM 5426 O O . ARG B 1 49 ? -14.523 -32.406 5.883 1 96.5 49 ARG B O 1
ATOM 5433 N N . VAL B 1 50 ? -14.539 -34.344 4.797 1 95.75 50 VAL B N 1
ATOM 5434 C CA . VAL B 1 50 ? -14.297 -35.094 6.016 1 95.75 50 VAL B CA 1
ATOM 5435 C C . VAL B 1 50 ? -12.898 -34.781 6.551 1 95.75 50 VAL B C 1
ATOM 5437 O O . VAL B 1 50 ? -12.711 -34.625 7.762 1 95.75 50 VAL B O 1
ATOM 5440 N N . ARG B 1 51 ? -11.992 -34.688 5.668 1 94.69 51 ARG B N 1
ATOM 5441 C CA . ARG B 1 51 ? -10.625 -34.375 6.07 1 94.69 51 ARG B CA 1
ATOM 5442 C C . ARG B 1 51 ? -10.555 -33 6.703 1 94.69 51 ARG B C 1
ATOM 5444 O O . ARG B 1 51 ? -9.852 -32.812 7.699 1 94.69 51 ARG B O 1
ATOM 5451 N N . VAL B 1 52 ? -11.195 -32 6.133 1 96.5 52 VAL B N 1
ATOM 5452 C CA . VAL B 1 52 ? -11.234 -30.656 6.672 1 96.5 52 VAL B CA 1
ATOM 5453 C C . VAL B 1 52 ? -11.852 -30.672 8.07 1 96.5 52 VAL B C 1
ATOM 5455 O O . VAL B 1 52 ? -11.32 -30.047 8.992 1 96.5 52 VAL B O 1
ATOM 5458 N N . SER B 1 53 ? -12.93 -31.422 8.227 1 97.56 53 SER B N 1
ATOM 5459 C CA . SER B 1 53 ? -13.57 -31.547 9.531 1 97.56 53 SER B CA 1
ATOM 5460 C C . SER B 1 53 ? -12.633 -32.188 10.555 1 97.56 53 SER B C 1
ATOM 5462 O O . SER B 1 53 ? -12.617 -31.781 11.719 1 97.56 53 SER B O 1
ATOM 5464 N N . ALA B 1 54 ? -11.867 -33.094 10.062 1 95.81 54 ALA B N 1
ATOM 5465 C CA . ALA B 1 54 ? -10.914 -33.781 10.945 1 95.81 54 ALA B CA 1
ATOM 5466 C C . ALA B 1 54 ? -9.852 -32.781 11.445 1 95.81 54 ALA B C 1
ATOM 5468 O O . ALA B 1 54 ? -9.453 -32.844 12.617 1 95.81 54 ALA B O 1
ATOM 5469 N N . PHE B 1 55 ? -9.375 -31.969 10.602 1 95.69 55 PHE B N 1
ATOM 5470 C CA . PHE B 1 55 ? -8.406 -30.953 11 1 95.69 55 PHE B CA 1
ATOM 5471 C C . PHE B 1 55 ? -9.008 -30 12.016 1 95.69 55 PHE B C 1
ATOM 5473 O O . PHE B 1 55 ? -8.359 -29.641 13 1 95.69 55 PHE B O 1
ATOM 5480 N N . LEU B 1 56 ? -10.25 -29.594 11.844 1 97.31 56 LEU B N 1
ATOM 5481 C CA . LEU B 1 56 ? -10.914 -28.625 12.703 1 97.31 56 LEU B CA 1
ATOM 5482 C C . LEU B 1 56 ? -11.164 -29.203 14.094 1 97.31 56 LEU B C 1
ATOM 5484 O O . LEU B 1 56 ? -11.18 -28.484 15.086 1 97.31 56 LEU B O 1
ATOM 5488 N N . LYS B 1 57 ? -11.273 -30.5 14.125 1 95.81 57 LYS B N 1
ATOM 5489 C CA . LYS B 1 57 ? -11.562 -31.156 15.391 1 95.81 57 LYS B CA 1
ATOM 5490 C C . LYS B 1 57 ? -10.281 -31.641 16.062 1 95.81 57 LYS B C 1
ATOM 5492 O O . LYS B 1 57 ? -10.32 -32.188 17.172 1 95.81 57 LYS B O 1
ATOM 5497 N N . SER B 1 58 ? -9.227 -31.406 15.477 1 94.31 58 SER B N 1
ATOM 5498 C CA . SER B 1 58 ? -7.961 -31.922 15.984 1 94.31 58 SER B CA 1
ATOM 5499 C C . SER B 1 58 ? -7.574 -31.266 17.297 1 94.31 58 SER B C 1
ATOM 5501 O O . SER B 1 58 ? -8.023 -30.156 17.609 1 94.31 58 SER B O 1
ATOM 5503 N N . ASN B 1 59 ? -6.711 -31.938 18.047 1 92.38 59 ASN B N 1
ATOM 5504 C CA . ASN B 1 59 ? -6.219 -31.391 19.297 1 92.38 59 ASN B CA 1
ATOM 5505 C C . ASN B 1 59 ? -4.98 -30.531 19.094 1 92.38 59 ASN B C 1
ATOM 5507 O O . ASN B 1 59 ? -4.535 -29.844 20.016 1 92.38 59 ASN B O 1
ATOM 5511 N N . ASP B 1 60 ? -4.508 -30.609 17.953 1 91.88 60 ASP B N 1
ATOM 5512 C CA . ASP B 1 60 ? -3.33 -29.812 17.625 1 91.88 60 ASP B CA 1
ATOM 5513 C C . ASP B 1 60 ? -3.73 -28.453 17.047 1 91.88 60 ASP B C 1
ATOM 5515 O O . ASP B 1 60 ? -4.5 -28.375 16.094 1 91.88 60 ASP B O 1
ATOM 5519 N N . SER B 1 61 ? -3.23 -27.453 17.688 1 92.19 61 SER B N 1
ATOM 5520 C CA . SER B 1 61 ? -3.58 -26.094 17.297 1 92.19 61 SER B CA 1
ATOM 5521 C C . SER B 1 61 ? -3.189 -25.812 15.859 1 92.19 61 SER B C 1
ATOM 5523 O O . SER B 1 61 ? -3.914 -25.109 15.133 1 92.19 61 SER B O 1
ATOM 5525 N N . ARG B 1 62 ? -2.111 -26.359 15.406 1 90.12 62 ARG B N 1
ATOM 5526 C CA . ARG B 1 62 ? -1.65 -26.156 14.031 1 90.12 62 ARG B CA 1
ATOM 5527 C C . ARG B 1 62 ? -2.598 -26.797 13.031 1 90.12 62 ARG B C 1
ATOM 5529 O O . ARG B 1 62 ? -2.848 -26.25 11.961 1 90.12 62 ARG B O 1
ATOM 5536 N N . GLN B 1 63 ? -3.062 -27.891 13.398 1 93.44 63 GLN B N 1
ATOM 5537 C CA . GLN B 1 63 ? -4.016 -28.578 12.531 1 93.44 63 GLN B CA 1
ATOM 5538 C C . GLN B 1 63 ? -5.34 -27.828 12.469 1 93.44 63 GLN B C 1
ATOM 5540 O O . GLN B 1 63 ? -5.957 -27.734 11.406 1 93.44 63 GLN B O 1
ATOM 5545 N N . ARG B 1 64 ? -5.73 -27.328 13.594 1 95.88 64 ARG B N 1
ATOM 5546 C CA . ARG B 1 64 ? -6.953 -26.531 13.594 1 95.88 64 ARG B CA 1
ATOM 5547 C C . ARG B 1 64 ? -6.789 -25.281 12.734 1 95.88 64 ARG B C 1
ATOM 5549 O O . ARG B 1 64 ? -7.707 -24.891 12.008 1 95.88 64 ARG B O 1
ATOM 5556 N N . TRP B 1 65 ? -5.641 -24.672 12.875 1 95.31 65 TRP B N 1
ATOM 5557 C CA . TRP B 1 65 ? -5.32 -23.5 12.055 1 95.31 65 TRP B CA 1
ATOM 5558 C C . TRP B 1 65 ? -5.391 -23.844 10.57 1 95.31 65 TRP B C 1
ATOM 5560 O O . TRP B 1 65 ? -6.016 -23.125 9.789 1 95.31 65 TRP B O 1
ATOM 5570 N N . CYS B 1 66 ? -4.895 -24.938 10.148 1 94.31 66 CYS B N 1
ATOM 5571 C CA . CYS B 1 66 ? -4.93 -25.406 8.766 1 94.31 66 CYS B CA 1
ATOM 5572 C C . CYS B 1 66 ? -6.355 -25.719 8.328 1 94.31 66 CYS B C 1
ATOM 5574 O O . CYS B 1 66 ? -6.758 -25.391 7.215 1 94.31 66 CYS B O 1
ATOM 5576 N N . GLY B 1 67 ? -7.008 -26.375 9.234 1 96.19 67 GLY B N 1
ATOM 5577 C CA . GLY B 1 67 ? -8.398 -26.688 8.938 1 96.19 67 GLY B CA 1
ATOM 5578 C C . GLY B 1 67 ? -9.242 -25.453 8.664 1 96.19 67 GLY B C 1
ATOM 5579 O O . GLY B 1 67 ? -10.086 -25.469 7.77 1 96.19 67 GLY B O 1
ATOM 5580 N N . ALA B 1 68 ? -9 -24.422 9.383 1 97.44 68 ALA B N 1
ATOM 5581 C CA . ALA B 1 68 ? -9.742 -23.172 9.188 1 97.44 68 ALA B CA 1
ATOM 5582 C C . ALA B 1 68 ? -9.445 -22.562 7.824 1 97.44 68 ALA B C 1
ATOM 5584 O O . ALA B 1 68 ? -10.344 -22.062 7.152 1 97.44 68 ALA B O 1
ATOM 5585 N N . PHE B 1 69 ? -8.18 -22.625 7.379 1 96.25 69 PHE B N 1
ATOM 5586 C CA . PHE B 1 69 ? -7.809 -22.141 6.055 1 96.25 69 PHE B CA 1
ATOM 5587 C C . PHE B 1 69 ? -8.5 -22.938 4.965 1 96.25 69 PHE B C 1
ATOM 5589 O O . PHE B 1 69 ? -9.023 -22.375 4.004 1 96.25 69 PHE B O 1
ATOM 5596 N N . LEU B 1 70 ? -8.477 -24.188 5.16 1 96.56 70 LEU B N 1
ATOM 5597 C CA . LEU B 1 70 ? -9.047 -25.078 4.148 1 96.56 70 LEU B CA 1
ATOM 5598 C C . LEU B 1 70 ? -10.562 -24.906 4.078 1 96.56 70 LEU B C 1
ATOM 5600 O O . LEU B 1 70 ? -11.141 -24.953 2.99 1 96.56 70 LEU B O 1
ATOM 5604 N N . ALA B 1 71 ? -11.148 -24.75 5.227 1 97.88 71 ALA B N 1
ATOM 5605 C CA . ALA B 1 71 ? -12.586 -24.484 5.234 1 97.88 71 ALA B CA 1
ATOM 5606 C C . ALA B 1 71 ? -12.914 -23.203 4.496 1 97.88 71 ALA B C 1
ATOM 5608 O O . ALA B 1 71 ? -13.867 -23.156 3.711 1 97.88 71 ALA B O 1
ATOM 5609 N N . LEU B 1 72 ? -12.141 -22.141 4.766 1 97.38 72 LEU B N 1
ATOM 5610 C CA . LEU B 1 72 ? -12.32 -20.859 4.082 1 97.38 72 LEU B CA 1
ATOM 5611 C C . LEU B 1 72 ? -12.18 -21.031 2.572 1 97.38 72 LEU B C 1
ATOM 5613 O O . LEU B 1 72 ? -13.023 -20.562 1.808 1 97.38 72 LEU B O 1
ATOM 5617 N N . ALA B 1 73 ? -11.172 -21.719 2.168 1 95.31 73 ALA B N 1
ATOM 5618 C CA . ALA B 1 73 ? -10.93 -21.922 0.745 1 95.31 73 ALA B CA 1
ATOM 5619 C C . ALA B 1 73 ? -12.047 -22.766 0.117 1 95.31 73 ALA B C 1
ATOM 5621 O O . ALA B 1 73 ? -12.469 -22.5 -1.011 1 95.31 73 ALA B O 1
ATOM 5622 N N . ALA B 1 74 ? -12.5 -23.766 0.817 1 95.69 74 ALA B N 1
ATOM 5623 C CA . ALA B 1 74 ? -13.539 -24.656 0.315 1 95.69 74 ALA B CA 1
ATOM 5624 C C . ALA B 1 74 ? -14.844 -23.906 0.089 1 95.69 74 ALA B C 1
ATOM 5626 O O . ALA B 1 74 ? -15.477 -24.031 -0.965 1 95.69 74 ALA B O 1
ATOM 5627 N N . VAL B 1 75 ? -15.211 -23.078 0.996 1 94.5 75 VAL B N 1
ATOM 5628 C CA . VAL B 1 75 ? -16.5 -22.391 0.924 1 94.5 75 VAL B CA 1
ATOM 5629 C C . VAL B 1 75 ? -16.453 -21.312 -0.151 1 94.5 75 VAL B C 1
ATOM 5631 O O . VAL B 1 75 ? -17.453 -21.031 -0.801 1 94.5 75 VAL B O 1
ATOM 5634 N N . GLN B 1 76 ? -15.328 -20.719 -0.402 1 92 76 GLN B N 1
ATOM 5635 C CA . GLN B 1 76 ? -15.195 -19.672 -1.409 1 92 76 GLN B CA 1
ATOM 5636 C C . GLN B 1 76 ? -15.211 -20.25 -2.818 1 92 76 GLN B C 1
ATOM 5638 O O . GLN B 1 76 ? -15.57 -19.562 -3.777 1 92 76 GLN B O 1
ATOM 5643 N N . ASN B 1 77 ? -14.844 -21.516 -2.904 1 90.88 77 ASN B N 1
ATOM 5644 C CA . ASN B 1 77 ? -14.609 -22.062 -4.242 1 90.88 77 ASN B CA 1
ATOM 5645 C C . ASN B 1 77 ? -15.641 -23.125 -4.602 1 90.88 77 ASN B C 1
ATOM 5647 O O . ASN B 1 77 ? -15.688 -23.594 -5.742 1 90.88 77 ASN B O 1
ATOM 5651 N N . SER B 1 78 ? -16.453 -23.5 -3.678 1 91.5 78 SER B N 1
ATOM 5652 C CA . SER B 1 78 ? -17.438 -24.547 -3.959 1 91.5 78 SER B CA 1
ATOM 5653 C C . SER B 1 78 ? -18.719 -24.328 -3.154 1 91.5 78 SER B C 1
ATOM 5655 O O . SER B 1 78 ? -18.719 -24.484 -1.932 1 91.5 78 SER B O 1
ATOM 5657 N N . TRP B 1 79 ? -19.844 -24.094 -3.791 1 91 79 TRP B N 1
ATOM 5658 C CA . TRP B 1 79 ? -21.141 -23.906 -3.135 1 91 79 TRP B CA 1
ATOM 5659 C C . TRP B 1 79 ? -21.641 -25.234 -2.57 1 91 79 TRP B C 1
ATOM 5661 O O . TRP B 1 79 ? -22.359 -25.25 -1.572 1 91 79 TRP B O 1
ATOM 5671 N N . GLU B 1 80 ? -21.141 -26.297 -3.152 1 90.5 80 GLU B N 1
ATOM 5672 C CA . GLU B 1 80 ? -21.516 -27.625 -2.67 1 90.5 80 GLU B CA 1
ATOM 5673 C C . GLU B 1 80 ? -20.953 -27.891 -1.28 1 90.5 80 GLU B C 1
ATOM 5675 O O . GLU B 1 80 ? -21.625 -28.469 -0.428 1 90.5 80 GLU B O 1
ATOM 5680 N N . CYS B 1 81 ? -19.734 -27.469 -1.167 1 93.12 81 CYS B N 1
ATOM 5681 C CA . CYS B 1 81 ? -19.109 -27.641 0.144 1 93.12 81 CYS B CA 1
ATOM 5682 C C . CYS B 1 81 ? -19.859 -26.828 1.202 1 93.12 81 CYS B C 1
ATOM 5684 O O . CYS B 1 81 ? -20.078 -27.312 2.318 1 93.12 81 CYS B O 1
ATOM 5686 N N . LEU B 1 82 ? -20.281 -25.641 0.887 1 93.62 82 LEU B N 1
ATOM 5687 C CA . LEU B 1 82 ? -21 -24.781 1.821 1 93.62 82 LEU B CA 1
ATOM 5688 C C . LEU B 1 82 ? -22.375 -25.344 2.152 1 93.62 82 LEU B C 1
ATOM 5690 O O . LEU B 1 82 ? -22.781 -25.359 3.318 1 93.62 82 LEU B O 1
ATOM 5694 N N . LYS B 1 83 ? -23.062 -25.812 1.122 1 92 83 LYS B N 1
ATOM 5695 C CA . LYS B 1 83 ? -24.406 -26.359 1.319 1 92 83 LYS B CA 1
ATOM 5696 C C . LYS B 1 83 ? -24.375 -27.609 2.186 1 92 83 LYS B C 1
ATOM 5698 O O . LYS B 1 83 ? -25.172 -27.766 3.104 1 92 83 LYS B O 1
ATOM 5703 N N . ASN B 1 84 ? -23.375 -28.438 2.018 1 92.19 84 ASN B N 1
ATOM 5704 C CA . ASN B 1 84 ? -23.359 -29.75 2.65 1 92.19 84 ASN B CA 1
ATOM 5705 C C . ASN B 1 84 ? -22.719 -29.703 4.027 1 92.19 84 ASN B C 1
ATOM 5707 O O . ASN B 1 84 ? -23.141 -30.406 4.949 1 92.19 84 ASN B O 1
ATOM 5711 N N . HIS B 1 85 ? -21.672 -28.922 4.168 1 95.12 85 HIS B N 1
ATOM 5712 C CA . HIS B 1 85 ? -20.891 -28.984 5.402 1 95.12 85 HIS B CA 1
ATOM 5713 C C . HIS B 1 85 ? -20.766 -27.609 6.047 1 95.12 85 HIS B C 1
ATOM 5715 O O . HIS B 1 85 ? -20.125 -27.469 7.09 1 95.12 85 HIS B O 1
ATOM 5721 N N . GLY B 1 86 ? -21.312 -26.625 5.508 1 95.5 86 GLY B N 1
ATOM 5722 C CA . GLY B 1 86 ? -21.172 -25.266 6.012 1 95.5 86 GLY B CA 1
ATOM 5723 C C . GLY B 1 86 ? -21.625 -25.125 7.453 1 95.5 86 GLY B C 1
ATOM 5724 O O . GLY B 1 86 ? -20.922 -24.531 8.273 1 95.5 86 GLY B O 1
ATOM 5725 N N . ALA B 1 87 ? -22.75 -25.703 7.781 1 96.19 87 ALA B N 1
ATOM 5726 C CA . ALA B 1 87 ? -23.297 -25.609 9.133 1 96.19 87 ALA B CA 1
ATOM 5727 C C . ALA B 1 87 ? -22.391 -26.312 10.141 1 96.19 87 ALA B C 1
ATOM 5729 O O . ALA B 1 87 ? -22.125 -25.781 11.219 1 96.19 87 ALA B O 1
ATOM 5730 N N . THR B 1 88 ? -21.938 -27.469 9.75 1 97 88 THR B N 1
ATOM 5731 C CA . THR B 1 88 ? -21.047 -28.25 10.609 1 97 88 THR B CA 1
ATOM 5732 C C . THR B 1 88 ? -19.734 -27.5 10.844 1 97 88 THR B C 1
ATOM 5734 O O . THR B 1 88 ? -19.281 -27.375 11.984 1 97 88 THR B O 1
ATOM 5737 N N . TRP B 1 89 ? -19.109 -27.031 9.797 1 98.19 89 TRP B N 1
ATOM 5738 C CA . TRP B 1 89 ? -17.844 -26.312 9.898 1 98.19 89 TRP B CA 1
ATOM 5739 C C . TRP B 1 89 ? -18 -25.047 10.734 1 98.19 89 TRP B C 1
ATOM 5741 O O . TRP B 1 89 ? -17.125 -24.703 11.539 1 98.19 89 TRP B O 1
ATOM 5751 N N . LEU B 1 90 ? -19.094 -24.297 10.539 1 98.12 90 LEU B N 1
ATOM 5752 C CA . LEU B 1 90 ? -19.328 -23.078 11.312 1 98.12 90 LEU B CA 1
ATOM 5753 C C . LEU B 1 90 ? -19.391 -23.391 12.805 1 98.12 90 LEU B C 1
ATOM 5755 O O . LEU B 1 90 ? -18.812 -22.656 13.617 1 98.12 90 LEU B O 1
ATOM 5759 N N . GLY B 1 91 ? -20.031 -24.469 13.102 1 97.69 91 GLY B N 1
ATOM 5760 C CA . GLY B 1 91 ? -20.062 -24.891 14.492 1 97.69 91 GLY B CA 1
ATOM 5761 C C . GLY B 1 91 ? -18.688 -25.219 15.055 1 97.69 91 GLY B C 1
ATOM 5762 O O . GLY B 1 91 ? -18.375 -24.812 16.172 1 97.69 91 GLY B O 1
ATOM 5763 N N . MET B 1 92 ? -17.906 -25.922 14.328 1 98 92 MET B N 1
ATOM 5764 C CA . MET B 1 92 ? -16.562 -26.297 14.742 1 98 92 MET B CA 1
ATOM 5765 C C . MET B 1 92 ? -15.68 -25.047 14.891 1 98 92 MET B C 1
ATOM 5767 O O . MET B 1 92 ? -14.859 -24.984 15.805 1 98 92 MET B O 1
ATOM 5771 N N . LEU B 1 93 ? -15.828 -24.109 13.969 1 98.44 93 LEU B N 1
ATOM 5772 C CA . LEU B 1 93 ? -15.047 -22.875 14.008 1 98.44 93 LEU B CA 1
ATOM 5773 C C . LEU B 1 93 ? -15.398 -22.047 15.242 1 98.44 93 LEU B C 1
ATOM 5775 O O . LEU B 1 93 ? -14.516 -21.469 15.875 1 98.44 93 LEU B O 1
ATOM 5779 N N . ILE B 1 94 ? -16.688 -21.984 15.586 1 98.12 94 ILE B N 1
ATOM 5780 C CA . ILE B 1 94 ? -17.125 -21.281 16.781 1 98.12 94 ILE B CA 1
ATOM 5781 C C . ILE B 1 94 ? -16.516 -21.938 18.016 1 98.12 94 ILE B C 1
ATOM 5783 O O . ILE B 1 94 ? -16.047 -21.25 18.938 1 98.12 94 ILE B O 1
ATOM 5787 N N . HIS B 1 95 ? -16.453 -23.219 17.938 1 97.5 95 HIS B N 1
ATOM 5788 C CA . HIS B 1 95 ? -15.836 -23.953 19.047 1 97.5 95 HIS B CA 1
ATOM 5789 C C . HIS B 1 95 ? -14.359 -23.609 19.188 1 97.5 95 HIS B C 1
ATOM 5791 O O . HIS B 1 95 ? -13.852 -23.453 20.297 1 97.5 95 HIS B O 1
ATOM 5797 N N . ILE B 1 96 ? -13.633 -23.469 18.141 1 97.69 96 ILE B N 1
ATOM 5798 C CA . ILE B 1 96 ? -12.227 -23.094 18.156 1 97.69 96 ILE B CA 1
ATOM 5799 C C . ILE B 1 96 ? -12.055 -21.719 18.797 1 97.69 96 ILE B C 1
ATOM 5801 O O . ILE B 1 96 ? -11.086 -21.469 19.516 1 97.69 96 ILE B O 1
ATOM 5805 N N . LEU B 1 97 ? -12.984 -20.75 18.609 1 96.94 97 LEU B N 1
ATOM 5806 C CA . LEU B 1 97 ? -12.93 -19.406 19.172 1 96.94 97 LEU B CA 1
ATOM 5807 C C . LEU B 1 97 ? -13.117 -19.453 20.688 1 96.94 97 LEU B C 1
ATOM 5809 O O . LEU B 1 97 ? -12.719 -18.516 21.391 1 96.94 97 LEU B O 1
ATOM 5813 N N . GLU B 1 98 ? -13.719 -20.5 21.125 1 95.5 98 GLU B N 1
ATOM 5814 C CA . GLU B 1 98 ? -13.969 -20.641 22.562 1 95.5 98 GLU B CA 1
ATOM 5815 C C . GLU B 1 98 ? -12.781 -21.297 23.266 1 95.5 98 GLU B C 1
ATOM 5817 O O . GLU B 1 98 ? -12.664 -21.219 24.484 1 95.5 98 GLU B O 1
ATOM 5822 N N . LEU B 1 99 ? -11.883 -21.875 22.484 1 95 99 LEU B N 1
ATOM 5823 C CA . LEU B 1 99 ? -10.695 -22.516 23.031 1 95 99 LEU B CA 1
ATOM 5824 C C . LEU B 1 99 ? -9.547 -21.516 23.172 1 95 99 LEU B C 1
ATOM 5826 O O . LEU B 1 99 ? -9.5 -20.516 22.453 1 95 99 LEU B O 1
ATOM 5830 N N . PRO B 1 100 ? -8.641 -21.734 24.203 1 92.5 100 PRO B N 1
ATOM 5831 C CA . PRO B 1 100 ? -7.438 -20.906 24.266 1 92.5 100 PRO B CA 1
ATOM 5832 C C . PRO B 1 100 ? -6.449 -21.188 23.141 1 92.5 100 PRO B C 1
ATOM 5834 O O . PRO B 1 100 ? -5.746 -22.203 23.188 1 92.5 100 PRO B O 1
ATOM 5837 N N . GLU B 1 101 ? -6.496 -20.484 22.141 1 92.75 101 GLU B N 1
ATOM 5838 C CA . GLU B 1 101 ? -5.695 -20.672 20.938 1 92.75 101 GLU B CA 1
ATOM 5839 C C . GLU B 1 101 ? -4.77 -19.484 20.703 1 92.75 101 GLU B C 1
ATOM 5841 O O . GLU B 1 101 ? -4.918 -18.438 21.328 1 92.75 101 GLU B O 1
ATOM 5846 N N . ALA B 1 102 ? -3.773 -19.75 19.875 1 91.25 102 ALA B N 1
ATOM 5847 C CA . ALA B 1 102 ? -2.941 -18.656 19.406 1 91.25 102 ALA B CA 1
ATOM 5848 C C . ALA B 1 102 ? -3.766 -17.656 18.594 1 91.25 102 ALA B C 1
ATOM 5850 O O . ALA B 1 102 ? -4.742 -18.016 17.938 1 91.25 102 ALA B O 1
ATOM 5851 N N . PRO B 1 103 ? -3.449 -16.344 18.641 1 93.25 103 PRO B N 1
ATOM 5852 C CA . PRO B 1 103 ? -4.215 -15.312 17.938 1 93.25 103 PRO B CA 1
ATOM 5853 C C . PRO B 1 103 ? -4.371 -15.609 16.453 1 93.25 103 PRO B C 1
ATOM 5855 O O . PRO B 1 103 ? -5.426 -15.344 15.867 1 93.25 103 PRO B O 1
ATOM 5858 N N . ALA B 1 104 ? -3.377 -16.219 15.867 1 91.5 104 ALA B N 1
ATOM 5859 C CA . ALA B 1 104 ? -3.439 -16.516 14.438 1 91.5 104 ALA B CA 1
ATOM 5860 C C . ALA B 1 104 ? -4.562 -17.5 14.133 1 91.5 104 ALA B C 1
ATOM 5862 O O . ALA B 1 104 ? -5.238 -17.391 13.109 1 91.5 104 ALA B O 1
ATOM 5863 N N . THR B 1 105 ? -4.73 -18.453 14.984 1 95.5 105 THR B N 1
ATOM 5864 C CA . THR B 1 105 ? -5.781 -19.453 14.805 1 95.5 105 THR B CA 1
ATOM 5865 C C . THR B 1 105 ? -7.156 -18.828 15.023 1 95.5 105 THR B C 1
ATOM 5867 O O . THR B 1 105 ? -8.086 -19.078 14.258 1 95.5 105 THR B O 1
ATOM 5870 N N . TRP B 1 106 ? -7.273 -17.984 16.016 1 96.5 106 TRP B N 1
ATOM 5871 C CA . TRP B 1 106 ? -8.523 -17.266 16.25 1 96.5 106 TRP B CA 1
ATOM 5872 C C . TRP B 1 106 ? -8.898 -16.406 15.055 1 96.5 106 TRP B C 1
ATOM 5874 O O . TRP B 1 106 ? -10.055 -16.391 14.625 1 96.5 106 TRP B O 1
ATOM 5884 N N . GLU B 1 107 ? -7.918 -15.68 14.531 1 96.69 107 GLU B N 1
ATOM 5885 C CA . GLU B 1 107 ? -8.156 -14.789 13.398 1 96.69 107 GLU B CA 1
ATOM 5886 C C . GLU B 1 107 ? -8.68 -15.562 12.188 1 96.69 107 GLU B C 1
ATOM 5888 O O . GLU B 1 107 ? -9.648 -15.141 11.555 1 96.69 107 GLU B O 1
ATOM 5893 N N . MET B 1 108 ? -8.125 -16.719 11.922 1 96.81 108 MET B N 1
ATOM 5894 C CA . MET B 1 108 ? -8.523 -17.5 10.758 1 96.81 108 MET B CA 1
ATOM 5895 C C . MET B 1 108 ? -9.898 -18.125 10.977 1 96.81 108 MET B C 1
ATOM 5897 O O . MET B 1 108 ? -10.695 -18.219 10.039 1 96.81 108 MET B O 1
ATOM 5901 N N . ALA B 1 109 ? -10.062 -18.594 12.164 1 98.12 109 ALA B N 1
ATOM 5902 C CA . ALA B 1 109 ? -11.375 -19.156 12.477 1 98.12 109 ALA B CA 1
ATOM 5903 C C . ALA B 1 109 ? -12.484 -18.125 12.289 1 98.12 109 ALA B C 1
ATOM 5905 O O . ALA B 1 109 ? -13.523 -18.438 11.703 1 98.12 109 ALA B O 1
ATOM 5906 N N . LEU B 1 110 ? -12.25 -16.938 12.727 1 98.25 110 LEU B N 1
ATOM 5907 C CA . LEU B 1 110 ? -13.25 -15.891 12.594 1 98.25 110 LEU B CA 1
ATOM 5908 C C . LEU B 1 110 ? -13.398 -15.469 11.133 1 98.25 110 LEU B C 1
ATOM 5910 O O . LEU B 1 110 ? -14.516 -15.242 10.656 1 98.25 110 LEU B O 1
ATOM 5914 N N . ARG B 1 111 ? -12.289 -15.336 10.422 1 98 111 ARG B N 1
ATOM 5915 C CA . ARG B 1 111 ? -12.336 -14.984 9.008 1 98 111 ARG B CA 1
ATOM 5916 C C . ARG B 1 111 ? -13.156 -16 8.219 1 98 111 ARG B C 1
ATOM 5918 O O . ARG B 1 111 ? -13.984 -15.625 7.387 1 98 111 ARG B O 1
ATOM 5925 N N . ALA B 1 112 ? -12.891 -17.25 8.484 1 98.31 112 ALA B N 1
ATOM 5926 C CA . ALA B 1 112 ? -13.633 -18.297 7.801 1 98.31 112 ALA B CA 1
ATOM 5927 C C . ALA B 1 112 ? -15.117 -18.25 8.141 1 98.31 112 ALA B C 1
ATOM 5929 O O . ALA B 1 112 ? -15.969 -18.375 7.262 1 98.31 112 ALA B O 1
ATOM 5930 N N . SER B 1 113 ? -15.438 -18.062 9.406 1 98.44 113 SER B N 1
ATOM 5931 C CA . SER B 1 113 ? -16.828 -17.984 9.844 1 98.44 113 SER B CA 1
ATOM 5932 C C . SER B 1 113 ? -17.547 -16.797 9.203 1 98.44 113 SER B C 1
ATOM 5934 O O . SER B 1 113 ? -18.656 -16.938 8.695 1 98.44 113 SER B O 1
ATOM 5936 N N . ALA B 1 114 ? -16.844 -15.641 9.242 1 97.81 114 ALA B N 1
ATOM 5937 C CA . ALA B 1 114 ? -17.438 -14.438 8.672 1 97.81 114 ALA B CA 1
ATOM 5938 C C . ALA B 1 114 ? -17.656 -14.586 7.172 1 97.81 114 ALA B C 1
ATOM 5940 O O . ALA B 1 114 ? -18.672 -14.117 6.637 1 97.81 114 ALA B O 1
ATOM 5941 N N . GLU B 1 115 ? -16.75 -15.25 6.512 1 96.75 115 GLU B N 1
ATOM 5942 C CA . GLU B 1 115 ? -16.891 -15.477 5.078 1 96.75 115 GLU B CA 1
ATOM 5943 C C . GLU B 1 115 ? -18.094 -16.359 4.773 1 96.75 115 GLU B C 1
ATOM 5945 O O . GLU B 1 115 ? -18.859 -16.078 3.852 1 96.75 115 GLU B O 1
ATOM 5950 N N . MET B 1 116 ? -18.312 -17.391 5.527 1 97.12 116 MET B N 1
ATOM 5951 C CA . MET B 1 116 ? -19.453 -18.281 5.344 1 97.12 116 MET B CA 1
ATOM 5952 C C . MET B 1 116 ? -20.766 -17.516 5.52 1 97.12 116 MET B C 1
ATOM 5954 O O . MET B 1 116 ? -21.688 -17.672 4.711 1 97.12 116 MET B O 1
ATOM 5958 N N . LEU B 1 117 ? -20.766 -16.719 6.492 1 97.62 117 LEU B N 1
ATOM 5959 C CA . LEU B 1 117 ? -21.969 -15.961 6.781 1 97.62 117 LEU B CA 1
ATOM 5960 C C . LEU B 1 117 ? -22.219 -14.914 5.703 1 97.62 117 LEU B C 1
ATOM 5962 O O . LEU B 1 117 ? -23.375 -14.648 5.344 1 97.62 117 LEU B O 1
ATOM 5966 N N . ALA B 1 118 ? -21.188 -14.273 5.203 1 95.31 118 ALA B N 1
ATOM 5967 C CA . ALA B 1 118 ? -21.328 -13.289 4.133 1 95.31 118 ALA B CA 1
ATOM 5968 C C . ALA B 1 118 ? -21.828 -13.945 2.846 1 95.31 118 ALA B C 1
ATOM 5970 O O . ALA B 1 118 ? -22.641 -13.375 2.127 1 95.31 118 ALA B O 1
ATOM 5971 N N . LEU B 1 119 ? -21.359 -15.156 2.578 1 94.06 119 LEU B N 1
ATOM 5972 C CA . LEU B 1 119 ? -21.719 -15.867 1.354 1 94.06 119 LEU B CA 1
ATOM 5973 C C . LEU B 1 119 ? -23.203 -16.266 1.365 1 94.06 119 LEU B C 1
ATOM 5975 O O . LEU B 1 119 ? -23.859 -16.234 0.325 1 94.06 119 LEU B O 1
ATOM 5979 N N . VAL B 1 120 ? -23.75 -16.578 2.465 1 95.44 120 VAL B N 1
ATOM 5980 C CA . VAL B 1 120 ? -25.125 -17.094 2.537 1 95.44 120 VAL B CA 1
ATOM 5981 C C . VAL B 1 120 ? -26.094 -15.93 2.652 1 95.44 120 VAL B C 1
ATOM 5983 O O . VAL B 1 120 ? -27.312 -16.125 2.539 1 95.44 120 VAL B O 1
ATOM 5986 N N . SER B 1 121 ? -25.547 -14.734 2.762 1 93.38 121 SER B N 1
ATOM 5987 C CA . SER B 1 121 ? -26.391 -13.562 2.889 1 93.38 121 SER B CA 1
ATOM 5988 C C . SER B 1 121 ? -27.344 -13.422 1.693 1 93.38 121 SER B C 1
ATOM 5990 O O . SER B 1 121 ? -26.938 -13.664 0.553 1 93.38 121 SER B O 1
ATOM 5992 N N . GLN B 1 122 ? -28.656 -13.094 1.913 1 90 122 GLN B N 1
ATOM 5993 C CA . GLN B 1 122 ? -29.703 -12.852 0.927 1 90 122 GLN B CA 1
ATOM 5994 C C . GLN B 1 122 ? -30.156 -14.156 0.272 1 90 122 GLN B C 1
ATOM 5996 O O . GLN B 1 122 ? -30.859 -14.133 -0.739 1 90 122 GLN B O 1
ATOM 6001 N N . LYS B 1 123 ? -29.672 -15.289 0.7 1 93.25 123 LYS B N 1
ATOM 6002 C CA . LYS B 1 123 ? -30.109 -16.609 0.278 1 93.25 123 LYS B CA 1
ATOM 6003 C C . LYS B 1 123 ? -30.922 -17.297 1.373 1 93.25 123 LYS B C 1
ATOM 6005 O O . LYS B 1 123 ? -30.359 -17.922 2.279 1 93.25 123 LYS B O 1
ATOM 6010 N N . THR B 1 124 ? -32.219 -17.25 1.273 1 92.31 124 THR B N 1
ATOM 6011 C CA . THR B 1 124 ? -33.156 -17.531 2.34 1 92.31 124 THR B CA 1
ATOM 6012 C C . THR B 1 124 ? -32.969 -18.938 2.877 1 92.31 124 THR B C 1
ATOM 6014 O O . THR B 1 124 ? -32.875 -19.141 4.09 1 92.31 124 THR B O 1
ATOM 6017 N N . GLU B 1 125 ? -32.844 -19.938 2.053 1 92.75 125 GLU B N 1
ATOM 6018 C CA . GLU B 1 125 ? -32.75 -21.328 2.504 1 92.75 125 GLU B CA 1
ATOM 6019 C C . GLU B 1 125 ? -31.391 -21.594 3.162 1 92.75 125 GLU B C 1
ATOM 6021 O O . GLU B 1 125 ? -31.328 -22.219 4.223 1 92.75 125 GLU B O 1
ATOM 6026 N N . LEU B 1 126 ? -30.344 -21.141 2.51 1 94 126 LEU B N 1
ATOM 6027 C CA . LEU B 1 126 ? -29.016 -21.344 3.066 1 94 126 LEU B CA 1
ATOM 6028 C C . LEU B 1 126 ? -28.859 -20.578 4.379 1 94 126 LEU B C 1
ATOM 6030 O O . LEU B 1 126 ? -28.188 -21.047 5.301 1 94 126 LEU B O 1
ATOM 6034 N N . THR B 1 127 ? -29.438 -19.375 4.461 1 95.31 127 THR B N 1
ATOM 6035 C CA . THR B 1 127 ? -29.391 -18.594 5.691 1 95.31 127 THR B CA 1
ATOM 6036 C C . THR B 1 127 ? -30.062 -19.328 6.836 1 95.31 127 THR B C 1
ATOM 6038 O O . THR B 1 127 ? -29.547 -19.375 7.953 1 95.31 127 THR B O 1
ATOM 6041 N N . ARG B 1 128 ? -31.188 -19.906 6.562 1 94.56 128 ARG B N 1
ATOM 6042 C CA . ARG B 1 128 ? -31.938 -20.641 7.578 1 94.56 128 ARG B CA 1
ATOM 6043 C C . ARG B 1 128 ? -31.156 -21.859 8.062 1 94.56 128 ARG B C 1
ATOM 6045 O O . ARG B 1 128 ? -31.125 -22.141 9.266 1 94.56 128 ARG B O 1
ATOM 6052 N N . GLU B 1 129 ? -30.453 -22.469 7.176 1 93.94 129 GLU B N 1
ATOM 6053 C CA . GLU B 1 129 ? -29.766 -23.719 7.484 1 93.94 129 GLU B CA 1
ATOM 6054 C C . GLU B 1 129 ? -28.422 -23.453 8.172 1 93.94 129 GLU B C 1
ATOM 6056 O O . GLU B 1 129 ? -28.016 -24.203 9.062 1 93.94 129 GLU B O 1
ATOM 6061 N N . ILE B 1 130 ? -27.734 -22.422 7.762 1 95.56 130 ILE B N 1
ATOM 6062 C CA . ILE B 1 130 ? -26.328 -22.281 8.156 1 95.56 130 ILE B CA 1
ATOM 6063 C C . ILE B 1 130 ? -26.203 -21.125 9.148 1 95.56 130 ILE B C 1
ATOM 6065 O O . ILE B 1 130 ? -25.5 -21.25 10.164 1 95.56 130 ILE B O 1
ATOM 6069 N N . ALA B 1 131 ? -26.812 -19.969 8.969 1 95.19 131 ALA B N 1
ATOM 6070 C CA . ALA B 1 131 ? -26.469 -18.719 9.641 1 95.19 131 ALA B CA 1
ATOM 6071 C C . ALA B 1 131 ? -27.375 -18.484 10.844 1 95.19 131 ALA B C 1
ATOM 6073 O O . ALA B 1 131 ? -26.906 -18.094 11.914 1 95.19 131 ALA B O 1
ATOM 6074 N N . THR B 1 132 ? -28.641 -18.797 10.797 1 93.81 132 THR B N 1
ATOM 6075 C CA . THR B 1 132 ? -29.656 -18.328 11.742 1 93.81 132 THR B CA 1
ATOM 6076 C C . THR B 1 132 ? -29.312 -18.766 13.164 1 93.81 132 THR B C 1
ATOM 6078 O O . THR B 1 132 ? -29.375 -17.969 14.094 1 93.81 132 THR B O 1
ATOM 6081 N N . SER B 1 133 ? -28.875 -19.953 13.375 1 94.19 133 SER B N 1
ATOM 6082 C CA . SER B 1 133 ? -28.672 -20.469 14.719 1 94.19 133 SER B CA 1
ATOM 6083 C C . SER B 1 133 ? -27.234 -20.234 15.18 1 94.19 133 SER B C 1
ATOM 6085 O O . SER B 1 133 ? -26.891 -20.484 16.344 1 94.19 133 SER B O 1
ATOM 6087 N N . ARG B 1 134 ? -26.422 -19.688 14.375 1 96.25 134 ARG B N 1
ATOM 6088 C CA . ARG B 1 134 ? -25 -19.672 14.703 1 96.25 134 ARG B CA 1
ATOM 6089 C C . ARG B 1 134 ? -24.484 -18.25 14.82 1 96.25 134 ARG B C 1
ATOM 6091 O O . ARG B 1 134 ? -23.375 -18.016 15.328 1 96.25 134 ARG B O 1
ATOM 6098 N N . ILE B 1 135 ? -25.188 -17.25 14.438 1 96.75 135 ILE B N 1
ATOM 6099 C CA . ILE B 1 135 ? -24.75 -15.852 14.453 1 96.75 135 ILE B CA 1
ATOM 6100 C C . ILE B 1 135 ? -24.531 -15.398 15.898 1 96.75 135 ILE B C 1
ATOM 6102 O O . ILE B 1 135 ? -23.516 -14.781 16.219 1 96.75 135 ILE B O 1
ATOM 6106 N N . ALA B 1 136 ? -25.438 -15.758 16.75 1 96.12 136 ALA B N 1
ATOM 6107 C CA . ALA B 1 136 ? -25.391 -15.32 18.156 1 96.12 136 ALA B CA 1
ATOM 6108 C C . ALA B 1 136 ? -24.188 -15.938 18.875 1 96.12 136 ALA B C 1
ATOM 6110 O O . ALA B 1 136 ? -23.359 -15.211 19.438 1 96.12 136 ALA B O 1
ATOM 6111 N N . PRO B 1 137 ? -24.016 -17.25 18.797 1 97.12 137 PRO B N 1
ATOM 6112 C CA . PRO B 1 137 ? -22.844 -17.828 19.453 1 97.12 137 PRO B CA 1
ATOM 6113 C C . PRO B 1 137 ? -21.531 -17.312 18.875 1 97.12 137 PRO B C 1
ATOM 6115 O O . PRO B 1 137 ? -20.562 -17.125 19.609 1 97.12 137 PRO B O 1
ATOM 6118 N N . LEU B 1 138 ? -21.453 -17.141 17.625 1 98.12 138 LEU B N 1
ATOM 6119 C CA . LEU B 1 138 ? -20.25 -16.609 17 1 98.12 138 LEU B CA 1
ATOM 6120 C C . LEU B 1 138 ? -19.938 -15.211 17.531 1 98.12 138 LEU B C 1
ATOM 6122 O O . LEU B 1 138 ? -18.797 -14.922 17.891 1 98.12 138 LEU B O 1
ATOM 6126 N N . SER B 1 139 ? -20.953 -14.312 17.5 1 97.31 139 SER B N 1
ATOM 6127 C CA . SER B 1 139 ? -20.781 -12.938 17.953 1 97.31 139 SER B CA 1
ATOM 6128 C C . SER B 1 139 ? -20.344 -12.875 19.406 1 97.31 139 SER B C 1
ATOM 6130 O O . SER B 1 139 ? -19.453 -12.094 19.75 1 97.31 139 SER B O 1
ATOM 6132 N N . LYS B 1 140 ? -20.891 -13.766 20.203 1 96.75 140 LYS B N 1
ATOM 6133 C CA . LYS B 1 140 ? -20.531 -13.812 21.625 1 96.75 140 LYS B CA 1
ATOM 6134 C C . LYS B 1 140 ? -19.078 -14.227 21.812 1 96.75 140 LYS B C 1
ATOM 6136 O O . LYS B 1 140 ? -18.328 -13.594 22.578 1 96.75 140 LYS B O 1
ATOM 6141 N N . ALA B 1 141 ? -18.688 -15.234 21.125 1 96.88 141 ALA B N 1
ATOM 6142 C CA . ALA B 1 141 ? -17.312 -15.734 21.234 1 96.88 141 ALA B CA 1
ATOM 6143 C C . ALA B 1 141 ? -16.312 -14.703 20.734 1 96.88 141 ALA B C 1
ATOM 6145 O O . ALA B 1 141 ? -15.289 -14.469 21.375 1 96.88 141 ALA B O 1
ATOM 6146 N N . ALA B 1 142 ? -16.594 -14.102 19.594 1 97.38 142 ALA B N 1
ATOM 6147 C CA . ALA B 1 142 ? -15.695 -13.125 18.984 1 97.38 142 ALA B CA 1
ATOM 6148 C C . ALA B 1 142 ? -15.57 -11.883 19.875 1 97.38 142 ALA B C 1
ATOM 6150 O O . ALA B 1 142 ? -14.477 -11.352 20.062 1 97.38 142 ALA B O 1
ATOM 6151 N N . LEU B 1 143 ? -16.656 -11.398 20.469 1 96.88 143 LEU B N 1
ATOM 6152 C CA . LEU B 1 143 ? -16.656 -10.203 21.297 1 96.88 143 LEU B CA 1
ATOM 6153 C C . LEU B 1 143 ? -15.914 -10.469 22.609 1 96.88 143 LEU B C 1
ATOM 6155 O O . LEU B 1 143 ? -15.25 -9.578 23.141 1 96.88 143 LEU B O 1
ATOM 6159 N N . ALA B 1 144 ? -16.016 -11.68 23.078 1 95.56 144 ALA B N 1
ATOM 6160 C CA . ALA B 1 144 ? -15.297 -12.039 24.297 1 95.56 144 ALA B CA 1
ATOM 6161 C C . ALA B 1 144 ? -13.789 -11.914 24.094 1 95.56 144 ALA B C 1
ATOM 6163 O O . ALA B 1 144 ? -13.07 -11.43 24.984 1 95.56 144 ALA B O 1
ATOM 6164 N N . ILE B 1 145 ? -13.305 -12.312 22.984 1 95.25 145 ILE B N 1
ATOM 6165 C CA . ILE B 1 145 ? -11.883 -12.227 22.672 1 95.25 145 ILE B CA 1
ATOM 6166 C C . ILE B 1 145 ? -11.484 -10.766 22.453 1 95.25 145 ILE B C 1
ATOM 6168 O O . ILE B 1 145 ? -10.445 -10.32 22.938 1 95.25 145 ILE B O 1
ATOM 6172 N N . LEU B 1 146 ? -12.32 -9.977 21.75 1 95.12 146 LEU B N 1
ATOM 6173 C CA . LEU B 1 146 ? -12.055 -8.578 21.422 1 95.12 146 LEU B CA 1
ATOM 6174 C C . LEU B 1 146 ? -11.969 -7.738 22.703 1 95.12 146 LEU B C 1
ATOM 6176 O O . LEU B 1 146 ? -11.164 -6.805 22.781 1 95.12 146 LEU B O 1
ATOM 6180 N N . GLU B 1 147 ? -12.711 -8.117 23.672 1 92.81 147 GLU B N 1
ATOM 6181 C CA . GLU B 1 147 ? -12.781 -7.348 24.922 1 92.81 147 GLU B CA 1
ATOM 6182 C C . GLU B 1 147 ? -11.656 -7.734 25.875 1 92.81 147 GLU B C 1
ATOM 6184 O O . GLU B 1 147 ? -11.422 -7.043 26.875 1 92.81 147 GLU B O 1
ATOM 6189 N N . SER B 1 148 ? -10.938 -8.727 25.484 1 88.38 148 SER B N 1
ATOM 6190 C CA . SER B 1 148 ? -9.852 -9.156 26.359 1 88.38 148 SER B CA 1
ATOM 6191 C C . SER B 1 148 ? -8.516 -8.586 25.891 1 88.38 148 SER B C 1
ATOM 6193 O O . SER B 1 148 ? -7.93 -9.062 24.922 1 88.38 148 SER B O 1
ATOM 6195 N N . PRO B 1 149 ? -7.988 -7.555 26.609 1 74.12 149 PRO B N 1
ATOM 6196 C CA . PRO B 1 149 ? -6.758 -6.879 26.1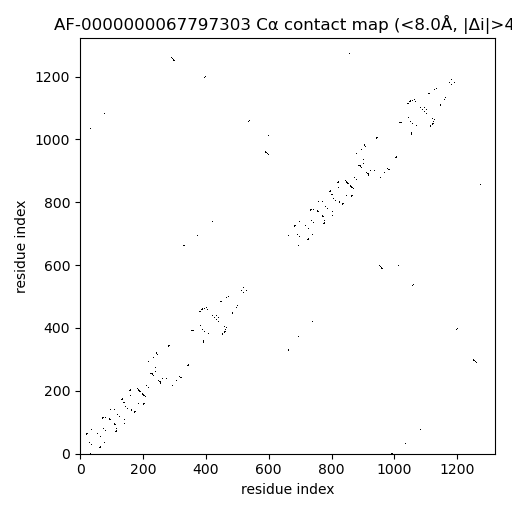88 1 74.12 149 PRO B CA 1
ATOM 6197 C C . PRO B 1 149 ? -5.535 -7.785 26.25 1 74.12 149 PRO B C 1
ATOM 6199 O O . PRO B 1 149 ? -4.586 -7.605 25.484 1 74.12 149 PRO B O 1
ATOM 6202 N N . GLU B 1 150 ? -5.527 -8.766 27.094 1 78.88 150 GLU B N 1
ATOM 6203 C CA . GLU B 1 150 ? -4.367 -9.633 27.266 1 78.88 150 GLU B CA 1
ATOM 6204 C C . GLU B 1 150 ? -4.207 -10.578 26.078 1 78.88 150 GLU B C 1
ATOM 6206 O O . GLU B 1 150 ? -3.084 -10.922 25.703 1 78.88 150 GLU B O 1
ATOM 6211 N N . ASN B 1 151 ? -5.297 -10.82 25.516 1 76.5 151 ASN B N 1
ATOM 6212 C CA . ASN B 1 151 ? -5.285 -11.859 24.5 1 76.5 151 ASN B CA 1
ATOM 6213 C C . ASN B 1 151 ? -5.387 -11.258 23.094 1 76.5 151 ASN B C 1
ATOM 6215 O O . ASN B 1 151 ? -5.172 -11.953 22.094 1 76.5 151 ASN B O 1
ATOM 6219 N N . CYS B 1 152 ? -5.613 -10 23.078 1 86.62 152 CYS B N 1
ATOM 6220 C CA . CYS B 1 152 ? -5.922 -9.445 21.766 1 86.62 152 CYS B CA 1
ATOM 6221 C C . CYS B 1 152 ? -4.949 -8.328 21.406 1 86.62 152 CYS B C 1
ATOM 6223 O O . CYS B 1 152 ? -5.113 -7.191 21.844 1 86.62 152 CYS B O 1
ATOM 6225 N N . SER B 1 153 ? -3.932 -8.719 20.672 1 88.69 153 SER B N 1
ATOM 6226 C CA . SER B 1 153 ? -3.02 -7.711 20.141 1 88.69 153 SER B CA 1
ATOM 6227 C C . SER B 1 153 ? -3.742 -6.742 19.219 1 88.69 153 SER B C 1
ATOM 6229 O O . SER B 1 153 ? -4.828 -7.051 18.719 1 88.69 153 SER B O 1
ATOM 6231 N N . PRO B 1 154 ? -3.281 -5.496 19.016 1 90.38 154 PRO B N 1
ATOM 6232 C CA . PRO B 1 154 ? -3.936 -4.543 18.109 1 90.38 154 PRO B CA 1
ATOM 6233 C C . PRO B 1 154 ? -4.137 -5.102 16.703 1 90.38 154 PRO B C 1
ATOM 6235 O O . PRO B 1 154 ? -5.156 -4.824 16.062 1 90.38 154 PRO B O 1
ATOM 6238 N N . SER B 1 155 ? -3.221 -5.883 16.297 1 90 155 SER B N 1
ATOM 6239 C CA . SER B 1 155 ? -3.357 -6.48 14.969 1 90 155 SER B CA 1
ATOM 6240 C C . SER B 1 155 ? -4.5 -7.488 14.938 1 90 155 SER B C 1
ATOM 6242 O O . SER B 1 155 ? -5.27 -7.523 13.969 1 90 155 SER B O 1
ATOM 6244 N N . THR B 1 156 ? -4.586 -8.289 15.969 1 94.19 156 THR B N 1
ATOM 6245 C CA . THR B 1 156 ? -5.676 -9.25 16.062 1 94.19 156 THR B CA 1
ATOM 6246 C C . THR B 1 156 ? -7.016 -8.539 16.219 1 94.19 156 THR B C 1
ATOM 6248 O O . THR B 1 156 ? -8.008 -8.922 15.586 1 94.19 156 THR B O 1
ATOM 6251 N N . ALA B 1 157 ? -6.996 -7.488 17 1 96.12 157 ALA B N 1
ATOM 6252 C CA . ALA B 1 157 ? -8.219 -6.711 17.203 1 96.12 157 ALA B CA 1
ATOM 6253 C C . ALA B 1 157 ? -8.719 -6.121 15.891 1 96.12 157 ALA B C 1
ATOM 6255 O O . ALA B 1 157 ? -9.93 -6.066 15.656 1 96.12 157 ALA B O 1
ATOM 6256 N N . ALA B 1 158 ? -7.801 -5.652 15.102 1 96.19 158 ALA B N 1
ATOM 6257 C CA . ALA B 1 158 ? -8.172 -5.074 13.812 1 96.19 158 ALA B CA 1
ATOM 6258 C C . ALA B 1 158 ? -8.898 -6.098 12.945 1 96.19 158 ALA B C 1
ATOM 6260 O O . ALA B 1 158 ? -9.891 -5.77 12.289 1 96.19 158 ALA B O 1
ATOM 6261 N N . VAL B 1 159 ? -8.469 -7.336 12.93 1 96.12 159 VAL B N 1
ATOM 6262 C CA . VAL B 1 159 ? -9.109 -8.398 12.164 1 96.12 159 VAL B CA 1
ATOM 6263 C C . VAL B 1 159 ? -10.492 -8.68 12.734 1 96.12 159 VAL B C 1
ATOM 6265 O O . VAL B 1 159 ? -11.469 -8.781 11.984 1 96.12 159 VAL B O 1
ATOM 6268 N N . PHE B 1 160 ? -10.57 -8.773 14.039 1 97.25 160 PHE B N 1
ATOM 6269 C CA . PHE B 1 160 ? -11.836 -9.078 14.695 1 97.25 160 PHE B CA 1
ATOM 6270 C C . PHE B 1 160 ? -12.859 -7.98 14.422 1 97.25 160 PHE B C 1
ATOM 6272 O O . PHE B 1 160 ? -14.023 -8.266 14.141 1 97.25 160 PHE B O 1
ATOM 6279 N N . VAL B 1 161 ? -12.398 -6.738 14.453 1 97.5 161 VAL B N 1
ATOM 6280 C CA . VAL B 1 161 ? -13.289 -5.609 14.195 1 97.5 161 VAL B CA 1
ATOM 6281 C C . VAL B 1 161 ? -13.789 -5.66 12.758 1 97.5 161 VAL B C 1
ATOM 6283 O O . VAL B 1 161 ? -14.992 -5.535 12.508 1 97.5 161 VAL B O 1
ATOM 6286 N N . SER B 1 162 ? -12.953 -5.918 11.828 1 97.31 162 SER B N 1
ATOM 6287 C CA . SER B 1 162 ? -13.312 -5.953 10.414 1 97.31 162 SER B CA 1
ATOM 6288 C C . SER B 1 162 ? -14.273 -7.102 10.117 1 97.31 162 SER B C 1
ATOM 6290 O O . SER B 1 162 ? -15.258 -6.93 9.398 1 97.31 162 SER B O 1
ATOM 6292 N N . GLU B 1 163 ? -13.953 -8.273 10.688 1 97.69 163 GLU B N 1
ATOM 6293 C CA . GLU B 1 163 ? -14.781 -9.445 10.414 1 97.69 163 GLU B CA 1
ATOM 6294 C C . GLU B 1 163 ? -16.156 -9.32 11.07 1 97.69 163 GLU B C 1
ATOM 6296 O O . GLU B 1 163 ? -17.156 -9.734 10.508 1 97.69 163 GLU B O 1
ATOM 6301 N N . LEU B 1 164 ? -16.219 -8.789 12.273 1 97.5 164 LEU B N 1
ATOM 6302 C CA . LEU B 1 164 ? -17.516 -8.586 12.93 1 97.5 164 LEU B CA 1
ATOM 6303 C C . LEU B 1 164 ? -18.344 -7.551 12.188 1 97.5 164 LEU B C 1
ATOM 6305 O O . LEU B 1 164 ? -19.562 -7.664 12.125 1 97.5 164 LEU B O 1
ATOM 6309 N N . GLN B 1 165 ? -17.625 -6.512 11.672 1 96.75 165 GLN B N 1
ATOM 6310 C CA . GLN B 1 165 ? -18.312 -5.543 10.828 1 96.75 165 GLN B CA 1
ATOM 6311 C C . GLN B 1 165 ? -18.953 -6.223 9.617 1 96.75 165 GLN B C 1
ATOM 6313 O O . GLN B 1 165 ? -20.094 -5.938 9.281 1 96.75 165 GLN B O 1
ATOM 6318 N N . ARG B 1 166 ? -18.234 -7.098 9.008 1 96.06 166 ARG B N 1
ATOM 6319 C CA . ARG B 1 166 ? -18.719 -7.832 7.844 1 96.06 166 ARG B CA 1
ATOM 6320 C C . ARG B 1 166 ? -19.953 -8.672 8.195 1 96.06 166 ARG B C 1
ATOM 6322 O O . ARG B 1 166 ? -20.906 -8.727 7.426 1 96.06 166 ARG B O 1
ATOM 6329 N N . VAL B 1 167 ? -19.938 -9.297 9.359 1 96.75 167 VAL B N 1
ATOM 6330 C CA . VAL B 1 167 ? -21.062 -10.117 9.812 1 96.75 167 VAL B CA 1
ATOM 6331 C C . VAL B 1 167 ? -22.281 -9.234 10.062 1 96.75 167 VAL B C 1
ATOM 6333 O O . VAL B 1 167 ? -23.391 -9.586 9.68 1 96.75 167 VAL B O 1
ATOM 6336 N N . ASN B 1 168 ? -22.078 -8.07 10.68 1 95.69 168 ASN B N 1
ATOM 6337 C CA . ASN B 1 168 ? -23.156 -7.133 10.953 1 95.69 168 ASN B CA 1
ATOM 6338 C C . ASN B 1 168 ? -23.828 -6.668 9.664 1 95.69 168 ASN B C 1
ATOM 6340 O O . ASN B 1 168 ? -25.062 -6.602 9.594 1 95.69 168 ASN B O 1
ATOM 6344 N N . VAL B 1 169 ? -23.094 -6.387 8.656 1 94.69 169 VAL B N 1
ATOM 6345 C CA . VAL B 1 169 ? -23.625 -5.902 7.387 1 94.69 169 VAL B CA 1
ATOM 6346 C C . VAL B 1 169 ? -24.359 -7.035 6.672 1 94.69 169 VAL B C 1
ATOM 6348 O O . VAL B 1 169 ? -25.422 -6.824 6.09 1 94.69 169 VAL B O 1
ATOM 6351 N N . ALA B 1 170 ? -23.828 -8.289 6.766 1 95.31 170 ALA B N 1
ATOM 6352 C CA . ALA B 1 170 ? -24.406 -9.438 6.066 1 95.31 170 ALA B CA 1
ATOM 6353 C C . ALA B 1 170 ? -25.703 -9.898 6.742 1 95.31 170 ALA B C 1
ATOM 6355 O O . ALA B 1 170 ? -26.656 -10.281 6.066 1 95.31 170 ALA B O 1
ATOM 6356 N N . HIS B 1 171 ? -25.703 -9.891 8.039 1 95.12 171 HIS B N 1
ATOM 6357 C CA . HIS B 1 171 ? -26.844 -10.375 8.797 1 95.12 171 HIS B CA 1
ATOM 6358 C C . HIS B 1 171 ? -27.203 -9.414 9.922 1 95.12 171 HIS B C 1
ATOM 6360 O O . HIS B 1 171 ? -27.078 -9.766 11.102 1 95.12 171 HIS B O 1
ATOM 6366 N N . PRO B 1 172 ? -27.797 -8.297 9.562 1 94 172 PRO B N 1
ATOM 6367 C CA . PRO B 1 172 ? -28.078 -7.262 10.562 1 94 172 PRO B CA 1
ATOM 6368 C C . PRO B 1 172 ? -29.109 -7.711 11.602 1 94 172 PRO B C 1
ATOM 6370 O O . PRO B 1 172 ? -28.969 -7.398 12.789 1 94 172 PRO B O 1
ATOM 6373 N N . VAL B 1 173 ? -30.094 -8.477 11.195 1 92.25 173 VAL B N 1
ATOM 6374 C CA . VAL B 1 173 ? -31.156 -8.914 12.094 1 92.25 173 VAL B CA 1
ATOM 6375 C C . VAL B 1 173 ? -30.594 -9.875 13.141 1 92.25 173 VAL B C 1
ATOM 6377 O O . VAL B 1 173 ? -30.891 -9.75 14.328 1 92.25 173 VAL B O 1
ATOM 6380 N N . GLY B 1 174 ? -29.703 -10.797 12.703 1 93.19 174 GLY B N 1
ATOM 6381 C CA . GLY B 1 174 ? -29.109 -11.75 13.617 1 93.19 174 GLY B CA 1
ATOM 6382 C C . GLY B 1 174 ? -28.094 -11.125 14.562 1 93.19 174 GLY B C 1
ATOM 6383 O O . GLY B 1 174 ? -27.906 -11.594 15.68 1 93.19 174 GLY B O 1
ATOM 6384 N N . PHE B 1 175 ? -27.531 -10.047 14.172 1 95.44 175 PHE B N 1
ATOM 6385 C CA . PHE B 1 175 ? -26.469 -9.391 14.922 1 95.44 175 PHE B CA 1
ATOM 6386 C C . PHE B 1 175 ? -27.031 -8.359 15.891 1 95.44 175 PHE B C 1
ATOM 6388 O O . PHE B 1 175 ? -26.328 -7.906 16.797 1 95.44 175 PHE B O 1
ATOM 6395 N N . ARG B 1 176 ? -28.266 -7.992 15.836 1 94.12 176 ARG B N 1
ATOM 6396 C CA . ARG B 1 176 ? -28.922 -6.902 16.547 1 94.12 176 ARG B CA 1
ATOM 6397 C C . ARG B 1 176 ? -28.75 -7.055 18.062 1 94.12 176 ARG B C 1
ATOM 6399 O O . ARG B 1 176 ? -28.391 -6.098 18.75 1 94.12 176 ARG B O 1
ATOM 6406 N N . PRO B 1 177 ? -28.828 -8.25 18.625 1 94.56 177 PRO B N 1
ATOM 6407 C CA . PRO B 1 177 ? -28.688 -8.391 20.078 1 94.56 177 PRO B CA 1
ATOM 6408 C C . PRO B 1 177 ? -27.281 -8.07 20.562 1 94.56 177 PRO B C 1
ATOM 6410 O O . PRO B 1 177 ? -27.078 -7.789 21.75 1 94.56 177 PRO B O 1
ATOM 6413 N N . HIS B 1 178 ? -26.344 -8.156 19.719 1 95.5 178 HIS B N 1
ATOM 6414 C CA . HIS B 1 178 ? -24.953 -7.969 20.094 1 95.5 178 HIS B CA 1
ATOM 6415 C C . HIS B 1 178 ? -24.438 -6.617 19.609 1 95.5 178 HIS B C 1
ATOM 6417 O O . HIS B 1 178 ? -23.266 -6.285 19.844 1 95.5 178 HIS B O 1
ATOM 6423 N N . SER B 1 179 ? -25.266 -5.816 19 1 94.19 179 SER B N 1
ATOM 6424 C CA . SER B 1 179 ? -24.875 -4.559 18.375 1 94.19 179 SER B CA 1
ATOM 6425 C C . SER B 1 179 ? -24.406 -3.553 19.422 1 94.19 179 SER B C 1
ATOM 6427 O O . SER B 1 179 ? -23.375 -2.904 19.25 1 94.19 179 SER B O 1
ATOM 6429 N N . LYS B 1 180 ? -25.078 -3.439 20.531 1 93.31 180 LYS B N 1
ATOM 6430 C CA . LYS B 1 180 ? -24.719 -2.48 21.562 1 93.31 180 LYS B CA 1
ATOM 6431 C C . LYS B 1 180 ? -23.391 -2.842 22.219 1 93.31 180 LYS B C 1
ATOM 6433 O O . LYS B 1 180 ? -22.562 -1.965 22.484 1 93.31 180 LYS B O 1
ATOM 6438 N N . ARG B 1 181 ? -23.25 -4.102 22.469 1 95.44 181 ARG B N 1
ATOM 6439 C CA . ARG B 1 181 ? -22 -4.57 23.047 1 95.44 181 ARG B CA 1
ATOM 6440 C C . ARG B 1 181 ? -20.828 -4.312 22.094 1 95.44 181 ARG B C 1
ATOM 6442 O O . ARG B 1 181 ? -19.75 -3.889 22.531 1 95.44 181 ARG B O 1
ATOM 6449 N N . PHE B 1 182 ? -21.078 -4.57 20.922 1 95.75 182 PHE B N 1
ATOM 6450 C CA . PHE B 1 182 ? -20.078 -4.32 19.891 1 95.75 182 PHE B CA 1
ATOM 6451 C C . PHE B 1 182 ? -19.75 -2.834 19.812 1 95.75 182 PHE B C 1
ATOM 6453 O O . PHE B 1 182 ? -18.578 -2.453 19.75 1 95.75 182 PHE B O 1
ATOM 6460 N N . GLN B 1 183 ? -20.688 -1.984 19.875 1 95.25 183 GLN B N 1
ATOM 6461 C CA . GLN B 1 183 ? -20.5 -0.538 19.844 1 95.25 183 GLN B CA 1
ATOM 6462 C C . GLN B 1 183 ? -19.672 -0.069 21.031 1 95.25 183 GLN B C 1
ATOM 6464 O O . GLN B 1 183 ? -18.75 0.738 20.875 1 95.25 183 GLN B O 1
ATOM 6469 N N . SER B 1 184 ? -19.969 -0.604 22.156 1 94.88 184 SER B N 1
ATOM 6470 C CA . SER B 1 184 ? -19.234 -0.236 23.359 1 94.88 184 SER B CA 1
ATOM 6471 C C . SER B 1 184 ? -17.75 -0.624 23.234 1 94.88 184 SER B C 1
ATOM 6473 O O . SER B 1 184 ? -16.875 0.133 23.656 1 94.88 184 SER B O 1
ATOM 6475 N N . ALA B 1 185 ? -17.547 -1.797 22.688 1 95.25 185 ALA B N 1
ATOM 6476 C CA . ALA B 1 185 ? -16.188 -2.246 22.484 1 95.25 185 ALA B CA 1
ATOM 6477 C C . ALA B 1 185 ? -15.445 -1.332 21.5 1 95.25 185 ALA B C 1
ATOM 6479 O O . ALA B 1 185 ? -14.273 -1.015 21.703 1 95.25 185 ALA B O 1
ATOM 6480 N N . LEU B 1 186 ? -16.141 -0.917 20.453 1 96.81 186 LEU B N 1
ATOM 6481 C CA . LEU B 1 186 ? -15.547 -0.049 19.438 1 96.81 186 LEU B CA 1
ATOM 6482 C C . LEU B 1 186 ? -15.211 1.319 20.031 1 96.81 186 LEU B C 1
ATOM 6484 O O . LEU B 1 186 ? -14.141 1.868 19.766 1 96.81 186 LEU B O 1
ATOM 6488 N N . ILE B 1 187 ? -16.078 1.855 20.844 1 95.81 187 ILE B N 1
ATOM 6489 C CA . ILE B 1 187 ? -15.859 3.152 21.469 1 95.81 187 ILE B CA 1
ATOM 6490 C C . ILE B 1 187 ? -14.633 3.086 22.375 1 95.81 187 ILE B C 1
ATOM 6492 O O . ILE B 1 187 ? -13.805 4 22.375 1 95.81 187 ILE B O 1
ATOM 6496 N N . ARG B 1 188 ? -14.5 2.023 23.047 1 93.69 188 ARG B N 1
ATOM 6497 C CA . ARG B 1 188 ? -13.336 1.839 23.906 1 93.69 188 ARG B CA 1
ATOM 6498 C C . ARG B 1 188 ? -12.047 1.777 23.094 1 93.69 188 ARG B C 1
ATOM 6500 O O . ARG B 1 188 ? -11.039 2.379 23.469 1 93.69 188 ARG B O 1
ATOM 6507 N N . LEU B 1 189 ? -12.055 1.047 22 1 94.62 189 LEU B N 1
ATOM 6508 C CA . LEU B 1 189 ? -10.891 0.913 21.141 1 94.62 189 LEU B CA 1
ATOM 6509 C C . LEU B 1 189 ? -10.5 2.258 20.531 1 94.62 189 LEU B C 1
ATOM 6511 O O . LEU B 1 189 ? -9.32 2.594 20.469 1 94.62 189 LEU B O 1
ATOM 6515 N N . ILE B 1 190 ? -11.453 3.068 20.141 1 96 190 ILE B N 1
ATOM 6516 C CA . ILE B 1 190 ? -11.195 4.375 19.547 1 96 190 ILE B CA 1
ATOM 6517 C C . ILE B 1 190 ? -10.586 5.309 20.578 1 96 190 ILE B C 1
ATOM 6519 O O . ILE B 1 190 ? -9.688 6.094 20.266 1 96 190 ILE B O 1
ATOM 6523 N N . ALA B 1 191 ? -10.992 5.141 21.797 1 92.69 191 ALA B N 1
ATOM 6524 C CA . ALA B 1 191 ? -10.57 6.035 22.875 1 92.69 191 ALA B CA 1
ATOM 6525 C C . ALA B 1 191 ? -9.18 5.672 23.375 1 92.69 191 ALA B C 1
ATOM 6527 O O . ALA B 1 191 ? -8.406 6.547 23.766 1 92.69 191 ALA B O 1
ATOM 6528 N N . THR B 1 192 ? -8.82 4.406 23.266 1 87.94 192 THR B N 1
ATOM 6529 C CA . THR B 1 192 ? -7.652 3.99 24.031 1 87.94 192 THR B CA 1
ATOM 6530 C C . THR B 1 192 ? -6.543 3.5 23.109 1 87.94 192 THR B C 1
ATOM 6532 O O . THR B 1 192 ? -5.363 3.523 23.469 1 87.94 192 THR B O 1
ATOM 6535 N N . SER B 1 193 ? -6.84 3.074 21.969 1 86.12 193 SER B N 1
ATOM 6536 C CA . SER B 1 193 ? -5.844 2.393 21.141 1 86.12 193 SER B CA 1
ATOM 6537 C C . SER B 1 193 ? -4.867 3.385 20.516 1 86.12 193 SER B C 1
ATOM 6539 O O . SER B 1 193 ? -5.285 4.395 19.953 1 86.12 193 SER B O 1
ATOM 6541 N N . PRO B 1 194 ? -3.617 3.078 20.656 1 84.88 194 PRO B N 1
ATOM 6542 C CA . PRO B 1 194 ? -2.617 3.938 20.016 1 84.88 194 PRO B CA 1
ATOM 6543 C C . PRO B 1 194 ? -2.398 3.6 18.547 1 84.88 194 PRO B C 1
ATOM 6545 O O . PRO B 1 194 ? -1.768 4.371 17.812 1 84.88 194 PRO B O 1
ATOM 6548 N N . ASP B 1 195 ? -2.936 2.445 18.047 1 87.69 195 ASP B N 1
ATOM 6549 C CA . ASP B 1 195 ? -2.752 2.006 16.672 1 87.69 195 ASP B CA 1
ATOM 6550 C C . ASP B 1 195 ? -3.752 2.688 15.742 1 87.69 195 ASP B C 1
ATOM 6552 O O . ASP B 1 195 ? -4.957 2.463 15.852 1 87.69 195 ASP B O 1
ATOM 6556 N N . SER B 1 196 ? -3.232 3.512 14.914 1 89.44 196 SER B N 1
ATOM 6557 C CA . SER B 1 196 ? -4.09 4.301 14.031 1 89.44 196 SER B CA 1
ATOM 6558 C C . SER B 1 196 ? -4.887 3.406 13.086 1 89.44 196 SER B C 1
ATOM 6560 O O . SER B 1 196 ? -6.027 3.721 12.742 1 89.44 196 SER B O 1
ATOM 6562 N N . LYS B 1 197 ? -4.293 2.256 12.625 1 93.31 197 LYS B N 1
ATOM 6563 C CA . LYS B 1 197 ? -5.012 1.351 11.734 1 93.31 197 LYS B CA 1
ATOM 6564 C C . LYS B 1 197 ? -6.207 0.716 12.438 1 93.31 197 LYS B C 1
ATOM 6566 O O . LYS B 1 197 ? -7.289 0.602 11.859 1 93.31 197 LYS B O 1
ATOM 6571 N N . LEU B 1 198 ? -5.914 0.36 13.664 1 95.75 198 LEU B N 1
ATOM 6572 C CA . LEU B 1 198 ? -6.996 -0.219 14.453 1 95.75 198 LEU B CA 1
ATOM 6573 C C . LEU B 1 198 ? -8.094 0.808 14.703 1 95.75 198 LEU B C 1
ATOM 6575 O O . LEU B 1 198 ? -9.281 0.49 14.609 1 95.75 198 LEU B O 1
ATOM 6579 N N . VAL B 1 199 ? -7.723 2.031 14.992 1 96.44 199 VAL B N 1
ATOM 6580 C CA . VAL B 1 199 ? -8.695 3.092 15.234 1 96.44 199 VAL B CA 1
ATOM 6581 C C . VAL B 1 199 ? -9.523 3.332 13.977 1 96.44 199 VAL B C 1
ATOM 6583 O O . VAL B 1 199 ? -10.742 3.488 14.047 1 96.44 199 VAL B O 1
ATOM 6586 N N . GLN B 1 200 ? -8.922 3.336 12.875 1 97 200 GLN B N 1
ATOM 6587 C CA . GLN B 1 200 ? -9.633 3.52 11.609 1 97 200 GLN B CA 1
ATOM 6588 C C . GLN B 1 200 ? -10.656 2.406 11.391 1 97 200 GLN B C 1
ATOM 6590 O O . GLN B 1 200 ? -11.805 2.674 11.031 1 97 200 GLN B O 1
ATOM 6595 N N . LYS B 1 201 ? -10.219 1.179 11.57 1 97.25 201 LYS B N 1
ATOM 6596 C CA . LYS B 1 201 ? -11.133 0.052 11.398 1 97.25 201 LYS B CA 1
ATOM 6597 C C . LYS B 1 201 ? -12.281 0.129 12.398 1 97.25 201 LYS B C 1
ATOM 6599 O O . LYS B 1 201 ? -13.422 -0.203 12.055 1 97.25 201 LYS B O 1
ATOM 6604 N N . ALA B 1 202 ? -11.914 0.493 13.602 1 97.75 202 ALA B N 1
ATOM 6605 C CA . ALA B 1 202 ? -12.953 0.645 14.617 1 97.75 202 ALA B CA 1
ATOM 6606 C C . ALA B 1 202 ? -13.945 1.739 14.234 1 97.75 202 ALA B C 1
ATOM 6608 O O . ALA B 1 202 ? -15.156 1.592 14.43 1 97.75 202 ALA B O 1
ATOM 6609 N N . CYS B 1 203 ? -13.477 2.82 13.688 1 97.88 203 CYS B N 1
ATOM 6610 C CA . CYS B 1 203 ? -14.336 3.9 13.219 1 97.88 203 CYS B CA 1
ATOM 6611 C C . CYS B 1 203 ? -15.234 3.43 12.086 1 97.88 203 CYS B C 1
ATOM 6613 O O . CYS B 1 203 ? -16.438 3.703 12.078 1 97.88 203 CYS B O 1
ATOM 6615 N N . ASP B 1 204 ? -14.711 2.715 11.188 1 96.69 204 ASP B N 1
ATOM 6616 C CA . ASP B 1 204 ? -15.5 2.17 10.078 1 96.69 204 ASP B CA 1
ATOM 6617 C C . ASP B 1 204 ? -16.609 1.255 10.602 1 96.69 204 ASP B C 1
ATOM 6619 O O . ASP B 1 204 ? -17.734 1.309 10.117 1 96.69 204 ASP B O 1
ATOM 6623 N N . ALA B 1 205 ? -16.188 0.474 11.531 1 97.31 205 ALA B N 1
ATOM 6624 C CA . ALA B 1 205 ? -17.141 -0.496 12.07 1 97.31 205 ALA B CA 1
ATOM 6625 C C . ALA B 1 205 ? -18.266 0.202 12.836 1 97.31 205 ALA B C 1
ATOM 6627 O O . ALA B 1 205 ? -19.406 -0.239 12.805 1 97.31 205 ALA B O 1
ATOM 6628 N N . LEU B 1 206 ? -17.953 1.258 13.547 1 96.69 206 LEU B N 1
ATOM 6629 C CA . LEU B 1 206 ? -18.953 1.978 14.336 1 96.69 206 LEU B CA 1
ATOM 6630 C C . LEU B 1 206 ? -20 2.619 13.438 1 96.69 206 LEU B C 1
ATOM 6632 O O . LEU B 1 206 ? -21.156 2.758 13.82 1 96.69 206 LEU B O 1
ATOM 6636 N N . THR B 1 207 ? -19.656 2.984 12.234 1 95.12 207 THR B N 1
ATOM 6637 C CA . THR B 1 207 ? -20.578 3.623 11.305 1 95.12 207 THR B CA 1
ATOM 6638 C C . THR B 1 207 ? -21.609 2.621 10.797 1 95.12 207 THR B C 1
ATOM 6640 O O . THR B 1 207 ? -22.688 3.01 10.344 1 95.12 207 THR B O 1
ATOM 6643 N N . VAL B 1 208 ? -21.266 1.301 10.82 1 91.88 208 VAL B N 1
ATOM 6644 C CA . VAL B 1 208 ? -22.172 0.286 10.281 1 91.88 208 VAL B CA 1
ATOM 6645 C C . VAL B 1 208 ? -23.141 -0.165 11.367 1 91.88 208 VAL B C 1
ATOM 6647 O O . VAL B 1 208 ? -24 -1.02 11.125 1 91.88 208 VAL B O 1
ATOM 6650 N N . ALA B 1 209 ? -23.125 0.448 12.492 1 87.44 209 ALA B N 1
ATOM 6651 C CA . ALA B 1 209 ? -24.016 0.128 13.594 1 87.44 209 ALA B CA 1
ATOM 6652 C C . ALA B 1 209 ? -25.484 0.322 13.188 1 87.44 209 ALA B C 1
ATOM 6654 O O . ALA B 1 209 ? -26.359 -0.4 13.648 1 87.44 209 ALA B O 1
ATOM 6655 N N . HIS B 1 210 ? -25.766 1.189 12.219 1 92.06 210 HIS B N 1
ATOM 6656 C CA . HIS B 1 210 ? -27.125 1.521 11.836 1 92.06 210 HIS B CA 1
ATOM 6657 C C . HIS B 1 210 ? -27.766 0.388 11.039 1 92.06 210 HIS B C 1
ATOM 6659 O O . HIS B 1 210 ? -28.984 0.329 10.906 1 92.06 210 HIS B O 1
ATOM 6665 N N . TYR B 1 211 ? -27 -0.552 10.516 1 92.19 211 TYR B N 1
ATOM 6666 C CA . TYR B 1 211 ? -27.531 -1.689 9.773 1 92.19 211 TYR B CA 1
ATOM 6667 C C . TYR B 1 211 ? -28.438 -2.541 10.648 1 92.19 211 TYR B C 1
ATOM 6669 O O . TYR B 1 211 ? -29.375 -3.156 10.164 1 92.19 211 TYR B O 1
ATOM 6677 N N . SER B 1 212 ? -28.094 -2.574 11.93 1 91.12 212 SER B N 1
ATOM 6678 C CA . SER B 1 212 ? -28.844 -3.42 12.859 1 91.12 212 SER B CA 1
ATOM 6679 C C . SER B 1 212 ? -29.938 -2.631 13.57 1 91.12 212 SER B C 1
ATOM 6681 O O . SER B 1 212 ? -30.438 -3.053 14.617 1 91.12 212 SER B O 1
ATOM 6683 N N . ALA B 1 213 ? -30.25 -1.478 13.039 1 89.31 213 ALA B N 1
ATOM 6684 C CA . ALA B 1 213 ? -31.312 -0.689 13.641 1 89.31 213 ALA B CA 1
ATOM 6685 C C . ALA B 1 213 ? -32.656 -1.396 13.5 1 89.31 213 ALA B C 1
ATOM 6687 O O . ALA B 1 213 ? -32.875 -2.17 12.555 1 89.31 213 ALA B O 1
ATOM 6688 N N . SER B 1 214 ? -33.562 -1.243 14.43 1 85.38 214 SER B N 1
ATOM 6689 C CA . SER B 1 214 ? -34.875 -1.857 14.398 1 85.38 214 SER B CA 1
ATOM 6690 C C . SER B 1 214 ? -35.875 -0.962 13.688 1 85.38 214 SER B C 1
ATOM 6692 O O . SER B 1 214 ? -35.688 0.253 13.609 1 85.38 214 SER B O 1
ATOM 6694 N N . ASN B 1 215 ? -36.969 -1.469 13.203 1 82.31 215 ASN B N 1
ATOM 6695 C CA . ASN B 1 215 ? -38.156 -0.792 12.727 1 82.31 215 ASN B CA 1
ATOM 6696 C C . ASN B 1 215 ? -37.844 0.25 11.664 1 82.31 215 ASN B C 1
ATOM 6698 O O . ASN B 1 215 ? -38.281 1.396 11.75 1 82.31 215 ASN B O 1
ATOM 6702 N N . PHE B 1 216 ? -37 -0.057 10.656 1 82.56 216 PHE B N 1
ATOM 6703 C CA . PHE B 1 216 ? -36.656 0.792 9.523 1 82.56 216 PHE B CA 1
ATOM 6704 C C . PHE B 1 216 ? -36.031 2.102 9.992 1 82.56 216 PHE B C 1
ATOM 6706 O O . PHE B 1 216 ? -36.25 3.156 9.406 1 82.56 216 PHE B O 1
ATOM 6713 N N . GLY B 1 217 ? -35.375 2.033 11.148 1 89.94 217 GLY B N 1
ATOM 6714 C CA . GLY B 1 217 ? -34.781 3.213 11.734 1 89.94 217 GLY B CA 1
ATOM 6715 C C . GLY B 1 217 ? -33.312 3.371 11.344 1 89.94 217 GLY B C 1
ATOM 6716 O O . GLY B 1 217 ? -32.531 4.031 12.047 1 89.94 217 GLY B O 1
ATOM 6717 N N . GLU B 1 218 ? -32.938 2.711 10.227 1 91.5 218 GLU B N 1
ATOM 6718 C CA . GLU B 1 218 ? -31.516 2.717 9.844 1 91.5 218 GLU B CA 1
ATOM 6719 C C . GLU B 1 218 ? -31.031 4.133 9.547 1 91.5 218 GLU B C 1
ATOM 6721 O O . GLU B 1 218 ? -29.969 4.543 10.023 1 91.5 218 GLU B O 1
ATOM 6726 N N . ALA B 1 219 ? -31.812 4.914 8.797 1 93.81 219 ALA B N 1
ATOM 6727 C CA . ALA B 1 219 ? -31.422 6.273 8.422 1 93.81 219 ALA B CA 1
ATOM 6728 C C . ALA B 1 219 ? -31.344 7.176 9.648 1 93.81 219 ALA B C 1
ATOM 6730 O O . ALA B 1 219 ? -30.422 7.973 9.789 1 93.81 219 ALA B O 1
ATOM 6731 N N . ALA B 1 220 ? -32.281 7.012 10.57 1 92.88 220 ALA B N 1
ATOM 6732 C CA . ALA B 1 220 ? -32.344 7.824 11.789 1 92.88 220 ALA B CA 1
ATOM 6733 C C . ALA B 1 220 ? -31.156 7.496 12.695 1 92.88 220 ALA B C 1
ATOM 6735 O O . ALA B 1 220 ? -30.531 8.398 13.273 1 92.88 220 ALA B O 1
ATOM 6736 N N . GLU B 1 221 ? -30.875 6.246 12.844 1 92.94 221 GLU B N 1
ATOM 6737 C CA . GLU B 1 221 ? -29.75 5.832 13.688 1 92.94 221 GLU B CA 1
ATOM 6738 C C . GLU B 1 221 ? -28.422 6.316 13.117 1 92.94 221 GLU B C 1
ATOM 6740 O O . GLU B 1 221 ? -27.531 6.727 13.867 1 92.94 221 GLU B O 1
ATOM 6745 N N . TRP B 1 222 ? -28.297 6.188 11.805 1 95.06 222 TRP B N 1
ATOM 6746 C CA . TRP B 1 222 ? -27.094 6.699 11.164 1 95.06 222 TRP B CA 1
ATOM 6747 C C . TRP B 1 222 ? -26.938 8.195 11.43 1 95.06 222 TRP B C 1
ATOM 6749 O O . TRP B 1 222 ? -25.844 8.641 11.805 1 95.06 222 TRP B O 1
ATOM 6759 N N . ARG B 1 223 ? -27.984 8.961 11.203 1 93.69 223 ARG B N 1
ATOM 6760 C CA . ARG B 1 223 ? -27.953 10.406 11.398 1 93.69 223 ARG B CA 1
ATOM 6761 C C . ARG B 1 223 ? -27.641 10.758 12.852 1 93.69 223 ARG B C 1
ATOM 6763 O O . ARG B 1 223 ? -26.875 11.688 13.125 1 93.69 223 ARG B O 1
ATOM 6770 N N . GLU B 1 224 ? -28.203 10.008 13.734 1 93 224 GLU B N 1
ATOM 6771 C CA . GLU B 1 224 ? -27.938 10.219 15.148 1 93 224 GLU B CA 1
ATOM 6772 C C . GLU B 1 224 ? -26.469 9.969 15.469 1 93 224 GLU B C 1
ATOM 6774 O O . GLU B 1 224 ? -25.859 10.711 16.25 1 93 224 GLU B O 1
ATOM 6779 N N . GLY B 1 225 ? -25.938 8.922 14.938 1 94.5 225 GLY B N 1
ATOM 6780 C CA . GLY B 1 225 ? -24.516 8.648 15.117 1 94.5 225 GLY B CA 1
ATOM 6781 C C . GLY B 1 225 ? -23.625 9.75 14.578 1 94.5 225 GLY B C 1
ATOM 6782 O O . GLY B 1 225 ? -22.656 10.141 15.227 1 94.5 225 GLY B O 1
ATOM 6783 N N . CYS B 1 226 ? -23.938 10.258 13.422 1 95.5 226 CYS B N 1
ATOM 6784 C CA . CYS B 1 226 ? -23.188 11.336 12.797 1 95.5 226 CYS B CA 1
ATOM 6785 C C . CYS B 1 226 ? -23.25 12.609 13.633 1 95.5 226 CYS B C 1
ATOM 6787 O O . CYS B 1 226 ? -22.234 13.242 13.898 1 95.5 226 CYS B O 1
ATOM 6789 N N . LEU B 1 227 ? -24.453 12.938 14.07 1 95.19 227 LEU B N 1
ATOM 6790 C CA . LEU B 1 227 ? -24.641 14.125 14.898 1 95.19 227 LEU B CA 1
ATOM 6791 C C . LEU B 1 227 ? -23.922 13.977 16.234 1 95.19 227 LEU B C 1
ATOM 6793 O O . LEU B 1 227 ? -23.359 14.945 16.75 1 95.19 227 LEU B O 1
ATOM 6797 N N . SER B 1 228 ? -23.969 12.766 16.781 1 94.94 228 SER B N 1
ATOM 6798 C CA . SER B 1 228 ? -23.25 12.5 18.031 1 94.94 228 SER B CA 1
ATOM 6799 C C . SER B 1 228 ? -21.75 12.711 17.859 1 94.94 228 SER B C 1
ATOM 6801 O O . SER B 1 228 ? -21.094 13.242 18.75 1 94.94 228 SER B O 1
ATOM 6803 N N . THR B 1 229 ? -21.25 12.273 16.766 1 96.44 229 THR B N 1
ATOM 6804 C CA . THR B 1 229 ? -19.828 12.461 16.469 1 96.44 229 THR B CA 1
ATOM 6805 C C . THR B 1 229 ? -19.484 13.945 16.391 1 96.44 229 THR B C 1
ATOM 6807 O O . THR B 1 229 ? -18.484 14.383 16.969 1 96.44 229 THR B O 1
ATOM 6810 N N . ILE B 1 230 ? -20.328 14.766 15.68 1 96.12 230 ILE B N 1
ATOM 6811 C CA . ILE B 1 230 ? -20.125 16.203 15.555 1 96.12 230 ILE B CA 1
ATOM 6812 C C . ILE B 1 230 ? -20.156 16.844 16.938 1 96.12 230 ILE B C 1
ATOM 6814 O O . ILE B 1 230 ? -19.297 17.672 17.266 1 96.12 230 ILE B O 1
ATOM 6818 N N . SER B 1 231 ? -21.094 16.422 17.703 1 94.75 231 SER B N 1
ATOM 6819 C CA . SER B 1 231 ? -21.234 16.953 19.062 1 94.75 231 SER B CA 1
ATOM 6820 C C . SER B 1 231 ? -20.016 16.594 19.906 1 94.75 231 SER B C 1
ATOM 6822 O O . SER B 1 231 ? -19.5 17.438 20.656 1 94.75 231 SER B O 1
ATOM 6824 N N . ASP B 1 232 ? -19.562 15.375 19.828 1 95 232 ASP B N 1
ATOM 6825 C CA . ASP B 1 232 ? -18.406 14.93 20.578 1 95 232 ASP B CA 1
ATOM 6826 C C . ASP B 1 232 ? -17.156 15.711 20.188 1 95 232 ASP B C 1
ATOM 6828 O O . ASP B 1 232 ? -16.281 15.961 21.016 1 95 232 ASP B O 1
ATOM 6832 N N . ILE B 1 233 ? -17 16.094 18.906 1 95.75 233 ILE B N 1
ATOM 6833 C CA . ILE B 1 233 ? -15.867 16.906 18.469 1 95.75 233 ILE B CA 1
ATOM 6834 C C . ILE B 1 233 ? -15.922 18.281 19.156 1 95.75 233 ILE B C 1
ATOM 6836 O O . ILE B 1 233 ? -14.914 18.766 19.656 1 95.75 233 ILE B O 1
ATOM 6840 N N . HIS B 1 234 ? -17.156 18.875 19.172 1 94.12 234 HIS B N 1
ATOM 6841 C CA . HIS B 1 234 ? -17.312 20.156 19.844 1 94.12 234 HIS B CA 1
ATOM 6842 C C . HIS B 1 234 ? -16.953 20.047 21.328 1 94.12 234 HIS B C 1
ATOM 6844 O O . HIS B 1 234 ? -16.25 20.906 21.859 1 94.12 234 HIS B O 1
ATOM 6850 N N . ILE B 1 235 ? -17.359 18.953 21.922 1 92.38 235 ILE B N 1
ATOM 6851 C CA . ILE B 1 235 ? -17.109 18.75 23.344 1 92.38 235 ILE B CA 1
ATOM 6852 C C . ILE B 1 235 ? -15.617 18.594 23.578 1 92.38 235 ILE B C 1
ATOM 6854 O O . ILE B 1 235 ? -15.07 19.172 24.516 1 92.38 235 ILE B O 1
ATOM 6858 N N . ALA B 1 236 ? -15.016 17.797 22.766 1 93 236 ALA B N 1
ATOM 6859 C CA . ALA B 1 236 ? -13.586 17.562 22.906 1 93 236 ALA B CA 1
ATOM 6860 C C . ALA B 1 236 ? -12.797 18.859 22.703 1 93 236 ALA B C 1
ATOM 6862 O O . ALA B 1 236 ? -11.828 19.125 23.422 1 93 236 ALA B O 1
ATOM 6863 N N . VAL B 1 237 ? -13.148 19.703 21.703 1 93.44 237 VAL B N 1
ATOM 6864 C CA . VAL B 1 237 ? -12.484 20.984 21.453 1 93.44 237 VAL B CA 1
ATOM 6865 C C . VAL B 1 237 ? -12.695 21.922 22.625 1 93.44 237 VAL B C 1
ATOM 6867 O O . VAL B 1 237 ? -11.766 22.609 23.047 1 93.44 237 VAL B O 1
ATOM 6870 N N . ASN B 1 238 ? -13.922 21.922 23.172 1 91.62 238 ASN B N 1
ATOM 6871 C CA . ASN B 1 238 ? -14.195 22.719 24.359 1 91.62 238 ASN B CA 1
ATOM 6872 C C . ASN B 1 238 ? -13.289 22.312 25.531 1 91.62 238 ASN B C 1
ATOM 6874 O O . ASN B 1 238 ? -12.742 23.172 26.219 1 91.62 238 ASN B O 1
ATOM 6878 N N . ALA B 1 239 ? -13.125 21.062 25.672 1 90.69 239 ALA B N 1
ATOM 6879 C CA . ALA B 1 239 ? -12.305 20.562 26.766 1 90.69 239 ALA B CA 1
ATOM 6880 C C . ALA B 1 239 ? -10.844 20.969 26.594 1 90.69 239 ALA B C 1
ATOM 6882 O O . ALA B 1 239 ? -10.156 21.25 27.578 1 90.69 239 ALA B O 1
ATOM 6883 N N . LEU B 1 240 ? -10.344 20.969 25.438 1 91.62 240 LEU B N 1
ATOM 6884 C CA . LEU B 1 240 ? -8.977 21.375 25.141 1 91.62 240 LEU B CA 1
ATOM 6885 C C . LEU B 1 240 ? -8.766 22.844 25.453 1 91.62 240 LEU B C 1
ATOM 6887 O O . LEU B 1 240 ? -7.707 23.234 25.938 1 91.62 240 LEU B O 1
ATOM 6891 N N . LEU B 1 241 ? -9.812 23.719 25.25 1 91.25 241 LEU B N 1
ATOM 6892 C CA . LEU B 1 241 ? -9.688 25.156 25.375 1 91.25 241 LEU B CA 1
ATOM 6893 C C . LEU B 1 241 ? -10.109 25.625 26.766 1 91.25 241 LEU B C 1
ATOM 6895 O O . LEU B 1 241 ? -9.766 26.734 27.188 1 91.25 241 LEU B O 1
ATOM 6899 N N . GLU B 1 242 ? -10.867 24.781 27.328 1 87.62 242 GLU B N 1
ATOM 6900 C CA . GLU B 1 242 ? -11.445 25.156 28.625 1 87.62 242 GLU B CA 1
ATOM 6901 C C . GLU B 1 242 ? -10.352 25.547 29.609 1 87.62 242 GLU B C 1
ATOM 6903 O O . GLU B 1 242 ? -9.383 24.797 29.797 1 87.62 242 GLU B O 1
ATOM 6908 N N . GLY B 1 243 ? -10.539 26.688 30.219 1 85.56 243 GLY B N 1
ATOM 6909 C CA . GLY B 1 243 ? -9.609 27.172 31.234 1 85.56 243 GLY B CA 1
ATOM 6910 C C . GLY B 1 243 ? -8.398 27.875 30.641 1 85.56 243 GLY B C 1
ATOM 6911 O O . GLY B 1 243 ? -7.637 28.531 31.359 1 85.56 243 GLY B O 1
ATOM 6912 N N . ARG B 1 244 ? -8.211 27.812 29.391 1 90.06 244 ARG B N 1
ATOM 6913 C CA . ARG B 1 244 ? -7.012 28.344 28.75 1 90.06 244 ARG B CA 1
ATOM 6914 C C . ARG B 1 244 ? -7.332 29.594 27.938 1 90.06 244 ARG B C 1
ATOM 6916 O O . ARG B 1 244 ? -6.465 30.453 27.734 1 90.06 244 ARG B O 1
ATOM 6923 N N . THR B 1 245 ? -8.523 29.594 27.438 1 88.62 245 THR B N 1
ATOM 6924 C CA . THR B 1 245 ? -8.867 30.703 26.562 1 88.62 245 THR B CA 1
ATOM 6925 C C . THR B 1 245 ? -10.031 31.516 27.125 1 88.62 245 THR B C 1
ATOM 6927 O O . THR B 1 245 ? -10.758 31.031 28 1 88.62 245 THR B O 1
ATOM 6930 N N . ASP B 1 246 ? -10.164 32.75 26.656 1 82.81 246 ASP B N 1
ATOM 6931 C CA . ASP B 1 246 ? -11.242 33.688 27.031 1 82.81 246 ASP B CA 1
ATOM 6932 C C . ASP B 1 246 ? -12.406 33.594 26.047 1 82.81 246 ASP B C 1
ATOM 6934 O O . ASP B 1 246 ? -13.477 34.156 26.297 1 82.81 246 ASP B O 1
ATOM 6938 N N . ASP B 1 247 ? -12.094 32.875 25.016 1 78.31 247 ASP B N 1
ATOM 6939 C CA . ASP B 1 247 ? -13.102 32.812 23.969 1 78.31 247 ASP B CA 1
ATOM 6940 C C . ASP B 1 247 ? -14.297 31.969 24.406 1 78.31 247 ASP B C 1
ATOM 6942 O O . ASP B 1 247 ? -14.148 31.062 25.234 1 78.31 247 ASP B O 1
ATOM 6946 N N . ALA B 1 248 ? -15.43 32.344 23.859 1 71.88 248 ALA B N 1
ATOM 6947 C CA . ALA B 1 248 ? -16.641 31.594 24.172 1 71.88 248 ALA B CA 1
ATOM 6948 C C . ALA B 1 248 ? -16.562 30.188 23.609 1 71.88 248 ALA B C 1
ATOM 6950 O O . ALA B 1 248 ? -16.156 30 22.453 1 71.88 248 ALA B O 1
ATOM 6951 N N . LEU B 1 249 ? -16.797 29.281 24.516 1 76.62 249 LEU B N 1
ATOM 6952 C CA . LEU B 1 249 ? -16.844 27.891 24.109 1 76.62 249 LEU B CA 1
ATOM 6953 C C . LEU B 1 249 ? -18.109 27.609 23.328 1 76.62 249 LEU B C 1
ATOM 6955 O O . LEU B 1 249 ? -19.125 28.297 23.469 1 76.62 249 LEU B O 1
ATOM 6959 N N . ALA B 1 250 ? -18.016 26.766 22.266 1 74.5 250 ALA B N 1
ATOM 6960 C CA . ALA B 1 250 ? -19.156 26.406 21.438 1 74.5 250 ALA B CA 1
ATOM 6961 C C . ALA B 1 250 ? -20.25 25.75 22.25 1 74.5 250 ALA B C 1
ATOM 6963 O O . ALA B 1 250 ? -19.969 25.031 23.219 1 74.5 250 ALA B O 1
ATOM 6964 N N . SER B 1 251 ? -21.531 26.188 21.875 1 75.75 251 SER B N 1
ATOM 6965 C CA . SER B 1 251 ? -22.672 25.531 22.484 1 75.75 251 SER B CA 1
ATOM 6966 C C . SER B 1 251 ? -22.891 24.125 21.922 1 75.75 251 SER B C 1
ATOM 6968 O O . SER B 1 251 ? -22.938 23.938 20.703 1 75.75 251 SER B O 1
ATOM 6970 N N . VAL B 1 252 ? -22.719 23.141 22.797 1 72.94 252 VAL B N 1
ATOM 6971 C CA . VAL B 1 252 ? -22.797 21.766 22.328 1 72.94 252 VAL B CA 1
ATOM 6972 C C . VAL B 1 252 ? -24.125 21.141 22.766 1 72.94 252 VAL B C 1
ATOM 6974 O O . VAL B 1 252 ? -24.641 21.469 23.844 1 72.94 252 VAL B O 1
ATOM 6977 N N . GLU B 1 253 ? -24.875 20.578 21.75 1 70.25 253 GLU B N 1
ATOM 6978 C CA . GLU B 1 253 ? -26.016 19.734 22.109 1 70.25 253 GLU B CA 1
ATOM 6979 C C . GLU B 1 253 ? -25.562 18.469 22.828 1 70.25 253 GLU B C 1
ATOM 6981 O O . GLU B 1 253 ? -25.031 17.547 22.219 1 70.25 253 GLU B O 1
ATOM 6986 N N . GLN B 1 254 ? -25.578 18.438 24.188 1 64.44 254 GLN B N 1
ATOM 6987 C CA . GLN B 1 254 ? -25.031 17.359 25 1 64.44 254 GLN B CA 1
ATOM 6988 C C . GLN B 1 254 ? -25.844 16.078 24.844 1 64.44 254 GLN B C 1
ATOM 6990 O O . GLN B 1 254 ? -25.328 14.977 25.078 1 64.44 254 GLN B O 1
ATOM 6995 N N . THR B 1 255 ? -27.047 16.078 24.281 1 67.56 255 THR B N 1
ATOM 6996 C CA . THR B 1 255 ? -27.938 14.914 24.266 1 67.56 255 THR B CA 1
ATOM 6997 C C . THR B 1 255 ? -27.484 13.914 23.203 1 67.56 255 THR B C 1
ATOM 6999 O O . THR B 1 255 ? -27.812 12.727 23.281 1 67.56 255 THR B O 1
ATOM 7002 N N . LYS B 1 256 ? -26.562 14.266 22.359 1 80.94 256 LYS B N 1
ATOM 7003 C CA . LYS B 1 256 ? -26.156 13.352 21.297 1 80.94 256 LYS B CA 1
ATOM 7004 C C . LYS B 1 256 ? -24.641 13.117 21.328 1 80.94 256 LYS B C 1
ATOM 7006 O O . LYS B 1 256 ? -23.875 13.906 20.781 1 80.94 256 LYS B O 1
ATOM 7011 N N . SER B 1 257 ? -24.344 12.062 22.188 1 90.69 257 SER B N 1
ATOM 7012 C CA . SER B 1 257 ? -22.922 11.742 22.328 1 90.69 257 SER B CA 1
ATOM 7013 C C . SER B 1 257 ? -22.703 10.242 22.375 1 90.69 257 SER B C 1
ATOM 7015 O O . SER B 1 257 ? -23.547 9.5 22.875 1 90.69 257 SER B O 1
ATOM 7017 N N . TRP B 1 258 ? -21.609 9.773 21.797 1 91.31 258 TRP B N 1
ATOM 7018 C CA . TRP B 1 258 ? -21.219 8.375 21.922 1 91.31 25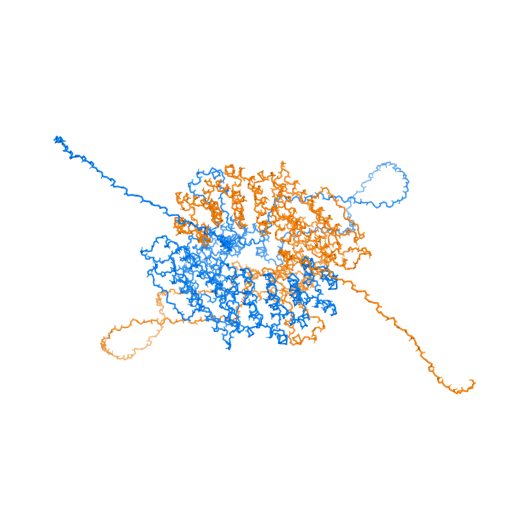8 TRP B CA 1
ATOM 7019 C C . TRP B 1 258 ? -20.703 8.078 23.328 1 91.31 258 TRP B C 1
ATOM 7021 O O . TRP B 1 258 ? -20.625 6.918 23.734 1 91.31 258 TRP B O 1
ATOM 7031 N N . GLY B 1 259 ? -20.328 9.141 24.016 1 87.19 259 GLY B N 1
ATOM 7032 C CA . GLY B 1 259 ? -19.875 8.984 25.391 1 87.19 259 GLY B CA 1
ATOM 7033 C C . GLY B 1 259 ? -18.359 8.852 25.516 1 87.19 259 GLY B C 1
ATOM 7034 O O . GLY B 1 259 ? -17.859 8.156 26.391 1 87.19 259 GLY B O 1
ATOM 7035 N N . PHE B 1 260 ? -17.578 9.469 24.609 1 90.19 260 PHE B N 1
ATOM 7036 C CA . PHE B 1 260 ? -16.125 9.469 24.703 1 90.19 260 PHE B CA 1
ATOM 7037 C C . PHE B 1 260 ? -15.648 10.312 25.891 1 90.19 260 PHE B C 1
ATOM 7039 O O . PHE B 1 260 ? -16.203 11.375 26.156 1 90.19 260 PHE B O 1
ATOM 7046 N N . ASP B 1 261 ? -14.68 9.82 26.578 1 82.62 261 ASP B N 1
ATOM 7047 C CA . ASP B 1 261 ? -14.141 10.578 27.703 1 82.62 261 ASP B CA 1
ATOM 7048 C C . ASP B 1 261 ? -13.25 11.719 27.203 1 82.62 261 ASP B C 1
ATOM 7050 O O . ASP B 1 261 ? -12.461 11.547 26.281 1 82.62 261 ASP B O 1
ATOM 7054 N N . THR B 1 262 ? -13.555 12.867 27.766 1 78.44 262 THR B N 1
ATOM 7055 C CA . THR B 1 262 ? -12.711 14.008 27.422 1 78.44 262 THR B CA 1
ATOM 7056 C C . THR B 1 262 ? -11.516 14.102 28.359 1 78.44 262 THR B C 1
ATOM 7058 O O . THR B 1 262 ? -11.625 13.797 29.547 1 78.44 262 THR B O 1
ATOM 7061 N N . LYS B 1 263 ? -10.383 14.203 27.844 1 72.38 263 LYS B N 1
ATOM 7062 C CA . LYS B 1 263 ? -9.164 14.344 28.625 1 72.38 263 LYS B CA 1
ATOM 7063 C C . LYS B 1 263 ? -8.805 15.812 28.828 1 72.38 263 LYS B C 1
ATOM 7065 O O . LYS B 1 263 ? -8.867 16.609 27.891 1 72.38 263 LYS B O 1
ATOM 7070 N N . SER B 1 264 ? -8.914 16.312 30.172 1 76.5 264 SER B N 1
ATOM 7071 C CA . SER B 1 264 ? -8.586 17.703 30.484 1 76.5 264 SER B CA 1
ATOM 7072 C C . SER B 1 264 ? -7.359 17.781 31.391 1 76.5 264 SER B C 1
ATOM 7074 O O . SER B 1 264 ? -7.188 16.953 32.281 1 76.5 264 SER B O 1
ATOM 7076 N N . GLY B 1 265 ? -6.105 18.016 30.812 1 80.25 265 GLY B N 1
ATOM 7077 C CA . GLY B 1 265 ? -4.891 18.156 31.609 1 80.25 265 GLY B CA 1
ATOM 7078 C C . GLY B 1 265 ? -3.93 19.188 31.047 1 80.25 265 GLY B C 1
ATOM 7079 O O . GLY B 1 265 ? -4.109 19.672 29.922 1 80.25 265 GLY B O 1
ATOM 7080 N N . SER B 1 266 ? -3.045 19.562 32 1 83.12 266 SER B N 1
ATOM 7081 C CA . SER B 1 266 ? -2.117 20.625 31.609 1 83.12 266 SER B CA 1
ATOM 7082 C C . SER B 1 266 ? -0.762 20.047 31.219 1 83.12 266 SER B C 1
ATOM 7084 O O . SER B 1 266 ? 0.064 20.75 30.625 1 83.12 266 SER B O 1
ATOM 7086 N N . SER B 1 267 ? -0.576 18.828 31.547 1 84.38 267 SER B N 1
ATOM 7087 C CA . SER B 1 267 ? 0.689 18.203 31.156 1 84.38 267 SER B CA 1
ATOM 7088 C C . SER B 1 267 ? 0.767 18.031 29.641 1 84.38 267 SER B C 1
ATOM 7090 O O . SER B 1 267 ? -0.261 17.922 28.969 1 84.38 267 SER B O 1
ATOM 7092 N N . PRO B 1 268 ? 1.919 18.141 29.094 1 86 268 PRO B N 1
ATOM 7093 C CA . PRO B 1 268 ? 2.049 17.922 27.656 1 86 268 PRO B CA 1
ATOM 7094 C C . PRO B 1 268 ? 1.394 16.625 27.188 1 86 268 PRO B C 1
ATOM 7096 O O . PRO B 1 268 ? 0.745 16.594 26.141 1 86 268 PRO B O 1
ATOM 7099 N N . ALA B 1 269 ? 1.524 15.586 27.953 1 84.19 269 ALA B N 1
ATOM 7100 C CA . ALA B 1 269 ? 0.928 14.305 27.594 1 84.19 269 ALA B CA 1
ATOM 7101 C C . ALA B 1 269 ? -0.594 14.406 27.547 1 84.19 269 ALA B C 1
ATOM 7103 O O . ALA B 1 269 ? -1.229 13.82 26.656 1 84.19 269 ALA B O 1
ATOM 7104 N N . ASP B 1 270 ? -1.118 15.133 28.438 1 87.88 270 ASP B N 1
ATOM 7105 C CA . ASP B 1 270 ? -2.566 15.305 28.484 1 87.88 270 ASP B CA 1
ATOM 7106 C C . ASP B 1 270 ? -3.062 16.109 27.297 1 87.88 270 ASP B C 1
ATOM 7108 O O . ASP B 1 270 ? -4.109 15.812 26.719 1 87.88 270 ASP B O 1
ATOM 7112 N N . ILE B 1 271 ? -2.338 17.125 26.984 1 90.12 271 ILE B N 1
ATOM 7113 C CA . ILE B 1 271 ? -2.705 18 25.875 1 90.12 271 ILE B CA 1
ATOM 7114 C C . ILE B 1 271 ? -2.656 17.219 24.562 1 90.12 271 ILE B C 1
ATOM 7116 O O . ILE B 1 271 ? -3.578 17.297 23.75 1 90.12 271 ILE B O 1
ATOM 7120 N N . TYR B 1 272 ? -1.652 16.422 24.453 1 88.56 272 TYR B N 1
ATOM 7121 C CA . TYR B 1 272 ? -1.504 15.648 23.234 1 88.56 272 TYR B CA 1
ATOM 7122 C C . TYR B 1 272 ? -2.531 14.531 23.156 1 88.56 272 TYR B C 1
ATOM 7124 O O . TYR B 1 272 ? -3.014 14.18 22.078 1 88.56 272 TYR B O 1
ATOM 7132 N N . ALA B 1 273 ? -2.852 13.953 24.266 1 88.38 273 ALA B N 1
ATOM 7133 C CA . ALA B 1 273 ? -3.898 12.93 24.312 1 88.38 273 ALA B CA 1
ATOM 7134 C C . ALA B 1 273 ? -5.25 13.516 23.906 1 88.38 273 ALA B C 1
ATOM 7136 O O . ALA B 1 273 ? -6.039 12.867 23.219 1 88.38 273 ALA B O 1
ATOM 7137 N N . SER B 1 274 ? -5.5 14.719 24.391 1 91.69 274 SER B N 1
ATOM 7138 C CA . SER B 1 274 ? -6.734 15.406 24.031 1 91.69 274 SER B CA 1
ATOM 7139 C C . SER B 1 274 ? -6.785 15.688 22.531 1 91.69 274 SER B C 1
ATOM 7141 O O . SER B 1 274 ? -7.824 15.5 21.891 1 91.69 274 SER B O 1
ATOM 7143 N N . ALA B 1 275 ? -5.695 16.125 22.016 1 91.19 275 ALA B N 1
ATOM 7144 C CA . ALA B 1 275 ? -5.617 16.375 20.578 1 91.19 275 ALA B CA 1
ATOM 7145 C C . ALA B 1 275 ? -5.832 15.094 19.797 1 91.19 275 ALA B C 1
ATOM 7147 O O . ALA B 1 275 ? -6.523 15.094 18.766 1 91.19 275 ALA B O 1
ATOM 7148 N N . LYS B 1 276 ? -5.25 14.023 20.266 1 91.62 276 LYS B N 1
ATOM 7149 C CA . LYS B 1 276 ? -5.402 12.734 19.609 1 91.62 276 LYS B CA 1
ATOM 7150 C C . LYS B 1 276 ? -6.855 12.266 19.625 1 91.62 276 LYS B C 1
ATOM 7152 O O . LYS B 1 276 ? -7.336 11.672 18.656 1 91.62 276 LYS B O 1
ATOM 7157 N N . ALA B 1 277 ? -7.484 12.508 20.719 1 93.88 277 ALA B N 1
ATOM 7158 C CA . ALA B 1 277 ? -8.898 12.164 20.812 1 93.88 277 ALA B CA 1
ATOM 7159 C C . ALA B 1 277 ? -9.719 12.906 19.766 1 93.88 277 ALA B C 1
ATOM 7161 O O . ALA B 1 277 ? -10.609 12.328 19.141 1 93.88 277 ALA B O 1
ATOM 7162 N N . ILE B 1 278 ? -9.398 14.188 19.578 1 95.56 278 ILE B N 1
ATOM 7163 C CA . ILE B 1 278 ? -10.094 14.992 18.578 1 95.56 278 ILE B CA 1
ATOM 7164 C C . ILE B 1 278 ? -9.805 14.445 17.188 1 95.56 278 ILE B C 1
ATOM 7166 O O . ILE B 1 278 ? -10.711 14.336 16.359 1 95.56 278 ILE B O 1
ATOM 7170 N N . GLU B 1 279 ? -8.586 14.094 16.938 1 95.19 279 GLU B N 1
ATOM 7171 C CA . GLU B 1 279 ? -8.203 13.5 15.664 1 95.19 279 GLU B CA 1
ATOM 7172 C C . GLU B 1 279 ? -8.977 12.211 15.406 1 95.19 279 GLU B C 1
ATOM 7174 O O . GLU B 1 279 ? -9.438 11.969 14.289 1 95.19 279 GLU B O 1
ATOM 7179 N N . ASN B 1 280 ? -9.07 11.383 16.391 1 96.31 280 ASN B N 1
ATOM 7180 C CA . ASN B 1 280 ? -9.812 10.133 16.266 1 96.31 280 ASN B CA 1
ATOM 7181 C C . ASN B 1 280 ? -11.281 10.383 15.938 1 96.31 280 ASN B C 1
ATOM 7183 O O . ASN B 1 280 ? -11.883 9.656 15.141 1 96.31 280 ASN B O 1
ATOM 7187 N N . LEU B 1 281 ? -11.828 11.398 16.547 1 97.19 281 LEU B N 1
ATOM 7188 C CA . LEU B 1 281 ? -13.227 11.727 16.297 1 97.19 281 LEU B CA 1
ATOM 7189 C C . LEU B 1 281 ? -13.414 12.219 14.867 1 97.19 281 LEU B C 1
ATOM 7191 O O . LEU B 1 281 ? -14.43 11.914 14.227 1 97.19 281 LEU B O 1
ATOM 7195 N N . TYR B 1 282 ? -12.492 12.969 14.391 1 97.81 282 TYR B N 1
ATOM 7196 C CA . TYR B 1 282 ? -12.562 13.367 12.984 1 97.81 282 TYR B CA 1
ATOM 7197 C C . TYR B 1 282 ? -12.414 12.164 12.062 1 97.81 282 TYR B C 1
ATOM 7199 O O . TYR B 1 282 ? -13.008 12.117 10.984 1 97.81 282 TYR B O 1
ATOM 7207 N N . THR B 1 283 ? -11.594 11.203 12.461 1 97.75 283 THR B N 1
ATOM 7208 C CA . THR B 1 283 ? -11.508 9.961 11.703 1 97.75 283 THR B CA 1
ATOM 7209 C C . THR B 1 283 ? -12.859 9.258 11.656 1 97.75 283 THR B C 1
ATOM 7211 O O . THR B 1 283 ? -13.25 8.727 10.609 1 97.75 283 THR B O 1
ATOM 7214 N N . LEU B 1 284 ? -13.492 9.281 12.773 1 98.12 284 LEU B N 1
ATOM 7215 C CA . LEU B 1 284 ? -14.836 8.703 12.836 1 98.12 284 LEU B CA 1
ATOM 7216 C C . LEU B 1 284 ? -15.789 9.453 11.914 1 98.12 284 LEU B C 1
ATOM 7218 O O . LEU B 1 284 ? -16.578 8.836 11.188 1 98.12 284 LEU B O 1
ATOM 7222 N N . LEU B 1 285 ? -15.727 10.781 11.945 1 98.25 285 LEU B N 1
ATOM 7223 C CA . LEU B 1 285 ? -16.562 11.586 11.07 1 98.25 285 LEU B CA 1
ATOM 7224 C C . LEU B 1 285 ? -16.281 11.281 9.602 1 98.25 285 LEU B C 1
ATOM 7226 O O . LEU B 1 285 ? -17.203 11.156 8.797 1 98.25 285 LEU B O 1
ATOM 7230 N N . THR B 1 286 ? -15.023 11.164 9.297 1 97.94 286 THR B N 1
ATOM 7231 C CA . THR B 1 286 ? -14.625 10.82 7.941 1 97.94 286 THR B CA 1
ATOM 7232 C C . THR B 1 286 ? -15.211 9.469 7.535 1 97.94 286 THR B C 1
ATOM 7234 O O . THR B 1 286 ? -15.672 9.297 6.406 1 97.94 286 THR B O 1
ATOM 7237 N N . ALA B 1 287 ? -15.219 8.539 8.43 1 97.44 287 ALA B N 1
ATOM 7238 C CA . ALA B 1 287 ? -15.789 7.223 8.164 1 97.44 287 ALA B CA 1
ATOM 7239 C C . ALA B 1 287 ? -17.281 7.328 7.867 1 97.44 287 ALA B C 1
ATOM 7241 O O . ALA B 1 287 ? -17.781 6.672 6.953 1 97.44 287 ALA B O 1
ATOM 7242 N N . PHE B 1 288 ? -18.031 8.164 8.602 1 96.94 288 PHE B N 1
ATOM 7243 C CA . PHE B 1 288 ? -19.453 8.375 8.367 1 96.94 288 PHE B CA 1
ATOM 7244 C C . PHE B 1 288 ? -19.688 8.914 6.965 1 96.94 288 PHE B C 1
ATOM 7246 O O . PHE B 1 288 ? -20.672 8.539 6.309 1 96.94 288 PHE B O 1
ATOM 7253 N N . LEU B 1 289 ? -18.781 9.695 6.523 1 96.75 289 LEU B N 1
ATOM 7254 C CA . LEU B 1 289 ? -18.984 10.414 5.27 1 96.75 289 LEU B CA 1
ATOM 7255 C C . LEU B 1 289 ? -18.453 9.602 4.09 1 96.75 289 LEU B C 1
ATOM 7257 O O . LEU B 1 289 ? -18.781 9.891 2.938 1 96.75 289 LEU B O 1
ATOM 7261 N N . SER B 1 290 ? -17.688 8.586 4.352 1 94.56 290 SER B N 1
ATOM 7262 C CA . SER B 1 290 ? -17.047 7.875 3.254 1 94.56 290 SER B CA 1
ATOM 7263 C C . SER B 1 290 ? -17.609 6.477 3.08 1 94.56 290 SER B C 1
ATOM 7265 O O . SER B 1 290 ? -17.625 5.934 1.973 1 94.56 290 SER B O 1
ATOM 7267 N N . GLN B 1 291 ? -18.156 5.895 4.047 1 92.81 291 GLN B N 1
ATOM 7268 C CA . GLN B 1 291 ? -18.625 4.512 3.98 1 92.81 291 GLN B CA 1
ATOM 7269 C C . GLN B 1 291 ? -20.031 4.434 3.402 1 92.81 291 GLN B C 1
ATOM 7271 O O . GLN B 1 291 ? -20.859 5.32 3.643 1 92.81 291 GLN B O 1
ATOM 7276 N N . PRO B 1 292 ? -20.312 3.355 2.682 1 91.25 292 PRO B N 1
ATOM 7277 C CA . PRO B 1 292 ? -21.672 3.164 2.162 1 91.25 292 PRO B CA 1
ATOM 7278 C C . PRO B 1 292 ? -22.703 2.932 3.268 1 91.25 292 PRO B C 1
ATOM 7280 O O . PRO B 1 292 ? -22.344 2.471 4.355 1 91.25 292 PRO B O 1
ATOM 7283 N N . THR B 1 293 ? -23.891 3.322 3.014 1 92.44 293 THR B N 1
ATOM 7284 C CA . THR B 1 293 ? -24.969 3.17 3.982 1 92.44 293 THR B CA 1
ATOM 7285 C C . THR B 1 293 ? -26 2.16 3.488 1 92.44 293 THR B C 1
ATOM 7287 O O . THR B 1 293 ? -26.062 1.867 2.293 1 92.44 293 THR B O 1
ATOM 7290 N N . ALA B 1 294 ? -26.75 1.609 4.359 1 89.81 294 ALA B N 1
ATOM 7291 C CA . ALA B 1 294 ? -27.797 0.631 4.047 1 89.81 294 ALA B CA 1
ATOM 7292 C C . ALA B 1 294 ? -28.938 1.277 3.271 1 89.81 294 ALA B C 1
ATOM 7294 O O . ALA B 1 294 ? -29.516 0.653 2.385 1 89.81 294 ALA B O 1
ATOM 7295 N N . VAL B 1 295 ? -29.25 2.461 3.605 1 91.25 295 VAL B N 1
ATOM 7296 C CA . VAL B 1 295 ? -30.344 3.238 3.023 1 91.25 295 VAL B CA 1
ATOM 7297 C C . VAL B 1 295 ? -29.875 4.668 2.756 1 91.25 295 VAL B C 1
ATOM 7299 O O . VAL B 1 295 ? -28.844 5.098 3.287 1 91.25 295 VAL B O 1
ATOM 7302 N N . PRO B 1 296 ? -30.531 5.309 1.871 1 91.94 296 PRO B N 1
ATOM 7303 C CA . PRO B 1 296 ? -30.172 6.719 1.684 1 91.94 296 PRO B CA 1
ATOM 7304 C C . PRO B 1 296 ? -30.328 7.539 2.963 1 91.94 296 PRO B C 1
ATOM 7306 O O . PRO B 1 296 ? -31.281 7.355 3.713 1 91.94 296 PRO B O 1
ATOM 7309 N N . VAL B 1 297 ? -29.391 8.266 3.223 1 93.81 297 VAL B N 1
ATOM 7310 C CA . VAL B 1 297 ? -29.375 9.023 4.469 1 93.81 297 VAL B CA 1
ATOM 7311 C C . VAL B 1 297 ? -29.25 10.516 4.16 1 93.81 297 VAL B C 1
ATOM 7313 O O . VAL B 1 297 ? -28.844 10.906 3.064 1 93.81 297 VAL B O 1
ATOM 7316 N N . LYS B 1 298 ? -29.688 11.352 5.133 1 92.62 298 LYS B N 1
ATOM 7317 C CA . LYS B 1 298 ? -29.547 12.805 5.043 1 92.62 298 LYS B CA 1
ATOM 7318 C C . LYS B 1 298 ? -28.281 13.273 5.766 1 92.62 298 LYS B C 1
ATOM 7320 O O . LYS B 1 298 ? -28.188 13.172 6.992 1 92.62 298 LYS B O 1
ATOM 7325 N N . ILE B 1 299 ? -27.344 13.805 5.051 1 95 299 ILE B N 1
ATOM 7326 C CA . ILE B 1 299 ? -26.062 14.258 5.605 1 95 299 ILE B CA 1
ATOM 7327 C C . ILE B 1 299 ? -26.219 15.664 6.164 1 95 299 ILE B C 1
ATOM 7329 O O . ILE B 1 299 ? -26.719 16.562 5.477 1 95 299 ILE B O 1
ATOM 7333 N N . PRO B 1 300 ? -25.875 15.875 7.363 1 93.94 300 PRO B N 1
ATOM 7334 C CA . PRO B 1 300 ? -26 17.203 7.961 1 93.94 300 PRO B CA 1
ATOM 7335 C C . PRO B 1 300 ? -24.875 18.156 7.535 1 93.94 300 PRO B C 1
ATOM 7337 O O . PRO B 1 300 ? -24.062 18.547 8.359 1 93.94 300 PRO B O 1
ATOM 7340 N N . VAL B 1 301 ? -24.859 18.656 6.355 1 94.62 301 VAL B N 1
ATOM 7341 C CA . VAL B 1 301 ? -23.828 19.547 5.793 1 94.62 301 VAL B CA 1
ATOM 7342 C C . VAL B 1 301 ? -23.812 20.859 6.559 1 94.62 301 VAL B C 1
ATOM 7344 O O . VAL B 1 301 ? -22.734 21.406 6.816 1 94.62 301 VAL B O 1
ATOM 7347 N N . GLY B 1 302 ? -24.938 21.297 6.973 1 91.75 302 GLY B N 1
ATOM 7348 C CA . GLY B 1 302 ? -25.062 22.562 7.695 1 91.75 302 GLY B CA 1
ATOM 7349 C C . GLY B 1 302 ? -24.406 22.531 9.055 1 91.75 302 GLY B C 1
ATOM 7350 O O . GLY B 1 302 ? -24.141 23.578 9.648 1 91.75 302 GLY B O 1
ATOM 7351 N N . ARG B 1 303 ? -24.141 21.391 9.594 1 92.56 303 ARG B N 1
ATOM 7352 C CA . ARG B 1 303 ? -23.469 21.266 10.883 1 92.56 303 ARG B CA 1
ATOM 7353 C C . ARG B 1 303 ? -21.969 20.984 10.703 1 92.56 303 ARG B C 1
ATOM 7355 O O . ARG B 1 303 ? -21.172 21.328 11.57 1 92.56 303 ARG B O 1
ATOM 7362 N N . ILE B 1 304 ? -21.625 20.375 9.625 1 95.62 304 ILE B N 1
ATOM 7363 C CA . ILE B 1 304 ? -20.234 19.969 9.391 1 95.62 304 ILE B CA 1
ATOM 7364 C C . ILE B 1 304 ? -19.422 21.172 8.953 1 95.62 304 ILE B C 1
ATOM 7366 O O . ILE B 1 304 ? -18.281 21.359 9.391 1 95.62 304 ILE B O 1
ATOM 7370 N N . ILE B 1 305 ? -19.953 22.062 8.117 1 94.69 305 ILE B N 1
ATOM 7371 C CA . ILE B 1 305 ? -19.219 23.203 7.602 1 94.69 305 ILE B CA 1
ATOM 7372 C C . ILE B 1 305 ? -18.906 24.172 8.742 1 94.69 305 ILE B C 1
ATOM 7374 O O . ILE B 1 305 ? -17.75 24.594 8.914 1 94.69 305 ILE B O 1
ATOM 7378 N N . PRO B 1 306 ? -19.891 24.484 9.594 1 93.19 306 PRO B N 1
ATOM 7379 C CA . PRO B 1 306 ? -19.547 25.344 10.734 1 93.19 306 PRO B CA 1
ATOM 7380 C C . PRO B 1 306 ? -18.516 24.688 11.664 1 93.19 306 PRO B C 1
ATOM 7382 O O . PRO B 1 306 ? -17.688 25.391 12.258 1 93.19 306 PRO B O 1
ATOM 7385 N N . LEU B 1 307 ? -18.578 23.422 11.852 1 94.62 307 LEU B N 1
ATOM 7386 C CA . LEU B 1 307 ? -17.562 22.719 12.633 1 94.62 307 LEU B CA 1
ATOM 7387 C C . LEU B 1 307 ? -16.172 22.922 12.047 1 94.62 307 LEU B C 1
ATOM 7389 O O . LEU B 1 307 ? -15.219 23.172 12.781 1 94.62 307 LEU B O 1
ATOM 7393 N N . PHE B 1 308 ? -16.094 22.781 10.758 1 95.12 308 PHE B N 1
ATOM 7394 C CA . PHE B 1 308 ? -14.836 23.016 10.062 1 95.12 308 PHE B CA 1
ATOM 7395 C C . PHE B 1 308 ? -14.352 24.453 10.273 1 95.12 308 PHE B C 1
ATOM 7397 O O . PHE B 1 308 ? -13.172 24.672 10.547 1 95.12 308 PHE B O 1
ATOM 7404 N N . ASN B 1 309 ? -15.281 25.406 10.133 1 93.06 309 ASN B N 1
ATOM 7405 C CA . ASN B 1 309 ? -14.938 26.797 10.352 1 93.06 309 ASN B CA 1
ATOM 7406 C C . ASN B 1 309 ? -14.453 27.047 11.773 1 93.06 309 ASN B C 1
ATOM 7408 O O . ASN B 1 309 ? -13.508 27.812 11.984 1 93.06 309 ASN B O 1
ATOM 7412 N N . ARG B 1 310 ? -15.008 26.406 12.695 1 92 310 ARG B N 1
ATOM 7413 C CA . ARG B 1 310 ? -14.609 26.531 14.094 1 92 310 ARG B CA 1
ATOM 7414 C C . ARG B 1 310 ? -13.172 26.062 14.289 1 92 310 ARG B C 1
ATOM 7416 O O . ARG B 1 310 ? -12.367 26.75 14.93 1 92 310 ARG B O 1
ATOM 7423 N N . VAL B 1 311 ? -12.859 24.938 13.781 1 92.25 311 VAL B N 1
ATOM 7424 C CA . VAL B 1 311 ? -11.547 24.328 13.984 1 92.25 311 VAL B CA 1
ATOM 7425 C C . VAL B 1 311 ? -10.477 25.156 13.281 1 92.25 311 VAL B C 1
ATOM 7427 O O . VAL B 1 311 ? -9.375 25.344 13.812 1 92.25 311 VAL B O 1
ATOM 7430 N N . THR B 1 312 ? -10.773 25.719 12.141 1 90.56 312 THR B N 1
ATOM 7431 C CA . THR B 1 312 ? -9.805 26.531 11.406 1 90.56 312 THR B CA 1
ATOM 7432 C C . THR B 1 312 ? -9.586 27.875 12.109 1 90.56 312 THR B C 1
ATOM 7434 O O . THR B 1 312 ? -8.523 28.484 11.969 1 90.56 312 THR B O 1
ATOM 7437 N N . SER B 1 313 ? -10.555 28.281 12.891 1 89.25 313 SER B N 1
ATOM 7438 C CA . SER B 1 313 ? -10.461 29.562 13.594 1 89.25 313 SER B CA 1
ATOM 7439 C C . SER B 1 313 ? -9.688 29.406 14.906 1 89.25 313 SER B C 1
ATOM 7441 O O . SER B 1 313 ? -9.438 30.391 15.602 1 89.25 313 SER B O 1
ATOM 7443 N N . LEU B 1 314 ? -9.297 28.219 15.273 1 89.19 314 LEU B N 1
ATOM 7444 C CA . LEU B 1 314 ? -8.578 27.969 16.516 1 89.19 314 LEU B CA 1
ATOM 7445 C C . LEU B 1 314 ? -7.254 28.719 16.547 1 89.19 314 LEU B C 1
ATOM 7447 O O . LEU B 1 314 ? -6.762 29.062 17.625 1 89.19 314 LEU B O 1
ATOM 7451 N N . ALA B 1 315 ? -6.668 28.891 15.422 1 83.06 315 ALA B N 1
ATOM 7452 C CA . ALA B 1 315 ? -5.387 29.578 15.344 1 83.06 315 ALA B CA 1
ATOM 7453 C C . ALA B 1 315 ? -5.496 31 15.883 1 83.06 315 ALA B C 1
ATOM 7455 O O . ALA B 1 315 ? -4.496 31.594 16.281 1 83.06 315 ALA B O 1
ATOM 7456 N N . GLN B 1 316 ? -6.707 31.531 15.961 1 84.5 316 GLN B N 1
ATOM 7457 C CA . GLN B 1 316 ? -6.918 32.906 16.359 1 84.5 316 GLN B CA 1
ATOM 7458 C C . GLN B 1 316 ? -7.395 33 17.812 1 84.5 316 GLN B C 1
ATOM 7460 O O . GLN B 1 316 ? -7.797 34.062 18.266 1 84.5 316 GLN B O 1
ATOM 7465 N N . VAL B 1 317 ? -7.285 31.938 18.469 1 87.38 317 VAL B N 1
ATOM 7466 C CA . VAL B 1 317 ? -7.758 31.922 19.844 1 87.38 317 VAL B CA 1
ATOM 7467 C C . VAL B 1 317 ? -6.801 32.719 20.734 1 87.38 317 VAL B C 1
ATOM 7469 O O . VAL B 1 317 ? -5.582 32.656 20.547 1 87.38 317 VAL B O 1
ATOM 7472 N N . HIS B 1 318 ? -7.406 33.438 21.688 1 89.94 318 HIS B N 1
ATOM 7473 C CA . HIS B 1 318 ? -6.629 34.188 22.641 1 89.94 318 HIS B CA 1
ATOM 7474 C C . HIS B 1 318 ? -6.539 33.469 23.984 1 89.94 318 HIS B C 1
ATOM 7476 O O . HIS B 1 318 ? -7.559 33.219 24.625 1 89.94 318 HIS B O 1
ATOM 7482 N N . PHE B 1 319 ? -5.312 33.281 24.375 1 91.81 319 PHE B N 1
ATOM 7483 C CA . PHE B 1 319 ? -5.098 32.562 25.625 1 91.81 319 PHE B CA 1
ATOM 7484 C C . PHE B 1 319 ? -5.172 33.531 26.812 1 91.81 319 PHE B C 1
ATOM 7486 O O . PHE B 1 319 ? -4.812 34.688 26.703 1 91.81 319 PHE B O 1
ATOM 7493 N N . LYS B 1 320 ? -5.648 32.969 27.875 1 91.19 320 LYS B N 1
ATOM 7494 C CA . LYS B 1 320 ? -5.664 33.75 29.125 1 91.19 320 LYS B CA 1
ATOM 7495 C C . LYS B 1 320 ? -4.246 34.062 29.594 1 91.19 320 LYS B C 1
ATOM 7497 O O . LYS B 1 320 ? -3.314 33.312 29.344 1 91.19 320 LYS B O 1
ATOM 7502 N N . ALA B 1 321 ? -4.098 35.094 30.359 1 89.12 321 ALA B N 1
ATOM 7503 C CA . ALA B 1 321 ? -2.797 35.625 30.766 1 89.12 321 ALA B CA 1
ATOM 7504 C C . ALA B 1 321 ? -2.086 34.656 31.719 1 89.12 321 ALA B C 1
ATOM 7506 O O . ALA B 1 321 ? -0.855 34.562 31.719 1 89.12 321 ALA B O 1
ATOM 7507 N N . HIS B 1 322 ? -2.834 33.906 32.438 1 90.12 322 HIS B N 1
ATOM 7508 C CA . HIS B 1 322 ? -2.215 33.062 33.469 1 90.12 322 HIS B CA 1
ATOM 7509 C C . HIS B 1 322 ? -1.673 31.766 32.875 1 90.12 322 HIS B C 1
ATOM 7511 O O . HIS B 1 322 ? -0.913 31.047 33.531 1 90.12 322 HIS B O 1
ATOM 7517 N N . VAL B 1 323 ? -2.041 31.469 31.656 1 91.81 323 VAL B N 1
ATOM 7518 C CA . VAL B 1 323 ? -1.583 30.234 31.016 1 91.81 323 VAL B CA 1
ATOM 7519 C C . VAL B 1 323 ? -0.135 30.406 30.562 1 91.81 323 VAL B C 1
ATOM 7521 O O . VAL B 1 323 ? 0.18 31.312 29.797 1 91.81 323 VAL B O 1
ATOM 7524 N N . PRO B 1 324 ? 0.77 29.562 31.109 1 89.38 324 PRO B N 1
ATOM 7525 C CA . PRO B 1 324 ? 2.182 29.656 30.734 1 89.38 324 PRO B CA 1
ATOM 7526 C C . PRO B 1 324 ? 2.391 29.578 29.219 1 89.38 324 PRO B C 1
ATOM 7528 O O . PRO B 1 324 ? 1.622 28.922 28.516 1 89.38 324 PRO B O 1
ATOM 7531 N N . LEU B 1 325 ? 3.383 30.203 28.812 1 87.75 325 LEU B N 1
ATOM 7532 C CA . LEU B 1 325 ? 3.688 30.297 27.391 1 87.75 325 LEU B CA 1
ATOM 7533 C C . LEU B 1 325 ? 3.955 28.906 26.812 1 87.75 325 LEU B C 1
ATOM 7535 O O . LEU B 1 325 ? 3.561 28.625 25.672 1 87.75 325 LEU B O 1
ATOM 7539 N N . VAL B 1 326 ? 4.609 28.078 27.547 1 86.44 326 VAL B N 1
ATOM 7540 C CA . VAL B 1 326 ? 4.918 26.734 27.094 1 86.44 326 VAL B CA 1
ATOM 7541 C C . VAL B 1 326 ? 3.621 25.984 26.812 1 86.44 326 VAL B C 1
ATOM 7543 O O . VAL B 1 326 ? 3.5 25.312 25.781 1 86.44 326 VAL B O 1
ATOM 7546 N N . GLU B 1 327 ? 2.707 26.094 27.688 1 89.25 327 GLU B N 1
ATOM 7547 C CA . GLU B 1 327 ? 1.423 25.422 27.516 1 89.25 327 GLU B CA 1
ATOM 7548 C C . GLU B 1 327 ? 0.653 25.984 26.328 1 89.25 327 GLU B C 1
ATOM 7550 O O . GLU B 1 327 ? 0.018 25.234 25.578 1 89.25 327 GLU B O 1
ATOM 7555 N N . GLN B 1 328 ? 0.719 27.328 26.172 1 90.62 328 GLN B N 1
ATOM 7556 C CA . GLN B 1 328 ? 0.063 27.969 25.031 1 90.62 328 GLN B CA 1
ATOM 7557 C C . GLN B 1 328 ? 0.604 27.422 23.703 1 90.62 328 GLN B C 1
ATOM 7559 O O . GLN B 1 328 ? -0.167 27.047 22.828 1 90.62 328 GLN B O 1
ATOM 7564 N N . ASN B 1 329 ? 1.876 27.328 23.703 1 87.75 329 ASN B N 1
ATOM 7565 C CA . ASN B 1 329 ? 2.523 26.891 22.469 1 87.75 329 ASN B CA 1
ATOM 7566 C C . ASN B 1 329 ? 2.26 25.406 22.203 1 87.75 329 ASN B C 1
ATOM 7568 O O . ASN B 1 329 ? 2.154 24.984 21.062 1 87.75 329 ASN B O 1
ATOM 7572 N N . LEU B 1 330 ? 2.146 24.672 23.266 1 87.56 330 LEU B N 1
ATOM 7573 C CA . LEU B 1 330 ? 1.816 23.25 23.125 1 87.56 330 LEU B CA 1
ATOM 7574 C C . LEU B 1 330 ? 0.423 23.078 22.531 1 87.56 330 LEU B C 1
ATOM 7576 O O . LEU B 1 330 ? 0.231 22.281 21.609 1 87.56 330 LEU B O 1
ATOM 7580 N N . VAL B 1 331 ? -0.48 23.797 23.016 1 90.56 331 VAL B N 1
ATOM 7581 C CA . VAL B 1 331 ? -1.854 23.734 22.516 1 90.56 331 VAL B CA 1
ATOM 7582 C C . VAL B 1 331 ? -1.913 24.188 21.062 1 90.56 331 VAL B C 1
ATOM 7584 O O . VAL B 1 331 ? -2.568 23.562 20.234 1 90.56 331 VAL B O 1
ATOM 7587 N N . ARG B 1 332 ? -1.169 25.219 20.766 1 88.38 332 ARG B N 1
ATOM 7588 C CA . ARG B 1 332 ? -1.141 25.734 19.391 1 88.38 332 ARG B CA 1
ATOM 7589 C C . ARG B 1 332 ? -0.57 24.703 18.422 1 88.38 332 ARG B C 1
ATOM 7591 O O . ARG B 1 332 ? -1.02 24.609 17.281 1 88.38 332 ARG B O 1
ATOM 7598 N N . SER B 1 333 ? 0.337 23.969 18.922 1 85.38 333 SER B N 1
ATOM 7599 C CA . SER B 1 333 ? 0.966 22.969 18.078 1 85.38 333 SER B CA 1
ATOM 7600 C C . SER B 1 333 ? -0.008 21.844 17.734 1 85.38 333 SER B C 1
ATOM 7602 O O . SER B 1 333 ? 0.157 21.156 16.719 1 85.38 333 SER B O 1
ATOM 7604 N N . THR B 1 334 ? -1.012 21.609 18.562 1 89.88 334 THR B N 1
ATOM 7605 C CA . THR B 1 334 ? -1.98 20.547 18.312 1 89.88 334 THR B CA 1
ATOM 7606 C C . THR B 1 334 ? -2.977 20.953 17.234 1 89.88 334 THR B C 1
ATOM 7608 O O . THR B 1 334 ? -3.617 20.094 16.625 1 89.88 334 THR B O 1
ATOM 7611 N N . PHE B 1 335 ? -3.055 22.281 16.984 1 91.56 335 PHE B N 1
ATOM 7612 C CA . PHE B 1 335 ? -4.039 22.781 16.016 1 91.56 335 PHE B CA 1
ATOM 7613 C C . PHE B 1 335 ? -3.703 22.312 14.609 1 91.56 335 PHE B C 1
ATOM 7615 O O . PHE B 1 335 ? -4.602 22.078 13.797 1 91.56 335 PHE B O 1
ATOM 7622 N N . GLU B 1 336 ? -2.492 22.125 14.344 1 90 336 GLU B N 1
ATOM 7623 C CA . GLU B 1 336 ? -2.07 21.703 13.008 1 90 336 GLU B CA 1
ATOM 7624 C C . GLU B 1 336 ? -2.621 20.312 12.664 1 90 336 GLU B C 1
ATOM 7626 O O . GLU B 1 336 ? -3.244 20.141 11.617 1 90 336 GLU B O 1
ATOM 7631 N N . ARG B 1 337 ? -2.457 19.422 13.539 1 90.75 337 ARG B N 1
ATOM 7632 C CA . ARG B 1 337 ? -2.916 18.062 13.297 1 90.75 337 ARG B CA 1
ATOM 7633 C C . ARG B 1 337 ? -4.441 18 13.258 1 90.75 337 ARG B C 1
ATOM 7635 O O . ARG B 1 337 ? -5.012 17.234 12.477 1 90.75 337 ARG B O 1
ATOM 7642 N N . ILE B 1 338 ? -5.047 18.766 14.109 1 94.44 338 ILE B N 1
ATOM 7643 C CA . ILE B 1 338 ? -6.504 18.812 14.148 1 94.44 338 ILE B CA 1
ATOM 7644 C C . ILE B 1 338 ? -7.035 19.375 12.828 1 94.44 338 ILE B C 1
ATOM 7646 O O . ILE B 1 338 ? -8 18.844 12.266 1 94.44 338 ILE B O 1
ATOM 7650 N N . ASN B 1 339 ? -6.367 20.438 12.359 1 94.5 339 ASN B N 1
ATOM 7651 C CA . ASN B 1 339 ? -6.762 21.031 11.086 1 94.5 339 ASN B CA 1
ATOM 7652 C C . ASN B 1 339 ? -6.625 20.031 9.938 1 94.5 339 ASN B C 1
ATOM 7654 O O . ASN B 1 339 ? -7.488 19.984 9.055 1 94.5 339 ASN B O 1
ATOM 7658 N N . ILE B 1 340 ? -5.59 19.281 9.961 1 95.06 340 ILE B N 1
ATOM 7659 C CA . ILE B 1 340 ? -5.375 18.281 8.914 1 95.06 340 ILE B CA 1
ATOM 7660 C C . ILE B 1 340 ? -6.508 17.25 8.938 1 95.06 340 ILE B C 1
ATOM 7662 O O . ILE B 1 340 ? -7.078 16.922 7.895 1 95.06 340 ILE B O 1
ATOM 7666 N N . ALA B 1 341 ? -6.844 16.781 10.102 1 96.56 341 ALA B N 1
ATOM 7667 C CA . ALA B 1 341 ? -7.93 15.805 10.234 1 96.56 341 ALA B CA 1
ATOM 7668 C C . ALA B 1 341 ? -9.258 16.391 9.766 1 96.56 341 ALA B C 1
ATOM 7670 O O . ALA B 1 341 ? -10.055 15.719 9.117 1 96.56 341 ALA B O 1
ATOM 7671 N N . ALA B 1 342 ? -9.484 17.641 10.125 1 97.19 342 ALA B N 1
ATOM 7672 C CA . ALA B 1 342 ? -10.711 18.328 9.734 1 97.19 342 ALA B CA 1
ATOM 7673 C C . ALA B 1 342 ? -10.797 18.469 8.219 1 97.19 342 ALA B C 1
ATOM 7675 O O . ALA B 1 342 ? -11.859 18.266 7.633 1 97.19 342 ALA B O 1
ATOM 7676 N N . MET B 1 343 ? -9.734 18.812 7.613 1 97 343 MET B N 1
ATOM 7677 C CA . MET B 1 343 ? -9.719 18.969 6.16 1 97 343 MET B CA 1
ATOM 7678 C C . MET B 1 343 ? -9.945 17.625 5.465 1 97 343 MET B C 1
ATOM 7680 O O . MET B 1 343 ? -10.586 17.578 4.41 1 97 343 MET B O 1
ATOM 7684 N N . GLN B 1 344 ? -9.445 16.578 6.055 1 97 344 GLN B N 1
ATOM 7685 C CA . GLN B 1 344 ? -9.688 15.258 5.504 1 97 344 GLN B CA 1
ATOM 7686 C C . GLN B 1 344 ? -11.164 14.891 5.562 1 97 344 GLN B C 1
ATOM 7688 O O . GLN B 1 344 ? -11.711 14.328 4.609 1 97 344 GLN B O 1
ATOM 7693 N N . SER B 1 345 ? -11.742 15.211 6.668 1 97.62 345 SER B N 1
ATOM 7694 C CA . SER B 1 345 ? -13.172 14.953 6.812 1 97.62 345 SER B CA 1
ATOM 7695 C C . SER B 1 345 ? -13.984 15.766 5.809 1 97.62 345 SER B C 1
ATOM 7697 O O . SER B 1 345 ? -14.953 15.266 5.234 1 97.62 345 SER B O 1
ATOM 7699 N N . LEU B 1 346 ? -13.578 17 5.633 1 97.31 346 LEU B N 1
ATOM 7700 C CA . LEU B 1 346 ? -14.281 17.844 4.684 1 97.31 346 LEU B CA 1
ATOM 7701 C C . LEU B 1 346 ? -14.109 17.328 3.26 1 97.31 346 LEU B C 1
ATOM 7703 O O . LEU B 1 346 ? -15.055 17.375 2.463 1 97.31 346 LEU B O 1
ATOM 7707 N N . SER B 1 347 ? -12.914 16.891 2.957 1 97 347 SER B N 1
ATOM 7708 C CA . SER B 1 347 ? -12.68 16.281 1.646 1 97 347 SER B CA 1
ATOM 7709 C C . SER B 1 347 ? -13.594 15.086 1.417 1 97 347 SER B C 1
ATOM 7711 O O . SER B 1 347 ? -14.141 14.914 0.325 1 97 347 SER B O 1
ATOM 7713 N N . ALA B 1 348 ? -13.734 14.258 2.422 1 97 348 ALA B N 1
ATOM 7714 C CA . ALA B 1 348 ? -14.633 13.109 2.328 1 97 348 ALA B CA 1
ATOM 7715 C C . ALA B 1 348 ? -16.062 13.562 2.076 1 97 348 ALA B C 1
ATOM 7717 O O . ALA B 1 348 ? -16.781 12.953 1.269 1 97 348 ALA B O 1
ATOM 7718 N N . LEU B 1 349 ? -16.5 14.625 2.74 1 96.94 349 LEU B N 1
ATOM 7719 C CA . LEU B 1 349 ? -17.844 15.18 2.555 1 96.94 349 LEU B CA 1
ATOM 7720 C C . LEU B 1 349 ? -18.047 15.641 1.113 1 96.94 349 LEU B C 1
ATOM 7722 O O . LEU B 1 349 ? -19.047 15.305 0.484 1 96.94 349 LEU B O 1
ATOM 7726 N N . ILE B 1 350 ? -17.109 16.328 0.592 1 95.5 350 ILE B N 1
ATOM 7727 C CA . ILE B 1 350 ? -17.219 16.906 -0.746 1 95.5 350 ILE B CA 1
ATOM 7728 C C . ILE B 1 350 ? -17.25 15.781 -1.786 1 95.5 350 ILE B C 1
ATOM 7730 O O . ILE B 1 350 ? -18 15.852 -2.76 1 95.5 350 ILE B O 1
ATOM 7734 N N . ASN B 1 351 ? -16.469 14.773 -1.568 1 93.62 351 ASN B N 1
ATOM 7735 C CA . ASN B 1 351 ? -16.469 13.641 -2.482 1 93.62 351 ASN B CA 1
ATOM 7736 C C . ASN B 1 351 ? -17.812 12.922 -2.479 1 93.62 351 ASN B C 1
ATOM 7738 O O . ASN B 1 351 ? -18.25 12.391 -3.502 1 93.62 351 ASN B O 1
ATOM 7742 N N . THR B 1 352 ? -18.438 12.945 -1.36 1 94 352 THR B N 1
ATOM 7743 C CA . THR B 1 352 ? -19.703 12.242 -1.217 1 94 352 THR B CA 1
ATOM 7744 C C . THR B 1 352 ? -20.859 13.078 -1.785 1 94 352 THR B C 1
ATOM 7746 O O . THR B 1 352 ? -21.703 12.562 -2.518 1 94 352 THR B O 1
ATOM 7749 N N . VAL B 1 353 ? -20.906 14.359 -1.523 1 92.56 353 VAL B N 1
ATOM 7750 C CA . VAL B 1 353 ? -22 15.227 -1.935 1 92.56 353 VAL B CA 1
ATOM 7751 C C . VAL B 1 353 ? -21.797 15.672 -3.381 1 92.56 353 VAL B C 1
ATOM 7753 O O . VAL B 1 353 ? -22.766 15.992 -4.078 1 92.56 353 VAL B O 1
ATOM 7756 N N . GLY B 1 354 ? -20.609 15.664 -3.809 1 88.94 354 GLY B N 1
ATOM 7757 C CA . GLY B 1 354 ? -20.312 16 -5.188 1 88.94 354 GLY B CA 1
ATOM 7758 C C . GLY B 1 354 ? -20.594 17.453 -5.516 1 88.94 354 GLY B C 1
ATOM 7759 O O . GLY B 1 354 ? -20.203 18.359 -4.766 1 88.94 354 GLY B O 1
ATOM 7760 N N . ALA B 1 355 ? -21.312 17.703 -6.559 1 85.75 355 ALA B N 1
ATOM 7761 C CA . ALA B 1 355 ? -21.562 19.031 -7.102 1 85.75 355 ALA B CA 1
ATOM 7762 C C . ALA B 1 355 ? -22.5 19.828 -6.188 1 85.75 355 ALA B C 1
ATOM 7764 O O . ALA B 1 355 ? -22.547 21.062 -6.258 1 85.75 355 ALA B O 1
ATOM 7765 N N . ASN B 1 356 ? -23.125 19.188 -5.285 1 86.94 356 ASN B N 1
ATOM 7766 C CA . ASN B 1 356 ? -24.062 19.844 -4.387 1 86.94 356 ASN B CA 1
ATOM 7767 C C . ASN B 1 356 ? -23.359 20.75 -3.393 1 86.94 356 ASN B C 1
ATOM 7769 O O . ASN B 1 356 ? -24 21.562 -2.713 1 86.94 356 ASN B O 1
ATOM 7773 N N . ILE B 1 357 ? -22.016 20.672 -3.383 1 89.75 357 ILE B N 1
ATOM 7774 C CA . ILE B 1 357 ? -21.234 21.5 -2.459 1 89.75 357 ILE B CA 1
ATOM 7775 C C . ILE B 1 357 ? -21.047 22.891 -3.049 1 89.75 357 ILE B C 1
ATOM 7777 O O . ILE B 1 357 ? -20.516 23.797 -2.381 1 89.75 357 ILE B O 1
ATOM 7781 N N . SER B 1 358 ? -21.547 23.156 -4.211 1 86.56 358 SER B N 1
ATOM 7782 C CA . SER B 1 358 ? -21.312 24.391 -4.953 1 86.56 358 SER B CA 1
ATOM 7783 C C . SER B 1 358 ? -21.781 25.609 -4.172 1 86.56 358 SER B C 1
ATOM 7785 O O . SER B 1 358 ? -21.156 26.672 -4.227 1 86.56 358 SER B O 1
ATOM 7787 N N . ALA B 1 359 ? -22.828 25.438 -3.369 1 86.19 359 ALA B N 1
ATOM 7788 C CA . ALA B 1 359 ? -23.391 26.547 -2.602 1 86.19 359 ALA B CA 1
ATOM 7789 C C . ALA B 1 359 ? -22.406 27.016 -1.522 1 86.19 359 ALA B C 1
ATOM 7791 O O . ALA B 1 359 ? -22.484 28.156 -1.058 1 86.19 359 ALA B O 1
ATOM 7792 N N . TYR B 1 360 ? -21.422 26.234 -1.139 1 89.44 360 TYR B N 1
ATOM 7793 C CA . TYR B 1 360 ? -20.547 26.531 -0.013 1 89.44 360 TYR B CA 1
ATOM 7794 C C . TYR B 1 360 ? -19.125 26.797 -0.489 1 89.44 360 TYR B C 1
ATOM 7796 O O . TYR B 1 360 ? -18.219 27.016 0.323 1 89.44 360 TYR B O 1
ATOM 7804 N N . VAL B 1 361 ? -18.859 26.766 -1.706 1 88.56 361 VAL B N 1
ATOM 7805 C CA . VAL B 1 361 ? -17.5 26.766 -2.254 1 88.56 361 VAL B CA 1
ATOM 7806 C C . VAL B 1 361 ? -16.781 28.047 -1.88 1 88.56 361 VAL B C 1
ATOM 7808 O O . VAL B 1 361 ? -15.625 28.031 -1.459 1 88.56 361 VAL B O 1
ATOM 7811 N N . GLU B 1 362 ? -17.438 29.219 -2.064 1 86.81 362 GLU B N 1
ATOM 7812 C CA . GLU B 1 362 ? -16.797 30.5 -1.76 1 86.81 362 GLU B CA 1
ATOM 7813 C C . GLU B 1 362 ? -16.422 30.594 -0.283 1 86.81 362 GLU B C 1
ATOM 7815 O O . GLU B 1 362 ? -15.312 31.016 0.056 1 86.81 362 GLU B O 1
ATOM 7820 N N . ASP B 1 363 ? -17.312 30.219 0.551 1 89.19 363 ASP B N 1
ATOM 7821 C CA . ASP B 1 363 ? -17.062 30.203 1.988 1 89.19 363 ASP B CA 1
ATOM 7822 C C . ASP B 1 363 ? -15.891 29.266 2.334 1 89.19 363 ASP B C 1
ATOM 7824 O O . ASP B 1 363 ? -15.055 29.609 3.172 1 89.19 363 ASP B O 1
ATOM 7828 N N . LEU B 1 364 ? -15.883 28.156 1.697 1 92.19 364 LEU B N 1
ATOM 7829 C CA . LEU B 1 364 ? -14.844 27.156 1.96 1 92.19 364 LEU B CA 1
ATOM 7830 C C . LEU B 1 364 ? -13.477 27.656 1.505 1 92.19 364 LEU B C 1
ATOM 7832 O O . LEU B 1 364 ? -12.477 27.453 2.197 1 92.19 364 LEU B O 1
ATOM 7836 N N . LEU B 1 365 ? -13.461 28.328 0.372 1 90.62 365 LEU B N 1
ATOM 7837 C CA . LEU B 1 365 ? -12.203 28.875 -0.127 1 90.62 365 LEU B CA 1
ATOM 7838 C C . LEU B 1 365 ? -11.672 29.953 0.809 1 90.62 365 LEU B C 1
ATOM 7840 O O . LEU B 1 365 ? -10.461 30.016 1.062 1 90.62 365 LEU B O 1
ATOM 7844 N N . GLU B 1 366 ? -12.539 30.734 1.277 1 89.75 366 GLU B N 1
ATOM 7845 C CA . GLU B 1 366 ? -12.148 31.781 2.23 1 89.75 366 GLU B CA 1
ATOM 7846 C C . GLU B 1 366 ? -11.578 31.156 3.508 1 89.75 366 GLU B C 1
ATOM 7848 O O . GLU B 1 366 ? -10.555 31.625 4.023 1 89.75 366 GLU B O 1
ATOM 7853 N N . THR B 1 367 ? -12.203 30.188 4.016 1 91.44 367 THR B N 1
ATOM 7854 C CA . THR B 1 367 ? -11.773 29.531 5.242 1 91.44 367 THR B CA 1
ATOM 7855 C C . THR B 1 367 ? -10.406 28.875 5.051 1 91.44 367 THR B C 1
ATOM 7857 O O . THR B 1 367 ? -9.555 28.953 5.934 1 91.44 367 THR B O 1
ATOM 7860 N N . VAL B 1 368 ? -10.227 28.219 3.912 1 90.5 368 VAL B N 1
ATOM 7861 C CA . VAL B 1 368 ? -8.961 27.547 3.631 1 90.5 368 VAL B CA 1
ATOM 7862 C C . VAL B 1 368 ? -7.836 28.578 3.533 1 90.5 368 VAL B C 1
ATOM 7864 O O . VAL B 1 368 ? -6.711 28.328 3.965 1 90.5 368 VAL B O 1
ATOM 7867 N N . ASP B 1 369 ? -8.18 29.719 2.986 1 89 369 ASP B N 1
ATOM 7868 C CA . ASP B 1 369 ? -7.195 30.797 2.844 1 89 369 ASP B CA 1
ATOM 7869 C C . ASP B 1 369 ? -6.723 31.281 4.207 1 89 369 ASP B C 1
ATOM 7871 O O . ASP B 1 369 ? -5.594 31.766 4.344 1 89 369 ASP B O 1
ATOM 7875 N N . MET B 1 370 ? -7.492 31.125 5.219 1 84.12 370 MET B N 1
ATOM 7876 C CA . MET B 1 370 ? -7.176 31.609 6.559 1 84.12 370 MET B CA 1
ATOM 7877 C C . MET B 1 370 ? -6.215 30.672 7.27 1 84.12 370 MET B C 1
ATOM 7879 O O . MET B 1 370 ? -5.625 31.016 8.289 1 84.12 370 MET B O 1
ATOM 7883 N N . ILE B 1 371 ? -6.035 29.5 6.742 1 85 371 ILE B N 1
ATOM 7884 C CA . ILE B 1 371 ? -5.156 28.516 7.379 1 85 371 ILE B CA 1
ATOM 7885 C C . ILE B 1 371 ? -3.697 28.906 7.125 1 85 371 ILE B C 1
ATOM 7887 O O . ILE B 1 371 ? -3.314 29.188 5.992 1 85 371 ILE B O 1
ATOM 7891 N N . SER B 1 372 ? -2.939 28.969 8.219 1 76.62 372 SER B N 1
ATOM 7892 C CA . SER B 1 372 ? -1.544 29.391 8.156 1 76.62 372 SER B CA 1
ATOM 7893 C C . SER B 1 372 ? -0.712 28.422 7.324 1 76.62 372 SER B C 1
ATOM 7895 O O . SER B 1 372 ? -0.928 27.203 7.375 1 76.62 372 SER B O 1
ATOM 7897 N N . ALA B 1 373 ? 0.27 28.938 6.555 1 73.12 373 ALA B N 1
ATOM 7898 C CA . ALA B 1 373 ? 1.109 28.156 5.645 1 73.12 373 ALA B CA 1
ATOM 7899 C C . ALA B 1 373 ? 2.447 27.812 6.293 1 73.12 373 ALA B C 1
ATOM 7901 O O . ALA B 1 373 ? 3.379 27.375 5.613 1 73.12 373 ALA B O 1
ATOM 7902 N N . ASP B 1 374 ? 2.494 27.891 7.609 1 79.06 374 ASP B N 1
ATOM 7903 C CA . ASP B 1 374 ? 3.789 27.688 8.25 1 79.06 374 ASP B CA 1
ATOM 7904 C C . ASP B 1 374 ? 4.129 26.203 8.352 1 79.06 374 ASP B C 1
ATOM 7906 O O . ASP B 1 374 ? 5.297 25.844 8.484 1 79.06 374 ASP B O 1
ATOM 7910 N N . ASN B 1 375 ? 3.197 25.453 8.281 1 87.81 375 ASN B N 1
ATOM 7911 C CA . ASN B 1 375 ? 3.369 24 8.367 1 87.81 375 ASN B CA 1
ATOM 7912 C C . ASN B 1 375 ? 3.107 23.328 7.02 1 87.81 375 ASN B C 1
ATOM 7914 O O . ASN B 1 375 ? 2.002 23.422 6.484 1 87.81 375 ASN B O 1
ATOM 7918 N N . SER B 1 376 ? 4.152 22.672 6.504 1 89.94 376 SER B N 1
ATOM 7919 C CA . SER B 1 376 ? 4.066 22.094 5.164 1 89.94 376 SER B CA 1
ATOM 7920 C C . SER B 1 376 ? 2.98 21.031 5.086 1 89.94 376 SER B C 1
ATOM 7922 O O . SER B 1 376 ? 2.312 20.891 4.062 1 89.94 376 SER B O 1
ATOM 7924 N N . ALA B 1 377 ? 2.789 20.281 6.172 1 92.19 377 ALA B N 1
ATOM 7925 C CA . ALA B 1 377 ? 1.768 19.234 6.176 1 92.19 377 ALA B CA 1
ATOM 7926 C C . ALA B 1 377 ? 0.368 19.828 6.078 1 92.19 377 ALA B C 1
ATOM 7928 O O . ALA B 1 377 ? -0.501 19.281 5.391 1 92.19 377 ALA B O 1
ATOM 7929 N N . VAL B 1 378 ? 0.176 20.953 6.785 1 93.38 378 VAL B N 1
ATOM 7930 C CA . VAL B 1 378 ? -1.114 21.625 6.746 1 93.38 378 VAL B CA 1
ATOM 7931 C C . VAL B 1 378 ? -1.354 22.203 5.352 1 93.38 378 VAL B C 1
ATOM 7933 O O . VAL B 1 378 ? -2.457 22.094 4.809 1 93.38 378 VAL B O 1
ATOM 7936 N N . THR B 1 379 ? -0.337 22.781 4.789 1 94.38 379 THR B N 1
ATOM 7937 C CA . THR B 1 379 ? -0.449 23.344 3.445 1 94.38 379 THR B CA 1
ATOM 7938 C C . THR B 1 379 ? -0.774 22.266 2.43 1 94.38 379 THR B C 1
ATOM 7940 O O . THR B 1 379 ? -1.605 22.453 1.541 1 94.38 379 THR B O 1
ATOM 7943 N N . LEU B 1 380 ? -0.131 21.125 2.564 1 95.44 380 LEU B N 1
ATOM 7944 C CA . LEU B 1 380 ? -0.391 20.016 1.655 1 95.44 380 LEU B CA 1
ATOM 7945 C C . LEU B 1 380 ? -1.831 19.531 1.787 1 95.44 380 LEU B C 1
ATOM 7947 O O . LEU B 1 380 ? -2.486 19.25 0.784 1 95.44 380 LEU B O 1
ATOM 7951 N N . ALA B 1 381 ? -2.293 19.438 3.031 1 95.75 381 ALA B N 1
ATOM 7952 C CA . ALA B 1 381 ? -3.678 19.031 3.254 1 95.75 381 ALA B CA 1
ATOM 7953 C C . ALA B 1 381 ? -4.652 20.047 2.648 1 95.75 381 ALA B C 1
ATOM 7955 O O . ALA B 1 381 ? -5.684 19.656 2.096 1 95.75 381 ALA B O 1
ATOM 7956 N N . ALA B 1 382 ? -4.324 21.328 2.777 1 96.06 382 ALA B N 1
ATOM 7957 C CA . ALA B 1 382 ? -5.156 22.391 2.209 1 96.06 382 ALA B CA 1
ATOM 7958 C C . ALA B 1 382 ? -5.203 22.297 0.687 1 96.06 382 ALA B C 1
ATOM 7960 O O . ALA B 1 382 ? -6.266 22.438 0.081 1 96.06 382 ALA B O 1
ATOM 7961 N N . LEU B 1 383 ? -4.047 22.031 0.1 1 96.5 383 LEU B N 1
ATOM 7962 C CA . LEU B 1 383 ? -3.992 21.875 -1.351 1 96.5 383 LEU B CA 1
ATOM 7963 C C . LEU B 1 383 ? -4.805 20.672 -1.803 1 96.5 383 LEU B C 1
ATOM 7965 O O . LEU B 1 383 ? -5.488 20.719 -2.828 1 96.5 383 LEU B O 1
ATOM 7969 N N . ASP B 1 384 ? -4.734 19.625 -1.114 1 96.38 384 ASP B N 1
ATOM 7970 C CA . ASP B 1 384 ? -5.52 18.438 -1.423 1 96.38 384 ASP B CA 1
ATOM 7971 C C . ASP B 1 384 ? -7.016 18.719 -1.336 1 96.38 384 ASP B C 1
ATOM 7973 O O . ASP B 1 384 ? -7.789 18.25 -2.176 1 96.38 384 ASP B O 1
ATOM 7977 N N . LEU B 1 385 ? -7.371 19.406 -0.254 1 96.69 385 LEU B N 1
ATOM 7978 C CA . LEU B 1 385 ? -8.766 19.797 -0.093 1 96.69 385 LEU B CA 1
ATOM 7979 C C . LEU B 1 385 ? -9.227 20.656 -1.261 1 96.69 385 LEU B C 1
ATOM 7981 O O . LEU B 1 385 ? -10.312 20.438 -1.814 1 96.69 385 LEU B O 1
ATOM 7985 N N . LEU B 1 386 ? -8.445 21.625 -1.658 1 95.06 386 LEU B N 1
ATOM 7986 C CA . LEU B 1 386 ? -8.781 22.484 -2.785 1 95.06 386 LEU B CA 1
ATOM 7987 C C . LEU B 1 386 ? -8.938 21.672 -4.066 1 95.06 386 LEU B C 1
ATOM 7989 O O . LEU B 1 386 ? -9.852 21.922 -4.855 1 95.06 386 LEU B O 1
ATOM 7993 N N . THR B 1 387 ? -8.023 20.703 -4.254 1 95.19 387 THR B N 1
ATOM 7994 C CA . THR B 1 387 ? -8.117 19.812 -5.414 1 95.19 387 THR B CA 1
ATOM 7995 C C . THR B 1 387 ? -9.453 19.078 -5.426 1 95.19 387 THR B C 1
ATOM 7997 O O . THR B 1 387 ? -10.102 18.969 -6.469 1 95.19 387 THR B O 1
ATOM 8000 N N . THR B 1 388 ? -9.836 18.594 -4.273 1 95.38 388 THR B N 1
ATOM 8001 C CA . THR B 1 388 ? -11.102 17.875 -4.152 1 95.38 388 THR B CA 1
ATOM 8002 C C . THR B 1 388 ? -12.273 18.797 -4.484 1 95.38 388 THR B C 1
ATOM 8004 O O . THR B 1 388 ? -13.211 18.391 -5.176 1 95.38 388 THR B O 1
ATOM 8007 N N . ILE B 1 389 ? -12.211 20.062 -4.004 1 92.94 389 ILE B N 1
ATOM 8008 C CA . ILE B 1 389 ? -13.258 21.031 -4.281 1 92.94 389 ILE B CA 1
ATOM 8009 C C . ILE B 1 389 ? -13.336 21.281 -5.785 1 92.94 389 ILE B C 1
ATOM 8011 O O . ILE B 1 389 ? -14.422 21.234 -6.375 1 92.94 389 ILE B O 1
ATOM 8015 N N . PHE B 1 390 ? -12.219 21.453 -6.375 1 91.06 390 PHE B N 1
ATOM 8016 C CA . PHE B 1 390 ? -12.172 21.812 -7.789 1 91.06 390 PHE B CA 1
ATOM 8017 C C . PHE B 1 390 ? -12.641 20.641 -8.656 1 91.06 390 PHE B C 1
ATOM 8019 O O . PHE B 1 390 ? -13.32 20.859 -9.664 1 91.06 390 PHE B O 1
ATOM 8026 N N . ASN B 1 391 ? -12.32 19.453 -8.312 1 88.44 391 ASN B N 1
ATOM 8027 C CA . ASN B 1 391 ? -12.703 18.281 -9.086 1 88.44 391 ASN B CA 1
ATOM 8028 C C . ASN B 1 391 ? -14.211 18.031 -9.023 1 88.44 391 ASN B C 1
ATOM 8030 O O . ASN B 1 391 ? -14.781 17.391 -9.914 1 88.44 391 ASN B O 1
ATOM 8034 N N . ASN B 1 392 ? -14.82 18.594 -8.023 1 87.81 392 ASN B N 1
ATOM 8035 C CA . ASN B 1 392 ? -16.25 18.312 -7.852 1 87.81 392 ASN B CA 1
ATOM 8036 C C . ASN B 1 392 ? -17.109 19.484 -8.32 1 87.81 392 ASN B C 1
ATOM 8038 O O . ASN B 1 392 ? -18.281 19.297 -8.641 1 87.81 392 ASN B O 1
ATOM 8042 N N . VAL B 1 393 ? -16.719 20.766 -8.219 1 83 393 VAL B N 1
ATOM 8043 C CA . VAL B 1 393 ? -17.531 21.953 -8.508 1 83 393 VAL B CA 1
ATOM 8044 C C . VAL B 1 393 ? -17.375 22.328 -9.977 1 83 393 VAL B C 1
ATOM 8046 O O . VAL B 1 393 ? -18.297 22.875 -10.586 1 83 393 VAL B O 1
ATOM 8049 N N . GLY B 1 394 ? -16.719 21.688 -10.844 1 69.75 394 GLY B N 1
ATOM 8050 C CA . GLY B 1 394 ? -16.484 22.094 -12.227 1 69.75 394 GLY B CA 1
ATOM 8051 C C . GLY B 1 394 ? -15.898 23.484 -12.344 1 69.75 394 GLY B C 1
ATOM 8052 O O . GLY B 1 394 ? -15.094 23.906 -11.516 1 69.75 394 GLY B O 1
ATOM 8053 N N . TYR B 1 395 ? -16.438 24.438 -13.219 1 74.62 395 TYR B N 1
ATOM 8054 C CA . TYR B 1 395 ? -15.836 25.734 -13.531 1 74.62 395 TYR B CA 1
ATOM 8055 C C . TYR B 1 395 ? -16.25 26.797 -12.508 1 74.62 395 TYR B C 1
ATOM 8057 O O . TYR B 1 395 ? -17.438 26.906 -12.18 1 74.62 395 TYR B O 1
ATOM 8065 N N . ILE B 1 396 ? -15.305 27.297 -11.797 1 73.75 396 ILE B N 1
ATOM 8066 C CA . ILE B 1 396 ? -15.547 28.359 -10.828 1 73.75 396 ILE B CA 1
ATOM 8067 C C . ILE B 1 396 ? -15.297 29.719 -11.484 1 73.75 396 ILE B C 1
ATOM 8069 O O . ILE B 1 396 ? -14.203 29.969 -12 1 73.75 396 ILE B O 1
ATOM 8073 N N . SER B 1 397 ? -16.406 30.406 -11.883 1 62.25 397 SER B N 1
ATOM 8074 C CA . SER B 1 397 ? -16.297 31.703 -12.531 1 62.25 397 SER B CA 1
ATOM 8075 C C . SER B 1 397 ? -15.484 32.688 -11.672 1 62.25 397 SER B C 1
ATOM 8077 O O . SER B 1 397 ? -15.641 32.719 -10.453 1 62.25 397 SER B O 1
ATOM 8079 N N . ALA B 1 398 ? -14.328 33.031 -12.094 1 60.66 398 ALA B N 1
ATOM 8080 C CA . ALA B 1 398 ? -13.289 33.844 -11.469 1 60.66 398 ALA B CA 1
ATOM 8081 C C . ALA B 1 398 ? -13.867 35.156 -10.938 1 60.66 398 ALA B C 1
ATOM 8083 O O . ALA B 1 398 ? -14.117 36.094 -11.711 1 60.66 398 ALA B O 1
ATOM 8084 N N . GLY B 1 399 ? -14.883 35.125 -10 1 64.81 399 GLY B N 1
ATOM 8085 C CA . GLY B 1 399 ? -14.93 36.406 -9.336 1 64.81 399 GLY B CA 1
ATOM 8086 C C . GLY B 1 399 ? -13.609 36.812 -8.703 1 64.81 399 GLY B C 1
ATOM 8087 O O . GLY B 1 399 ? -12.719 35.969 -8.539 1 64.81 399 GLY B O 1
ATOM 8088 N N . SER B 1 400 ? -13.258 38.094 -8.578 1 66.31 400 SER B N 1
ATOM 8089 C CA . SER B 1 400 ? -11.984 38.656 -8.156 1 66.31 400 SER B CA 1
ATOM 8090 C C . SER B 1 400 ? -11.477 38 -6.883 1 66.31 400 SER B C 1
ATOM 8092 O O . SER B 1 400 ? -10.289 37.656 -6.785 1 66.31 400 SER B O 1
ATOM 8094 N N . SER B 1 401 ? -12.375 37.656 -5.895 1 81 401 SER B N 1
ATOM 8095 C CA . SER B 1 401 ? -11.906 37.156 -4.609 1 81 401 SER B CA 1
ATOM 8096 C C . SER B 1 401 ? -11.453 35.719 -4.727 1 81 401 SER B C 1
ATOM 8098 O O . SER B 1 401 ? -10.414 35.344 -4.176 1 81 401 SER B O 1
ATOM 8100 N N . VAL B 1 402 ? -12.133 34.969 -5.473 1 83.19 402 VAL B N 1
ATOM 8101 C CA . VAL B 1 402 ? -11.812 33.531 -5.648 1 83.19 402 VAL B CA 1
ATOM 8102 C C . VAL B 1 402 ? -10.469 33.406 -6.367 1 83.19 402 VAL B C 1
ATOM 8104 O O . VAL B 1 402 ? -9.648 32.562 -6.004 1 83.19 402 VAL B O 1
ATOM 8107 N N . GLN B 1 403 ? -10.32 34.281 -7.297 1 85.06 403 GLN B N 1
ATOM 8108 C CA . GLN B 1 403 ? -9.07 34.25 -8.039 1 85.06 403 GLN B CA 1
ATOM 8109 C C . GLN B 1 403 ? -7.879 34.5 -7.129 1 85.06 403 GLN B C 1
ATOM 8111 O O . GLN B 1 403 ? -6.828 33.875 -7.262 1 85.06 403 GLN B O 1
ATOM 8116 N N . GLU B 1 404 ? -8.102 35.438 -6.238 1 88.31 404 GLU B N 1
ATOM 8117 C CA . GLU B 1 404 ? -7.02 35.781 -5.32 1 88.31 404 GLU B CA 1
ATOM 8118 C C . GLU B 1 404 ? -6.676 34.625 -4.398 1 88.31 404 GLU B C 1
ATOM 8120 O O . GLU B 1 404 ? -5.5 34.312 -4.168 1 88.31 404 GLU B O 1
ATOM 8125 N N . TYR B 1 405 ? -7.719 34 -3.832 1 89.44 405 TYR B N 1
ATOM 8126 C CA . TYR B 1 405 ? -7.512 32.875 -2.957 1 89.44 405 TYR B CA 1
ATOM 8127 C C . TYR B 1 405 ? -6.754 31.766 -3.682 1 89.44 405 TYR B C 1
ATOM 8129 O O . TYR B 1 405 ? -5.82 31.172 -3.129 1 89.44 405 TYR B O 1
ATOM 8137 N N . VAL B 1 406 ? -7.086 31.516 -4.902 1 90.81 406 VAL B N 1
ATOM 8138 C CA . VAL B 1 406 ? -6.516 30.422 -5.676 1 90.81 406 VAL B CA 1
ATOM 8139 C C . VAL B 1 406 ? -5.066 30.75 -6.035 1 90.81 406 VAL B C 1
ATOM 8141 O O . VAL B 1 406 ? -4.191 29.875 -5.957 1 90.81 406 VAL B O 1
ATOM 8144 N N . GLU B 1 407 ? -4.805 31.953 -6.426 1 92.62 407 GLU B N 1
ATOM 8145 C CA . GLU B 1 407 ? -3.449 32.344 -6.805 1 92.62 407 GLU B CA 1
ATOM 8146 C C . GLU B 1 407 ? -2.504 32.281 -5.609 1 92.62 407 GLU B C 1
ATOM 8148 O O . GLU B 1 407 ? -1.328 31.938 -5.754 1 92.62 407 GLU B O 1
ATOM 8153 N N . LYS B 1 408 ? -3.027 32.625 -4.496 1 92.81 408 LYS B N 1
ATOM 8154 C CA . LYS B 1 408 ? -2.234 32.5 -3.277 1 92.81 408 LYS B CA 1
ATOM 8155 C C . LYS B 1 408 ? -1.887 31.031 -3.018 1 92.81 408 LYS B C 1
ATOM 8157 O O . LYS B 1 408 ? -0.754 30.719 -2.648 1 92.81 408 LYS B O 1
ATOM 8162 N N . ALA B 1 409 ? -2.855 30.172 -3.156 1 93.69 409 ALA B N 1
ATOM 8163 C CA . ALA B 1 409 ? -2.637 28.734 -2.977 1 93.69 409 ALA B CA 1
ATOM 8164 C C . ALA B 1 409 ? -1.617 28.203 -3.982 1 93.69 409 ALA B C 1
ATOM 8166 O O . ALA B 1 409 ? -0.794 27.344 -3.648 1 93.69 409 ALA B O 1
ATOM 8167 N N . VAL B 1 410 ? -1.684 28.672 -5.199 1 95.25 410 VAL B N 1
ATOM 8168 C CA . VAL B 1 410 ? -0.738 28.266 -6.234 1 95.25 410 VAL B CA 1
ATOM 8169 C C . VAL B 1 410 ? 0.675 28.688 -5.836 1 95.25 410 VAL B C 1
ATOM 8171 O O . VAL B 1 410 ? 1.621 27.906 -5.973 1 95.25 410 VAL B O 1
ATOM 8174 N N . SER B 1 411 ? 0.801 29.922 -5.332 1 94.06 411 SER B N 1
ATOM 8175 C CA . SER B 1 411 ? 2.107 30.391 -4.887 1 94.06 411 SER B CA 1
ATOM 8176 C C . SER B 1 411 ? 2.668 29.5 -3.781 1 94.06 411 SER B C 1
ATOM 8178 O O . SER B 1 411 ? 3.855 29.172 -3.783 1 94.06 411 SER B O 1
ATOM 8180 N N . GLN B 1 412 ? 1.815 29.141 -2.871 1 93.38 412 GLN B N 1
ATOM 8181 C CA . GLN B 1 412 ? 2.234 28.25 -1.794 1 93.38 412 GLN B CA 1
ATOM 8182 C C . GLN B 1 412 ? 2.65 26.891 -2.336 1 93.38 412 GLN B C 1
ATOM 8184 O O . GLN B 1 412 ? 3.625 26.297 -1.864 1 93.38 412 GLN B O 1
ATOM 8189 N N . ALA B 1 413 ? 1.902 26.328 -3.27 1 95.06 413 ALA B N 1
ATOM 8190 C CA . ALA B 1 413 ? 2.209 25.047 -3.895 1 95.06 413 ALA B CA 1
ATOM 8191 C C . ALA B 1 413 ? 3.574 25.078 -4.578 1 95.06 413 ALA B C 1
ATOM 8193 O O . ALA B 1 413 ? 4.359 24.141 -4.453 1 95.06 413 ALA B O 1
ATOM 8194 N N . LEU B 1 414 ? 3.859 26.172 -5.246 1 93.75 414 LEU B N 1
ATOM 8195 C CA . LEU B 1 414 ? 5.113 26.312 -5.98 1 93.75 414 LEU B CA 1
ATOM 8196 C C . LEU B 1 414 ? 6.297 26.375 -5.023 1 93.75 414 LEU B C 1
ATOM 8198 O O . LEU B 1 414 ? 7.379 25.875 -5.328 1 93.75 414 LEU B O 1
ATOM 8202 N N . VAL B 1 415 ? 6.059 26.969 -3.877 1 90.75 415 VAL B N 1
ATOM 8203 C CA . VAL B 1 415 ? 7.113 27.047 -2.869 1 90.75 415 VAL B CA 1
ATOM 8204 C C . VAL B 1 415 ? 7.445 25.641 -2.357 1 90.75 415 VAL B C 1
ATOM 8206 O O . VAL B 1 415 ? 8.609 25.312 -2.131 1 90.75 415 VAL B O 1
ATOM 8209 N N . LEU B 1 416 ? 6.504 24.766 -2.223 1 91.31 416 LEU B N 1
ATOM 8210 C CA . LEU B 1 416 ? 6.68 23.422 -1.684 1 91.31 416 LEU B CA 1
ATOM 8211 C C . LEU B 1 416 ? 7.516 22.562 -2.627 1 91.31 416 LEU B C 1
ATOM 8213 O O . LEU B 1 416 ? 8.195 21.641 -2.186 1 91.31 416 LEU B O 1
ATOM 8217 N N . ILE B 1 417 ? 7.488 22.766 -3.932 1 91.56 417 ILE B N 1
ATOM 8218 C CA . ILE B 1 417 ? 8.195 21.922 -4.879 1 91.56 417 ILE B CA 1
ATOM 8219 C C . ILE B 1 417 ? 9.516 22.578 -5.281 1 91.56 417 ILE B C 1
ATOM 8221 O O . ILE B 1 417 ? 10.219 22.078 -6.16 1 91.56 417 ILE B O 1
ATOM 8225 N N . THR B 1 418 ? 9.859 23.703 -4.715 1 86.69 418 THR B N 1
ATOM 8226 C CA . THR B 1 418 ? 11.172 24.297 -4.902 1 86.69 418 THR B CA 1
ATOM 8227 C C . THR B 1 418 ? 12.164 23.766 -3.869 1 86.69 418 THR B C 1
ATOM 8229 O O . THR B 1 418 ? 11.906 23.828 -2.666 1 86.69 418 THR B O 1
ATOM 8232 N N . PRO B 1 419 ? 13.164 23.062 -4.398 1 80 419 PRO B N 1
ATOM 8233 C CA . PRO B 1 419 ? 14.125 22.484 -3.461 1 80 419 PRO B CA 1
ATOM 8234 C C . PRO B 1 419 ? 14.758 23.516 -2.535 1 80 419 PRO B C 1
ATOM 8236 O O . PRO B 1 419 ? 15.172 24.578 -2.99 1 80 419 PRO B O 1
ATOM 8239 N N . GLY B 1 420 ? 14.539 23.344 -1.28 1 77.75 420 GLY B N 1
ATOM 8240 C CA . GLY B 1 420 ? 15.227 24.156 -0.283 1 77.75 420 GLY B CA 1
ATOM 8241 C C . GLY B 1 420 ? 16.438 23.484 0.306 1 77.75 420 GLY B C 1
ATOM 8242 O O . GLY B 1 420 ? 16.797 22.375 -0.099 1 77.75 420 GLY B O 1
ATOM 8243 N N . THR B 1 421 ? 17.359 24.344 0.877 1 78.62 421 THR B N 1
ATOM 8244 C CA . THR B 1 421 ? 18.5 23.766 1.593 1 78.62 421 THR B CA 1
ATOM 8245 C C . THR B 1 421 ? 18.281 23.859 3.102 1 78.62 421 THR B C 1
ATOM 8247 O O . THR B 1 421 ? 17.688 24.812 3.596 1 78.62 421 THR B O 1
ATOM 8250 N N . ASN B 1 422 ? 18.344 22.797 3.783 1 75.88 422 ASN B N 1
ATOM 8251 C CA . ASN B 1 422 ? 18.234 22.766 5.238 1 75.88 422 ASN B CA 1
ATOM 8252 C C . ASN B 1 422 ? 19.516 23.25 5.902 1 75.88 422 ASN B C 1
ATOM 8254 O O . ASN B 1 422 ? 19.906 22.75 6.957 1 75.88 422 ASN B O 1
ATOM 8258 N N . VAL B 1 423 ? 20.281 24.125 5.133 1 77.88 423 VAL B N 1
ATOM 8259 C CA . VAL B 1 423 ? 21.5 24.734 5.68 1 77.88 423 VAL B CA 1
ATOM 8260 C C . VAL B 1 423 ? 21.203 26.172 6.105 1 77.88 423 VAL B C 1
ATOM 8262 O O . VAL B 1 423 ? 20.641 26.953 5.336 1 77.88 423 VAL B O 1
ATOM 8265 N N . SER B 1 424 ? 21.406 26.406 7.359 1 76.06 424 SER B N 1
ATOM 8266 C CA . SER B 1 424 ? 21.219 27.781 7.828 1 76.06 424 SER B CA 1
ATOM 8267 C C . SER B 1 424 ? 22.219 28.719 7.164 1 76.06 424 SER B C 1
ATOM 8269 O O . SER B 1 424 ? 23.172 28.266 6.523 1 76.06 424 SER B O 1
ATOM 8271 N N . GLN B 1 425 ? 21.984 29.984 7.195 1 74.75 425 GLN B N 1
ATOM 8272 C CA . GLN B 1 425 ? 22.891 30.969 6.633 1 74.75 425 GLN B CA 1
ATOM 8273 C C . GLN B 1 425 ? 24.297 30.828 7.23 1 74.75 425 GLN B C 1
ATOM 8275 O O . GLN B 1 425 ? 25.297 30.906 6.512 1 74.75 425 GLN B O 1
ATOM 8280 N N . ALA B 1 426 ? 24.328 30.531 8.555 1 72.75 426 ALA B N 1
ATOM 8281 C CA . ALA B 1 426 ? 25.609 30.344 9.242 1 72.75 426 ALA B CA 1
ATOM 8282 C C . ALA B 1 426 ? 26.297 29.062 8.766 1 72.75 426 ALA B C 1
ATOM 8284 O O . ALA B 1 426 ? 27.516 29.031 8.586 1 72.75 426 ALA B O 1
ATOM 8285 N N . GLY B 1 427 ? 25.562 28.109 8.492 1 74.88 427 GLY B N 1
ATOM 8286 C CA . GLY B 1 427 ? 26.078 26.812 8.078 1 74.88 427 GLY B CA 1
ATOM 8287 C C . GLY B 1 427 ? 26.672 26.828 6.68 1 74.88 427 GLY B C 1
ATOM 8288 O O . GLY B 1 427 ? 27.562 26.031 6.367 1 74.88 427 GLY B O 1
ATOM 8289 N N . GLN B 1 428 ? 26.219 27.719 5.859 1 77.62 428 GLN B N 1
ATOM 8290 C CA . GLN B 1 428 ? 26.672 27.812 4.48 1 77.62 428 GLN B CA 1
ATOM 8291 C C . GLN B 1 428 ? 28.156 28.156 4.418 1 77.62 428 GLN B C 1
ATOM 8293 O O . GLN B 1 428 ? 28.859 27.781 3.475 1 77.62 428 GLN B O 1
ATOM 8298 N N . THR B 1 429 ? 28.562 28.734 5.52 1 76.56 429 THR B N 1
ATOM 8299 C CA . THR B 1 429 ? 29.969 29.141 5.543 1 76.56 429 THR B CA 1
ATOM 8300 C C . THR B 1 429 ? 30.797 28.188 6.379 1 76.56 429 THR B C 1
ATOM 8302 O O . THR B 1 429 ? 32.031 28.078 6.191 1 76.56 429 THR B O 1
ATOM 8305 N N . GLU B 1 430 ? 30.156 27.391 7.172 1 82.19 430 GLU B N 1
ATOM 8306 C CA . GLU B 1 430 ? 30.875 26.547 8.125 1 82.19 430 GLU B CA 1
ATOM 8307 C C . GLU B 1 430 ? 31.062 25.141 7.586 1 82.19 430 GLU B C 1
ATOM 8309 O O . GLU B 1 430 ? 31.922 24.391 8.07 1 82.19 430 GLU B O 1
ATOM 8314 N N . ILE B 1 431 ? 30.328 24.812 6.555 1 86.62 431 ILE B N 1
ATOM 8315 C CA . ILE B 1 431 ? 30.422 23.484 5.973 1 86.62 431 ILE B CA 1
ATOM 8316 C C . ILE B 1 431 ? 31.172 23.547 4.648 1 86.62 431 ILE B C 1
ATOM 8318 O O . ILE B 1 431 ? 30.641 24 3.637 1 86.62 431 ILE B O 1
ATOM 8322 N N . PRO B 1 432 ? 32.375 23.156 4.641 1 85.19 432 PRO B N 1
ATOM 8323 C CA . PRO B 1 432 ? 33.219 23.266 3.447 1 85.19 432 PRO B CA 1
ATOM 8324 C C . PRO B 1 432 ? 32.625 22.547 2.236 1 85.19 432 PRO B C 1
ATOM 8326 O O . PRO B 1 432 ? 32.719 23.047 1.112 1 85.19 432 PRO B O 1
ATOM 8329 N N . ASP B 1 433 ? 32 21.438 2.42 1 89.31 433 ASP B N 1
ATOM 8330 C CA . ASP B 1 433 ? 31.422 20.688 1.311 1 89.31 433 ASP B CA 1
ATOM 8331 C C . ASP B 1 433 ? 30.312 21.484 0.641 1 89.31 433 ASP B C 1
ATOM 8333 O O . ASP B 1 433 ? 30.047 21.312 -0.554 1 89.31 433 ASP B O 1
ATOM 8337 N N . TYR B 1 434 ? 29.609 22.297 1.429 1 87.12 434 TYR B N 1
ATOM 8338 C CA . TYR B 1 434 ? 28.516 23.094 0.886 1 87.12 434 TYR B CA 1
ATOM 8339 C C . TYR B 1 434 ? 29.062 24.172 -0.052 1 87.12 434 TYR B C 1
ATOM 8341 O O . TYR B 1 434 ? 28.438 24.5 -1.065 1 87.12 434 TYR B O 1
ATOM 8349 N N . ILE B 1 435 ? 30.219 24.641 0.287 1 84.31 435 ILE B N 1
ATOM 8350 C CA . ILE B 1 435 ? 30.844 25.688 -0.503 1 84.31 435 ILE B CA 1
ATOM 8351 C C . ILE B 1 435 ? 31.281 25.125 -1.854 1 84.31 435 ILE B C 1
ATOM 8353 O O . ILE B 1 435 ? 31.078 25.766 -2.891 1 84.31 435 ILE B O 1
ATOM 8357 N N . SER B 1 436 ? 31.766 23.953 -1.829 1 86.12 436 SER B N 1
ATOM 8358 C CA . SER B 1 436 ? 32.312 23.359 -3.049 1 86.12 436 SER B CA 1
ATOM 8359 C C . SER B 1 436 ? 31.203 22.719 -3.881 1 86.12 436 SER B C 1
ATOM 8361 O O . SER B 1 436 ? 31.219 22.797 -5.113 1 86.12 436 SER B O 1
ATOM 8363 N N . LYS B 1 437 ? 30.203 22.062 -3.24 1 87.88 437 LYS B N 1
ATOM 8364 C CA . LYS B 1 437 ? 29.172 21.297 -3.92 1 87.88 437 LYS B CA 1
ATOM 8365 C C . LYS B 1 437 ? 27.797 21.562 -3.307 1 87.88 437 LYS B C 1
ATOM 8367 O O . LYS B 1 437 ? 27.141 20.641 -2.799 1 87.88 437 LYS B O 1
ATOM 8372 N N . SER B 1 438 ? 27.266 22.719 -3.461 1 84.81 438 SER B N 1
ATOM 8373 C CA . SER B 1 438 ? 26.016 23.156 -2.84 1 84.81 438 SER B CA 1
ATOM 8374 C C . SER B 1 438 ? 24.828 22.328 -3.33 1 84.81 438 SER B C 1
ATOM 8376 O O . SER B 1 438 ? 23.859 22.156 -2.602 1 84.81 438 SER B O 1
ATOM 8378 N N . HIS B 1 439 ? 24.922 21.75 -4.461 1 83.69 439 HIS B N 1
ATOM 8379 C CA . HIS B 1 439 ? 23.797 21.031 -5.051 1 83.69 439 HIS B CA 1
ATOM 8380 C C . HIS B 1 439 ? 23.547 19.719 -4.316 1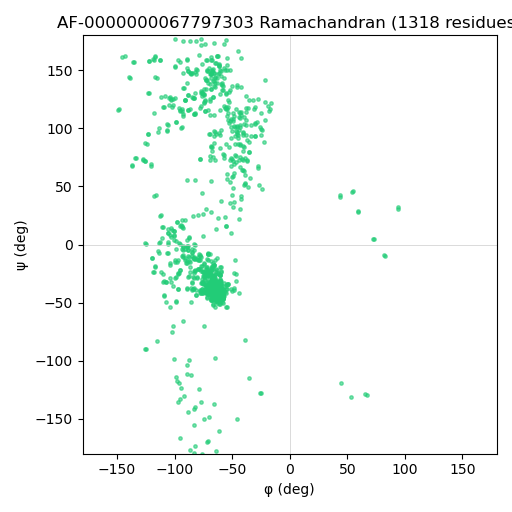 83.69 439 HIS B C 1
ATOM 8382 O O . HIS B 1 439 ? 22.438 19.188 -4.344 1 83.69 439 HIS B O 1
ATOM 8388 N N . LEU B 1 440 ? 24.516 19.234 -3.633 1 84.94 440 LEU B N 1
ATOM 8389 C CA . LEU B 1 440 ? 24.406 17.969 -2.924 1 84.94 440 LEU B CA 1
ATOM 8390 C C . LEU B 1 440 ? 23.625 18.141 -1.621 1 84.94 440 LEU B C 1
ATOM 8392 O O . LEU B 1 440 ? 23.219 17.156 -0.995 1 84.94 440 LEU B O 1
ATOM 8396 N N . PHE B 1 441 ? 23.375 19.406 -1.313 1 85.44 441 PHE B N 1
ATOM 8397 C CA . PHE B 1 441 ? 22.734 19.688 -0.033 1 85.44 441 PHE B CA 1
ATOM 8398 C C . PHE B 1 441 ? 21.25 20.016 -0.23 1 85.44 441 PHE B C 1
ATOM 8400 O O . PHE B 1 441 ? 20.562 20.359 0.728 1 85.44 441 PHE B O 1
ATOM 8407 N N . GLU B 1 442 ? 20.812 19.859 -1.42 1 83.5 442 GLU B N 1
ATOM 8408 C CA . GLU B 1 442 ? 19.406 20.109 -1.7 1 83.5 442 GLU B CA 1
ATOM 8409 C C . GLU B 1 442 ? 18.531 18.984 -1.155 1 83.5 442 GLU B C 1
ATOM 8411 O O . GLU B 1 442 ? 18.859 17.797 -1.287 1 83.5 442 GLU B O 1
ATOM 8416 N N . SER B 1 443 ? 17.531 19.438 -0.419 1 83.06 443 SER B N 1
ATOM 8417 C CA . SER B 1 443 ? 16.625 18.453 0.16 1 83.06 443 SER B CA 1
ATOM 8418 C C . SER B 1 443 ? 15.703 17.859 -0.9 1 83.06 443 SER B C 1
ATOM 8420 O O . SER B 1 443 ? 15.07 18.609 -1.663 1 83.06 443 SER B O 1
ATOM 8422 N N . PRO B 1 444 ? 15.719 16.578 -1.007 1 83.31 444 PRO B N 1
ATOM 8423 C CA . PRO B 1 444 ? 14.805 15.977 -1.977 1 83.31 444 PRO B CA 1
ATOM 8424 C C . PRO B 1 444 ? 13.336 16.172 -1.612 1 83.31 444 PRO B C 1
ATOM 8426 O O . PRO B 1 444 ? 12.984 16.172 -0.43 1 83.31 444 PRO B O 1
ATOM 8429 N N . ILE B 1 445 ? 12.531 16.516 -2.621 1 89 445 ILE B N 1
ATOM 8430 C CA . ILE B 1 445 ? 11.102 16.703 -2.428 1 89 445 ILE B CA 1
ATOM 8431 C C . ILE B 1 445 ? 10.398 15.352 -2.479 1 89 445 ILE B C 1
ATOM 8433 O O . ILE B 1 445 ? 10.609 14.57 -3.408 1 89 445 ILE B O 1
ATOM 8437 N N . SER B 1 446 ? 9.664 15.148 -1.433 1 88.81 446 SER B N 1
ATOM 8438 C CA . SER B 1 446 ? 8.984 13.867 -1.323 1 88.81 446 SER B CA 1
ATOM 8439 C C . SER B 1 446 ? 8.023 13.648 -2.492 1 88.81 446 SER B C 1
ATOM 8441 O O . SER B 1 446 ? 7.52 14.609 -3.072 1 88.81 446 SER B O 1
ATOM 8443 N N . HIS B 1 447 ? 7.789 12.43 -2.891 1 90.69 447 HIS B N 1
ATOM 8444 C CA . HIS B 1 447 ? 6.895 12.07 -3.984 1 90.69 447 HIS B CA 1
ATOM 8445 C C . HIS B 1 447 ? 5.461 12.508 -3.691 1 90.69 447 HIS B C 1
ATOM 8447 O O . HIS B 1 447 ? 4.758 12.977 -4.586 1 90.69 447 HIS B O 1
ATOM 8453 N N . ILE B 1 448 ? 5.07 12.383 -2.441 1 91.44 448 ILE B N 1
ATOM 8454 C CA . ILE B 1 448 ? 3.711 12.75 -2.055 1 91.44 448 ILE B CA 1
ATOM 8455 C C . ILE B 1 448 ? 3.504 14.242 -2.254 1 91.44 448 ILE B C 1
ATOM 8457 O O . ILE B 1 448 ? 2.457 14.672 -2.744 1 91.44 448 ILE B O 1
ATOM 8461 N N . THR B 1 449 ? 4.516 15.008 -1.872 1 93.81 449 THR B N 1
ATOM 8462 C CA . THR B 1 449 ? 4.438 16.453 -2.059 1 93.81 449 THR B CA 1
ATOM 8463 C C . THR B 1 449 ? 4.355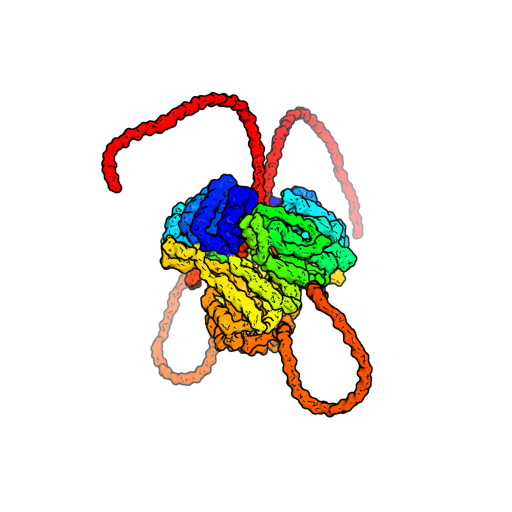 16.797 -3.541 1 93.81 449 THR B C 1
ATOM 8465 O O . THR B 1 449 ? 3.529 17.625 -3.947 1 93.81 449 THR B O 1
ATOM 8468 N N . GLN B 1 450 ? 5.172 16.141 -4.355 1 95.25 450 GLN B N 1
ATOM 8469 C CA . GLN B 1 450 ? 5.16 16.391 -5.797 1 95.25 450 GLN B CA 1
ATOM 8470 C C . GLN B 1 450 ? 3.801 16.047 -6.398 1 95.25 450 GLN B C 1
ATOM 8472 O O . GLN B 1 450 ? 3.211 16.859 -7.105 1 95.25 450 GLN B O 1
ATOM 8477 N N . GLN B 1 451 ? 3.34 14.922 -6.02 1 95.19 451 GLN B N 1
ATOM 8478 C CA . GLN B 1 451 ? 2.068 14.477 -6.574 1 95.19 451 GLN B CA 1
ATOM 8479 C C . GLN B 1 451 ? 0.931 15.406 -6.168 1 95.19 451 GLN B C 1
ATOM 8481 O O . GLN B 1 451 ? 0.093 15.773 -6.996 1 95.19 451 GLN B O 1
ATOM 8486 N N . THR B 1 452 ? 0.898 15.75 -4.891 1 96 452 THR B N 1
ATOM 8487 C CA . THR B 1 452 ? -0.166 16.609 -4.391 1 96 452 THR B CA 1
ATOM 8488 C C . THR B 1 452 ? -0.132 17.969 -5.078 1 96 452 THR B C 1
ATOM 8490 O O . THR B 1 452 ? -1.167 18.484 -5.52 1 96 452 THR B O 1
ATOM 8493 N N . VAL B 1 453 ? 1.028 18.547 -5.242 1 96.75 453 VAL B N 1
ATOM 8494 C CA . VAL B 1 453 ? 1.18 19.875 -5.824 1 96.75 453 VAL B CA 1
ATOM 8495 C C . VAL B 1 453 ? 0.81 19.828 -7.305 1 96.75 453 VAL B C 1
ATOM 8497 O O . VAL B 1 453 ? 0.03 20.672 -7.777 1 96.75 453 VAL B O 1
ATOM 8500 N N . TYR B 1 454 ? 1.297 18.875 -8.031 1 96.62 454 TYR B N 1
ATOM 8501 C CA . TYR B 1 454 ? 1.04 18.828 -9.469 1 96.62 454 TYR B CA 1
ATOM 8502 C C . TYR B 1 454 ? -0.417 18.484 -9.75 1 96.62 454 TYR B C 1
ATOM 8504 O O . TYR B 1 454 ? -1.002 18.984 -10.719 1 96.62 454 TYR B O 1
ATOM 8512 N N . THR B 1 455 ? -0.996 17.609 -8.969 1 96.44 455 THR B N 1
ATOM 8513 C CA . THR B 1 455 ? -2.42 17.344 -9.125 1 96.44 455 THR B CA 1
ATOM 8514 C C . THR B 1 455 ? -3.248 18.594 -8.844 1 96.44 455 THR B C 1
ATOM 8516 O O . THR B 1 455 ? -4.238 18.844 -9.531 1 96.44 455 THR B O 1
ATOM 8519 N N . PHE B 1 456 ? -2.848 19.328 -7.82 1 95.94 456 PHE B N 1
ATOM 8520 C CA . PHE B 1 456 ? -3.516 20.594 -7.492 1 95.94 456 PHE B CA 1
ATOM 8521 C C . PHE B 1 456 ? -3.383 21.594 -8.633 1 95.94 456 PHE B C 1
ATOM 8523 O O . PHE B 1 456 ? -4.367 22.219 -9.039 1 95.94 456 PHE B O 1
ATOM 8530 N N . LEU B 1 457 ? -2.186 21.703 -9.203 1 95.94 457 LEU B N 1
ATOM 8531 C CA . LEU B 1 457 ? -1.96 22.625 -10.312 1 95.94 457 LEU B CA 1
ATOM 8532 C C . LEU B 1 457 ? -2.797 22.234 -11.523 1 95.94 457 LEU B C 1
ATOM 8534 O O . LEU B 1 457 ? -3.359 23.094 -12.211 1 95.94 457 LEU B O 1
ATOM 8538 N N . GLU B 1 458 ? -2.865 20.953 -11.766 1 93.25 458 GLU B N 1
ATOM 8539 C CA . GLU B 1 458 ? -3.678 20.453 -12.875 1 93.25 458 GLU B CA 1
ATOM 8540 C C . GLU B 1 458 ? -5.148 20.812 -12.688 1 93.25 458 GLU B C 1
ATOM 8542 O O . GLU B 1 458 ? -5.789 21.312 -13.617 1 93.25 458 GLU B O 1
ATOM 8547 N N . ALA B 1 459 ? -5.672 20.594 -11.508 1 91.81 459 ALA B N 1
ATOM 8548 C CA . ALA B 1 459 ? -7.07 20.891 -11.211 1 91.81 459 ALA B CA 1
ATOM 8549 C C . ALA B 1 459 ? -7.348 22.391 -11.32 1 91.81 459 ALA B C 1
ATOM 8551 O O . ALA B 1 459 ? -8.398 22.797 -11.82 1 91.81 459 ALA B O 1
ATOM 8552 N N . THR B 1 460 ? -6.434 23.234 -10.859 1 91.56 460 THR B N 1
ATOM 8553 C CA . THR B 1 460 ? -6.586 24.688 -10.852 1 91.56 460 THR B CA 1
ATOM 8554 C C . THR B 1 460 ? -6.652 25.219 -12.281 1 91.56 460 THR B C 1
ATOM 8556 O O . THR B 1 460 ? -7.445 26.125 -12.57 1 91.56 460 THR B O 1
ATOM 8559 N N . MET B 1 461 ? -5.922 24.656 -13.141 1 87.94 461 MET B N 1
ATOM 8560 C CA . MET B 1 461 ? -5.871 25.125 -14.516 1 87.94 461 MET B CA 1
ATOM 8561 C C . MET B 1 461 ? -7.172 24.812 -15.25 1 87.94 461 MET B C 1
ATOM 8563 O O . MET B 1 461 ? -7.547 25.531 -16.188 1 87.94 461 MET B O 1
ATOM 8567 N N . LEU B 1 462 ? -7.812 23.828 -14.812 1 83.44 462 LEU B N 1
ATOM 8568 C CA . LEU B 1 462 ? -9.023 23.375 -15.5 1 83.44 462 LEU B CA 1
ATOM 8569 C C . LEU B 1 462 ? -10.25 24.109 -14.977 1 83.44 462 LEU B C 1
ATOM 8571 O O . LEU B 1 462 ? -11.227 24.297 -15.703 1 83.44 462 LEU B O 1
ATOM 8575 N N . VAL B 1 463 ? -10.18 24.531 -13.727 1 83.25 463 VAL B N 1
ATOM 8576 C CA . VAL B 1 463 ? -11.406 24.969 -13.078 1 83.25 463 VAL B CA 1
ATOM 8577 C C . VAL B 1 463 ? -11.398 26.484 -12.938 1 83.25 463 VAL B C 1
ATOM 8579 O O . VAL B 1 463 ? -12.453 27.125 -12.977 1 83.25 463 VAL B O 1
ATOM 8582 N N . CYS B 1 464 ? -10.227 27.094 -12.766 1 82.81 464 CYS B N 1
ATOM 8583 C CA . CYS B 1 464 ? -10.172 28.5 -12.422 1 82.81 464 CYS B CA 1
ATOM 8584 C C . CYS B 1 464 ? -9.484 29.297 -13.531 1 82.81 464 CYS B C 1
ATOM 8586 O O . CYS B 1 464 ? -8.586 28.797 -14.195 1 82.81 464 CYS B O 1
ATOM 8588 N N . ASP B 1 465 ? -10.039 30.469 -13.672 1 80.44 465 ASP B N 1
ATOM 8589 C CA . ASP B 1 465 ? -9.344 31.438 -14.531 1 80.44 465 ASP B CA 1
ATOM 8590 C C . ASP B 1 465 ? -8.227 32.156 -13.766 1 80.44 465 ASP B C 1
ATOM 8592 O O . ASP B 1 465 ? -8.492 32.875 -12.812 1 80.44 465 ASP B O 1
ATOM 8596 N N . LEU B 1 466 ? -7.098 31.891 -14.141 1 86.81 466 LEU B N 1
ATOM 8597 C CA . LEU B 1 466 ? -5.941 32.438 -13.445 1 86.81 466 LEU B CA 1
ATOM 8598 C C . LEU B 1 466 ? -5.391 33.656 -14.188 1 86.81 466 LEU B C 1
ATOM 8600 O O . LEU B 1 466 ? -5.637 33.812 -15.391 1 86.81 466 LEU B O 1
ATOM 8604 N N . SER B 1 467 ? -4.758 34.562 -13.453 1 87.25 467 SER B N 1
ATOM 8605 C CA . SER B 1 467 ? -4.062 35.688 -14.086 1 87.25 467 SER B CA 1
ATOM 8606 C C . SER B 1 467 ? -2.947 35.188 -15 1 87.25 467 SER B C 1
ATOM 8608 O O . SER B 1 467 ? -2.443 34.094 -14.836 1 87.25 467 SER B O 1
ATOM 8610 N N . GLY B 1 468 ? -2.641 35.969 -15.969 1 86.88 468 GLY B N 1
ATOM 8611 C CA . GLY B 1 468 ? -1.567 35.594 -16.891 1 86.88 468 GLY B CA 1
ATOM 8612 C C . GLY B 1 468 ? -0.249 35.344 -16.188 1 86.88 468 GLY B C 1
ATOM 8613 O O . GLY B 1 468 ? 0.492 34.438 -16.578 1 86.88 468 GLY B O 1
ATOM 8614 N N . ARG B 1 469 ? -0.077 36.062 -15.18 1 88.88 469 ARG B N 1
ATOM 8615 C CA . ARG B 1 469 ? 1.159 35.906 -14.422 1 88.88 469 ARG B CA 1
ATOM 8616 C C . ARG B 1 469 ? 1.201 34.562 -13.727 1 88.88 469 ARG B C 1
ATOM 8618 O O . ARG B 1 469 ? 2.205 33.844 -13.797 1 88.88 469 ARG B O 1
ATOM 8625 N N . CYS B 1 470 ? 0.151 34.25 -13.086 1 91.44 470 CYS B N 1
ATOM 8626 C CA . CYS B 1 470 ? 0.077 32.969 -12.336 1 91.44 470 CYS B CA 1
ATOM 8627 C C . CYS B 1 470 ? 0.166 31.781 -13.281 1 91.44 470 CYS B C 1
ATOM 8629 O O . CYS B 1 470 ? 0.894 30.828 -13 1 91.44 470 CYS B O 1
ATOM 8631 N N . ARG B 1 471 ? -0.539 31.875 -14.375 1 90.69 471 ARG B N 1
ATOM 8632 C CA . ARG B 1 471 ? -0.5 30.797 -15.367 1 90.69 471 ARG B CA 1
ATOM 8633 C C . ARG B 1 471 ? 0.897 30.641 -15.953 1 90.69 471 ARG B C 1
ATOM 8635 O O . ARG B 1 471 ? 1.372 29.531 -16.156 1 90.69 471 ARG B O 1
ATOM 8642 N N . GLY B 1 472 ? 1.513 31.766 -16.188 1 90 472 GLY B N 1
ATOM 8643 C CA . GLY B 1 472 ? 2.877 31.75 -16.688 1 90 472 GLY B CA 1
ATOM 8644 C C . GLY B 1 472 ? 3.846 31.062 -15.742 1 90 472 GLY B C 1
ATOM 8645 O O . GLY B 1 472 ? 4.73 30.312 -16.172 1 90 472 GLY B O 1
ATOM 8646 N N . LEU B 1 473 ? 3.633 31.312 -14.5 1 92.19 473 LEU B N 1
ATOM 8647 C CA . LEU B 1 473 ? 4.488 30.703 -13.492 1 92.19 473 LEU B CA 1
ATOM 8648 C C . LEU B 1 473 ? 4.273 29.188 -13.453 1 92.19 473 LEU B C 1
ATOM 8650 O O . LEU B 1 473 ? 5.234 28.422 -13.312 1 92.19 473 LEU B O 1
ATOM 8654 N N . ILE B 1 474 ? 3.053 28.766 -13.562 1 93.5 474 ILE B N 1
ATOM 8655 C CA . ILE B 1 474 ? 2.727 27.344 -13.578 1 93.5 474 ILE B CA 1
ATOM 8656 C C . ILE B 1 474 ? 3.387 26.672 -14.781 1 93.5 474 ILE B C 1
ATOM 8658 O O . ILE B 1 474 ? 4.059 25.641 -14.641 1 93.5 474 ILE B O 1
ATOM 8662 N N . ASP B 1 475 ? 3.25 27.297 -15.914 1 92.5 475 ASP B N 1
ATOM 8663 C CA . ASP B 1 475 ? 3.801 26.734 -17.156 1 92.5 475 ASP B CA 1
ATOM 8664 C C . ASP B 1 475 ? 5.324 26.641 -17.078 1 92.5 475 ASP B C 1
ATOM 8666 O O . ASP B 1 475 ? 5.914 25.656 -17.5 1 92.5 475 ASP B O 1
ATOM 8670 N N . ARG B 1 476 ? 5.852 27.656 -16.578 1 91.75 476 ARG B N 1
ATOM 8671 C CA . ARG B 1 476 ? 7.305 27.656 -16.422 1 91.75 476 ARG B CA 1
ATOM 8672 C C . ARG B 1 476 ? 7.762 26.516 -15.531 1 91.75 476 ARG B C 1
ATOM 8674 O O . ARG B 1 476 ? 8.734 25.828 -15.836 1 91.75 476 ARG B O 1
ATOM 8681 N N . THR B 1 477 ? 7.117 26.359 -14.43 1 93.38 477 THR B N 1
ATOM 8682 C CA . THR B 1 477 ? 7.457 25.297 -13.5 1 93.38 477 THR B CA 1
ATOM 8683 C C . THR B 1 477 ? 7.273 23.922 -14.148 1 93.38 477 THR B C 1
ATOM 8685 O O . THR B 1 477 ? 8.094 23.031 -13.961 1 93.38 477 THR B O 1
ATOM 8688 N N . LEU B 1 478 ? 6.227 23.688 -14.922 1 93.62 478 LEU B N 1
ATOM 8689 C CA . LEU B 1 478 ? 5.941 22.406 -15.578 1 93.62 478 LEU B CA 1
ATOM 8690 C C . LEU B 1 478 ? 7 22.094 -16.625 1 93.62 478 LEU B C 1
ATOM 8692 O O . LEU B 1 478 ? 7.297 20.922 -16.875 1 93.62 478 LEU B O 1
ATOM 8696 N N . LEU B 1 479 ? 7.582 23.125 -17.219 1 92.06 479 LEU B N 1
ATOM 8697 C CA . LEU B 1 479 ? 8.555 22.922 -18.297 1 92.06 479 LEU B CA 1
ATOM 8698 C C . LEU B 1 479 ? 9.953 22.688 -17.719 1 92.06 479 LEU B C 1
ATOM 8700 O O . LEU B 1 479 ? 10.711 21.875 -18.25 1 92.06 479 LEU B O 1
ATOM 8704 N N . LEU B 1 480 ? 10.234 23.328 -16.594 1 89.69 480 LEU B N 1
ATOM 8705 C CA . LEU B 1 480 ? 11.609 23.328 -16.078 1 89.69 480 LEU B CA 1
ATOM 8706 C C . LEU B 1 480 ? 11.797 22.234 -15.031 1 89.69 480 LEU B C 1
ATOM 8708 O O . LEU B 1 480 ? 12.914 21.781 -14.797 1 89.69 480 LEU B O 1
ATOM 8712 N N . SER B 1 481 ? 10.805 21.812 -14.398 1 90.19 481 SER B N 1
ATOM 8713 C CA . SER B 1 481 ? 10.938 20.844 -13.32 1 90.19 481 SER B CA 1
ATOM 8714 C C . SER B 1 481 ? 11.352 19.469 -13.859 1 90.19 481 SER B C 1
ATOM 8716 O O . SER B 1 481 ? 10.977 19.094 -14.977 1 90.19 481 SER B O 1
ATOM 8718 N N . LYS B 1 482 ? 12.141 18.719 -13.078 1 85.81 482 LYS B N 1
ATOM 8719 C CA . LYS B 1 482 ? 12.609 17.391 -13.469 1 85.81 482 LYS B CA 1
ATOM 8720 C C . LYS B 1 482 ? 11.781 16.297 -12.797 1 85.81 482 LYS B C 1
ATOM 8722 O O . LYS B 1 482 ? 12.078 15.102 -12.938 1 85.81 482 LYS B O 1
ATOM 8727 N N . HIS B 1 483 ? 10.719 16.734 -12.133 1 90.19 483 HIS B N 1
ATOM 8728 C CA . HIS B 1 483 ? 9.898 15.766 -11.414 1 90.19 483 HIS B CA 1
ATOM 8729 C C . HIS B 1 483 ? 9.07 14.922 -12.383 1 90.19 483 HIS B C 1
ATOM 8731 O O . HIS B 1 483 ? 8.461 15.461 -13.312 1 90.19 483 HIS B O 1
ATOM 8737 N N . ALA B 1 484 ? 9.031 13.719 -12.227 1 86.81 484 ALA B N 1
ATOM 8738 C CA . ALA B 1 484 ? 8.25 12.82 -13.078 1 86.81 484 ALA B CA 1
ATOM 8739 C C . ALA B 1 484 ? 6.754 13.055 -12.883 1 86.81 484 ALA B C 1
ATOM 8741 O O . ALA B 1 484 ? 5.969 12.898 -13.82 1 86.81 484 ALA B O 1
ATOM 8742 N N . ALA B 1 485 ? 6.363 13.5 -11.758 1 88.12 485 ALA B N 1
ATOM 8743 C CA . ALA B 1 485 ? 4.957 13.664 -11.398 1 88.12 485 ALA B CA 1
ATOM 8744 C C . ALA B 1 485 ? 4.32 14.812 -12.172 1 88.12 485 ALA B C 1
ATOM 8746 O O . ALA B 1 485 ? 3.096 14.961 -12.188 1 88.12 485 ALA B O 1
ATOM 8747 N N . ARG B 1 486 ? 5.078 15.586 -12.891 1 92.06 486 ARG B N 1
ATOM 8748 C CA . ARG B 1 486 ? 4.566 16.781 -13.555 1 92.06 486 ARG B CA 1
ATOM 8749 C C . ARG B 1 486 ? 3.918 16.438 -14.891 1 92.06 486 ARG B C 1
ATOM 8751 O O . ARG B 1 486 ? 3.279 17.281 -15.516 1 92.06 486 ARG B O 1
ATOM 8758 N N . ARG B 1 487 ? 4.117 15.266 -15.328 1 90.69 487 ARG B N 1
ATOM 8759 C CA . ARG B 1 487 ? 3.736 14.883 -16.688 1 90.69 487 ARG B CA 1
ATOM 8760 C C . ARG B 1 487 ? 2.262 15.18 -16.953 1 90.69 487 ARG B C 1
ATOM 8762 O O . ARG B 1 487 ? 1.92 15.836 -17.938 1 90.69 487 ARG B O 1
ATOM 8769 N N . SER B 1 488 ? 1.376 14.695 -16.125 1 89.81 488 SER B N 1
ATOM 8770 C CA . SER B 1 488 ? -0.06 14.875 -16.312 1 89.81 488 SER B CA 1
ATOM 8771 C C . SER B 1 488 ? -0.437 16.344 -16.344 1 89.81 488 SER B C 1
ATOM 8773 O O . SER B 1 488 ? -1.201 16.781 -17.219 1 89.81 488 SER B O 1
ATOM 8775 N N . ALA B 1 489 ? 0.148 17.078 -15.453 1 92.75 489 ALA B N 1
ATOM 8776 C CA . ALA B 1 489 ? -0.143 18.5 -15.391 1 92.75 489 ALA B CA 1
ATOM 8777 C C . ALA B 1 489 ? 0.394 19.219 -16.625 1 92.75 489 ALA B C 1
ATOM 8779 O O . ALA B 1 489 ? -0.249 20.141 -17.141 1 92.75 489 ALA B O 1
ATOM 8780 N N . ALA B 1 490 ? 1.552 18.844 -17.078 1 92.38 490 ALA B N 1
ATOM 8781 C CA . ALA B 1 490 ? 2.15 19.453 -18.266 1 92.38 490 ALA B CA 1
ATOM 8782 C C . ALA B 1 490 ? 1.302 19.188 -19.5 1 92.38 490 ALA B C 1
ATOM 8784 O O . ALA B 1 490 ? 1.068 20.094 -20.312 1 92.38 490 ALA B O 1
ATOM 8785 N N . VAL B 1 491 ? 0.82 18.016 -19.641 1 87.75 491 VAL B N 1
ATOM 8786 C CA . VAL B 1 491 ? -0.015 17.641 -20.781 1 87.75 491 VAL B CA 1
ATOM 8787 C C . VAL B 1 491 ? -1.331 18.422 -20.734 1 87.75 491 VAL B C 1
ATOM 8789 O O . VAL B 1 491 ? -1.797 18.938 -21.734 1 87.75 491 VAL B O 1
ATOM 8792 N N . THR B 1 492 ? -1.885 18.484 -19.516 1 86.12 492 THR B N 1
ATOM 8793 C CA . THR B 1 492 ? -3.135 19.219 -19.344 1 86.12 492 THR B CA 1
ATOM 8794 C C . THR B 1 492 ? -2.951 20.688 -19.688 1 86.12 492 THR B C 1
ATOM 8796 O O . THR B 1 492 ? -3.812 21.297 -20.328 1 86.12 492 THR B O 1
ATOM 8799 N N . SER B 1 493 ? -1.854 21.25 -19.234 1 88.06 493 SER B N 1
ATOM 8800 C CA . SER B 1 493 ? -1.579 22.641 -19.531 1 88.06 493 SER B CA 1
ATOM 8801 C C . SER B 1 493 ? -1.406 22.875 -21.031 1 88.06 493 SER B C 1
ATOM 8803 O O . SER B 1 493 ? -1.868 23.875 -21.578 1 88.06 493 SER B O 1
ATOM 8805 N N . ALA B 1 494 ? -0.791 21.891 -21.656 1 86.56 494 ALA B N 1
ATOM 8806 C CA . ALA B 1 494 ? -0.552 21.984 -23.094 1 86.56 494 ALA B CA 1
ATOM 8807 C C . ALA B 1 494 ? -1.861 21.906 -23.875 1 86.56 494 ALA B C 1
ATOM 8809 O O . ALA B 1 494 ? -2.025 22.594 -24.891 1 86.56 494 ALA B O 1
ATOM 8810 N N . LEU B 1 495 ? -2.76 21.156 -23.359 1 81.69 495 LEU B N 1
ATOM 8811 C CA . LEU B 1 495 ? -4.016 20.938 -24.062 1 81.69 495 LEU B CA 1
ATOM 8812 C C . LEU B 1 495 ? -5.051 22 -23.672 1 81.69 495 LEU B C 1
ATOM 8814 O O . LEU B 1 495 ? -6.086 22.125 -24.328 1 81.69 495 LEU B O 1
ATOM 8818 N N . ASN B 1 496 ? -4.758 22.703 -22.562 1 80.94 496 ASN B N 1
ATOM 8819 C CA . ASN B 1 496 ? -5.676 23.734 -22.109 1 80.94 496 ASN B CA 1
ATOM 8820 C C . ASN B 1 496 ? -4.973 25.078 -21.938 1 80.94 496 ASN B C 1
ATOM 8822 O O . ASN B 1 496 ? -4.816 25.562 -20.812 1 80.94 496 ASN B O 1
ATOM 8826 N N . PRO B 1 497 ? -4.652 25.641 -23.094 1 79.5 497 PRO B N 1
ATOM 8827 C CA . PRO B 1 497 ? -3.98 26.938 -22.969 1 79.5 497 PRO B CA 1
ATOM 8828 C C . PRO B 1 497 ? -4.898 28.031 -22.422 1 79.5 497 PRO B C 1
ATOM 8830 O O . PRO B 1 497 ? -6.113 27.984 -22.625 1 79.5 497 PRO B O 1
ATOM 8833 N N . SER B 1 498 ? -4.383 28.75 -21.5 1 72.94 498 SER B N 1
ATOM 8834 C CA . SER B 1 498 ? -5.168 29.828 -20.891 1 72.94 498 SER B CA 1
ATOM 8835 C C . SER B 1 498 ? -5.453 30.938 -21.906 1 72.94 498 SER B C 1
ATOM 8837 O O . SER B 1 498 ? -4.645 31.188 -22.797 1 72.94 498 SER B O 1
ATOM 8839 N N . MET B 1 499 ? -6.691 31.469 -21.812 1 64.44 499 MET B N 1
ATOM 8840 C CA . MET B 1 499 ? -7.07 32.594 -22.641 1 64.44 499 MET B CA 1
ATOM 8841 C C . MET B 1 499 ? -6.18 33.812 -22.375 1 64.44 499 MET B C 1
ATOM 8843 O O . MET B 1 499 ? -5.984 34.656 -23.25 1 64.44 499 MET B O 1
ATOM 8847 N N . ALA B 1 500 ? -5.707 33.719 -21.109 1 63.38 500 ALA B N 1
ATOM 8848 C CA . ALA B 1 500 ? -4.906 34.875 -20.672 1 63.38 500 ALA B CA 1
ATOM 8849 C C . ALA B 1 500 ? -3.465 34.75 -21.156 1 63.38 500 ALA B C 1
ATOM 8851 O O . ALA B 1 500 ? -2.754 35.75 -21.266 1 63.38 500 ALA B O 1
ATOM 8852 N N . SER B 1 501 ? -3.109 33.469 -21.422 1 61.75 501 SER B N 1
ATOM 8853 C CA . SER B 1 501 ? -1.713 33.281 -21.812 1 61.75 501 SER B CA 1
ATOM 8854 C C . SER B 1 501 ? -1.547 33.312 -23.328 1 61.75 501 SER B C 1
ATOM 8856 O O . SER B 1 501 ? -2.344 32.719 -24.047 1 61.75 501 SER B O 1
ATOM 8858 N N . LYS B 1 502 ? -0.85 34.281 -23.891 1 61.44 502 LYS B N 1
ATOM 8859 C CA . LYS B 1 502 ? -0.58 34.438 -25.328 1 61.44 502 LYS B CA 1
ATOM 8860 C C . LYS B 1 502 ? 0.234 33.281 -25.859 1 61.44 502 LYS B C 1
ATOM 8862 O O . LYS B 1 502 ? 0.36 33.094 -27.078 1 61.44 502 LYS B O 1
ATOM 8867 N N . HIS B 1 503 ? 0.774 32.469 -24.906 1 67.19 503 HIS B N 1
ATOM 8868 C CA . HIS B 1 503 ? 1.701 31.453 -25.406 1 67.19 503 HIS B CA 1
ATOM 8869 C C . HIS B 1 503 ? 1.243 30.062 -25 1 67.19 503 HIS B C 1
ATOM 8871 O O . HIS B 1 503 ? 0.65 29.875 -23.938 1 67.19 503 HIS B O 1
ATOM 8877 N N . SER B 1 504 ? 1.202 29.141 -25.984 1 78.94 504 SER B N 1
ATOM 8878 C CA . SER B 1 504 ? 0.925 27.719 -25.734 1 78.94 504 SER B CA 1
ATOM 8879 C C . SER B 1 504 ? 2.213 26.938 -25.531 1 78.94 504 SER B C 1
ATOM 8881 O O . SER B 1 504 ? 3.229 27.203 -26.172 1 78.94 504 SER B O 1
ATOM 8883 N N . ILE B 1 505 ? 2.244 26.078 -24.516 1 85.75 505 ILE B N 1
ATOM 8884 C CA . ILE B 1 505 ? 3.434 25.281 -24.234 1 85.75 505 ILE B CA 1
ATOM 8885 C C . ILE B 1 505 ? 3.326 23.922 -24.922 1 85.75 505 ILE B C 1
ATOM 8887 O O . ILE B 1 505 ? 4.078 23 -24.609 1 85.75 505 ILE B O 1
ATOM 8891 N N . LEU B 1 506 ? 2.457 23.797 -25.844 1 85.44 506 LEU B N 1
ATOM 8892 C CA . LEU B 1 506 ? 2.164 22.531 -26.516 1 85.44 506 LEU B CA 1
ATOM 8893 C C . LEU B 1 506 ? 3.408 21.984 -27.203 1 85.44 506 LEU B C 1
ATOM 8895 O O . LEU B 1 506 ? 3.746 20.797 -27.031 1 85.44 506 LEU B O 1
ATOM 8899 N N . ALA B 1 507 ? 4.129 22.797 -27.906 1 85.31 507 ALA B N 1
ATOM 8900 C CA . ALA B 1 507 ? 5.301 22.359 -28.672 1 85.31 507 ALA B CA 1
ATOM 8901 C C . ALA B 1 507 ? 6.402 21.859 -27.734 1 85.31 507 ALA B C 1
ATOM 8903 O O . ALA B 1 507 ? 7.051 20.859 -28.016 1 85.31 507 ALA B O 1
ATOM 8904 N N . MET B 1 508 ? 6.582 22.516 -26.641 1 89.75 508 MET B N 1
ATOM 8905 C CA . MET B 1 508 ? 7.633 22.172 -25.688 1 89.75 508 MET B CA 1
ATOM 8906 C C . MET B 1 508 ? 7.297 20.875 -24.953 1 89.75 508 MET B C 1
ATOM 8908 O O . MET B 1 508 ? 8.18 20.047 -24.719 1 89.75 508 MET B O 1
ATOM 8912 N N . VAL B 1 509 ? 6.016 20.719 -24.672 1 89.75 509 VAL B N 1
ATOM 8913 C CA . VAL B 1 509 ? 5.586 19.516 -23.953 1 89.75 509 VAL B CA 1
ATOM 8914 C C . VAL B 1 509 ? 5.645 18.312 -24.891 1 89.75 509 VAL B C 1
ATOM 8916 O O . VAL B 1 509 ? 6 17.219 -24.469 1 89.75 509 VAL B O 1
ATOM 8919 N N . GLN B 1 510 ? 5.359 18.547 -26.141 1 86.06 510 GLN B N 1
ATOM 8920 C CA . GLN B 1 510 ? 5.43 17.469 -27.125 1 86.06 510 GLN B CA 1
ATOM 8921 C C . GLN B 1 510 ? 6.859 16.969 -27.297 1 86.06 510 GLN B C 1
ATOM 8923 O O . GLN B 1 510 ? 7.082 15.773 -27.484 1 86.06 510 GLN B O 1
ATOM 8928 N N . GLN B 1 511 ? 7.773 17.844 -27.188 1 85.88 511 GLN B N 1
ATOM 8929 C CA . GLN B 1 511 ? 9.18 17.484 -27.281 1 85.88 511 GLN B CA 1
ATOM 8930 C C . GLN B 1 511 ? 9.625 16.656 -26.078 1 85.88 511 GLN B C 1
ATOM 8932 O O . GLN B 1 511 ? 10.406 15.719 -26.219 1 85.88 511 GLN B O 1
ATOM 8937 N N . GLN B 1 512 ? 9.102 17.016 -24.969 1 87.44 512 GLN B N 1
ATOM 8938 C CA . GLN B 1 512 ? 9.469 16.328 -23.734 1 87.44 512 GLN B CA 1
ATOM 8939 C C . GLN B 1 512 ? 8.797 14.953 -23.656 1 87.44 512 GLN B C 1
ATOM 8941 O O . GLN B 1 512 ? 9.375 14.008 -23.109 1 87.44 512 GLN B O 1
ATOM 8946 N N . TYR B 1 513 ? 7.613 14.906 -24.188 1 85 513 TYR B N 1
ATOM 8947 C CA . TYR B 1 513 ? 6.859 13.656 -24.156 1 85 513 TYR B CA 1
ATOM 8948 C C . TYR B 1 513 ? 6.387 13.266 -25.547 1 85 513 TYR B C 1
ATOM 8950 O O . TYR B 1 513 ? 5.188 13.297 -25.844 1 85 513 TYR B O 1
ATOM 8958 N N . PRO B 1 514 ? 7.316 12.844 -26.297 1 75.94 514 PRO B N 1
ATOM 8959 C CA . PRO B 1 514 ? 6.969 12.57 -27.703 1 75.94 514 PRO B CA 1
ATOM 8960 C C . PRO B 1 514 ? 5.996 11.406 -27.844 1 75.94 514 PRO B C 1
ATOM 8962 O O . PRO B 1 514 ? 5.246 11.336 -28.828 1 75.94 514 PRO B O 1
ATOM 8965 N N . ARG B 1 515 ? 5.891 10.633 -26.828 1 69.88 515 ARG B N 1
ATOM 8966 C CA . ARG B 1 515 ? 5.082 9.422 -26.969 1 69.88 515 ARG B CA 1
ATOM 8967 C C . ARG B 1 515 ? 3.746 9.57 -26.25 1 69.88 515 ARG B C 1
ATOM 8969 O O . ARG B 1 515 ? 3.002 8.602 -26.109 1 69.88 515 ARG B O 1
ATOM 8976 N N . ASP B 1 516 ? 3.51 10.75 -25.859 1 75.88 516 ASP B N 1
ATOM 8977 C CA . ASP B 1 516 ? 2.244 10.93 -25.156 1 75.88 516 ASP B CA 1
ATOM 8978 C C . ASP B 1 516 ? 1.063 10.891 -26.125 1 75.88 516 ASP B C 1
ATOM 8980 O O . ASP B 1 516 ? 1.021 11.648 -27.094 1 75.88 516 ASP B O 1
ATOM 8984 N N . THR B 1 517 ? 0.181 10 -25.875 1 70.5 517 THR B N 1
ATOM 8985 C CA . THR B 1 517 ? -0.921 9.727 -26.797 1 70.5 517 THR B CA 1
ATOM 8986 C C . THR B 1 517 ? -1.897 10.898 -26.828 1 70.5 517 THR B C 1
ATOM 8988 O O . THR B 1 517 ? -2.496 11.188 -27.875 1 70.5 517 THR B O 1
ATOM 8991 N N . SER B 1 518 ? -2.045 11.586 -25.719 1 72.69 518 SER B N 1
ATOM 8992 C CA . SER B 1 518 ? -2.998 12.688 -25.656 1 72.69 518 SER B CA 1
ATOM 8993 C C . SER B 1 518 ? -2.551 13.852 -26.531 1 72.69 518 SER B C 1
ATOM 8995 O O . SER B 1 518 ? -3.369 14.461 -27.234 1 72.69 518 SER B O 1
ATOM 8997 N N . ILE B 1 519 ? -1.316 14.07 -26.531 1 74.25 519 ILE B N 1
ATOM 8998 C CA . ILE B 1 519 ? -0.767 15.156 -27.328 1 74.25 519 ILE B CA 1
ATOM 8999 C C . ILE B 1 519 ? -0.79 14.781 -28.812 1 74.25 519 ILE B C 1
ATOM 9001 O O . ILE B 1 519 ? -1.166 15.594 -29.672 1 74.25 519 ILE B O 1
ATOM 9005 N N . SER B 1 520 ? -0.505 13.539 -29.031 1 70.69 520 SER B N 1
ATOM 9006 C CA . SER B 1 520 ? -0.487 13.07 -30.422 1 70.69 520 SER B CA 1
ATOM 9007 C C . SER B 1 520 ? -1.882 13.102 -31.031 1 70.69 520 SER B C 1
ATOM 9009 O O . SER B 1 520 ? -2.041 13.461 -32.188 1 70.69 520 SER B O 1
ATOM 9011 N N . ARG B 1 521 ? -2.799 12.852 -30.234 1 66.81 521 ARG B N 1
ATOM 9012 C CA . ARG B 1 521 ? -4.18 12.859 -30.688 1 66.81 521 ARG B CA 1
ATOM 9013 C C . ARG B 1 521 ? -4.648 14.273 -31 1 66.81 521 ARG B C 1
ATOM 9015 O O . ARG B 1 521 ? -5.48 14.477 -31.891 1 66.81 521 ARG B O 1
ATOM 9022 N N . PHE B 1 522 ? -4.105 15.141 -30.219 1 68.5 522 PHE B N 1
ATOM 9023 C CA . PHE B 1 522 ? -4.504 16.531 -30.391 1 68.5 522 PHE B CA 1
ATOM 9024 C C . PHE B 1 522 ? -3.812 17.156 -31.594 1 68.5 522 PHE B C 1
ATOM 9026 O O . PHE B 1 522 ? -4.434 17.891 -32.375 1 68.5 522 PHE B O 1
ATOM 9033 N N . VAL B 1 523 ? -2.619 16.875 -31.75 1 66.06 523 VAL B N 1
ATOM 9034 C CA . VAL B 1 523 ? -1.818 17.469 -32.812 1 66.06 523 VAL B CA 1
ATOM 9035 C C . VAL B 1 523 ? -2.146 16.828 -34.156 1 66.06 523 VAL B C 1
ATOM 9037 O O . VAL B 1 523 ? -2.197 17.5 -35.188 1 66.06 523 VAL B O 1
ATOM 9040 N N . HIS B 1 524 ? -2.334 15.484 -34.094 1 61.44 524 HIS B N 1
ATOM 9041 C CA . HIS B 1 524 ? -2.67 14.75 -35.312 1 61.44 524 HIS B CA 1
ATOM 9042 C C . HIS B 1 524 ? -4.008 14.039 -35.156 1 61.44 524 HIS B C 1
ATOM 9044 O O . HIS B 1 524 ? -4.051 12.82 -34.969 1 61.44 524 HIS B O 1
ATOM 9050 N N . PRO B 1 525 ? -5.133 14.922 -35.094 1 55.69 525 PRO B N 1
ATOM 9051 C CA . PRO B 1 525 ? -6.449 14.32 -34.875 1 55.69 525 PRO B CA 1
ATOM 9052 C C . PRO B 1 525 ? -6.797 13.25 -35.906 1 55.69 525 PRO B C 1
ATOM 9054 O O . PRO B 1 525 ? -7.934 12.781 -35.938 1 55.69 525 PRO B O 1
ATOM 9057 N N . ARG B 1 526 ? -5.828 12.719 -36.688 1 49.78 526 ARG B N 1
ATOM 9058 C CA . ARG B 1 526 ? -6.242 11.719 -37.656 1 49.78 526 ARG B CA 1
ATOM 9059 C C . ARG B 1 526 ? -6.668 10.422 -36.969 1 49.78 526 ARG B C 1
ATOM 9061 O O . ARG B 1 526 ? -6.176 10.102 -35.906 1 49.78 526 ARG B O 1
ATOM 9068 N N . LEU B 1 527 ? -7.977 10.016 -37.344 1 50.47 527 LEU B N 1
ATOM 9069 C CA . LEU B 1 527 ? -8.383 8.672 -36.938 1 50.47 527 LEU B CA 1
ATOM 9070 C C . LEU B 1 527 ? -7.441 7.621 -37.531 1 50.47 527 LEU B C 1
ATOM 9072 O O . LEU B 1 527 ? -7.074 7.703 -38.688 1 50.47 527 LEU B O 1
ATOM 9076 N N . PRO B 1 528 ? -6.988 6.391 -36.969 1 49.53 528 PRO B N 1
ATOM 9077 C CA . PRO B 1 528 ? -6.273 5.879 -35.781 1 49.53 528 PRO B CA 1
ATOM 9078 C C . PRO B 1 528 ? -5.066 6.738 -35.406 1 49.53 528 PRO B C 1
ATOM 9080 O O . PRO B 1 528 ? -4.441 7.348 -36.281 1 49.53 528 PRO B O 1
ATOM 9083 N N . PRO B 1 529 ? -4.996 7.379 -34.375 1 48.28 529 PRO B N 1
ATOM 9084 C CA . PRO B 1 529 ? -3.857 8.211 -33.969 1 48.28 529 PRO B CA 1
ATOM 9085 C C . PRO B 1 529 ? -2.527 7.676 -34.5 1 48.28 529 PRO B C 1
ATOM 9087 O O . PRO B 1 529 ? -2.363 6.465 -34.656 1 48.28 529 PRO B O 1
ATOM 9090 N N . LEU B 1 530 ? -1.734 8.359 -35.375 1 44.28 530 LEU B N 1
ATOM 9091 C CA . LEU B 1 530 ? -0.423 7.965 -35.875 1 44.28 530 LEU B CA 1
ATOM 9092 C C . LEU B 1 530 ? 0.424 7.352 -34.75 1 44.28 530 LEU B C 1
ATOM 9094 O O . LEU B 1 530 ? 0.678 7.992 -33.75 1 44.28 530 LEU B O 1
ATOM 9098 N N . THR B 1 531 ? 0.069 6.297 -34.219 1 42.84 531 THR B N 1
ATOM 9099 C CA . THR B 1 531 ? 1.027 5.625 -33.344 1 42.84 531 THR B CA 1
ATOM 9100 C C . THR B 1 531 ? 2.459 5.918 -33.812 1 42.84 531 THR B C 1
ATOM 9102 O O . THR B 1 531 ? 2.777 5.836 -35 1 42.84 531 THR B O 1
ATOM 9105 N N . THR B 1 532 ? 3.191 6.781 -33.156 1 40.97 532 THR B N 1
ATOM 9106 C CA . THR B 1 532 ? 4.562 7.094 -33.531 1 40.97 532 THR B CA 1
ATOM 9107 C C . THR B 1 532 ? 5.191 5.926 -34.281 1 40.97 532 THR B C 1
ATOM 9109 O O . THR B 1 532 ? 5.496 6.039 -35.469 1 40.97 532 THR B O 1
ATOM 9112 N N . GLU B 1 533 ? 6.555 5.383 -33.781 1 39.59 533 GLU B N 1
ATOM 9113 C CA . GLU B 1 533 ? 7.543 4.562 -34.469 1 39.59 533 GLU B CA 1
ATOM 9114 C C . GLU B 1 533 ? 6.988 3.172 -34.781 1 39.59 533 GLU B C 1
ATOM 9116 O O . GLU B 1 533 ? 6.785 2.367 -33.875 1 39.59 533 GLU B O 1
ATOM 9121 N N . ARG B 1 534 ? 6.121 2.994 -35.688 1 37.88 534 ARG B N 1
ATOM 9122 C CA . ARG B 1 534 ? 5.898 1.65 -36.219 1 37.88 534 ARG B CA 1
ATOM 9123 C C . ARG B 1 534 ? 7.223 0.93 -36.469 1 37.88 534 ARG B C 1
ATOM 9125 O O . ARG B 1 534 ? 7.949 1.247 -37.406 1 37.88 534 ARG B O 1
ATOM 9132 N N . ARG B 1 535 ? 7.82 0.493 -35.438 1 39.88 535 ARG B N 1
ATOM 9133 C CA . ARG B 1 535 ? 8.945 -0.384 -35.75 1 39.88 535 ARG B CA 1
ATOM 9134 C C . ARG B 1 535 ? 8.469 -1.684 -36.406 1 39.88 535 ARG B C 1
ATOM 9136 O O . ARG B 1 535 ? 7.727 -2.449 -35.781 1 39.88 535 ARG B O 1
ATOM 9143 N N . TYR B 1 536 ? 8.414 -1.782 -37.688 1 38 536 TYR B N 1
ATOM 9144 C CA . TYR B 1 536 ? 8.148 -3.021 -38.406 1 38 536 TYR B CA 1
ATOM 9145 C C . TYR B 1 536 ? 9.062 -4.141 -37.938 1 38 536 TYR B C 1
ATOM 9147 O O . TYR B 1 536 ? 10.281 -3.975 -37.875 1 38 536 TYR B O 1
ATOM 9155 N N . LEU B 1 537 ? 8.555 -4.848 -36.969 1 42.5 537 LEU B N 1
ATOM 9156 C CA . LEU B 1 537 ? 9.367 -6.043 -36.75 1 42.5 537 LEU B CA 1
ATOM 9157 C C . LEU B 1 537 ? 9.742 -6.688 -38.094 1 42.5 537 LEU B C 1
ATOM 9159 O O . LEU B 1 537 ? 8.898 -6.812 -38.969 1 42.5 537 LEU B O 1
ATOM 9163 N N . PRO B 1 538 ? 10.977 -6.652 -38.531 1 36.88 538 PRO B N 1
ATOM 9164 C CA . PRO B 1 538 ? 11.305 -7.371 -39.781 1 36.88 538 PRO B CA 1
ATOM 9165 C C . PRO B 1 538 ? 10.656 -8.75 -39.844 1 36.88 538 PRO B C 1
ATOM 9167 O O . PRO B 1 538 ? 10.828 -9.562 -38.906 1 36.88 538 PRO B O 1
ATOM 9170 N N . VAL B 1 539 ? 9.453 -8.852 -40.281 1 36.91 539 VAL B N 1
ATOM 9171 C CA . VAL B 1 539 ? 8.906 -10.172 -40.562 1 36.91 539 VAL B CA 1
ATOM 9172 C C . VAL B 1 539 ? 9.977 -11.031 -41.219 1 36.91 539 VAL B C 1
ATOM 9174 O O . VAL B 1 539 ? 10.641 -10.602 -42.156 1 36.91 539 VAL B O 1
ATOM 9177 N N . SER B 1 540 ? 10.492 -11.961 -40.625 1 32.56 540 SER B N 1
ATOM 9178 C CA . SER B 1 540 ? 11.266 -12.93 -41.375 1 32.56 540 SER B CA 1
ATOM 9179 C C . SER B 1 540 ? 10.555 -13.32 -42.656 1 32.56 540 SER B C 1
ATOM 9181 O O . SER B 1 540 ? 9.383 -13.719 -42.656 1 32.56 540 SER B O 1
ATOM 9183 N N . SER B 1 541 ? 10.859 -12.773 -43.844 1 29.84 541 SER B N 1
ATOM 9184 C CA . SER B 1 541 ? 10.508 -13.148 -45.219 1 29.84 541 SER B CA 1
ATOM 9185 C C . SER B 1 541 ? 10.414 -14.664 -45.375 1 29.84 541 SER B C 1
ATOM 9187 O O . SER B 1 541 ? 11.367 -15.383 -45.094 1 29.84 541 SER B O 1
ATOM 9189 N N . SER B 1 542 ? 9.328 -15.312 -45.25 1 27.52 542 SER B N 1
ATOM 9190 C CA . SER B 1 542 ? 9.281 -16.594 -45.938 1 27.52 542 SER B CA 1
ATOM 9191 C C . SER B 1 542 ? 9.977 -16.531 -47.281 1 27.52 542 SER B C 1
ATOM 9193 O O . SER B 1 542 ? 9.82 -15.547 -48.031 1 27.52 542 SER B O 1
ATOM 9195 N N . LEU B 1 543 ? 11.07 -17.266 -47.594 1 28.39 543 LEU B N 1
ATOM 9196 C CA . LEU B 1 543 ? 11.703 -17.562 -48.875 1 28.39 543 LEU B CA 1
ATOM 9197 C C . LEU B 1 543 ? 10.656 -17.812 -49.938 1 28.39 543 LEU B C 1
ATOM 9199 O O . LEU B 1 543 ? 10.133 -18.922 -50.062 1 28.39 543 LEU B O 1
ATOM 9203 N N . GLY B 1 544 ? 9.703 -17.031 -50.156 1 22.78 544 GLY B N 1
ATOM 9204 C CA . GLY B 1 544 ? 8.984 -17.281 -51.406 1 22.78 544 GLY B CA 1
ATOM 9205 C C . GLY B 1 544 ? 9.906 -17.516 -52.594 1 22.78 544 GLY B C 1
ATOM 9206 O O . GLY B 1 544 ? 11.055 -17.047 -52.594 1 22.78 544 GLY B O 1
ATOM 9207 N N . GLU B 1 545 ? 9.672 -18.547 -53.5 1 24.86 545 GLU B N 1
ATOM 9208 C CA . GLU B 1 545 ? 10.219 -18.828 -54.844 1 24.86 545 GLU B CA 1
ATOM 9209 C C . GLU B 1 545 ? 10.281 -17.547 -55.688 1 24.86 545 GLU B C 1
ATOM 9211 O O . GLU B 1 545 ? 9.359 -16.734 -55.656 1 24.86 545 GLU B O 1
ATOM 9216 N N . GLU B 1 546 ? 11.453 -17.062 -56.031 1 26.25 546 GLU B N 1
ATOM 9217 C CA . GLU B 1 546 ? 11.781 -16.172 -57.125 1 26.25 546 GLU B CA 1
ATOM 9218 C C . GLU B 1 546 ? 10.953 -16.531 -58.375 1 26.25 546 GLU B C 1
ATOM 9220 O O . GLU B 1 546 ? 11.227 -17.516 -59.062 1 26.25 546 GLU B O 1
ATOM 9225 N N . GLU B 1 547 ? 9.695 -16.5 -58.375 1 23.95 547 GLU B N 1
ATOM 9226 C CA . GLU B 1 547 ? 9.242 -16.531 -59.781 1 23.95 547 GLU B CA 1
ATOM 9227 C C . GLU B 1 547 ? 9.93 -15.438 -60.594 1 23.95 547 GLU B C 1
ATOM 9229 O O . GLU B 1 547 ? 9.883 -14.266 -60.25 1 23.95 547 GLU B O 1
ATOM 9234 N N . GLU B 1 548 ? 10.938 -15.828 -61.438 1 25.17 548 GLU B N 1
ATOM 9235 C CA . GLU B 1 548 ? 11.57 -15.211 -62.625 1 25.17 548 GLU B CA 1
ATOM 9236 C C . GLU B 1 548 ? 10.531 -14.516 -63.5 1 25.17 548 GLU B C 1
ATOM 9238 O O . GLU B 1 548 ? 9.797 -15.18 -64.25 1 25.17 548 GLU B O 1
ATOM 9243 N N . LEU B 1 549 ? 9.773 -13.711 -63.031 1 21.36 549 LEU B N 1
ATOM 9244 C CA . LEU B 1 549 ? 9.18 -13.008 -64.188 1 21.36 549 LEU B CA 1
ATOM 9245 C C . LEU B 1 549 ? 10.258 -12.477 -65.125 1 21.36 549 LEU B C 1
ATOM 9247 O O . LEU B 1 549 ? 11.172 -11.773 -64.688 1 21.36 549 LEU B O 1
ATOM 9251 N N . ASP B 1 550 ? 10.453 -13.125 -66.312 1 22.31 550 ASP B N 1
ATOM 9252 C CA . ASP B 1 550 ? 11.133 -12.891 -67.625 1 22.31 550 ASP B CA 1
ATOM 9253 C C . ASP B 1 550 ? 10.867 -11.477 -68.125 1 22.31 550 ASP B C 1
ATOM 9255 O O . ASP B 1 550 ? 9.844 -11.219 -68.75 1 22.31 550 ASP B O 1
ATOM 9259 N N . GLU B 1 551 ? 10.688 -10.5 -67.375 1 22.23 551 GLU B N 1
ATOM 9260 C CA . GLU B 1 551 ? 10.719 -9.359 -68.25 1 22.23 551 GLU B CA 1
ATOM 9261 C C . GLU B 1 551 ? 11.961 -9.375 -69.125 1 22.23 551 GLU B C 1
ATOM 9263 O O . GLU B 1 551 ? 13.086 -9.484 -68.625 1 22.23 551 GLU B O 1
ATOM 9268 N N . GLU B 1 552 ? 11.789 -9.664 -70.438 1 20.95 552 GLU B N 1
ATOM 9269 C CA . GLU B 1 552 ? 12.523 -9.57 -71.75 1 20.95 552 GLU B CA 1
ATOM 9270 C C . GLU B 1 552 ? 13.211 -8.211 -71.875 1 20.95 552 GLU B C 1
ATOM 9272 O O . GLU B 1 552 ? 12.617 -7.258 -72.375 1 20.95 552 GLU B O 1
ATOM 9277 N N . MET B 1 553 ? 13.531 -7.426 -70.938 1 21.5 553 MET B N 1
ATOM 9278 C CA . MET B 1 553 ? 14.32 -6.379 -71.562 1 21.5 553 MET B CA 1
ATOM 9279 C C . MET B 1 553 ? 15.461 -6.98 -72.375 1 21.5 553 MET B C 1
ATOM 9281 O O . MET B 1 553 ? 16.094 -7.941 -71.938 1 21.5 553 MET B O 1
ATOM 9285 N N . GLU B 1 554 ? 15.492 -6.637 -73.688 1 20.27 554 GLU B N 1
ATOM 9286 C CA . GLU B 1 554 ? 16.344 -6.859 -74.875 1 20.27 554 GLU B CA 1
ATOM 9287 C C . GLU B 1 554 ? 17.797 -6.508 -74.562 1 20.27 554 GLU B C 1
ATOM 9289 O O . GLU B 1 554 ? 18.188 -5.336 -74.562 1 20.27 554 GLU B O 1
ATOM 9294 N N . ILE B 1 555 ? 18.312 -6.75 -73.375 1 19.8 555 ILE B N 1
ATOM 9295 C CA . ILE B 1 555 ? 19.734 -6.43 -73.438 1 19.8 555 ILE B CA 1
ATOM 9296 C C . ILE B 1 555 ? 20.375 -7.191 -74.562 1 19.8 555 ILE B C 1
ATOM 9298 O O . ILE B 1 555 ? 20.156 -8.391 -74.75 1 19.8 555 ILE B O 1
ATOM 9302 N N . GLU B 1 556 ? 20.891 -6.453 -75.562 1 18.83 556 GLU B N 1
ATOM 9303 C CA . GLU B 1 556 ? 21.719 -6.797 -76.688 1 18.83 556 GLU B CA 1
ATOM 9304 C C . GLU B 1 556 ? 22.828 -7.77 -76.312 1 18.83 556 GLU B C 1
ATOM 9306 O O . GLU B 1 556 ? 23.344 -7.711 -75.188 1 18.83 556 GLU B O 1
ATOM 9311 N N . GLU B 1 557 ? 23.031 -8.828 -77.188 1 18.27 557 GLU B N 1
ATOM 9312 C CA . GLU B 1 557 ? 23.641 -10.141 -77.375 1 18.27 557 GLU B CA 1
ATOM 9313 C C . GLU B 1 557 ? 25.156 -10.094 -77.25 1 18.27 557 GLU B C 1
ATOM 9315 O O . GLU B 1 557 ? 25.844 -11.062 -77.562 1 18.27 557 GLU B O 1
ATOM 9320 N N . GLU B 1 558 ? 25.797 -9.078 -76.562 1 18.06 558 GLU B N 1
ATOM 9321 C CA . GLU B 1 558 ? 27.141 -9.242 -77.062 1 18.06 558 GLU B CA 1
ATOM 9322 C C . GLU B 1 558 ? 27.656 -10.656 -76.875 1 18.06 558 GLU B C 1
ATOM 9324 O O . GLU B 1 558 ? 27.219 -11.344 -75.938 1 18.06 558 GLU B O 1
ATOM 9329 N N . GLU B 1 559 ? 28.688 -11.047 -77.625 1 17.09 559 GLU B N 1
ATOM 9330 C CA . GLU B 1 559 ? 29.359 -12.148 -78.312 1 17.09 559 GLU B CA 1
ATOM 9331 C C . GLU B 1 559 ? 29.938 -13.148 -77.312 1 17.09 559 GLU B C 1
ATOM 9333 O O . GLU B 1 559 ? 30.203 -12.805 -76.188 1 17.09 559 GLU B O 1
ATOM 9338 N N . GLU B 1 560 ? 30.234 -14.43 -77.812 1 17.59 560 GLU B N 1
ATOM 9339 C CA . GLU B 1 560 ? 30.219 -15.891 -77.688 1 17.59 560 GLU B CA 1
ATOM 9340 C C . GLU B 1 560 ? 31.406 -16.422 -76.938 1 17.59 560 GLU B C 1
ATOM 9342 O O . GLU B 1 560 ? 31.438 -17.594 -76.562 1 17.59 560 GLU B O 1
ATOM 9347 N N . THR B 1 561 ? 32.625 -15.742 -76.812 1 16.38 561 THR B N 1
ATOM 9348 C CA . THR B 1 561 ? 33.656 -16.609 -77.375 1 16.38 561 THR B CA 1
ATOM 9349 C C . THR B 1 561 ? 33.969 -17.766 -76.438 1 16.38 561 THR B C 1
ATOM 9351 O O . THR B 1 561 ? 34.125 -18.906 -76.875 1 16.38 561 THR B O 1
ATOM 9354 N N . SER B 1 562 ? 34.625 -17.562 -75.25 1 16.81 562 SER B N 1
ATOM 9355 C CA . SER B 1 562 ? 35.875 -18.312 -75.188 1 16.81 562 SER B CA 1
ATOM 9356 C C . SER B 1 562 ? 35.656 -19.75 -74.75 1 16.81 562 SER B C 1
ATOM 9358 O O . SER B 1 562 ? 34.594 -20.078 -74.25 1 16.81 562 SER B O 1
ATOM 9360 N N . GLY B 1 563 ? 36.594 -20.25 -73.938 1 16.94 563 GLY B N 1
ATOM 9361 C CA . GLY B 1 563 ? 37.5 -21.391 -73.938 1 16.94 563 GLY B CA 1
ATOM 9362 C C . GLY B 1 563 ? 36.938 -22.609 -73.25 1 16.94 563 GLY B C 1
ATOM 9363 O O . GLY B 1 563 ? 35.969 -22.516 -72.562 1 16.94 563 GLY B O 1
ATOM 9364 N N . ILE B 1 564 ? 37.719 -23.594 -73.375 1 18.3 564 ILE B N 1
ATOM 9365 C CA . ILE B 1 564 ? 37.812 -25.031 -73.625 1 18.3 564 ILE B CA 1
ATOM 9366 C C . ILE B 1 564 ? 37.312 -25.781 -72.375 1 18.3 564 ILE B C 1
ATOM 9368 O O . ILE B 1 564 ? 37.281 -25.234 -71.25 1 18.3 564 ILE B O 1
ATOM 9372 N N . GLU B 1 565 ? 37.531 -27.031 -72.375 1 17.33 565 GLU B N 1
ATOM 9373 C CA . GLU B 1 565 ? 36.969 -28.375 -72.312 1 17.33 565 GLU B CA 1
ATOM 9374 C C . GLU B 1 565 ? 36.938 -28.938 -70.938 1 17.33 565 GLU B C 1
ATOM 9376 O O . GLU B 1 565 ? 35.875 -29.188 -70.375 1 17.33 565 GLU B O 1
ATOM 9381 N N . PRO B 1 566 ? 37.594 -30.156 -70.75 1 18.48 566 PRO B N 1
ATOM 9382 C CA . PRO B 1 566 ? 37.031 -31.5 -70.5 1 18.48 566 PRO B CA 1
ATOM 9383 C C . PRO B 1 566 ? 37.219 -31.922 -69.062 1 18.48 566 PRO B C 1
ATOM 9385 O O . PRO B 1 566 ? 36.844 -33.031 -68.688 1 18.48 566 PRO B O 1
ATOM 9388 N N . VAL B 1 567 ? 37.594 -31.094 -68 1 18.22 567 VAL B N 1
ATOM 9389 C CA . VAL B 1 567 ? 38.469 -31.797 -67.062 1 18.22 567 VAL B CA 1
ATOM 9390 C C . VAL B 1 567 ? 37.656 -32.875 -66.312 1 18.22 567 VAL B C 1
ATOM 9392 O O . VAL B 1 567 ? 36.594 -32.594 -65.75 1 18.22 567 VAL B O 1
ATOM 9395 N N . SER B 1 568 ? 37.844 -34.188 -66.5 1 17.06 568 SER B N 1
ATOM 9396 C CA . SER B 1 568 ? 37.25 -35.469 -66.188 1 17.06 568 SER B CA 1
ATOM 9397 C C . SER B 1 568 ? 37.469 -35.781 -64.688 1 17.06 568 SER B C 1
ATOM 9399 O O . SER B 1 568 ? 37.312 -36.906 -64.25 1 17.06 568 SER B O 1
ATOM 9401 N N . ALA B 1 569 ? 37.531 -34.781 -63.812 1 16.33 569 ALA B N 1
ATOM 9402 C CA . ALA B 1 569 ? 38.281 -35.156 -62.594 1 16.33 569 ALA B CA 1
ATOM 9403 C C . ALA B 1 569 ? 37.531 -36.219 -61.781 1 16.33 569 ALA B C 1
ATOM 9405 O O . ALA B 1 569 ? 36.469 -35.938 -61.219 1 16.33 569 ALA B O 1
ATOM 9406 N N . SER B 1 570 ? 37.438 -37.438 -61.906 1 16.78 570 SER B N 1
ATOM 9407 C CA . SER B 1 570 ? 36.531 -38.375 -61.281 1 16.78 570 SER B CA 1
ATOM 9408 C C . SER B 1 570 ? 36.844 -38.5 -59.781 1 16.78 570 SER B C 1
ATOM 9410 O O . SER B 1 570 ? 36.188 -39.281 -59.094 1 16.78 570 SER B O 1
ATOM 9412 N N . SER B 1 571 ? 37.906 -37.938 -59.25 1 15.59 571 SER B N 1
ATOM 9413 C CA . SER B 1 571 ? 38.625 -38.844 -58.375 1 15.59 571 SER B CA 1
ATOM 9414 C C . SER B 1 571 ? 37.781 -39.219 -57.156 1 15.59 571 SER B C 1
ATOM 9416 O O . SER B 1 571 ? 37.594 -40.406 -56.844 1 15.59 571 SER B O 1
ATOM 9418 N N . ALA B 1 572 ? 38.031 -38.5 -55.969 1 16.66 572 ALA B N 1
ATOM 9419 C CA . ALA B 1 572 ? 38.656 -39.031 -54.781 1 16.66 572 ALA B CA 1
ATOM 9420 C C . ALA B 1 572 ? 37.594 -39.625 -53.844 1 16.66 572 ALA B C 1
ATOM 9422 O O . ALA B 1 572 ? 36.438 -39.219 -53.844 1 16.66 572 ALA B O 1
ATOM 9423 N N . PRO B 1 573 ? 37.875 -40.625 -53 1 19.12 573 PRO B N 1
ATOM 9424 C CA . PRO B 1 573 ? 37.344 -41.688 -52.156 1 19.12 573 PRO B CA 1
ATOM 9425 C C . PRO B 1 573 ? 36.812 -41.188 -50.812 1 19.12 573 PRO B C 1
ATOM 9427 O O . PRO B 1 573 ? 36.375 -41.969 -49.969 1 19.12 573 PRO B O 1
ATOM 9430 N N . VAL B 1 574 ? 36.375 -39.969 -50.594 1 17.17 574 VAL B N 1
ATOM 9431 C CA . VAL B 1 574 ? 36.562 -39.438 -49.219 1 17.17 574 VAL B CA 1
ATOM 9432 C C . VAL B 1 574 ? 35.75 -40.312 -48.25 1 17.17 574 VAL B C 1
ATOM 9434 O O . VAL B 1 574 ? 34.594 -40.688 -48.531 1 17.17 574 VAL B O 1
ATOM 9437 N N . THR B 1 575 ? 36.312 -40.625 -47.094 1 17.92 575 THR B N 1
ATOM 9438 C CA . THR B 1 575 ? 36.344 -41.469 -45.906 1 17.92 575 THR B CA 1
ATOM 9439 C C . THR B 1 575 ? 35.219 -41.094 -44.969 1 17.92 575 THR B C 1
ATOM 9441 O O . THR B 1 575 ? 34.562 -40.062 -45.156 1 17.92 575 THR B O 1
ATOM 9444 N N . THR B 1 576 ? 35.375 -41.281 -43.5 1 17.8 576 THR B N 1
ATOM 9445 C CA . THR B 1 576 ? 34.812 -41.844 -42.281 1 17.8 576 THR B CA 1
ATOM 9446 C C . THR B 1 576 ? 34.062 -40.812 -41.469 1 17.8 576 THR B C 1
ATOM 9448 O O . THR B 1 576 ? 33.031 -41.094 -40.875 1 17.8 576 THR B O 1
ATOM 9451 N N . ASN B 1 577 ? 34.594 -39.469 -41.125 1 16.69 577 ASN B N 1
ATOM 9452 C CA . ASN B 1 577 ? 34.781 -39.188 -39.688 1 16.69 577 ASN B CA 1
ATOM 9453 C C . ASN B 1 577 ? 33.438 -38.875 -39 1 16.69 577 ASN B C 1
ATOM 9455 O O . ASN B 1 577 ? 32.406 -38.75 -39.688 1 16.69 577 ASN B O 1
ATOM 9459 N N . THR B 1 578 ? 33.469 -37.688 -38.062 1 18.33 578 THR B N 1
ATOM 9460 C CA . THR B 1 578 ? 33.469 -37.062 -36.719 1 18.33 578 THR B CA 1
ATOM 9461 C C . THR B 1 578 ? 32.219 -36.188 -36.562 1 18.33 578 THR B C 1
ATOM 9463 O O . THR B 1 578 ? 31.922 -35.344 -37.406 1 18.33 578 THR B O 1
ATOM 9466 N N . PHE B 1 579 ? 31.203 -36.531 -35.625 1 19.58 579 PHE B N 1
ATOM 9467 C CA . PHE B 1 579 ? 29.969 -35.906 -35.188 1 19.58 579 PHE B CA 1
ATOM 9468 C C . PHE B 1 579 ? 30.234 -34.438 -34.781 1 19.58 579 PHE B C 1
ATOM 9470 O O . PHE B 1 579 ? 30.781 -34.188 -33.719 1 19.58 579 PHE B O 1
ATOM 9477 N N . ALA B 1 580 ? 30.562 -33.469 -35.531 1 20.44 580 ALA B N 1
ATOM 9478 C CA . ALA B 1 580 ? 31.109 -32.156 -35.219 1 20.44 580 ALA B CA 1
ATOM 9479 C C . ALA B 1 580 ? 30.062 -31.266 -34.562 1 20.44 580 ALA B C 1
ATOM 9481 O O . ALA B 1 580 ? 28.938 -31.156 -35.031 1 20.44 580 ALA B O 1
ATOM 9482 N N . SER B 1 581 ? 30.422 -30.969 -33.344 1 22.23 581 SER B N 1
ATOM 9483 C CA . SER B 1 581 ? 29.891 -30.141 -32.25 1 22.23 581 SER B CA 1
ATOM 9484 C C . SER B 1 581 ? 29.594 -28.719 -32.75 1 22.23 581 SER B C 1
ATOM 9486 O O . SER B 1 581 ? 30.484 -27.984 -33.156 1 22.23 581 SER B O 1
ATOM 9488 N N . THR B 1 582 ? 28.688 -28.547 -33.438 1 20.66 582 THR B N 1
ATOM 9489 C CA . THR B 1 582 ? 28.469 -27.234 -34.062 1 20.66 582 THR B CA 1
ATOM 9490 C C . THR B 1 582 ? 28.469 -26.141 -33 1 20.66 582 THR B C 1
ATOM 9492 O O . THR B 1 582 ? 27.75 -26.25 -31.984 1 20.66 582 THR B O 1
ATOM 9495 N N . ALA B 1 583 ? 29.594 -25.344 -33 1 23.97 583 ALA B N 1
ATOM 9496 C CA . ALA B 1 583 ? 29.875 -24.109 -32.25 1 23.97 583 ALA B CA 1
ATOM 9497 C C . ALA B 1 583 ? 28.75 -23.109 -32.406 1 23.97 583 ALA B C 1
ATOM 9499 O O . ALA B 1 583 ? 28.5 -22.594 -33.5 1 23.97 583 ALA B O 1
ATOM 9500 N N . PHE B 1 584 ? 27.641 -23.344 -31.781 1 22.39 584 PHE B N 1
ATOM 9501 C CA . PHE B 1 584 ? 26.625 -22.312 -31.688 1 22.39 584 PHE B CA 1
ATOM 9502 C C . PHE B 1 584 ? 27.25 -20.953 -31.422 1 22.39 584 PHE B C 1
ATOM 9504 O O . PHE B 1 584 ? 27.984 -20.781 -30.453 1 22.39 584 PHE B O 1
ATOM 9511 N N . ARG B 1 585 ? 27.688 -20.266 -32.469 1 26.97 585 ARG B N 1
ATOM 9512 C CA . ARG B 1 585 ? 28.141 -18.891 -32.312 1 26.97 585 ARG B CA 1
ATOM 9513 C C . ARG B 1 585 ? 27.156 -18.078 -31.453 1 26.97 585 ARG B C 1
ATOM 9515 O O . ARG B 1 585 ? 25.969 -18.031 -31.75 1 26.97 585 ARG B O 1
ATOM 9522 N N . GLU B 1 586 ? 27.422 -18 -30.219 1 29.72 586 GLU B N 1
ATOM 9523 C CA . GLU B 1 586 ? 26.766 -17.141 -29.25 1 29.72 586 GLU B CA 1
ATOM 9524 C C . GLU B 1 586 ? 26.406 -15.789 -29.859 1 29.72 586 GLU B C 1
ATOM 9526 O O . GLU B 1 586 ? 27.281 -15.078 -30.359 1 29.72 586 GLU B O 1
ATOM 9531 N N . PRO B 1 587 ? 25.438 -15.719 -30.688 1 34.06 587 PRO B N 1
ATOM 9532 C CA . PRO B 1 587 ? 25.234 -14.312 -31.062 1 34.06 587 PRO B CA 1
ATOM 9533 C C . PRO B 1 587 ? 25.359 -13.359 -29.875 1 34.06 587 PRO B C 1
ATOM 9535 O O . PRO B 1 587 ? 24.609 -13.484 -28.891 1 34.06 587 PRO B O 1
ATOM 9538 N N . GLU B 1 588 ? 26.531 -12.984 -29.453 1 36.88 588 GLU B N 1
ATOM 9539 C CA . GLU B 1 588 ? 27.047 -12.148 -28.375 1 36.88 588 GLU B CA 1
ATOM 9540 C C . GLU B 1 588 ? 26.375 -10.781 -28.359 1 36.88 588 GLU B C 1
ATOM 9542 O O . GLU B 1 588 ? 26.953 -9.789 -27.906 1 36.88 588 GLU B O 1
ATOM 9547 N N . ASN B 1 589 ? 25.328 -10.508 -29.094 1 36.12 589 ASN B N 1
ATOM 9548 C CA . ASN B 1 589 ? 25.078 -9.078 -28.984 1 36.12 589 ASN B CA 1
ATOM 9549 C C . ASN B 1 589 ? 24.656 -8.695 -27.562 1 36.12 589 ASN B C 1
ATOM 9551 O O . ASN B 1 589 ? 23.547 -9.031 -27.125 1 36.12 589 ASN B O 1
ATOM 9555 N N . PRO B 1 590 ? 25.594 -8.664 -26.656 1 46.12 590 PRO B N 1
ATOM 9556 C CA . PRO B 1 590 ? 25.234 -8.117 -25.344 1 46.12 590 PRO B CA 1
ATOM 9557 C C . PRO B 1 590 ? 24.453 -6.809 -25.438 1 46.12 590 PRO B C 1
ATOM 9559 O O . PRO B 1 590 ? 24.844 -5.902 -26.172 1 46.12 590 PRO B O 1
ATOM 9562 N N . VAL B 1 591 ? 23.219 -6.93 -25.281 1 49.28 591 VAL B N 1
ATOM 9563 C CA . VAL B 1 591 ? 22.516 -5.66 -25.156 1 49.28 591 VAL B CA 1
ATOM 9564 C C . VAL B 1 591 ? 23.109 -4.832 -24.031 1 49.28 591 VAL B C 1
ATOM 9566 O O . VAL B 1 591 ? 23.062 -5.23 -22.859 1 49.28 591 VAL B O 1
ATOM 9569 N N . VAL B 1 592 ? 24.109 -4.105 -24.359 1 48.72 592 VAL B N 1
ATOM 9570 C CA . VAL B 1 592 ? 24.688 -3.16 -23.422 1 48.72 592 VAL B CA 1
ATOM 9571 C C . VAL B 1 592 ? 23.641 -2.117 -23.016 1 48.72 592 VAL B C 1
ATOM 9573 O O . VAL B 1 592 ? 23.094 -1.419 -23.875 1 48.72 592 VAL B O 1
ATOM 9576 N N . VAL B 1 593 ? 23.016 -2.365 -21.969 1 48.06 593 VAL B N 1
ATOM 9577 C CA . VAL B 1 593 ? 22.203 -1.262 -21.469 1 48.06 593 VAL B CA 1
ATOM 9578 C C . VAL B 1 593 ? 23.109 -0.137 -20.969 1 48.06 593 VAL B C 1
ATOM 9580 O O . VAL B 1 593 ? 23.828 -0.301 -19.984 1 48.06 593 VAL B O 1
ATOM 9583 N N . ASP B 1 594 ? 23.594 0.75 -21.844 1 45.28 594 ASP B N 1
ATOM 9584 C CA . ASP B 1 594 ? 24.531 1.844 -21.609 1 45.28 594 ASP B CA 1
ATOM 9585 C C . ASP B 1 594 ? 24.172 2.604 -20.328 1 45.28 594 ASP B C 1
ATOM 9587 O O . ASP B 1 594 ? 25.047 3.211 -19.703 1 45.28 594 ASP B O 1
ATOM 9591 N N . ALA B 1 595 ? 22.875 2.85 -20.109 1 46.91 595 ALA B N 1
ATOM 9592 C CA . ALA B 1 595 ? 22.594 3.699 -18.969 1 46.91 595 ALA B CA 1
ATOM 9593 C C . ALA B 1 595 ? 22.172 2.865 -17.766 1 46.91 595 ALA B C 1
ATOM 9595 O O . ALA B 1 595 ? 21.531 1.82 -17.906 1 46.91 595 ALA B O 1
ATOM 9596 N N . PRO B 1 596 ? 22.938 3.146 -16.688 1 48.66 596 PRO B N 1
ATOM 9597 C CA . PRO B 1 596 ? 22.469 2.48 -15.469 1 48.66 596 PRO B CA 1
ATOM 9598 C C . PRO B 1 596 ? 20.953 2.369 -15.406 1 48.66 596 PRO B C 1
ATOM 9600 O O . PRO B 1 596 ? 20.234 3.213 -15.969 1 48.66 596 PRO B O 1
ATOM 9603 N N . PHE B 1 597 ? 20.562 1.176 -15.25 1 51.56 597 PHE B N 1
ATOM 9604 C CA . PHE B 1 597 ? 19.141 0.922 -15.086 1 51.56 597 PHE B CA 1
ATOM 9605 C C . PHE B 1 597 ? 18.469 2.068 -14.336 1 51.56 597 PHE B C 1
ATOM 9607 O O . PHE B 1 597 ? 19 2.568 -13.344 1 51.56 597 PHE B O 1
ATOM 9614 N N . GLU B 1 598 ? 17.781 2.908 -15.062 1 49.38 598 GLU B N 1
ATOM 9615 C CA . GLU B 1 598 ? 17.016 3.85 -14.258 1 49.38 598 GLU B CA 1
ATOM 9616 C C . GLU B 1 598 ? 16.094 3.119 -13.281 1 49.38 598 GLU B C 1
ATOM 9618 O O . GLU B 1 598 ? 15.516 2.088 -13.617 1 49.38 598 GLU B O 1
ATOM 9623 N N . PRO B 1 599 ? 16.328 3.311 -12.125 1 42.31 599 PRO B N 1
ATOM 9624 C CA . PRO B 1 599 ? 15.484 2.6 -11.156 1 42.31 599 PRO B CA 1
ATOM 9625 C C . PRO B 1 599 ? 14.031 2.504 -11.602 1 42.31 599 PRO B C 1
ATOM 9627 O O . PRO B 1 599 ? 13.484 3.461 -12.164 1 42.31 599 PRO B O 1
ATOM 9630 N N . LEU B 1 600 ? 13.594 1.366 -12.094 1 37.91 600 LEU B N 1
ATOM 9631 C CA . LEU B 1 600 ? 12.148 1.25 -12.258 1 37.91 600 LEU B CA 1
ATOM 9632 C C . LEU B 1 600 ? 11.414 2.129 -11.25 1 37.91 600 LEU B C 1
ATOM 9634 O O . LEU B 1 600 ? 11.852 2.271 -10.109 1 37.91 600 LEU B O 1
ATOM 9638 N N . PRO B 1 601 ? 10.555 2.988 -11.742 1 31.66 601 PRO B N 1
ATOM 9639 C CA . PRO B 1 601 ? 9.906 3.811 -10.719 1 31.66 601 PRO B CA 1
ATOM 9640 C C . PRO B 1 601 ? 9.539 3.018 -9.469 1 31.66 601 PRO B C 1
ATOM 9642 O O . PRO B 1 601 ? 9.086 1.872 -9.57 1 31.66 601 PRO B O 1
ATOM 9645 N N . GLU B 1 602 ? 10.359 3.104 -8.562 1 31.34 602 GLU B N 1
ATOM 9646 C CA . GLU B 1 602 ? 10 2.537 -7.266 1 31.34 602 GLU B CA 1
ATOM 9647 C C . GLU B 1 602 ? 8.484 2.43 -7.113 1 31.34 602 GLU B C 1
ATOM 9649 O O . GLU B 1 602 ? 7.758 3.395 -7.367 1 31.34 602 GLU B O 1
ATOM 9654 N N . THR B 1 603 ? 7.82 1.379 -7.512 1 29.33 603 THR B N 1
ATOM 9655 C CA . THR B 1 603 ? 6.543 1.334 -6.809 1 29.33 603 THR B CA 1
ATOM 9656 C C . THR B 1 603 ? 6.602 2.156 -5.523 1 29.33 603 THR B C 1
ATOM 9658 O O . THR B 1 603 ? 7.602 2.115 -4.801 1 29.33 603 THR B O 1
ATOM 9661 N N . MET B 1 604 ? 5.73 3.104 -5.418 1 25.83 604 MET B N 1
ATOM 9662 C CA . MET B 1 604 ? 5.578 4.105 -4.363 1 25.83 604 MET B CA 1
ATOM 9663 C C . MET B 1 604 ? 6.059 3.561 -3.023 1 25.83 604 MET B C 1
ATOM 9665 O O . MET B 1 604 ? 5.598 2.512 -2.572 1 25.83 604 MET B O 1
ATOM 9669 N N . ALA B 1 605 ? 7.223 3.768 -2.68 1 27.25 605 ALA B N 1
ATOM 9670 C CA . ALA B 1 605 ? 7.516 3.688 -1.251 1 27.25 605 ALA B CA 1
ATOM 9671 C C . ALA B 1 605 ? 6.258 3.938 -0.421 1 27.25 605 ALA B C 1
ATOM 9673 O O . ALA B 1 605 ? 5.473 4.84 -0.725 1 27.25 605 ALA B O 1
ATOM 9674 N N . GLU B 1 606 ? 5.664 2.912 0.008 1 25.56 606 GLU B N 1
ATOM 9675 C CA . GLU B 1 606 ? 4.727 3.32 1.05 1 25.56 606 GLU B CA 1
ATOM 9676 C C . GLU B 1 606 ? 5.168 4.621 1.712 1 25.56 606 GLU B C 1
ATOM 9678 O O . GLU B 1 606 ? 6.355 4.82 1.974 1 25.56 606 GLU B O 1
ATOM 9683 N N . PRO B 1 607 ? 4.645 5.727 1.358 1 22.59 607 PRO B N 1
ATOM 9684 C CA . PRO B 1 607 ? 5.09 6.871 2.16 1 22.59 607 PRO B CA 1
ATOM 9685 C C . PRO B 1 607 ? 5.742 6.449 3.475 1 22.59 607 PRO B C 1
ATOM 9687 O O . PRO B 1 607 ? 5.426 5.387 4.012 1 22.59 607 PRO B O 1
ATOM 9690 N N . VAL B 1 608 ? 6.934 6.746 3.615 1 22.73 608 VAL B N 1
ATOM 9691 C CA . VAL B 1 608 ? 7.281 6.863 5.027 1 22.73 608 VAL B CA 1
ATOM 9692 C C . VAL B 1 608 ? 6.043 7.258 5.832 1 22.73 608 VAL B C 1
ATOM 9694 O O . VAL B 1 608 ? 5.496 8.344 5.645 1 22.73 608 VAL B O 1
ATOM 9697 N N . GLN B 1 609 ? 5.008 6.473 5.949 1 23.12 609 GLN B N 1
ATOM 9698 C CA . GLN B 1 609 ? 4.086 6.867 7.008 1 23.12 609 GLN B CA 1
ATOM 9699 C C . GLN B 1 609 ? 4.762 7.793 8.016 1 23.12 609 GLN B C 1
ATOM 9701 O O . GLN B 1 609 ? 5.969 7.688 8.25 1 23.12 609 GLN B O 1
ATOM 9706 N N . ALA B 1 610 ? 4.309 9.016 8.219 1 23.62 610 ALA B N 1
ATOM 9707 C CA . ALA B 1 610 ? 4.621 9.633 9.508 1 23.62 610 ALA B CA 1
ATOM 9708 C C . ALA B 1 610 ? 5.039 8.586 10.539 1 23.62 610 ALA B C 1
ATOM 9710 O O . ALA B 1 610 ? 4.523 7.465 10.539 1 23.62 610 ALA B O 1
ATOM 9711 N N . ILE B 1 611 ? 6.207 8.602 10.984 1 23.73 611 ILE B N 1
ATOM 9712 C CA . ILE B 1 611 ? 6.551 7.922 12.227 1 23.73 611 ILE B CA 1
ATOM 9713 C C . ILE B 1 611 ? 5.301 7.777 13.094 1 23.73 611 ILE B C 1
ATOM 9715 O O . ILE B 1 611 ? 4.824 8.758 13.68 1 23.73 611 ILE B O 1
ATOM 9719 N N . GLU B 1 612 ? 4.152 7.324 12.625 1 22.75 612 GLU B N 1
ATOM 9720 C CA . GLU B 1 612 ? 3.271 7.117 13.773 1 22.75 612 GLU B CA 1
ATOM 9721 C C . GLU B 1 612 ? 4.023 6.48 14.938 1 22.75 612 GLU B C 1
ATOM 9723 O O . GLU B 1 612 ? 5.07 5.859 14.742 1 22.75 612 GLU B O 1
ATOM 9728 N N . ARG B 1 613 ? 3.443 6.625 16.094 1 22.94 613 ARG B N 1
ATOM 9729 C CA . ARG B 1 613 ? 3.818 6.223 17.438 1 22.94 613 ARG B CA 1
ATOM 9730 C C . ARG B 1 613 ? 4.258 4.762 17.469 1 22.94 613 ARG B C 1
ATOM 9732 O O . ARG B 1 613 ? 3.654 3.912 16.812 1 22.94 613 ARG B O 1
ATOM 9739 N N . PRO B 1 614 ? 5.504 4.512 17.688 1 24.52 614 PRO B N 1
ATOM 9740 C CA . PRO B 1 614 ? 5.863 3.154 18.109 1 24.52 614 PRO B CA 1
ATOM 9741 C C . PRO B 1 614 ? 4.812 2.525 19.016 1 24.52 614 PRO B C 1
ATOM 9743 O O . PRO B 1 614 ? 4.496 3.076 20.078 1 24.52 614 PRO B O 1
ATOM 9746 N N . SER B 1 615 ? 3.723 2.016 18.516 1 22.73 615 SER B N 1
ATOM 9747 C CA . SER B 1 615 ? 2.727 1.531 19.469 1 22.73 615 SER B CA 1
ATOM 9748 C C . SER B 1 615 ? 3.389 0.917 20.688 1 22.73 615 SER B C 1
ATOM 9750 O O . SER B 1 615 ? 3.098 1.311 21.828 1 22.73 615 SER B O 1
ATOM 9752 N N . ASN B 1 616 ? 3.195 -0.46 20.906 1 22.98 616 ASN B N 1
ATOM 9753 C CA . ASN B 1 616 ? 3.037 -1.042 22.234 1 22.98 616 ASN B CA 1
ATOM 9754 C C . ASN B 1 616 ? 4.387 -1.273 22.906 1 22.98 616 ASN B C 1
ATOM 9756 O O . ASN B 1 616 ? 5.082 -2.244 22.609 1 22.98 616 ASN B O 1
ATOM 9760 N N . ILE B 1 617 ? 5.18 -0.221 23.016 1 25.14 617 ILE B N 1
ATOM 9761 C CA . ILE B 1 617 ? 6.336 -0.464 23.859 1 25.14 617 ILE B CA 1
ATOM 9762 C C . ILE B 1 617 ? 5.887 -1.104 25.172 1 25.14 617 ILE B C 1
ATOM 9764 O O . ILE B 1 617 ? 5.352 -0.423 26.047 1 25.14 617 ILE B O 1
ATOM 9768 N N . GLU B 1 618 ? 5.008 -2.199 25.141 1 23.67 618 GLU B N 1
ATOM 9769 C CA . GLU B 1 618 ? 4.703 -2.633 26.516 1 23.67 618 GLU B CA 1
ATOM 9770 C C . GLU B 1 618 ? 5.973 -3.01 27.266 1 23.67 618 GLU B C 1
ATOM 9772 O O . GLU B 1 618 ? 6.734 -3.869 26.828 1 23.67 618 GLU B O 1
ATOM 9777 N N . PRO B 1 619 ? 6.789 -2.068 27.766 1 23.22 619 PRO B N 1
ATOM 9778 C CA . PRO B 1 619 ? 7.887 -2.531 28.625 1 23.22 619 PRO B CA 1
ATOM 9779 C C . PRO B 1 619 ? 7.445 -3.586 29.641 1 23.22 619 PRO B C 1
ATOM 9781 O O . PRO B 1 619 ? 6.531 -3.342 30.422 1 23.22 619 PRO B O 1
ATOM 9784 N N . THR B 1 620 ? 7.176 -4.777 29.234 1 22.3 620 THR B N 1
ATOM 9785 C CA . THR B 1 620 ? 6.875 -5.766 30.266 1 22.3 620 THR B CA 1
ATOM 9786 C C . THR B 1 620 ? 7.926 -5.727 31.375 1 22.3 620 THR B C 1
ATOM 9788 O O . THR B 1 620 ? 9.078 -6.113 31.156 1 22.3 620 THR B O 1
ATOM 9791 N N . THR B 1 621 ? 8.031 -4.559 32.062 1 20.92 621 THR B N 1
ATOM 9792 C CA . THR B 1 621 ? 8.906 -4.441 33.219 1 20.92 621 THR B CA 1
ATOM 9793 C C . THR B 1 621 ? 8.656 -5.582 34.188 1 20.92 621 THR B C 1
ATOM 9795 O O . THR B 1 621 ? 7.625 -5.617 34.875 1 20.92 621 THR B O 1
ATOM 9798 N N . GLU B 1 622 ? 8.812 -6.812 33.75 1 20.94 622 GLU B N 1
ATOM 9799 C CA . GLU B 1 622 ? 8.773 -7.801 34.844 1 20.94 622 GLU B CA 1
ATOM 9800 C C . GLU B 1 622 ? 9.789 -7.477 35.938 1 20.94 622 GLU B C 1
ATOM 9802 O O . GLU B 1 622 ? 10.992 -7.605 35.719 1 20.94 622 GLU B O 1
ATOM 9807 N N . PHE B 1 623 ? 9.68 -6.289 36.469 1 20.3 623 PHE B N 1
ATOM 9808 C CA . PHE B 1 623 ? 10.562 -5.957 37.594 1 20.3 623 PHE B CA 1
ATOM 9809 C C . PHE B 1 623 ? 10.555 -7.07 38.625 1 20.3 623 PHE B C 1
ATOM 9811 O O . PHE B 1 623 ? 9.492 -7.457 39.125 1 20.3 623 PHE B O 1
ATOM 9818 N N . GLU B 1 624 ? 11.414 -8 38.375 1 19.05 624 GLU B N 1
ATOM 9819 C CA . GLU B 1 624 ? 11.703 -8.953 39.438 1 19.05 624 GLU B CA 1
ATOM 9820 C C . GLU B 1 624 ? 11.867 -8.234 40.781 1 19.05 624 GLU B C 1
ATOM 9822 O O . GLU B 1 624 ? 12.562 -7.223 40.875 1 19.05 624 GLU B O 1
ATOM 9827 N N . GLU B 1 625 ? 10.852 -8.312 41.594 1 20.41 625 GLU B N 1
ATOM 9828 C CA . GLU B 1 625 ? 10.812 -7.859 43 1 20.41 625 GLU B CA 1
ATOM 9829 C C . GLU B 1 625 ? 12.102 -8.211 43.719 1 20.41 625 GLU B C 1
ATOM 9831 O O . GLU B 1 625 ? 12.406 -9.391 43.938 1 20.41 625 GLU B O 1
ATOM 9836 N N . ILE B 1 626 ? 13.219 -7.535 43.156 1 18.53 626 ILE B N 1
ATOM 9837 C CA . ILE B 1 626 ? 14.406 -7.805 43.938 1 18.53 626 ILE B CA 1
ATOM 9838 C C . ILE B 1 626 ? 14.086 -7.605 45.438 1 18.53 626 ILE B C 1
ATOM 9840 O O . ILE B 1 626 ? 13.578 -6.555 45.812 1 18.53 626 ILE B O 1
ATOM 9844 N N . GLU B 1 627 ? 13.898 -8.68 46.031 1 18.25 627 GLU B N 1
ATOM 9845 C CA . GLU B 1 627 ? 13.734 -8.812 47.5 1 18.25 627 GLU B CA 1
ATOM 9846 C C . GLU B 1 627 ? 14.805 -8.016 48.219 1 18.25 627 GLU B C 1
ATOM 9848 O O . GLU B 1 627 ? 16 -8.297 48.094 1 18.25 627 GLU B O 1
ATOM 9853 N N . GLU B 1 628 ? 14.586 -6.672 48.094 1 18.02 628 GLU B N 1
ATOM 9854 C CA . GLU B 1 628 ? 15.398 -5.75 48.906 1 18.02 628 GLU B CA 1
ATOM 9855 C C . GLU B 1 628 ? 15.672 -6.316 50.281 1 18.02 628 GLU B C 1
ATOM 9857 O O . GLU B 1 628 ? 14.742 -6.629 51.031 1 18.02 628 GLU B O 1
ATOM 9862 N N . GLU B 1 629 ? 16.766 -7.023 50.344 1 17.92 629 GLU B N 1
ATOM 9863 C CA . GLU B 1 629 ? 17.281 -7.5 51.625 1 17.92 629 GLU B CA 1
ATOM 9864 C C . GLU B 1 629 ? 17.359 -6.371 52.625 1 17.92 629 GLU B C 1
ATOM 9866 O O . GLU B 1 629 ? 17.609 -5.219 52.281 1 17.92 629 GLU B O 1
ATOM 9871 N N . GLU B 1 630 ? 16.953 -6.613 53.844 1 18.39 630 GLU B N 1
ATOM 9872 C CA . GLU B 1 630 ? 16.703 -5.941 55.125 1 18.39 630 GLU B CA 1
ATOM 9873 C C . GLU B 1 630 ? 17.969 -5.281 55.656 1 18.39 630 GLU B C 1
ATOM 9875 O O . GLU B 1 630 ? 18.812 -5.941 56.281 1 18.39 630 GLU B O 1
ATOM 9880 N N . VAL B 1 631 ? 18.781 -4.711 54.656 1 18.19 631 VAL B N 1
ATOM 9881 C CA . VAL B 1 631 ? 20 -4.336 55.344 1 18.19 631 VAL B CA 1
ATOM 9882 C C . VAL B 1 631 ? 19.656 -3.484 56.562 1 18.19 631 VAL B C 1
ATOM 9884 O O . VAL B 1 631 ? 18.844 -2.557 56.5 1 18.19 631 VAL B O 1
ATOM 9887 N N . ALA B 1 632 ? 20.25 -3.871 57.688 1 17.67 632 ALA B N 1
ATOM 9888 C CA . ALA B 1 632 ? 20.172 -3.607 59.125 1 17.67 632 ALA B CA 1
ATOM 9889 C C . ALA B 1 632 ? 20.484 -2.143 59.438 1 17.67 632 ALA B C 1
ATOM 9891 O O . ALA B 1 632 ? 21.047 -1.432 58.594 1 17.67 632 ALA B O 1
ATOM 9892 N N . GLU B 1 633 ? 20.844 -1.781 60.625 1 16.14 633 GLU B N 1
ATOM 9893 C CA . GLU B 1 633 ? 20.5 -0.901 61.719 1 16.14 633 GLU B CA 1
ATOM 9894 C C . GLU B 1 633 ? 21.391 0.339 61.75 1 16.14 633 GLU B C 1
ATOM 9896 O O . GLU B 1 633 ? 20.922 1.445 62 1 16.14 633 GLU B O 1
ATOM 9901 N N . ASN B 1 634 ? 22.719 0.33 61.406 1 17.2 634 ASN B N 1
ATOM 9902 C CA . ASN B 1 634 ? 23.438 0.796 62.594 1 17.2 634 ASN B CA 1
ATOM 9903 C C . ASN B 1 634 ? 23.312 2.309 62.781 1 17.2 634 ASN B C 1
ATOM 9905 O O . ASN B 1 634 ? 23.062 3.023 61.812 1 17.2 634 ASN B O 1
ATOM 9909 N N . GLN B 1 635 ? 23.969 2.922 63.906 1 16.38 635 GLN B N 1
ATOM 9910 C CA . GLN B 1 635 ? 23.891 3.898 65 1 16.38 635 GLN B CA 1
ATOM 9911 C C . GLN B 1 635 ? 24.469 5.242 64.562 1 16.38 635 GLN B C 1
ATOM 9913 O O . GLN B 1 635 ? 25.344 5.297 63.719 1 16.38 635 GLN B O 1
ATOM 9918 N N . VAL B 1 636 ? 23.953 6.426 65.062 1 17.62 636 VAL B N 1
ATOM 9919 C CA . VAL B 1 636 ? 23.641 7.852 64.938 1 17.62 636 VAL B CA 1
ATOM 9920 C C . VAL B 1 636 ? 24.891 8.672 65.312 1 17.62 636 VAL B C 1
ATOM 9922 O O . VAL B 1 636 ? 24.891 9.898 65.188 1 17.62 636 VAL B O 1
ATOM 9925 N N . ASP B 1 637 ? 26.219 8.266 65.25 1 16.83 637 ASP B N 1
ATOM 9926 C CA . ASP B 1 637 ? 26.891 8.945 66.375 1 16.83 637 ASP B CA 1
ATOM 9927 C C . ASP B 1 637 ? 27.031 10.438 66.062 1 16.83 637 ASP B C 1
ATOM 9929 O O . ASP B 1 637 ? 27.188 10.852 64.938 1 16.83 637 ASP B O 1
ATOM 9933 N N . ASP B 1 638 ? 27.016 11.438 67.125 1 16.47 638 ASP B N 1
ATOM 9934 C CA . ASP B 1 638 ? 26.641 12.781 67.562 1 16.47 638 ASP B CA 1
ATOM 9935 C C . ASP B 1 638 ? 27.734 13.797 67.188 1 16.47 638 ASP B C 1
ATOM 9937 O O . ASP B 1 638 ? 27.516 15.008 67.25 1 16.47 638 ASP B O 1
ATOM 9941 N N . SER B 1 639 ? 29.078 13.523 66.875 1 16.88 639 SER B N 1
ATOM 9942 C CA . SER B 1 639 ? 29.938 14.406 67.688 1 16.88 639 SER B CA 1
ATOM 9943 C C . SER B 1 639 ? 29.938 15.82 67.125 1 16.88 639 SER B C 1
ATOM 9945 O O . SER B 1 639 ? 29.766 16.016 65.875 1 16.88 639 SER B O 1
ATOM 9947 N N . ASP B 1 640 ? 30.234 16.953 67.938 1 16.17 640 ASP B N 1
ATOM 9948 C CA . ASP B 1 640 ? 29.984 18.344 68.312 1 16.17 640 ASP B CA 1
ATOM 9949 C C . ASP B 1 640 ? 30.969 19.281 67.688 1 16.17 640 ASP B C 1
ATOM 9951 O O . ASP B 1 640 ? 30.875 20.5 67.812 1 16.17 640 ASP B O 1
ATOM 9955 N N . GLU B 1 641 ? 32 18.906 66.938 1 16.41 641 GLU B N 1
ATOM 9956 C CA . GLU B 1 641 ? 33.125 19.781 67.25 1 16.41 641 GLU B CA 1
ATOM 9957 C C . GLU B 1 641 ? 32.844 21.219 66.812 1 16.41 641 GLU B C 1
ATOM 9959 O O . GLU B 1 641 ? 32.062 21.469 65.875 1 16.41 641 GLU B O 1
ATOM 9964 N N . GLU B 1 642 ? 33.906 22.188 67.25 1 16.33 642 GLU B N 1
ATOM 9965 C CA . GLU B 1 642 ? 34.188 23.5 67.812 1 16.33 642 GLU B CA 1
ATOM 9966 C C . GLU B 1 642 ? 34.312 24.562 66.75 1 16.33 642 GLU B C 1
ATOM 9968 O O . GLU B 1 642 ? 34.812 24.281 65.625 1 16.33 642 GLU B O 1
ATOM 9973 N N . MET B 1 643 ? 33.781 25.781 66.938 1 16.98 643 MET B N 1
ATOM 9974 C CA . MET B 1 643 ? 33.188 27.047 66.5 1 16.98 643 MET B CA 1
ATOM 9975 C C . MET B 1 643 ? 34.312 28.047 66.125 1 16.98 643 MET B C 1
ATOM 9977 O O . MET B 1 643 ? 34.031 29.172 65.75 1 16.98 643 MET B O 1
ATOM 9981 N N . GLY B 1 644 ? 35.656 27.844 66.375 1 16.16 644 GLY B N 1
ATOM 9982 C CA . GLY B 1 644 ? 36.25 29.062 66.938 1 16.16 644 GLY B CA 1
ATOM 9983 C C . GLY B 1 644 ? 36.219 30.219 66 1 16.16 644 GLY B C 1
ATOM 9984 O O . GLY B 1 644 ? 35.969 30.047 64.812 1 16.16 644 GLY B O 1
ATOM 9985 N N . SER B 1 645 ? 36.812 31.422 66.438 1 16.06 645 SER B N 1
ATOM 9986 C CA . SER B 1 645 ? 36.594 32.812 66.75 1 16.06 645 SER B CA 1
ATOM 9987 C C . SER B 1 645 ? 36.969 33.75 65.625 1 16.06 645 SER B C 1
ATOM 9989 O O . SER B 1 645 ? 36.344 33.688 64.562 1 16.06 645 SER B O 1
ATOM 9991 N N . ASP B 1 646 ? 38 34.688 65.812 1 16.8 646 ASP B N 1
ATOM 9992 C CA . ASP B 1 646 ? 38.062 36.094 66.062 1 16.8 646 ASP B CA 1
ATOM 9993 C C . ASP B 1 646 ? 38.562 36.875 64.812 1 16.8 646 ASP B C 1
ATOM 9995 O O . ASP B 1 646 ? 39.438 36.375 64.125 1 16.8 646 ASP B O 1
ATOM 9999 N N . PHE B 1 647 ? 37.875 37.875 64.375 1 18.72 647 PHE B N 1
ATOM 10000 C CA . PHE B 1 647 ? 37.719 38.875 63.312 1 18.72 647 PHE B CA 1
ATOM 10001 C C . PHE B 1 647 ? 38.938 39.812 63.281 1 18.72 647 PHE B C 1
ATOM 10003 O O . PHE B 1 647 ? 38.906 40.844 62.562 1 18.72 647 PHE B O 1
ATOM 10010 N N . GLU B 1 648 ? 40.062 39.625 63.875 1 16.92 648 GLU B N 1
ATOM 10011 C CA . GLU B 1 648 ? 40.75 40.875 64.25 1 16.92 648 GLU B CA 1
ATOM 10012 C C . GLU B 1 648 ? 41.219 41.625 63 1 16.92 648 GLU B C 1
ATOM 10014 O O . GLU B 1 648 ? 42.062 41.125 62.219 1 16.92 648 GLU B O 1
ATOM 10019 N N . MET B 1 649 ? 40.375 42.375 62.406 1 18.56 649 MET B N 1
ATOM 10020 C CA . MET B 1 649 ? 40.719 43.188 61.25 1 18.56 649 MET B CA 1
ATOM 10021 C C . MET B 1 649 ? 41.812 44.188 61.625 1 18.56 649 MET B C 1
ATOM 10023 O O . MET B 1 649 ? 41.562 45.094 62.406 1 18.56 649 MET B O 1
ATOM 10027 N N . PRO B 1 650 ? 43 43.938 61.656 1 16.27 650 PRO B N 1
ATOM 10028 C CA . PRO B 1 650 ? 44 44.844 62.188 1 16.27 650 PRO B CA 1
ATOM 10029 C C . PRO B 1 650 ? 43.969 46.219 61.531 1 16.27 650 PRO B C 1
ATOM 10031 O O . PRO B 1 650 ? 43.438 46.406 60.469 1 16.27 650 PRO B O 1
ATOM 10034 N N . ALA B 1 651 ? 44.906 47.25 62.094 1 17.39 651 ALA B N 1
ATOM 10035 C CA . ALA B 1 651 ? 45.281 48.594 62.531 1 17.39 651 ALA B CA 1
ATOM 10036 C C . ALA B 1 651 ? 45.906 49.375 61.406 1 17.39 651 ALA B C 1
ATOM 10038 O O . ALA B 1 651 ? 46.219 50.562 61.562 1 17.39 651 ALA B O 1
ATOM 10039 N N . LEU B 1 652 ? 46.188 48.969 60.188 1 16.84 652 LEU B N 1
ATOM 10040 C CA . LEU B 1 652 ? 47.406 49.688 59.906 1 16.84 652 LEU B CA 1
ATOM 10041 C C . LEU B 1 652 ? 47.219 51.188 59.906 1 16.84 652 LEU B C 1
ATOM 10043 O O . LEU B 1 652 ? 46.094 51.656 59.656 1 16.84 652 LEU B O 1
ATOM 10047 N N . ASP B 1 653 ? 48.375 52.125 60.031 1 17.11 653 ASP B N 1
ATOM 10048 C CA . ASP B 1 653 ? 49.125 53.25 60.531 1 17.11 653 ASP B CA 1
ATOM 10049 C C . ASP B 1 653 ? 48.938 54.5 59.688 1 17.11 653 ASP B C 1
ATOM 10051 O O . ASP B 1 653 ? 48.688 55.594 60.188 1 17.11 653 ASP B O 1
ATOM 10055 N N . VAL B 1 654 ? 49.312 54.719 58.438 1 18.89 654 VAL B N 1
ATOM 10056 C CA . VAL B 1 654 ? 50.406 55.656 58.219 1 18.89 654 VAL B CA 1
ATOM 10057 C C . VAL B 1 654 ? 49.875 57.094 58.219 1 18.89 654 VAL B C 1
ATOM 10059 O O . VAL B 1 654 ? 48.688 57.344 57.969 1 18.89 654 VAL B O 1
ATOM 10062 N N . GLY B 1 655 ? 50.781 58.219 58 1 18.22 655 GLY B N 1
ATOM 10063 C CA . GLY B 1 655 ? 51.406 59.469 58.312 1 18.22 655 GLY B CA 1
ATOM 10064 C C . GLY B 1 655 ? 50.688 60.656 57.719 1 18.22 655 GLY B C 1
ATOM 10065 O O . GLY B 1 655 ? 49.844 61.281 58.375 1 18.22 655 GLY B O 1
ATOM 10066 N N . ASP B 1 656 ? 51.438 61.562 57.031 1 18.84 656 ASP B N 1
ATOM 10067 C CA . ASP B 1 656 ? 51.938 62.938 57.312 1 18.84 656 ASP B CA 1
ATOM 10068 C C . ASP B 1 656 ? 51.031 63.969 56.656 1 18.84 656 ASP B C 1
ATOM 10070 O O . ASP B 1 656 ? 50.562 64.875 57.344 1 18.84 656 ASP B O 1
ATOM 10074 N N . SER B 1 657 ? 51.531 64.75 55.625 1 19.11 657 SER B N 1
ATOM 10075 C CA . SER B 1 657 ? 51.844 66.188 55.625 1 19.11 657 SER B CA 1
ATOM 10076 C C . SER B 1 657 ? 50.656 67.062 55.219 1 19.11 657 SER B C 1
ATOM 10078 O O . SER B 1 657 ? 50.281 68 55.906 1 19.11 657 SER B O 1
ATOM 10080 N N . ASP B 1 658 ? 50.594 67.625 53.969 1 20.78 658 ASP B N 1
ATOM 10081 C CA . ASP B 1 658 ? 50.781 69.062 53.719 1 20.78 658 ASP B CA 1
ATOM 10082 C C . ASP B 1 658 ? 49.469 69.812 53.969 1 20.78 658 ASP B C 1
ATOM 10084 O O . ASP B 1 658 ? 48.406 69.25 54 1 20.78 658 ASP B O 1
ATOM 10088 N N . ASP B 1 659 ? 49.312 71.188 53.188 1 21.05 659 ASP B N 1
ATOM 10089 C CA . ASP B 1 659 ? 49.219 72.625 53.281 1 21.05 659 ASP B CA 1
ATOM 10090 C C . ASP B 1 659 ? 47.75 73.062 53.25 1 21.05 659 ASP B C 1
ATOM 10092 O O . ASP B 1 659 ? 47.25 73.625 54.219 1 21.05 659 ASP B O 1
ATOM 10096 N N . ASP B 1 660 ? 47.562 74.188 52.375 1 22.48 660 ASP B N 1
ATOM 10097 C CA . ASP B 1 660 ? 47.062 75.562 52.406 1 22.48 660 ASP B CA 1
ATOM 10098 C C . ASP B 1 660 ? 45.531 75.562 52.375 1 22.48 660 ASP B C 1
ATOM 10100 O O . ASP B 1 660 ? 44.906 76.125 53.281 1 22.48 660 ASP B O 1
ATOM 10104 N N . GLU B 1 661 ? 45.281 76.438 51.156 1 20.92 661 GLU B N 1
ATOM 10105 C CA . GLU B 1 661 ? 44.5 77.5 50.531 1 20.92 661 GLU B CA 1
ATOM 10106 C C . GLU B 1 661 ? 43.188 77 50 1 20.92 661 GLU B C 1
ATOM 10108 O O . GLU B 1 661 ? 43.156 75.875 49.406 1 20.92 661 GLU B O 1
#

Secondary structure (DSSP, 8-state):
---HHHHHHTTTSGGGGGGHHHHHHHHHHHHHHS-TTTTS-HHHHHHHHHHHHHHHT-SSHHHHHHHHHHHHHHHHH-HHHHHHHHHHHHHHHHHHHHS---HHHHHHHHHHHHHHHHHHTT-HHHIIIIITTTHHHHHHHHHHHHT-TTT--HHHHHHHHHHHHHHHHH-HHHHHHHHHHHHHHHHHHHHH---HHHHHHHHHHHHGGGGG-STT-HHHHHHHHHHHHHHHHHHHHHHHHTTTB-SPPP---TTS---PPP---SSHHHHHHHHHHHHHHHHHHHHHHHS--SS--EE-HHHHHHHHHHHHGGGGPPBPTTS-HHHHHHHHHHHHHHHHHHHHHHHHHHHHHGGGGGGGHHHHHHHHHTS-SSSHHHHHHHHHHHHHHHHHH--B---HHHHHHHHHHHHHHHHHTSPPB---TTHHHH-HHHHH-GGGGBPPPPHHHHHHHHHHHHHHHHHB---HHHHHHHHHHHHH---GGGHHHHHHHHHS--SS-S---HHHHHHH-TT-HHHHHHH---SS---S----------------------------------------------------------EE--S-------S----------------------------------------------------------/---HHHHHHTTTSGGGGGGHHHHHHHHHHHHHHS-TTTSS-HHHHHHHHHHHHHHHT-SSHHHHHHHHHHHHHHHHH-HHHHHHHHHHHHHHHHHHHHS---HHHHHHHHHHHHHHHHHHTT-HHHIIIIITTTHHHHHHHHHHHHT-TTT--HHHHHHHHHHHHHHHHH-HHHHHHHHHHHHHHHHHHHHH---HHHHHHHHHHHHGGGGG-STT-HHHHHHHHHHHHHHHHHHHHHHHHTTTB-SPPP---TTS---PPP---SSHHHHHHHHHHHHHHHHHHHHHHHS--SS--EE-HHHHHHHHHHHHGGGGPPBPTTS-HHHHHHHHHHHHHHHHHHHHHHHHHHHHHGGGGGGGHHHHHHHHHTS-SSSHHHHHHHHHHHHHHHHHH--B---HHHHHHHHHHHHHHHHHTSPPB---TTHHHH-HHHHH-GGGGBPPPPHHHHHHHHHHHHHHHHHB---HHHHHHHHHHHHH---GGGHHHHHHHHHS--SS-S---HHHHHHH-TT-HHHHHHH---SS---S----------------------------------------------------------EE--S------------------------------------------------------------------

Nearest PDB structures (foldseek):
  8ptw-assembly1_CW  TM=8.328E-01  e=8.246E-18  Thermochaetoides thermophila DSM 1495
  6ylh-assembly1_7  TM=7.637E-01  e=3.966E-11  Saccharomyces cerevisiae
  6xu2-assembly1_A  TM=4.343E-01  e=2.928E-04  Homo sapiens
  7zbw-assembly1_D  TM=3.004E-01  e=2.506E-04  Homo sapiens
  7nrc-assembly1_A  TM=2.568E-01  e=1.005E+00  Saccharomyces cerevisiae S288C

Sequence (1322 aa):
MTTLKTILGGPLAPDHVSDLSNNLVVVLHQIYNANALTTADENTLHKFRVRVSAFLKSNDSRQRWCGAFLALAAVQNSWECLKNHGATWLGMLIHILELPEAPATWEMALRASAEMLALVSQKTELTREIATSRIAPLSKAALAILESPENCSPSTAAVFVSELQRVNVAHPVGFRPHSKRFQSALIRLIATSPDSKLVQKACDALTVAHYSASNFGEAAEWREGCLSTISDIHIAVNALLEGRTDDALASVEQTKSWGFDTKSGSSPADIYASAKAIENLYTLLTAFLSQPTAVPVKIPVGRIIPLFNRVTSLAQVHFKAHVPLVEQNLVRSTFERINIAAMQSLSALINTVGANISAYVEDLLETVDMISADNSAVTLAALDLLTTIFNNVGYISAGSSVQEYVEKAVSQALVLITPGTNVSQAGQTEIPDYISKSHLFESPISHITQQTVYTFLEATMLVCDLSGRCRGLIDRTLLLSKHAARRSAAVTSALNPSMASKHSILAMVQQQYPRDTSISRFVHPRLPPLTTERRYLPVSSSLGEEEELDEEMEIEEEEETSGIEPVSASSAPVTTNTFASTAFREPENPVVVDAPFEPLPETMAEPVQAIERPSNIEPTTEFEEIEEEEVAENQVDDSDEEMGSDFEMPALDVGDSDDDEMTTLKTILGGPLAPDHVSDLSNNLVVVLHQIYNANALTTADENTLHKFRVRVSAFLKSNDSRQRWCGAFLALAAVQNSWECLKNHGA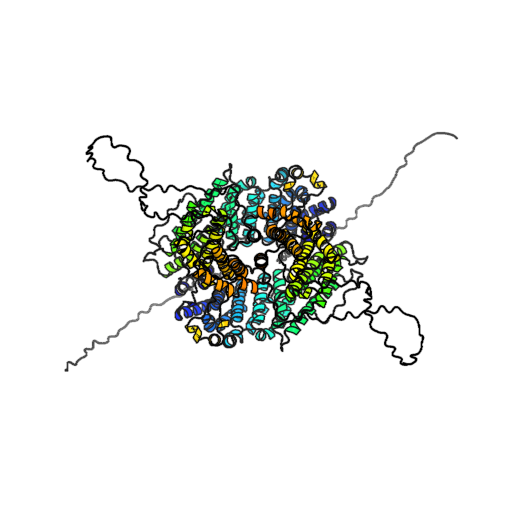TWLGMLIHILELPEAPATWEMALRASAEMLALVSQKTELTREIATSRIAPLSKAALAILESPENCSPSTAAVFVSELQRVNVAHPVGFRPHSKRFQSALIRLIATSPDSKLVQKACDALTVAHYSASNFGEAAEWREGCLSTISDIHIAVNALLEGRTDDALASVEQTKSWGFDTKSGSSPADIYASAKAIENLYTLLTAFLSQPTAVPVKIPVGRIIPLFNRVTSLAQVHFKAHVPLVEQNLVRSTFERINIAAMQSLSALINTVGANISAYVEDLLETVDMISADNSAVTLAALDLLTTIFNNVGYISAGSSVQEYVEKAVSQALVLITPGTNVSQAGQTEIPDYISKSHLFESPISHITQQTVYTFLEATMLVCDLSGRCRGLIDRTLLLSKHAARRSAAVTSALNPSMASKHSILAMVQQQYPRDTSISRFVHPRLPPLTTERRYLPVSSSLGEEEELDEEMEIEEEEETSGIEPVSASSAPVTTNTFASTAFREPENPVVVDAPFEPLPETMAEPVQAIERPSNIEPTTEFEEIEEEEVAENQVDDSDEEMGSDFEMPALDVGDSDDDE

Radius of gyration: 39.34 Å; Cα contacts (8 Å, |Δi|>4): 1604; chains: 2; bounding box: 113×168×147 Å

Organism: Yarrowia lipolytica (strain CLIB 122 / E 150) (NCBI:txid284591)

InterPro domains:
  IPR012583 Pre-rRNA-processing protein RIX1, N-terminal [PF08167] (7-196)
  IPR016024 Armadillo-type fold [SSF48371] (52-414)

Foldseek 3Di:
DDALVNLDVPQLDPVNLVCNVVSLVVVLCCLVPVLRQVPHDPVSNVVVLVSLLPLLPDPDLVSVLSSLVSLLSCVVRDVVSCQPCVQVLLVSLLVQLQDPHALSSVLSSLQSNLSSLLVCFPPVVSCVVHPQVRVVSSLVSLLVQLQDPVRADLVSNLSSLQSVLSNCLRCLQSCLVCLVVLLVSLLVCLLDALDPSSLLSSLLSNLQSLSNPPDPCSQVVNQLQLLQLLLVLLVLVCLLCPPWFPDDRDDGPPPRHSDHDHQHDQDLVSNVSSLSSSLSSLSSLLSSLADDGPDDYDDPPVSLVVSLLVLLCVLVTDTDPVRDPVSVVSNNVSSQSSNLSSLSSVLSNCLRCFQVCLVCLVVLLVSLLSHDLPDVSSLLSSLLSLLSSLVRNFADEDDPVSQVSLLVSLVSLVVLQDFDFPADPVRCVVPVCCVVCVVVRTDDRDPSSLLSSLSSLQSCLRHYQYAQVSLVVSQVCLLPDPDPNNLVSNLSCQVRPHPNHPDHCLVSSCVVCVQDQSSQCVVPVPPVRPRPDPPPPPPPPPPDPPPPPPPVPPDDDPDDDDDDDDPDDDDDDDDDDPPPPPPPPPPPPPPPPVDPPPPDPPDPDPPPPDPRDPRPPVVPPPVPPPPPPPPDPDDDDDDDDDDDDDDDDDDDDDDDDDDDD/DDALVNLDVPQLDPVNLVCNVVSLVVVLCCLVPVLNQVPHDPVSNVVVLVSLLPLLPDPDLVSVLSSLVSLLSCVVRDVVSCQPCVQVLLVSLLVQLQDPHALSSVLSSLQSNLSSLLVCFPPVVSCVVHPQVRVVSSLVSLLVQLQDPVRADLVSNLSSLQSVLSNCLRCLQSCLVCLVVLLVSLLVCLLDFLDPSSLLSSLLSNLQSLSNPPDPCSQVVNQLQLLQLLLVLLVLVCLLCPPWFPDDRDDGPPPRHSDHDHQHDQDLVSNVSSLSSSLSSLSSLLSSLADDGPDDYDDPPVSLVVSLLVLLCVLVTHTDPVRDPVSVVSNNVSSQSSNLSSLSSVLSNCLRCFQVCLVCLVVLLVSLLSHDLPDVSSLLSSLLSLLSSLVRNAADEDDPVSQVSLLVSLVSLVVLQDWDAPADPVRCVVPVCCVVPVVVRTDDRAPSSLLSSLSSLQSCLRHYQYAQVSLVVSQVCLLPPPDPNNLVSNLSCQVRPHPNHPDHCLVSSCVVPVQDQSSQCVVPVDPPRPNPDPPPPPPPDDPDDPPPPPPPPPPDDPDDDDDDDDPPPPDDDDDDDDPDDPPPPPPPPPPPPVDPDPPPPPPPPPPVPPPRDPPDVVVPCPVPVPVPPPPDDDDDDDDDDDDDDDDCPDDDDDDDDDDDD

Solvent-accessible surface area (backbone atoms only — not comparable to full-atom values): 75600 Å² total; per-residue (Å²): 124,64,44,52,63,45,45,50,71,42,50,64,22,82,88,34,62,90,45,34,67,70,33,44,39,56,53,50,50,39,45,75,30,46,47,22,64,55,72,43,54,68,67,58,49,49,53,48,53,50,49,37,50,48,24,47,67,41,90,45,67,67,41,25,37,50,15,27,53,50,48,36,53,41,47,74,46,18,52,59,51,34,73,74,41,34,43,62,51,45,52,46,34,46,50,51,50,69,44,97,62,60,62,69,40,43,51,39,26,46,47,30,44,31,48,54,46,46,68,32,41,96,30,68,65,54,25,62,69,43,38,67,84,43,44,54,62,40,52,51,39,54,49,55,47,63,71,30,71,92,70,32,51,67,69,54,38,34,52,52,41,50,35,50,38,47,37,32,69,44,37,18,80,64,35,35,88,50,44,64,60,50,46,54,54,31,54,49,42,49,73,64,52,74,44,64,68,38,31,49,43,31,28,47,37,56,55,54,54,22,55,38,41,65,90,86,31,32,44,58,44,39,42,48,52,52,50,7,44,54,26,44,43,48,48,40,53,35,42,68,41,56,92,38,40,75,62,82,67,79,88,58,65,76,89,36,53,88,72,79,83,74,50,76,50,84,48,60,63,33,46,50,50,31,42,48,52,43,33,48,42,30,50,31,49,24,31,58,42,44,49,56,49,91,49,50,40,61,51,64,59,80,59,51,54,54,49,48,53,51,57,58,48,51,82,72,60,53,66,37,87,86,52,51,66,60,55,53,42,51,54,55,56,43,47,50,59,43,42,39,33,46,42,51,26,49,38,29,40,42,68,62,56,31,55,73,46,55,88,48,44,67,63,50,48,52,54,59,62,66,49,71,73,70,30,52,62,43,39,51,42,50,41,48,34,50,31,50,49,36,72,36,45,44,29,45,64,56,46,75,67,59,34,50,49,50,51,52,50,49,52,54,42,54,53,68,70,46,73,47,60,49,54,41,80,70,40,51,73,70,34,66,54,44,64,78,45,51,75,77,53,48,45,82,73,53,65,67,57,44,41,48,38,30,51,29,54,38,37,44,63,71,22,40,62,62,55,44,66,58,48,50,51,52,52,49,49,50,71,68,52,86,59,75,60,32,52,67,30,36,53,49,45,33,56,40,47,50,90,62,40,94,63,71,52,39,69,62,46,42,67,74,40,71,79,40,63,70,58,45,36,64,76,40,68,51,85,47,44,76,69,77,71,66,43,67,55,79,67,79,70,72,83,67,78,77,72,74,72,73,73,76,68,81,73,82,76,81,72,86,75,84,78,86,75,84,80,79,83,91,85,83,90,84,84,79,86,70,82,70,76,72,76,74,71,70,79,71,74,56,57,61,45,79,57,44,48,66,54,57,76,68,69,80,63,69,69,78,62,70,77,62,54,78,52,82,69,69,72,77,73,73,72,73,76,73,73,77,70,79,77,75,74,82,73,85,88,82,90,82,89,80,88,84,92,82,92,81,89,88,80,84,78,86,88,82,91,79,90,82,132,126,61,46,52,63,44,46,49,71,44,48,64,22,82,89,35,62,90,46,34,67,69,34,43,37,56,52,49,51,38,44,75,31,46,49,21,63,54,72,43,53,71,68,58,49,48,53,48,53,51,49,38,52,49,24,46,68,41,92,44,68,68,41,26,38,50,16,26,52,49,48,36,51,40,47,76,44,17,51,58,50,34,73,74,41,35,43,61,51,44,52,46,34,43,51,52,49,69,45,96,62,58,62,71,39,44,53,39,25,47,47,28,44,30,50,54,45,44,67,31,39,96,30,69,64,55,27,62,68,43,39,66,83,42,44,55,62,39,51,52,38,54,48,55,46,64,69,30,70,89,70,33,50,65,71,55,38,35,51,52,41,50,35,51,36,46,37,33,70,42,37,17,80,64,35,35,87,50,44,65,61,50,45,54,53,32,53,50,42,51,74,65,52,74,45,66,69,37,30,51,42,30,26,46,36,54,54,55,55,23,56,37,42,64,90,86,30,31,43,59,46,39,43,47,50,53,50,8,44,54,26,44,43,50,48,40,52,37,42,68,40,57,92,38,40,75,62,83,68,78,88,59,66,77,91,36,54,87,72,78,84,72,50,75,50,83,49,60,60,34,44,50,49,33,42,48,52,42,33,47,41,32,49,31,49,24,30,57,44,39,48,54,49,93,51,50,40,63,54,66,58,83,59,50,54,55,50,48,52,51,58,60,48,51,82,71,61,53,66,39,85,84,53,52,66,58,55,51,40,53,55,56,55,44,48,50,57,40,44,39,33,46,42,51,26,50,37,30,39,43,68,61,57,31,53,73,46,54,88,47,46,68,62,50,48,54,54,56,63,65,50,68,73,71,29,53,61,41,39,51,42,50,41,48,34,50,30,50,51,37,74,35,47,42,29,46,67,58,46,76,67,59,35,51,49,50,52,51,51,49,52,54,41,54,55,68,72,46,75,46,59,47,55,42,82,70,42,52,73,70,36,66,52,45,66,78,44,50,75,77,52,49,45,80,72,53,68,67,58,43,42,48,38,29,53,27,51,39,37,44,63,72,20,40,61,61,54,44,66,59,49,48,51,52,52,48,48,49,70,69,54,86,60,74,60,34,53,66,31,37,51,49,45,33,56,39,48,50,92,61,39,94,62,71,52,37,68,62,47,40,68,75,40,72,79,39,64,72,58,45,36,64,76,39,66,50,84,46,46,74,69,77,74,66,43,66,53,80,66,80,73,74,83,68,81,78,75,77,75,76,76,77,71,82,72,79,74,83,84,81,76,82,83,89,82,74,87,72,79,76,74,83,81,84,85,85,92,77,91,74,78,75,77,73,72,67,78,67,76,54,56,60,44,74,58,42,49,65,60,54,76,67,71,72,64,68,65,78,61,70,74,62,53,82,56,80,75,67,72,76,69,75,69,70,78,68,75,75,70,81,78,81,82,84,86,80,86,77,87,76,86,88,80,81,88,85,78,82,75,80,74,92,80,91,87,83,80,93,89,91,131

pLDDT: mean 76.21, std 27.21, range [15.33, 98.44]